Protein 8T57 (pdb70)

Foldseek 3Di:
DVVVLVVLLVVLVVVLVVVVVVLVCAQCNLPVDDLVVCCVPQRQQLSLVLVLLVLLLVLLVVLLVCLVPPQQVQCAVPLNSRWVNSHAFPDPCVVVLLVVLLVSLVVSLVSLVVVLVVLVVSLLVSLQPDDDALLLFKKKWAQQDDDPPDDSQVSVVVQCCVPVVVWWDHWDDVMIITGTLFSVSLCCLQPDQRDPDSVHRHIDGDFFLLFWLVCLRVDDVVRLCVLLVVLVVVLVVVLQVCVLVVLVVVLCQLVVQLVSLSSNRDTGSVVSLVSSLVSLLVSCCRVPVCCQQVPDGPVSSVVQVVDVVCVLQSNLVRVLVCPSVVLSVLSSNLSVVLSCVVSVVSVLDALDCCSPPVSVLLVLVLVSLQRSSTRSVSSVSNSVSSVVCSSSSSRCSNPPGDHSGDLSNLCSVVSLVSNLVSSLVSLSNVLNNSVVSNNNVSSVVSVCVNVVSVVSSVCCVVPRPVCSVDNDPVSRVVSRVVCVPPPPSVVVVVCSNCRNPPPD/DVVVLVVLLVVLVVVLVVVVVVLVCAQCNLPVDDLVVCCVPQRQQLSLVLVLLVLLLVLLVVLLVCLVPPQQVQCAVPLNSRWVNSHAFPDPCVVVLLVVLLVSLVVSLVSLVVVLVVLVVSLLVSLQPDDDALLLFKKKWAQQDDDPPDDSQVSVVVQCCVPVVVWWDHWDDVMIITGTLFSVSLCCLQPDQRDPDSVHRHIDGDFFLLFWLVCLRVDDVVRLCVLLVVLVVVLVVVLQVCVLVVLVVVLCQLVVQLVSLSSNRDTGSVVSLVSSLVSLLVSCCRVPVCCQQVPDGPVSSVVQVVDVVCVLQSNLVRVLVCPSVVLSVLSSNLSVVLSCVVSVVSVLDALDCCSPPVSVLLVLVLVSLQRSSTRSVSSVSNSVSSVVCSSSSSRCSNPPGDHSGDLSNLCSVVSLVSNLVSSLVSLSNVLNNSVVSNNNVSSVVSVCVNVVSVVSSVCCVVPRPVCSVDNDPVSRVVSRVVCVPPPPSVVVVVCSNCRNPPPD

B-factor: mean 31.79, std 19.88, range [6.5, 140.84]

Nearest PDB structures (foldseek):
  8t57-assembly1_B  TM=1.002E+00  e=2.175E-69  Arabidopsis thaliana
  8xaj-assembly1_A  TM=8.913E-01  e=1.041E-26  Arabidopsis thaliana
  8ymm-assembly1_A  TM=8.800E-01  e=9.644E-26  Arabidopsis thaliana
  6ijz-assembly1_A  TM=8.862E-01  e=2.548E-24  Arabidopsis thaliana
  8ymq-assembly1_A  TM=8.498E-01  e=8.751E-23  Arabidopsis thaliana

Solvent-accessible surface area: 43494 Å² total; per-residue (Å²): 96,44,84,53,23,126,82,16,31,40,77,2,101,35,47,12,137,114,63,68,77,119,96,94,169,179,78,156,137,0,67,132,28,76,23,82,80,0,25,98,105,63,6,1,18,7,1,1,0,2,14,1,0,23,11,7,36,91,2,4,42,62,0,13,85,21,0,36,142,88,2,24,77,29,2,139,178,30,5,87,49,24,8,0,63,71,8,118,96,42,19,110,109,0,79,66,1,25,69,10,0,58,95,0,4,60,36,0,14,69,26,0,80,97,0,0,107,50,0,13,91,30,11,22,48,34,5,78,96,30,150,13,72,24,40,50,2,2,0,5,0,25,30,6,29,156,67,110,84,66,57,31,39,77,12,0,56,86,12,0,138,77,29,11,90,103,11,21,34,33,26,52,88,88,7,0,5,0,5,0,104,42,8,29,7,8,14,20,0,38,69,8,49,3,1,59,24,20,57,61,19,75,30,75,63,6,18,13,29,117,1,6,18,53,83,23,52,126,21,64,138,99,130,46,134,88,18,33,72,75,0,105,92,38,18,62,67,54,27,127,84,111,39,33,103,83,9,85,133,36,36,94,12,14,49,65,0,20,134,11,0,36,86,53,30,47,8,2,74,11,54,5,15,62,17,0,0,71,18,10,13,85,13,27,17,39,36,2,0,16,26,39,11,4,88,49,68,24,126,100,25,59,63,15,64,76,42,67,117,48,28,30,122,42,1,1,70,20,0,22,76,40,6,34,64,0,3,25,21,4,23,3,3,4,32,6,5,15,9,4,19,79,19,77,49,49,64,152,134,20,24,12,10,6,0,42,3,0,8,45,1,9,3,1,11,0,0,0,6,0,0,1,2,0,1,0,37,0,0,51,57,0,36,86,10,0,47,83,0,50,45,34,1,6,24,11,11,51,90,63,39,65,60,132,18,80,17,11,0,83,5,0,23,17,0,0,62,19,7,13,67,2,0,29,10,0,0,54,0,0,17,2,7,1,15,67,18,111,18,89,85,0,19,72,87,0,92,65,8,20,76,106,3,61,93,40,6,60,98,0,83,160,51,2,14,38,1,2,155,53,37,1,0,43,0,12,16,52,2,16,76,15,4,133,179,119,47,87,26,83,112,16,52,72,112,2,48,92,24,5,174,72,106,128,94,46,84,53,23,122,81,16,30,39,77,2,102,35,46,12,136,112,64,66,78,120,95,92,172,177,78,156,138,0,67,132,29,76,23,83,79,0,25,99,105,60,6,1,18,7,0,1,0,2,13,1,0,22,11,8,36,92,2,4,41,63,0,13,83,23,0,37,141,89,1,25,75,30,2,136,180,32,4,88,49,24,8,0,64,70,8,118,96,42,18,112,109,0,79,65,1,24,68,9,1,60,94,1,4,60,37,0,13,69,26,0,80,100,0,0,107,49,1,14,91,29,12,22,47,32,5,78,95,29,150,14,73,24,38,50,2,2,0,5,0,25,30,6,30,156,68,111,84,66,58,31,38,77,13,0,56,83,11,0,139,75,28,12,90,103,11,20,35,34,26,51,87,88,6,0,4,0,5,0,106,42,9,30,7,7,14,20,0,38,68,8,49,4,1,59,25,20,57,63,18,76,30,73,62,6,18,14,29,118,1,6,19,54,83,23,52,127,22,62,136,98,131,48,132,91,18,35,71,74,0,108,94,38,18,62,66,54,27,124,84,109,39,33,103,83,9,86,133,34,35,96,13,15,47,65,0,22,135,13,0,36,85,53,28,48,10,2,75,12,55,4,14,63,16,0,0,71,17,9,14,85,14,25,17,39,36,2,0,16,26,42,11,4,89,48,67,24,125,103,24,59,64,15,64,78,42,66,117,46,28,31,122,44,0,1,69,21,0,24,75,39,7,35,64,0,4,26,21,3,24,4,3,4,34,6,5,15,8,3,20,79,19,76,50,48,65,152,133,20,24,12,8,8,0,42,3,0,6,46,1,10,3,1,11,0,0,0,7,0,0,1,3,0,1,0,38,0,0,50,59,0,36,85,9,0,49,82,0,50,44,33,1,7,23,11,11,53,91,62,38,64,61,131,20,82,18,11,0,82,4,0,23,17,0,1,61,20,7,13,67,2,0,27,10,0,0,54,0,0,18,2,7,1,16,65,19,113,18,90,85,0,18,71,88,0,93,63,8,19,76,109,3,62,94,41,6,62,98,0,83,161,51,1,15,38,1,2,156,54,36,2,0,43,0,10,15,53,1,15,76,15,3,136,180,122,47,87,27,81,113,17,50,73,112,2,49,92,24,4,177,71,107,131

Secondary structure (DSSP, 8-state):
-HHHHHHHHHHHHHHHHHHHHHHT---HHHHSS-HHHHHHHT-HHHHHHHHHHHHHHHHHHHHHHHIIIIIHHHH---GGGGSGGGSPTT-TTHHHHHHHHHHHHHHHHHHHHHHHHHHHHHHHHHHHHSPP-GGGSEEEEE-----TT--HHHHHHHHHHHH-TTTEEEEE--EEEEEESSHHHHHHHHHS--SSSTTSSEEEEPPPGGGB-GGGGGS-HHHHHHHHHHHHHHHHHHH--THHHHHHHHTTHHHHHHHHHTTSS-SBHHHHHHHHHHHHHHHHIIIIIIHHHS-S-HHHHHHHTT-GGGHHHHHHTTSGGGHHHHHHHHHHHHHHHHHHHHTTTTT---SSSHHHHHHHHHHHHHHHHHHHHH-GGGHHHHHHHHHHHHHHHHHHHHHT---S---TTTTHHHHHHHHHHHHHHHHHHHHHHHHHTT-HHHHHHTTHHHHHHHHHHHHHHHHTGGGGT---HHHHHHHHHHHHHHS-HHHHHHHHTTTT----/-HHHHHHHHHHHHHHHHHHHHHHT---HHHHSS-HHHHHHHT-HHHHHHHHHHHHHHHHHHHHHHHIIIIIHHHH---GGGGSGGGSPTT-TTHHHHHHHHHHHHHHHHHHHHHHHHHHHHHHHHHHHHSPP-GGGSEEEEE-----TT--HHHHHHHHHHHH-TTTEEEEE--EEEEEESSHHHHHHHHHS--SSSTTSSEEEEPPPGGGB-GGGGGS-HHHHHHHHHHHHHHHHHHH--THHHHHHHHTTHHHHHHHHHTTSS-SBHHHHHHHHHHHHHHHHIIIIIIHHHS-S-HHHHHHHTT-GGGHHHHHHTTSGGGHHHHHHHHHHHHHHHHHHHHTTTTT---SSSHHHHHHHHHHHHHHHHHHHHH-GGGHHHHHHHHHHHHHHHHHHHHHT---S---TTTTHHHHHHHHHHHHHHHHHHHHHHHHHTT-HHHHHHTTHHHHHHHHHHHHHHHHTGGGGT---HHHHHHHHHHHHHHS-HHHHHHHHTTTT----

InterPro domains:
  IPR003864 CSC1/OSCA1-like, 7TM region [PF02714] (357-621)
  IPR027815 CSC1/OSCA1-like, cytosolic domain [PF14703] (189-343)
  IPR032880 CSC1/OSCA1-like, N-terminal transmembrane domain [PF13967] (5-167)
  IPR045122 Calcium permeable stress-gated cation channel 1-like [PTHR13018] (1-694)

Radius of gyration: 32.03 Å; Cα contacts (8 Å, |Δi|>4): 1325; chains: 2; bounding box: 70×106×70 Å

Structure (mmCIF, N/CA/C/O backbone):
data_8T57
#
_entry.id   8T57
#
loop_
_entity.id
_entity.type
_entity.pdbx_description
1 polymer 'CSC1-like protein HYP1'
2 non-polymer CHOLESTEROL
3 non-polymer 'PALMITIC ACID'
#
loop_
_atom_site.group_PDB
_atom_site.id
_atom_site.type_symbol
_atom_site.label_atom_id
_atom_site.label_alt_id
_atom_site.label_comp_id
_atom_site.label_asym_id
_atom_site.label_entity_id
_atom_site.label_seq_id
_atom_site.pdbx_PDB_ins_code
_atom_site.Cartn_x
_atom_site.Cartn_y
_atom_site.Cartn_z
_atom_site.occupancy
_atom_site.B_iso_or_equiv
_atom_site.auth_seq_id
_atom_site.auth_comp_id
_atom_site.auth_asym_id
_atom_site.auth_atom_id
_atom_site.pdbx_PDB_model_num
ATOM 1 N N . LEU A 1 2 ? 127.161 74.686 136.314 1.00 54.31 2 LEU A N 1
ATOM 2 C CA . LEU A 1 2 ? 126.222 74.597 135.198 1.00 55.06 2 LEU A CA 1
ATOM 3 C C . LEU A 1 2 ? 126.860 74.205 133.851 1.00 57.44 2 LEU A C 1
ATOM 4 O O . LEU A 1 2 ? 126.185 73.500 133.089 1.00 62.88 2 LEU A O 1
ATOM 9 N N . LEU A 1 3 ? 128.141 74.586 133.513 1.00 57.46 3 LEU A N 1
ATOM 10 C CA . LEU A 1 3 ? 128.681 74.260 132.164 1.00 57.35 3 LEU A CA 1
ATOM 11 C C . LEU A 1 3 ? 128.736 72.769 131.894 1.00 64.10 3 LEU A C 1
ATOM 12 O O . LEU A 1 3 ? 128.481 72.338 130.769 1.00 64.54 3 LEU A O 1
ATOM 17 N N . SER A 1 4 ? 129.020 71.973 132.913 1.00 65.62 4 SER A N 1
ATOM 18 C CA . SER A 1 4 ? 129.065 70.549 132.689 1.00 67.42 4 SER A CA 1
ATOM 19 C C . SER A 1 4 ? 127.667 69.984 132.457 1.00 65.67 4 SER A C 1
ATOM 20 O O . SER A 1 4 ? 127.526 68.940 131.812 1.00 66.61 4 SER A O 1
ATOM 23 N N . ALA A 1 5 ? 126.618 70.662 132.953 1.00 65.48 5 ALA A N 1
ATOM 24 C CA . ALA A 1 5 ? 125.266 70.186 132.756 1.00 66.78 5 ALA A CA 1
ATOM 25 C C . ALA A 1 5 ? 124.846 70.492 131.341 1.00 67.09 5 ALA A C 1
ATOM 26 O O . ALA A 1 5 ? 124.142 69.703 130.708 1.00 67.13 5 ALA A O 1
ATOM 28 N N . LEU A 1 6 ? 125.306 71.629 130.833 1.00 66.30 6 LEU A N 1
ATOM 29 C CA . LEU A 1 6 ? 124.986 72.001 129.473 1.00 65.49 6 LEU A CA 1
ATOM 30 C C . LEU A 1 6 ? 125.693 71.087 128.511 1.00 68.15 6 LEU A C 1
ATOM 31 O O . LEU A 1 6 ? 125.110 70.696 127.500 1.00 67.13 6 LEU A O 1
ATOM 36 N N . LEU A 1 7 ? 126.924 70.702 128.826 1.00 68.02 7 LEU A N 1
ATOM 37 C CA . LEU A 1 7 ? 127.628 69.785 127.958 1.00 71.02 7 LEU A CA 1
ATOM 38 C C . LEU A 1 7 ? 126.947 68.418 128.008 1.00 69.06 7 LEU A C 1
ATOM 39 O O . LEU A 1 7 ? 126.859 67.733 126.983 1.00 66.67 7 LEU A O 1
ATOM 44 N N . THR A 1 8 ? 126.431 68.031 129.182 1.00 69.34 8 THR A N 1
ATOM 45 C CA . THR A 1 8 ? 125.714 66.776 129.303 1.00 67.35 8 THR A CA 1
ATOM 46 C C . THR A 1 8 ? 124.475 66.805 128.432 1.00 66.46 8 THR A C 1
ATOM 47 O O . THR A 1 8 ? 124.222 65.846 127.707 1.00 66.66 8 THR A O 1
ATOM 51 N N . SER A 1 9 ? 123.732 67.915 128.453 1.00 66.10 9 SER A N 1
ATOM 52 C CA . SER A 1 9 ? 122.525 68.045 127.652 1.00 65.61 9 SER A CA 1
ATOM 53 C C . SER A 1 9 ? 122.861 67.894 126.190 1.00 65.67 9 SER A C 1
ATOM 54 O O . SER A 1 9 ? 122.143 67.217 125.448 1.00 68.03 9 SER A O 1
ATOM 57 N N . VAL A 1 10 ? 123.967 68.487 125.753 1.00 65.91 10 VAL A N 1
ATOM 58 C CA . VAL A 1 10 ? 124.332 68.351 124.361 1.00 64.81 10 VAL A CA 1
ATOM 59 C C . VAL A 1 10 ? 124.602 66.886 124.051 1.00 69.47 10 VAL A C 1
ATOM 60 O O . VAL A 1 10 ? 124.143 66.385 123.022 1.00 69.69 10 VAL A O 1
ATOM 64 N N . GLY A 1 11 ? 125.333 66.192 124.926 1.00 69.68 11 GLY A N 1
ATOM 65 C CA . GLY A 1 11 ? 125.611 64.781 124.711 1.00 69.45 11 GLY A CA 1
ATOM 66 C C . GLY A 1 11 ? 124.331 63.948 124.648 1.00 71.50 11 GLY A C 1
ATOM 67 O O . GLY A 1 11 ? 124.224 63.030 123.827 1.00 72.53 11 GLY A O 1
ATOM 68 N N . ILE A 1 12 ? 123.341 64.297 125.463 1.00 69.63 12 ILE A N 1
ATOM 69 C CA . ILE A 1 12 ? 122.080 63.589 125.455 1.00 65.50 12 ILE A CA 1
ATOM 70 C C . ILE A 1 12 ? 121.397 63.808 124.141 1.00 69.38 12 ILE A C 1
ATOM 71 O O . ILE A 1 12 ? 120.876 62.855 123.568 1.00 73.62 12 ILE A O 1
ATOM 76 N N . ASN A 1 13 ? 121.385 65.045 123.654 1.00 67.57 13 ASN A N 1
ATOM 77 C CA . ASN A 1 13 ? 120.733 65.314 122.395 1.00 65.74 13 ASN A CA 1
ATOM 78 C C . ASN A 1 13 ? 121.413 64.596 121.252 1.00 70.00 13 ASN A C 1
ATOM 79 O O . ASN A 1 13 ? 120.731 64.100 120.352 1.00 73.06 13 ASN A O 1
ATOM 84 N N . LEU A 1 14 ? 122.732 64.455 121.302 1.00 73.98 14 LEU A N 1
ATOM 85 C CA . LEU A 1 14 ? 123.403 63.723 120.245 1.00 82.06 14 LEU A CA 1
ATOM 86 C C . LEU A 1 14 ? 122.996 62.250 120.316 1.00 82.65 14 LEU A C 1
ATOM 87 O O . LEU A 1 14 ? 122.758 61.607 119.287 1.00 84.58 14 LEU A O 1
ATOM 92 N N . GLY A 1 15 ? 122.879 61.717 121.532 1.00 80.91 15 GLY A N 1
ATOM 93 C CA . GLY A 1 15 ? 122.460 60.341 121.708 1.00 83.81 15 GLY A CA 1
ATOM 94 C C . GLY A 1 15 ? 121.045 60.135 121.182 1.00 82.10 15 GLY A C 1
ATOM 95 O O . GLY A 1 15 ? 120.777 59.135 120.506 1.00 80.66 15 GLY A O 1
ATOM 96 N N . LEU A 1 16 ? 120.161 61.107 121.431 1.00 76.61 16 LEU A N 1
ATOM 97 C CA . LEU A 1 16 ? 118.796 61.003 120.966 1.00 82.18 16 LEU A CA 1
ATOM 98 C C . LEU A 1 16 ? 118.764 60.997 119.470 1.00 84.90 16 LEU A C 1
ATOM 99 O O . LEU A 1 16 ? 118.088 60.160 118.878 1.00 94.23 16 LEU A O 1
ATOM 104 N N . CYS A 1 17 ? 119.591 61.816 118.832 1.00 73.55 17 CYS A N 1
ATOM 105 C CA . CYS A 1 17 ? 119.601 61.840 117.380 1.00 78.05 17 CYS A CA 1
ATOM 106 C C . CYS A 1 17 ? 119.746 60.433 116.837 1.00 90.78 17 CYS A C 1
ATOM 107 O O . CYS A 1 17 ? 118.946 59.989 116.003 1.00 84.69 17 CYS A O 1
ATOM 110 N N . PHE A 1 18 ? 120.737 59.707 117.346 1.00 83.46 18 PHE A N 1
ATOM 111 C CA . PHE A 1 18 ? 121.001 58.378 116.826 1.00 93.51 18 PHE A CA 1
ATOM 112 C C . PHE A 1 18 ? 119.928 57.373 117.192 1.00 140.84 18 PHE A C 1
ATOM 113 O O . PHE A 1 18 ? 119.625 56.485 116.383 1.00 87.21 18 PHE A O 1
ATOM 121 N N . LEU A 1 19 ? 119.326 57.511 118.368 1.00 89.55 19 LEU A N 1
ATOM 122 C CA . LEU A 1 19 ? 118.262 56.594 118.730 1.00 89.75 19 LEU A CA 1
ATOM 123 C C . LEU A 1 19 ? 117.089 56.782 117.784 1.00 102.75 19 LEU A C 1
ATOM 124 O O . LEU A 1 19 ? 116.486 55.802 117.339 1.00 93.76 19 LEU A O 1
ATOM 129 N N . PHE A 1 20 ? 116.804 58.027 117.412 1.00 101.12 20 PHE A N 1
ATOM 130 C CA . PHE A 1 20 ? 115.700 58.291 116.508 1.00 96.70 20 PHE A CA 1
ATOM 131 C C . PHE A 1 20 ? 115.991 57.805 115.102 1.00 128.06 20 PHE A C 1
ATOM 132 O O . PHE A 1 20 ? 115.087 57.283 114.445 1.00 109.60 20 PHE A O 1
ATOM 140 N N . PHE A 1 21 ? 117.242 57.920 114.642 1.00 99.11 21 PHE A N 1
ATOM 141 C CA . PHE A 1 21 ? 117.574 57.408 113.313 1.00 99.15 21 PHE A CA 1
ATOM 142 C C . PHE A 1 21 ? 117.383 55.886 113.292 1.00 93.92 21 PHE A C 1
ATOM 143 O O . PHE A 1 21 ? 116.854 55.326 112.318 1.00 108.26 21 PHE A O 1
ATOM 151 N N . THR A 1 22 ? 117.781 55.221 114.384 1.00 91.21 22 THR A N 1
ATOM 152 C CA . THR A 1 22 ? 117.627 53.781 114.481 1.00 106.41 22 THR A CA 1
ATOM 153 C C . THR A 1 22 ? 116.164 53.401 114.427 1.00 96.78 22 THR A C 1
ATOM 154 O O . THR A 1 22 ? 115.778 52.519 113.662 1.00 109.24 22 THR A O 1
ATOM 158 N N . LEU A 1 23 ? 115.320 54.101 115.179 1.00 106.58 23 LEU A N 1
ATOM 159 C CA . LEU A 1 23 ? 113.910 53.763 115.183 1.00 104.52 23 LEU A CA 1
ATOM 160 C C . LEU A 1 23 ? 113.280 53.983 113.822 1.00 139.59 23 LEU A C 1
ATOM 161 O O . LEU A 1 23 ? 112.455 53.185 113.374 1.00 104.02 23 LEU A O 1
ATOM 166 N N . TYR A 1 24 ? 113.687 55.040 113.132 1.00 95.61 24 TYR A N 1
ATOM 167 C CA . TYR A 1 24 ? 113.158 55.358 111.816 1.00 105.74 24 TYR A CA 1
ATOM 168 C C . TYR A 1 24 ? 113.309 54.177 110.869 1.00 103.89 24 TYR A C 1
ATOM 169 O O . TYR A 1 24 ? 112.362 53.793 110.177 1.00 109.34 24 TYR A O 1
ATOM 178 N N . SER A 1 25 ? 114.497 53.572 110.870 1.00 104.18 25 SER A N 1
ATOM 179 C CA . SER A 1 25 ? 114.812 52.442 109.980 1.00 114.53 25 SER A CA 1
ATOM 180 C C . SER A 1 25 ? 114.018 51.129 110.243 1.00 111.18 25 SER A C 1
ATOM 181 O O . SER A 1 25 ? 114.066 50.220 109.405 1.00 111.40 25 SER A O 1
ATOM 184 N N . ILE A 1 26 ? 113.339 50.999 111.419 1.00 115.23 26 ILE A N 1
ATOM 185 C CA . ILE A 1 26 ? 112.583 49.826 111.856 1.00 121.02 26 ILE A CA 1
ATOM 186 C C . ILE A 1 26 ? 111.148 50.010 111.348 1.00 111.80 26 ILE A C 1
ATOM 187 O O . ILE A 1 26 ? 110.465 49.046 110.975 1.00 121.21 26 ILE A O 1
ATOM 192 N N . TRP A 1 65 ? 129.162 63.041 100.839 1.00 72.04 65 TRP A N 1
ATOM 193 C CA . TRP A 1 65 ? 128.139 64.026 100.474 1.00 74.91 65 TRP A CA 1
ATOM 194 C C . TRP A 1 65 ? 128.557 65.493 100.627 1.00 66.51 65 TRP A C 1
ATOM 195 O O . TRP A 1 65 ? 127.922 66.355 100.011 1.00 65.54 65 TRP A O 1
ATOM 206 N N . VAL A 1 66 ? 129.608 65.803 101.425 1.00 65.14 66 VAL A N 1
ATOM 207 C CA . VAL A 1 66 ? 130.027 67.192 101.682 1.00 63.59 66 VAL A CA 1
ATOM 208 C C . VAL A 1 66 ? 130.647 67.856 100.456 1.00 63.23 66 VAL A C 1
ATOM 209 O O . VAL A 1 66 ? 130.204 68.920 100.036 1.00 62.83 66 VAL A O 1
ATOM 213 N N . LYS A 1 67 ? 131.589 67.198 99.797 1.00 65.10 67 LYS A N 1
ATOM 214 C CA . LYS A 1 67 ? 132.196 67.817 98.623 1.00 72.86 67 LYS A CA 1
ATOM 215 C C . LYS A 1 67 ? 131.157 68.044 97.536 1.00 69.80 67 LYS A C 1
ATOM 216 O O . LYS A 1 67 ? 131.138 69.073 96.860 1.00 68.97 67 LYS A O 1
ATOM 222 N N . ARG A 1 68 ? 130.213 67.122 97.434 1.00 72.77 68 ARG A N 1
ATOM 223 C CA . ARG A 1 68 ? 129.172 67.201 96.426 1.00 69.68 68 ARG A CA 1
ATOM 224 C C . ARG A 1 68 ? 128.180 68.331 96.682 1.00 63.50 68 ARG A C 1
ATOM 225 O O . ARG A 1 68 ? 127.378 68.666 95.808 1.00 65.42 68 ARG A O 1
ATOM 233 N N . ALA A 1 69 ? 128.182 68.869 97.895 1.00 65.27 69 ALA A N 1
ATOM 234 C CA . ALA A 1 69 ? 127.298 69.941 98.261 1.00 58.14 69 ALA A CA 1
ATOM 235 C C . ALA A 1 69 ? 128.006 71.272 98.139 1.00 57.27 69 ALA A C 1
ATOM 236 O O . ALA A 1 69 ? 127.428 72.241 97.652 1.00 55.20 69 ALA A O 1
ATOM 238 N N . LEU A 1 70 ? 129.278 71.308 98.543 1.00 58.13 70 LEU A N 1
ATOM 239 C CA . LEU A 1 70 ? 130.050 72.541 98.592 1.00 59.90 70 LEU A CA 1
ATOM 240 C C . LEU A 1 70 ? 130.790 72.969 97.338 1.00 59.42 70 LEU A C 1
ATOM 241 O O . LEU A 1 70 ? 131.011 74.161 97.145 1.00 57.23 70 LEU A O 1
ATOM 246 N N . GLU A 1 71 ? 131.179 72.047 96.477 1.00 62.64 71 GLU A N 1
ATOM 247 C CA . GLU A 1 71 ? 131.945 72.455 95.309 1.00 67.36 71 GLU A CA 1
ATOM 248 C C . GLU A 1 71 ? 131.261 73.440 94.330 1.00 62.69 71 GLU A C 1
ATOM 249 O O . GLU A 1 71 ? 131.950 74.326 93.825 1.00 60.38 71 GLU A O 1
ATOM 255 N N . PRO A 1 72 ? 129.955 73.335 93.994 1.00 62.90 72 PRO A N 1
ATOM 256 C CA . PRO A 1 72 ? 129.296 74.231 93.052 1.00 63.26 72 PRO A CA 1
ATOM 257 C C . PRO A 1 72 ? 129.374 75.689 93.495 1.00 58.98 72 PRO A C 1
ATOM 258 O O . PRO A 1 72 ? 129.095 76.013 94.646 1.00 57.76 72 PRO A O 1
ATOM 262 N N . THR A 1 73 ? 129.614 76.600 92.575 1.00 59.93 73 THR A N 1
ATOM 263 C CA . THR A 1 73 ? 129.647 77.998 92.993 1.00 59.01 73 THR A CA 1
ATOM 264 C C . THR A 1 73 ? 128.277 78.648 92.920 1.00 56.78 73 THR A C 1
ATOM 265 O O . THR A 1 73 ? 127.318 78.061 92.421 1.00 58.65 73 THR A O 1
ATOM 269 N N . ASN A 1 74 ? 128.180 79.902 93.337 1.00 55.07 74 ASN A N 1
ATOM 270 C CA . ASN A 1 74 ? 126.875 80.564 93.350 1.00 55.09 74 ASN A CA 1
ATOM 271 C C . ASN A 1 74 ? 126.290 80.784 91.977 1.00 54.56 74 ASN A C 1
ATOM 272 O O . ASN A 1 74 ? 125.070 80.846 91.831 1.00 52.36 74 ASN A O 1
ATOM 277 N N . ASP A 1 75 ? 127.132 80.860 90.965 1.00 57.90 75 ASP A N 1
ATOM 278 C CA . ASP A 1 75 ? 126.643 81.013 89.615 1.00 57.83 75 ASP A CA 1
ATOM 279 C C . ASP A 1 75 ? 126.000 79.707 89.166 1.00 55.69 75 ASP A C 1
ATOM 280 O O . ASP A 1 75 ? 125.107 79.722 88.317 1.00 56.26 75 ASP A O 1
ATOM 285 N N . GLU A 1 76 ? 126.452 78.571 89.715 1.00 55.82 76 GLU A N 1
ATOM 286 C CA . GLU A 1 76 ? 125.889 77.293 89.347 1.00 58.13 76 GLU A CA 1
ATOM 287 C C . GLU A 1 76 ? 124.558 77.173 90.045 1.00 55.59 76 GLU A C 1
ATOM 288 O O . GLU A 1 76 ? 123.622 76.593 89.505 1.00 56.47 76 GLU A O 1
ATOM 294 N N . ILE A 1 77 ? 124.462 77.747 91.238 1.00 52.42 77 ILE A N 1
ATOM 295 C CA . ILE A 1 77 ? 123.210 77.719 91.962 1.00 51.01 77 ILE A CA 1
ATOM 296 C C . ILE A 1 77 ? 122.196 78.567 91.218 1.00 48.76 77 ILE A C 1
ATOM 297 O O . ILE A 1 77 ? 121.071 78.131 90.980 1.00 46.53 77 ILE A O 1
ATOM 302 N N . LEU A 1 78 ? 122.593 79.747 90.760 1.00 48.19 78 LEU A N 1
ATOM 303 C CA . LEU A 1 78 ? 121.637 80.575 90.052 1.00 46.31 78 LEU A CA 1
ATOM 304 C C . LEU A 1 78 ? 121.175 79.921 88.755 1.00 46.98 78 LEU A C 1
ATOM 305 O O . LEU A 1 78 ? 119.989 79.993 88.422 1.00 44.49 78 LEU A O 1
ATOM 310 N N . SER A 1 79 ? 122.088 79.294 88.011 1.00 51.02 79 SER A N 1
ATOM 311 C CA . SER A 1 79 ? 121.697 78.639 86.778 1.00 52.95 79 SER A CA 1
ATOM 312 C C . SER A 1 79 ? 120.909 77.345 86.985 1.00 50.94 79 SER A C 1
ATOM 313 O O . SER A 1 79 ? 119.995 77.055 86.212 1.00 55.06 79 SER A O 1
ATOM 316 N N . ASN A 1 80 ? 121.242 76.565 88.013 1.00 52.60 80 ASN A N 1
ATOM 317 C CA . ASN A 1 80 ? 120.584 75.286 88.219 1.00 53.78 80 ASN A CA 1
ATOM 318 C C . ASN A 1 80 ? 119.345 75.325 89.100 1.00 51.60 80 ASN A C 1
ATOM 319 O O . ASN A 1 80 ? 118.378 74.609 88.838 1.00 54.33 80 ASN A O 1
ATOM 324 N N . LEU A 1 81 ? 119.376 76.103 90.171 1.00 48.44 81 LEU A N 1
ATOM 325 C CA . LEU A 1 81 ? 118.270 76.139 91.102 1.00 46.70 81 LEU A CA 1
ATOM 326 C C . LEU A 1 81 ? 117.460 77.430 91.032 1.00 44.01 81 LEU A C 1
ATOM 327 O O . LEU A 1 81 ? 116.236 77.410 91.175 1.00 44.48 81 LEU A O 1
ATOM 332 N N . GLY A 1 82 ? 118.135 78.551 90.806 1.00 41.41 82 GLY A N 1
ATOM 333 C CA . GLY A 1 82 ? 117.479 79.855 90.727 1.00 32.28 82 GLY A CA 1
ATOM 334 C C . GLY A 1 82 ? 117.711 80.766 91.928 1.00 26.37 82 GLY A C 1
ATOM 335 O O . GLY A 1 82 ? 118.416 80.422 92.879 1.00 29.40 82 GLY A O 1
ATOM 336 N N . LEU A 1 83 ? 117.074 81.932 91.886 1.00 23.35 83 LEU A N 1
ATOM 337 C CA . LEU A 1 83 ? 117.228 82.963 92.900 1.00 19.45 83 LEU A CA 1
ATOM 338 C C . LEU A 1 83 ? 116.697 82.612 94.261 1.00 17.44 83 LEU A C 1
ATOM 339 O O . LEU A 1 83 ? 117.203 83.128 95.245 1.00 20.33 83 LEU A O 1
ATOM 344 N N . ASP A 1 84 ? 115.715 81.741 94.387 1.00 21.71 84 ASP A N 1
ATOM 345 C CA . ASP A 1 84 ? 115.267 81.526 95.747 1.00 21.87 84 ASP A CA 1
ATOM 346 C C . ASP A 1 84 ? 116.260 80.651 96.432 1.00 21.45 84 ASP A C 1
ATOM 347 O O . ASP A 1 84 ? 116.597 80.884 97.590 1.00 22.65 84 ASP A O 1
ATOM 352 N N . ALA A 1 85 ? 116.792 79.679 95.706 1.00 21.87 85 ALA A N 1
ATOM 353 C CA . ALA A 1 85 ? 117.802 78.807 96.255 1.00 20.63 85 ALA A CA 1
ATOM 354 C C . ALA A 1 85 ? 119.033 79.605 96.584 1.00 21.89 85 ALA A C 1
ATOM 355 O O . ALA A 1 85 ? 119.658 79.385 97.621 1.00 23.47 85 ALA A O 1
ATOM 357 N N . LEU A 1 86 ? 119.354 80.581 95.736 1.00 20.83 86 LEU A N 1
ATOM 358 C CA . LEU A 1 86 ? 120.516 81.401 95.967 1.00 20.07 86 LEU A CA 1
ATOM 359 C C . LEU A 1 86 ? 120.345 82.263 97.183 1.00 17.57 86 LEU A C 1
ATOM 360 O O . LEU A 1 86 ? 121.271 82.369 97.975 1.00 20.03 86 LEU A O 1
ATOM 365 N N . VAL A 1 87 ? 119.178 82.864 97.370 1.00 19.28 87 VAL A N 1
ATOM 366 C CA . VAL A 1 87 ? 118.984 83.671 98.545 1.00 15.85 87 VAL A CA 1
ATOM 367 C C . VAL A 1 87 ? 119.070 82.810 99.762 1.00 16.53 87 VAL A C 1
ATOM 368 O O . VAL A 1 87 ? 119.720 83.198 100.713 1.00 21.04 87 VAL A O 1
ATOM 372 N N . PHE A 1 88 ? 118.466 81.638 99.747 1.00 18.71 88 PHE A N 1
ATOM 373 C CA . PHE A 1 88 ? 118.482 80.762 100.899 1.00 17.79 88 PHE A CA 1
ATOM 374 C C . PHE A 1 88 ? 119.920 80.481 101.299 1.00 18.84 88 PHE A C 1
ATOM 375 O O . PHE A 1 88 ? 120.287 80.554 102.478 1.00 19.55 88 PHE A O 1
ATOM 383 N N . ILE A 1 89 ? 120.753 80.172 100.317 1.00 19.10 89 ILE A N 1
ATOM 384 C CA . ILE A 1 89 ? 122.147 79.920 100.579 1.00 16.95 89 ILE A CA 1
ATOM 385 C C . ILE A 1 89 ? 122.837 81.170 101.093 1.00 18.15 89 ILE A C 1
ATOM 386 O O . ILE A 1 89 ? 123.618 81.065 102.034 1.00 20.63 89 ILE A O 1
ATOM 391 N N . ARG A 1 90 ? 122.562 82.345 100.511 1.00 19.85 90 ARG A N 1
ATOM 392 C CA . ARG A 1 90 ? 123.168 83.584 100.987 1.00 16.14 90 ARG A CA 1
ATOM 393 C C . ARG A 1 90 ? 122.703 83.935 102.383 1.00 13.67 90 ARG A C 1
ATOM 394 O O . ARG A 1 90 ? 123.438 84.585 103.106 1.00 16.19 90 ARG A O 1
ATOM 402 N N . VAL A 1 91 ? 121.510 83.527 102.791 1.00 16.84 91 VAL A N 1
ATOM 403 C CA . VAL A 1 91 ? 121.098 83.799 104.147 1.00 13.99 91 VAL A CA 1
ATOM 404 C C . VAL A 1 91 ? 122.027 83.008 105.035 1.00 14.02 91 VAL A C 1
ATOM 405 O O . VAL A 1 91 ? 122.499 83.525 106.042 1.00 17.11 91 VAL A O 1
ATOM 409 N N . PHE A 1 92 ? 122.313 81.756 104.676 1.00 16.13 92 PHE A N 1
ATOM 410 C CA . PHE A 1 92 ? 123.269 80.998 105.467 1.00 14.28 92 PHE A CA 1
ATOM 411 C C . PHE A 1 92 ? 124.650 81.619 105.441 1.00 14.74 92 PHE A C 1
ATOM 412 O O . PHE A 1 92 ? 125.299 81.662 106.475 1.00 15.16 92 PHE A O 1
ATOM 420 N N . VAL A 1 93 ? 125.102 82.126 104.301 1.00 15.14 93 VAL A N 1
ATOM 421 C CA . VAL A 1 93 ? 126.424 82.734 104.249 1.00 12.34 93 VAL A CA 1
ATOM 422 C C . VAL A 1 93 ? 126.483 83.963 105.121 1.00 14.63 93 VAL A C 1
ATOM 423 O O . VAL A 1 93 ? 127.480 84.178 105.804 1.00 17.92 93 VAL A O 1
ATOM 427 N N . PHE A 1 94 ? 125.445 84.789 105.075 1.00 15.76 94 PHE A N 1
ATOM 428 C CA . PHE A 1 94 ? 125.341 85.980 105.885 1.00 12.11 94 PHE A CA 1
ATOM 429 C C . PHE A 1 94 ? 125.433 85.586 107.332 1.00 12.11 94 PHE A C 1
ATOM 430 O O . PHE A 1 94 ? 126.252 86.123 108.063 1.00 15.24 94 PHE A O 1
ATOM 438 N N . SER A 1 95 ? 124.651 84.604 107.755 1.00 14.35 95 SER A N 1
ATOM 439 C CA . SER A 1 95 ? 124.692 84.183 109.130 1.00 13.26 95 SER A CA 1
ATOM 440 C C . SER A 1 95 ? 126.049 83.625 109.497 1.00 14.10 95 SER A C 1
ATOM 441 O O . SER A 1 95 ? 126.547 83.889 110.584 1.00 16.74 95 SER A O 1
ATOM 444 N N . ILE A 1 96 ? 126.707 82.907 108.606 1.00 15.49 96 ILE A N 1
ATOM 445 C CA . ILE A 1 96 ? 128.021 82.418 108.947 1.00 14.27 96 ILE A CA 1
ATOM 446 C C . ILE A 1 96 ? 128.960 83.587 109.141 1.00 15.27 96 ILE A C 1
ATOM 447 O O . ILE A 1 96 ? 129.692 83.585 110.115 1.00 18.35 96 ILE A O 1
ATOM 452 N N . ARG A 1 97 ? 128.949 84.593 108.267 1.00 14.91 97 ARG A N 1
ATOM 453 C CA . ARG A 1 97 ? 129.833 85.740 108.440 1.00 11.76 97 ARG A CA 1
ATOM 454 C C . ARG A 1 97 ? 129.524 86.565 109.678 1.00 13.31 97 ARG A C 1
ATOM 455 O O . ARG A 1 97 ? 130.441 87.003 110.379 1.00 16.79 97 ARG A O 1
ATOM 463 N N . VAL A 1 98 ? 128.245 86.745 109.988 1.00 15.02 98 VAL A N 1
ATOM 464 C CA . VAL A 1 98 ? 127.851 87.517 111.148 1.00 12.52 98 VAL A CA 1
ATOM 465 C C . VAL A 1 98 ? 128.297 86.829 112.382 1.00 12.86 98 VAL A C 1
ATOM 466 O O . VAL A 1 98 ? 128.786 87.485 113.301 1.00 19.02 98 VAL A O 1
ATOM 470 N N . PHE A 1 99 ? 128.124 85.521 112.440 1.00 15.04 99 PHE A N 1
ATOM 471 C CA . PHE A 1 99 ? 128.482 84.842 113.636 1.00 14.23 99 PHE A CA 1
ATOM 472 C C . PHE A 1 99 ? 129.903 84.363 113.652 1.00 17.21 99 PHE A C 1
ATOM 473 O O . PHE A 1 99 ? 130.418 84.074 114.715 1.00 17.40 99 PHE A O 1
ATOM 481 N N . SER A 1 100 ? 130.599 84.334 112.529 1.00 18.65 100 SER A N 1
ATOM 482 C CA . SER A 1 100 ? 132.006 84.020 112.631 1.00 15.11 100 SER A CA 1
ATOM 483 C C . SER A 1 100 ? 132.646 85.229 113.263 1.00 17.74 100 SER A C 1
ATOM 484 O O . SER A 1 100 ? 133.490 85.097 114.143 1.00 21.54 100 SER A O 1
ATOM 487 N N . PHE A 1 101 ? 132.214 86.430 112.858 1.00 17.60 101 PHE A N 1
ATOM 488 C CA . PHE A 1 101 ? 132.735 87.645 113.451 1.00 17.91 101 PHE A CA 1
ATOM 489 C C . PHE A 1 101 ? 132.353 87.722 114.913 1.00 17.90 101 PHE A C 1
ATOM 490 O O . PHE A 1 101 ? 133.204 87.878 115.785 1.00 21.09 101 PHE A O 1
ATOM 498 N N . ALA A 1 102 ? 131.057 87.567 115.202 1.00 19.47 102 ALA A N 1
ATOM 499 C CA . ALA A 1 102 ? 130.579 87.663 116.557 1.00 16.72 102 ALA A CA 1
ATOM 500 C C . ALA A 1 102 ? 131.185 86.629 117.435 1.00 17.65 102 ALA A C 1
ATOM 501 O O . ALA A 1 102 ? 131.453 86.905 118.593 1.00 21.28 102 ALA A O 1
ATOM 503 N N . SER A 1 103 ? 131.395 85.430 116.920 1.00 18.79 103 SER A N 1
ATOM 504 C CA . SER A 1 103 ? 131.969 84.368 117.700 1.00 20.19 103 SER A CA 1
ATOM 505 C C . SER A 1 103 ? 133.394 84.715 118.038 1.00 23.67 103 SER A C 1
ATOM 506 O O . SER A 1 103 ? 133.799 84.580 119.179 1.00 25.29 103 SER A O 1
ATOM 509 N N . VAL A 1 104 ? 134.171 85.230 117.092 1.00 22.87 104 VAL A N 1
ATOM 510 C CA . VAL A 1 104 ? 135.542 85.576 117.422 1.00 21.40 104 VAL A CA 1
ATOM 511 C C . VAL A 1 104 ? 135.635 86.714 118.419 1.00 22.26 104 VAL A C 1
ATOM 512 O O . VAL A 1 104 ? 136.412 86.632 119.364 1.00 26.07 104 VAL A O 1
ATOM 516 N N . VAL A 1 105 ? 134.864 87.773 118.242 1.00 22.12 105 VAL A N 1
ATOM 517 C CA . VAL A 1 105 ? 134.927 88.866 119.201 1.00 20.30 105 VAL A CA 1
ATOM 518 C C . VAL A 1 105 ? 134.326 88.437 120.524 1.00 20.31 105 VAL A C 1
ATOM 519 O O . VAL A 1 105 ? 134.902 88.618 121.592 1.00 23.94 105 VAL A O 1
ATOM 523 N N . GLY A 1 106 ? 133.188 87.802 120.460 1.00 22.16 106 GLY A N 1
ATOM 524 C CA . GLY A 1 106 ? 132.484 87.342 121.622 1.00 19.79 106 GLY A CA 1
ATOM 525 C C . GLY A 1 106 ? 133.352 86.437 122.451 1.00 21.11 106 GLY A C 1
ATOM 526 O O . GLY A 1 106 ? 133.501 86.668 123.640 1.00 25.12 106 GLY A O 1
ATOM 527 N N . ILE A 1 107 ? 133.929 85.420 121.838 1.00 22.93 107 ILE A N 1
ATOM 528 C CA . ILE A 1 107 ? 134.763 84.439 122.502 1.00 25.35 107 ILE A CA 1
ATOM 529 C C . ILE A 1 107 ? 136.166 84.913 122.896 1.00 26.61 107 ILE A C 1
ATOM 530 O O . ILE A 1 107 ? 136.693 84.458 123.910 1.00 27.80 107 ILE A O 1
ATOM 535 N N . PHE A 1 108 ? 136.856 85.706 122.083 1.00 25.53 108 PHE A N 1
ATOM 536 C CA . PHE A 1 108 ? 138.195 86.072 122.507 1.00 24.73 108 PHE A CA 1
ATOM 537 C C . PHE A 1 108 ? 138.349 87.466 123.095 1.00 25.96 108 PHE A C 1
ATOM 538 O O . PHE A 1 108 ? 139.363 87.734 123.734 1.00 28.48 108 PHE A O 1
ATOM 546 N N . ILE A 1 109 ? 137.400 88.368 122.884 1.00 24.40 109 ILE A N 1
ATOM 547 C CA . ILE A 1 109 ? 137.520 89.709 123.424 1.00 22.45 109 ILE A CA 1
ATOM 548 C C . ILE A 1 109 ? 136.569 89.962 124.577 1.00 23.02 109 ILE A C 1
ATOM 549 O O . ILE A 1 109 ? 136.988 90.440 125.618 1.00 25.30 109 ILE A O 1
ATOM 554 N N . LEU A 1 110 ? 135.292 89.665 124.391 1.00 24.53 110 LEU A N 1
ATOM 555 C CA . LEU A 1 110 ? 134.319 89.971 125.432 1.00 20.02 110 LEU A CA 1
ATOM 556 C C . LEU A 1 110 ? 134.222 88.874 126.457 1.00 21.22 110 LEU A C 1
ATOM 557 O O . LEU A 1 110 ? 134.163 89.129 127.647 1.00 26.57 110 LEU A O 1
ATOM 562 N N . LEU A 1 111 ? 134.286 87.642 126.039 1.00 23.21 111 LEU A N 1
ATOM 563 C CA . LEU A 1 111 ? 134.167 86.524 126.944 1.00 22.86 111 LEU A CA 1
ATOM 564 C C . LEU A 1 111 ? 135.139 86.630 128.127 1.00 25.25 111 LEU A C 1
ATOM 565 O O . LEU A 1 111 ? 134.700 86.422 129.255 1.00 30.88 111 LEU A O 1
ATOM 570 N N . PRO A 1 112 ? 136.453 86.908 127.963 1.00 22.25 112 PRO A N 1
ATOM 571 C CA . PRO A 1 112 ? 137.387 87.087 129.054 1.00 23.14 112 PRO A CA 1
ATOM 572 C C . PRO A 1 112 ? 137.130 88.327 129.915 1.00 28.40 112 PRO A C 1
ATOM 573 O O . PRO A 1 112 ? 137.670 88.426 131.014 1.00 30.90 112 PRO A O 1
ATOM 577 N N . VAL A 1 113 ? 136.349 89.282 129.418 1.00 26.88 113 VAL A N 1
ATOM 578 C CA . VAL A 1 113 ? 136.015 90.488 130.157 1.00 23.95 113 VAL A CA 1
ATOM 579 C C . VAL A 1 113 ? 134.896 90.105 131.066 1.00 24.38 113 VAL A C 1
ATOM 580 O O . VAL A 1 113 ? 134.883 90.432 132.248 1.00 27.99 113 VAL A O 1
ATOM 584 N N . ASN A 1 114 ? 133.945 89.390 130.492 1.00 26.12 114 ASN A N 1
ATOM 585 C CA . ASN A 1 114 ? 132.814 88.902 131.245 1.00 23.56 114 ASN A CA 1
ATOM 586 C C . ASN A 1 114 ? 133.305 87.959 132.354 1.00 25.69 114 ASN A C 1
ATOM 587 O O . ASN A 1 114 ? 132.795 88.017 133.467 1.00 29.77 114 ASN A O 1
ATOM 592 N N . TYR A 1 115 ? 134.345 87.140 132.057 1.00 26.44 115 TYR A N 1
ATOM 593 C CA . TYR A 1 115 ? 134.991 86.212 132.942 1.00 29.62 115 TYR A CA 1
ATOM 594 C C . TYR A 1 115 ? 136.263 86.914 133.405 1.00 30.89 115 TYR A C 1
ATOM 595 O O . TYR A 1 115 ? 136.663 86.825 134.571 1.00 37.13 115 TYR A O 1
ATOM 604 N N . LYS A 1 129 ? 132.209 76.684 137.674 1.00 51.15 129 LYS A N 1
ATOM 605 C CA . LYS A 1 129 ? 132.131 77.362 136.393 1.00 47.61 129 LYS A CA 1
ATOM 606 C C . LYS A 1 129 ? 130.733 77.167 135.768 1.00 48.59 129 LYS A C 1
ATOM 607 O O . LYS A 1 129 ? 130.499 76.204 135.010 1.00 51.26 129 LYS A O 1
ATOM 613 N N . SER A 1 130 ? 129.788 78.068 136.121 1.00 46.59 130 SER A N 1
ATOM 614 C CA . SER A 1 130 ? 128.436 78.116 135.571 1.00 45.95 130 SER A CA 1
ATOM 615 C C . SER A 1 130 ? 128.447 78.891 134.263 1.00 42.84 130 SER A C 1
ATOM 616 O O . SER A 1 130 ? 129.362 79.671 134.014 1.00 43.39 130 SER A O 1
ATOM 619 N N . MET A 1 131 ? 127.397 78.767 133.454 1.00 43.27 131 MET A N 1
ATOM 620 C CA . MET A 1 131 ? 127.343 79.503 132.199 1.00 42.00 131 MET A CA 1
ATOM 621 C C . MET A 1 131 ? 127.323 80.993 132.455 1.00 39.86 131 MET A C 1
ATOM 622 O O . MET A 1 131 ? 127.863 81.780 131.682 1.00 37.39 131 MET A O 1
ATOM 627 N N . ASP A 1 132 ? 126.727 81.378 133.565 1.00 42.31 132 ASP A N 1
ATOM 628 C CA . ASP A 1 132 ? 126.538 82.752 133.960 1.00 38.30 132 ASP A CA 1
ATOM 629 C C . ASP A 1 132 ? 127.836 83.488 134.149 1.00 34.84 132 ASP A C 1
ATOM 630 O O . ASP A 1 132 ? 127.886 84.704 133.994 1.00 34.73 132 ASP A O 1
ATOM 635 N N . ASN A 1 133 ? 128.921 82.787 134.426 1.00 34.65 133 ASN A N 1
ATOM 636 C CA . ASN A 1 133 ? 130.159 83.471 134.720 1.00 32.07 133 ASN A CA 1
ATOM 637 C C . ASN A 1 133 ? 130.827 83.961 133.473 1.00 33.60 133 ASN A C 1
ATOM 638 O O . ASN A 1 133 ? 131.873 84.602 133.530 1.00 38.42 133 ASN A O 1
ATOM 643 N N . PHE A 1 134 ? 130.253 83.619 132.337 1.00 28.91 134 PHE A N 1
ATOM 644 C CA . PHE A 1 134 ? 130.774 84.008 131.068 1.00 27.50 134 PHE A CA 1
ATOM 645 C C . PHE A 1 134 ? 129.907 85.051 130.407 1.00 27.93 134 PHE A C 1
ATOM 646 O O . PHE A 1 134 ? 130.153 85.420 129.252 1.00 27.25 134 PHE A O 1
ATOM 654 N N . SER A 1 135 ? 128.880 85.512 131.126 1.00 26.92 135 SER A N 1
ATOM 655 C CA . SER A 1 135 ? 127.942 86.488 130.598 1.00 22.63 135 SER A CA 1
ATOM 656 C C . SER A 1 135 ? 128.253 87.876 131.099 1.00 23.48 135 SER A C 1
ATOM 657 O O . SER A 1 135 ? 128.978 88.053 132.076 1.00 25.71 135 SER A O 1
ATOM 660 N N . ILE A 1 136 ? 127.615 88.861 130.490 1.00 23.57 136 ILE A N 1
ATOM 661 C CA . ILE A 1 136 ? 127.750 90.268 130.828 1.00 21.53 136 ILE A CA 1
ATOM 662 C C . ILE A 1 136 ? 127.276 90.547 132.230 1.00 24.70 136 ILE A C 1
ATOM 663 O O . ILE A 1 136 ? 127.637 91.550 132.837 1.00 30.33 136 ILE A O 1
ATOM 668 N N . SER A 1 137 ? 126.466 89.659 132.765 1.00 23.47 137 SER A N 1
ATOM 669 C CA . SER A 1 137 ? 125.924 89.791 134.089 1.00 24.42 137 SER A CA 1
ATOM 670 C C . SER A 1 137 ? 126.998 89.594 135.147 1.00 28.44 137 SER A C 1
ATOM 671 O O . SER A 1 137 ? 126.781 89.906 136.317 1.00 30.71 137 SER A O 1
ATOM 674 N N . ASN A 1 138 ? 128.170 89.109 134.751 1.00 27.96 138 ASN A N 1
ATOM 675 C CA . ASN A 1 138 ? 129.267 88.899 135.672 1.00 27.45 138 ASN A CA 1
ATOM 676 C C . ASN A 1 138 ? 130.240 90.079 135.657 1.00 28.17 138 ASN A C 1
ATOM 677 O O . ASN A 1 138 ? 131.299 90.014 136.279 1.00 30.77 138 ASN A O 1
ATOM 682 N N . VAL A 1 139 ? 129.875 91.167 134.980 1.00 26.96 139 VAL A N 1
ATOM 683 C CA . VAL A 1 139 ? 130.700 92.357 134.933 1.00 25.13 139 VAL A CA 1
ATOM 684 C C . VAL A 1 139 ? 130.299 93.276 136.077 1.00 30.05 139 VAL A C 1
ATOM 685 O O . VAL A 1 139 ? 129.120 93.517 136.310 1.00 31.56 139 VAL A O 1
ATOM 689 N N . ASN A 1 140 ? 131.261 93.802 136.816 1.00 32.42 140 ASN A N 1
ATOM 690 C CA . ASN A 1 140 ? 130.916 94.667 137.940 1.00 32.22 140 ASN A CA 1
ATOM 691 C C . ASN A 1 140 ? 130.122 95.879 137.520 1.00 32.85 140 ASN A C 1
ATOM 692 O O . ASN A 1 140 ? 130.387 96.484 136.481 1.00 33.39 140 ASN A O 1
ATOM 697 N N . ASP A 1 141 ? 129.135 96.225 138.328 1.00 33.50 141 ASP A N 1
ATOM 698 C CA . ASP A 1 141 ? 128.298 97.376 138.060 1.00 33.74 141 ASP A CA 1
ATOM 699 C C . ASP A 1 141 ? 129.168 98.611 138.030 1.00 31.33 141 ASP A C 1
ATOM 700 O O . ASP A 1 141 ? 130.058 98.772 138.862 1.00 31.93 141 ASP A O 1
ATOM 705 N N . GLY A 1 142 ? 128.962 99.452 137.038 1.00 31.03 142 GLY A N 1
ATOM 706 C CA . GLY A 1 142 ? 129.707 100.686 136.909 1.00 32.10 142 GLY A CA 1
ATOM 707 C C . GLY A 1 142 ? 131.099 100.493 136.310 1.00 32.87 142 GLY A C 1
ATOM 708 O O . GLY A 1 142 ? 131.863 101.451 136.194 1.00 35.82 142 GLY A O 1
ATOM 709 N N . SER A 1 143 ? 131.440 99.274 135.929 1.00 30.88 143 SER A N 1
ATOM 710 C CA . SER A 1 143 ? 132.760 98.985 135.399 1.00 30.74 143 SER A CA 1
ATOM 711 C C . SER A 1 143 ? 133.069 99.665 134.095 1.00 31.82 143 SER A C 1
ATOM 712 O O . SER A 1 143 ? 132.240 99.770 133.198 1.00 32.48 143 SER A O 1
ATOM 715 N N . ASN A 1 144 ? 134.318 100.065 133.921 1.00 36.89 144 ASN A N 1
ATOM 716 C CA . ASN A 1 144 ? 134.731 100.710 132.685 1.00 36.46 144 ASN A CA 1
ATOM 717 C C . ASN A 1 144 ? 134.963 99.703 131.577 1.00 32.43 144 ASN A C 1
ATOM 718 O O . ASN A 1 144 ? 135.152 100.054 130.419 1.00 30.52 144 ASN A O 1
ATOM 723 N N . LYS A 1 145 ? 134.845 98.433 131.909 1.00 33.49 145 LYS A N 1
ATOM 724 C CA . LYS A 1 145 ? 135.023 97.375 130.944 1.00 30.82 145 LYS A CA 1
ATOM 725 C C . LYS A 1 145 ? 133.765 97.267 130.112 1.00 26.42 145 LYS A C 1
ATOM 726 O O . LYS A 1 145 ? 133.754 96.694 129.023 1.00 23.89 145 LYS A O 1
ATOM 732 N N . LEU A 1 146 ? 132.710 97.912 130.575 1.00 27.53 146 LEU A N 1
ATOM 733 C CA . LEU A 1 146 ? 131.477 97.919 129.856 1.00 21.97 146 LEU A CA 1
ATOM 734 C C . LEU A 1 146 ? 131.622 98.798 128.641 1.00 24.17 146 LEU A C 1
ATOM 735 O O . LEU A 1 146 ? 130.790 98.743 127.741 1.00 27.02 146 LEU A O 1
ATOM 740 N N . TRP A 1 147 ? 132.692 99.598 128.564 1.00 26.25 147 TRP A N 1
ATOM 741 C CA . TRP A 1 147 ? 132.902 100.409 127.392 1.00 23.60 147 TRP A CA 1
ATOM 742 C C . TRP A 1 147 ? 133.427 99.545 126.258 1.00 22.67 147 TRP A C 1
ATOM 743 O O . TRP A 1 147 ? 133.464 99.985 125.110 1.00 24.65 147 TRP A O 1
ATOM 754 N N . ILE A 1 148 ? 133.880 98.329 126.579 1.00 24.55 148 ILE A N 1
ATOM 755 C CA . ILE A 1 148 ? 134.384 97.393 125.597 1.00 23.96 148 ILE A CA 1
ATOM 756 C C . ILE A 1 148 ? 133.155 96.835 124.953 1.00 23.67 148 ILE A C 1
ATOM 757 O O . ILE A 1 148 ? 133.091 96.719 123.733 1.00 23.67 148 ILE A O 1
ATOM 762 N N . HIS A 1 149 ? 132.160 96.509 125.788 1.00 24.90 149 HIS A N 1
ATOM 763 C CA . HIS A 1 149 ? 130.899 95.992 125.281 1.00 21.46 149 HIS A CA 1
ATOM 764 C C . HIS A 1 149 ? 130.233 97.071 124.469 1.00 19.68 149 HIS A C 1
ATOM 765 O O . HIS A 1 149 ? 129.627 96.788 123.441 1.00 21.31 149 HIS A O 1
ATOM 772 N N . PHE A 1 150 ? 130.359 98.310 124.919 1.00 20.97 150 PHE A N 1
ATOM 773 C CA . PHE A 1 150 ? 129.829 99.450 124.212 1.00 20.35 150 PHE A CA 1
ATOM 774 C C . PHE A 1 150 ? 130.505 99.564 122.864 1.00 21.75 150 PHE A C 1
ATOM 775 O O . PHE A 1 150 ? 129.850 99.698 121.850 1.00 22.90 150 PHE A O 1
ATOM 783 N N . CYS A 1 151 ? 131.819 99.502 122.796 1.00 25.82 151 CYS A N 1
ATOM 784 C CA . CYS A 1 151 ? 132.414 99.629 121.480 1.00 23.45 151 CYS A CA 1
ATOM 785 C C . CYS A 1 151 ? 131.972 98.482 120.598 1.00 20.21 151 CYS A C 1
ATOM 786 O O . CYS A 1 151 ? 131.646 98.685 119.430 1.00 19.83 151 CYS A O 1
ATOM 789 N N . ALA A 1 152 ? 131.919 97.283 121.171 1.00 22.40 152 ALA A N 1
ATOM 790 C CA . ALA A 1 152 ? 131.524 96.097 120.461 1.00 18.95 152 ALA A CA 1
ATOM 791 C C . ALA A 1 152 ? 130.111 96.198 119.952 1.00 19.78 152 ALA A C 1
ATOM 792 O O . ALA A 1 152 ? 129.821 95.660 118.893 1.00 19.59 152 ALA A O 1
ATOM 794 N N . ILE A 1 153 ? 129.207 96.880 120.660 1.00 20.36 153 ILE A N 1
ATOM 795 C CA . ILE A 1 153 ? 127.852 96.933 120.167 1.00 15.88 153 ILE A CA 1
ATOM 796 C C . ILE A 1 153 ? 127.813 97.792 118.916 1.00 17.21 153 ILE A C 1
ATOM 797 O O . ILE A 1 153 ? 127.100 97.436 117.980 1.00 20.51 153 ILE A O 1
ATOM 802 N N . TYR A 1 154 ? 128.606 98.873 118.840 1.00 18.10 154 TYR A N 1
ATOM 803 C CA . TYR A 1 154 ? 128.591 99.692 117.618 1.00 17.57 154 TYR A CA 1
ATOM 804 C C . TYR A 1 154 ? 129.356 99.039 116.505 1.00 17.35 154 TYR A C 1
ATOM 805 O O . TYR A 1 154 ? 128.958 99.141 115.350 1.00 18.37 154 TYR A O 1
ATOM 814 N N . ILE A 1 155 ? 130.451 98.367 116.824 1.00 18.28 155 ILE A N 1
ATOM 815 C CA . ILE A 1 155 ? 131.226 97.736 115.786 1.00 16.42 155 ILE A CA 1
ATOM 816 C C . ILE A 1 155 ? 130.454 96.591 115.233 1.00 18.19 155 ILE A C 1
ATOM 817 O O . ILE A 1 155 ? 130.386 96.441 114.027 1.00 18.14 155 ILE A O 1
ATOM 822 N N . PHE A 1 156 ? 129.881 95.762 116.098 1.00 19.74 156 PHE A N 1
ATOM 823 C CA . PHE A 1 156 ? 129.111 94.634 115.659 1.00 16.26 156 PHE A CA 1
ATOM 824 C C . PHE A 1 156 ? 127.957 95.103 114.843 1.00 16.58 156 PHE A C 1
ATOM 825 O O . PHE A 1 156 ? 127.712 94.548 113.781 1.00 18.00 156 PHE A O 1
ATOM 833 N N . THR A 1 157 ? 127.234 96.116 115.304 1.00 16.69 157 THR A N 1
ATOM 834 C CA . THR A 1 157 ? 126.136 96.601 114.522 1.00 13.76 157 THR A CA 1
ATOM 835 C C . THR A 1 157 ? 126.616 97.119 113.195 1.00 15.32 157 THR A C 1
ATOM 836 O O . THR A 1 157 ? 125.965 96.872 112.182 1.00 20.93 157 THR A O 1
ATOM 840 N N . ALA A 1 158 ? 127.722 97.860 113.160 1.00 15.97 158 ALA A N 1
ATOM 841 C CA . ALA A 1 158 ? 128.233 98.368 111.903 1.00 15.61 158 ALA A CA 1
ATOM 842 C C . ALA A 1 158 ? 128.611 97.244 110.967 1.00 15.20 158 ALA A C 1
ATOM 843 O O . ALA A 1 158 ? 128.400 97.356 109.765 1.00 16.31 158 ALA A O 1
ATOM 845 N N . VAL A 1 159 ? 129.164 96.164 111.503 1.00 16.44 159 VAL A N 1
ATOM 846 C CA . VAL A 1 159 ? 129.526 95.015 110.711 1.00 14.07 159 VAL A CA 1
ATOM 847 C C . VAL A 1 159 ? 128.296 94.345 110.179 1.00 15.68 159 VAL A C 1
ATOM 848 O O . VAL A 1 159 ? 128.276 93.977 109.014 1.00 16.87 159 VAL A O 1
ATOM 852 N N . VAL A 1 160 ? 127.267 94.170 110.999 1.00 15.83 160 VAL A N 1
ATOM 853 C CA . VAL A 1 160 ? 126.082 93.520 110.504 1.00 12.98 160 VAL A CA 1
ATOM 854 C C . VAL A 1 160 ? 125.459 94.373 109.442 1.00 13.55 160 VAL A C 1
ATOM 855 O O . VAL A 1 160 ? 125.016 93.846 108.429 1.00 16.28 160 VAL A O 1
ATOM 859 N N . CYS A 1 161 ? 125.388 95.675 109.665 1.00 14.06 161 CYS A N 1
ATOM 860 C CA . CYS A 1 161 ? 124.807 96.559 108.692 1.00 12.79 161 CYS A CA 1
ATOM 861 C C . CYS A 1 161 ? 125.632 96.574 107.423 1.00 14.68 161 CYS A C 1
ATOM 862 O O . CYS A 1 161 ? 125.063 96.614 106.336 1.00 18.25 161 CYS A O 1
ATOM 865 N N . SER A 1 162 ? 126.956 96.513 107.534 1.00 14.51 162 SER A N 1
ATOM 866 C CA . SER A 1 162 ? 127.830 96.464 106.376 1.00 14.33 162 SER A CA 1
ATOM 867 C C . SER A 1 162 ? 127.590 95.190 105.595 1.00 14.93 162 SER A C 1
ATOM 868 O O . SER A 1 162 ? 127.536 95.211 104.367 1.00 16.48 162 SER A O 1
ATOM 871 N N . LEU A 1 163 ? 127.441 94.072 106.303 1.00 17.37 163 LEU A N 1
ATOM 872 C CA . LEU A 1 163 ? 127.154 92.808 105.673 1.00 14.55 163 LEU A CA 1
ATOM 873 C C . LEU A 1 163 ? 125.787 92.861 105.019 1.00 15.39 163 LEU A C 1
ATOM 874 O O . LEU A 1 163 ? 125.636 92.335 103.926 1.00 17.26 163 LEU A O 1
ATOM 879 N N . LEU A 1 164 ? 124.790 93.514 105.635 1.00 15.36 164 LEU A N 1
ATOM 880 C CA . LEU A 1 164 ? 123.515 93.624 104.957 1.00 13.09 164 LEU A CA 1
ATOM 881 C C . LEU A 1 164 ? 123.663 94.454 103.725 1.00 14.25 164 LEU A C 1
ATOM 882 O O . LEU A 1 164 ? 123.106 94.105 102.695 1.00 18.92 164 LEU A O 1
ATOM 887 N N . TYR A 1 165 ? 124.430 95.527 103.791 1.00 13.76 165 TYR A N 1
ATOM 888 C CA . TYR A 1 165 ? 124.618 96.398 102.653 1.00 14.60 165 TYR A CA 1
ATOM 889 C C . TYR A 1 165 ? 125.206 95.583 101.509 1.00 15.34 165 TYR A C 1
ATOM 890 O O . TYR A 1 165 ? 124.729 95.642 100.371 1.00 18.48 165 TYR A O 1
ATOM 899 N N . TYR A 1 166 ? 126.236 94.802 101.822 1.00 16.51 166 TYR A N 1
ATOM 900 C CA . TYR A 1 166 ? 126.896 93.940 100.867 1.00 17.07 166 TYR A CA 1
ATOM 901 C C . TYR A 1 166 ? 125.925 92.968 100.239 1.00 16.75 166 TYR A C 1
ATOM 902 O O . TYR A 1 166 ? 125.902 92.835 99.017 1.00 18.55 166 TYR A O 1
ATOM 911 N N . GLU A 1 167 ? 125.119 92.288 101.063 1.00 21.07 167 GLU A N 1
ATOM 912 C CA . GLU A 1 167 ? 124.183 91.311 100.553 1.00 16.02 167 GLU A CA 1
ATOM 913 C C . GLU A 1 167 ? 123.140 91.968 99.716 1.00 15.75 167 GLU A C 1
ATOM 914 O O . GLU A 1 167 ? 122.768 91.442 98.680 1.00 18.63 167 GLU A O 1
ATOM 920 N N . HIS A 1 168 ? 122.710 93.164 100.064 1.00 14.51 168 HIS A N 1
ATOM 921 C CA . HIS A 1 168 ? 121.724 93.769 99.225 1.00 11.91 168 HIS A CA 1
ATOM 922 C C . HIS A 1 168 ? 122.298 94.029 97.866 1.00 14.47 168 HIS A C 1
ATOM 923 O O . HIS A 1 168 ? 121.652 93.721 96.863 1.00 19.98 168 HIS A O 1
ATOM 930 N N . LYS A 1 169 ? 123.531 94.515 97.791 1.00 14.73 169 LYS A N 1
ATOM 931 C CA . LYS A 1 169 ? 124.110 94.748 96.481 1.00 15.11 169 LYS A CA 1
ATOM 932 C C . LYS A 1 169 ? 124.367 93.458 95.717 1.00 15.98 169 LYS A C 1
ATOM 933 O O . LYS A 1 169 ? 124.148 93.396 94.503 1.00 17.80 169 LYS A O 1
ATOM 939 N N . TYR A 1 170 ? 124.835 92.430 96.413 1.00 17.26 170 TYR A N 1
ATOM 940 C CA . TYR A 1 170 ? 125.158 91.157 95.805 1.00 16.30 170 TYR A CA 1
ATOM 941 C C . TYR A 1 170 ? 123.930 90.515 95.227 1.00 16.03 170 TYR A C 1
ATOM 942 O O . TYR A 1 170 ? 123.916 90.091 94.070 1.00 19.97 170 TYR A O 1
ATOM 951 N N . ILE A 1 171 ? 122.880 90.460 96.029 1.00 17.83 171 ILE A N 1
ATOM 952 C CA . ILE A 1 171 ? 121.660 89.830 95.633 1.00 14.16 171 ILE A CA 1
ATOM 953 C C . ILE A 1 171 ? 121.039 90.594 94.518 1.00 14.98 171 ILE A C 1
ATOM 954 O O . ILE A 1 171 ? 120.550 89.972 93.581 1.00 18.21 171 ILE A O 1
ATOM 959 N N . LEU A 1 172 ? 121.001 91.917 94.586 1.00 13.97 172 LEU A N 1
ATOM 960 C CA . LEU A 1 172 ? 120.435 92.600 93.461 1.00 13.93 172 LEU A CA 1
ATOM 961 C C . LEU A 1 172 ? 121.235 92.405 92.210 1.00 15.96 172 LEU A C 1
ATOM 962 O O . LEU A 1 172 ? 120.648 92.193 91.158 1.00 20.87 172 LEU A O 1
ATOM 967 N N . THR A 1 173 ? 122.552 92.354 92.276 1.00 15.42 173 THR A N 1
ATOM 968 C CA . THR A 1 173 ? 123.289 92.129 91.045 1.00 14.86 173 THR A CA 1
ATOM 969 C C . THR A 1 173 ? 122.862 90.814 90.423 1.00 16.63 173 THR A C 1
ATOM 970 O O . THR A 1 173 ? 122.669 90.736 89.207 1.00 18.39 173 THR A O 1
ATOM 974 N N . LYS A 1 174 ? 122.703 89.782 91.249 1.00 18.71 174 LYS A N 1
ATOM 975 C CA . LYS A 1 174 ? 122.286 88.475 90.779 1.00 17.85 174 LYS A CA 1
ATOM 976 C C . LYS A 1 174 ? 120.871 88.506 90.230 1.00 17.59 174 LYS A C 1
ATOM 977 O O . LYS A 1 174 ? 120.568 87.812 89.262 1.00 19.95 174 LYS A O 1
ATOM 983 N N . ARG A 1 175 ? 120.007 89.307 90.837 1.00 17.93 175 ARG A N 1
ATOM 984 C CA . ARG A 1 175 ? 118.637 89.438 90.409 1.00 15.54 175 ARG A CA 1
ATOM 985 C C . ARG A 1 175 ? 118.496 90.153 89.088 1.00 17.47 175 ARG A C 1
ATOM 986 O O . ARG A 1 175 ? 117.721 89.710 88.228 1.00 23.17 175 ARG A O 1
ATOM 994 N N . ILE A 1 176 ? 119.273 91.204 88.873 1.00 15.36 176 ILE A N 1
ATOM 995 C CA . ILE A 1 176 ? 119.206 91.903 87.607 1.00 15.56 176 ILE A CA 1
ATOM 996 C C . ILE A 1 176 ? 119.812 91.002 86.546 1.00 17.49 176 ILE A C 1
ATOM 997 O O . ILE A 1 176 ? 119.269 90.891 85.447 1.00 21.80 176 ILE A O 1
ATOM 1002 N N . ALA A 1 177 ? 120.939 90.359 86.851 1.00 18.16 177 ALA A N 1
ATOM 1003 C CA . ALA A 1 177 ? 121.579 89.461 85.904 1.00 17.39 177 ALA A CA 1
ATOM 1004 C C . ALA A 1 177 ? 120.687 88.295 85.525 1.00 18.06 177 ALA A C 1
ATOM 1005 O O . ALA A 1 177 ? 120.665 87.897 84.360 1.00 19.95 177 ALA A O 1
ATOM 1007 N N . HIS A 1 178 ? 119.927 87.771 86.484 1.00 20.70 178 HIS A N 1
ATOM 1008 C CA . HIS A 1 178 ? 119.011 86.687 86.233 1.00 19.21 178 HIS A CA 1
ATOM 1009 C C . HIS A 1 178 ? 117.997 87.146 85.239 1.00 20.72 178 HIS A C 1
ATOM 1010 O O . HIS A 1 178 ? 117.717 86.452 84.262 1.00 24.42 178 HIS A O 1
ATOM 1017 N N . LEU A 1 179 ? 117.435 88.331 85.451 1.00 19.56 179 LEU A N 1
ATOM 1018 C CA . LEU A 1 179 ? 116.493 88.802 84.475 1.00 18.94 179 LEU A CA 1
ATOM 1019 C C . LEU A 1 179 ? 117.112 88.912 83.120 1.00 20.40 179 LEU A C 1
ATOM 1020 O O . LEU A 1 179 ? 116.504 88.495 82.141 1.00 24.30 179 LEU A O 1
ATOM 1025 N N . TYR A 1 180 ? 118.313 89.454 83.003 1.00 18.28 180 TYR A N 1
ATOM 1026 C CA . TYR A 1 180 ? 118.793 89.602 81.651 1.00 17.94 180 TYR A CA 1
ATOM 1027 C C . TYR A 1 180 ? 119.090 88.296 80.943 1.00 20.05 180 TYR A C 1
ATOM 1028 O O . TYR A 1 180 ? 118.910 88.230 79.725 1.00 23.22 180 TYR A O 1
ATOM 1037 N N . SER A 1 181 ? 119.558 87.266 81.642 1.00 22.10 181 SER A N 1
ATOM 1038 C CA . SER A 1 181 ? 119.870 86.005 80.968 1.00 21.33 181 SER A CA 1
ATOM 1039 C C . SER A 1 181 ? 118.713 85.010 80.778 1.00 21.39 181 SER A C 1
ATOM 1040 O O . SER A 1 181 ? 118.800 84.139 79.909 1.00 23.11 181 SER A O 1
ATOM 1043 N N . SER A 1 182 ? 117.629 85.131 81.545 1.00 23.55 182 SER A N 1
ATOM 1044 C CA . SER A 1 182 ? 116.535 84.163 81.499 1.00 22.49 182 SER A CA 1
ATOM 1045 C C . SER A 1 182 ? 115.627 84.216 80.280 1.00 22.83 182 SER A C 1
ATOM 1046 O O . SER A 1 182 ? 115.584 85.185 79.516 1.00 26.69 182 SER A O 1
ATOM 1049 N N . LYS A 1 183 ? 114.880 83.131 80.084 1.00 21.64 183 LYS A N 1
ATOM 1050 C CA . LYS A 1 183 ? 113.885 83.069 79.030 1.00 22.05 183 LYS A CA 1
ATOM 1051 C C . LYS A 1 183 ? 112.622 83.711 79.555 1.00 23.64 183 LYS A C 1
ATOM 1052 O O . LYS A 1 183 ? 112.395 83.647 80.762 1.00 24.15 183 LYS A O 1
ATOM 1058 N N . PRO A 1 184 ? 111.772 84.305 78.711 1.00 21.10 184 PRO A N 1
ATOM 1059 C CA . PRO A 1 184 ? 110.527 84.901 79.096 1.00 18.21 184 PRO A CA 1
ATOM 1060 C C . PRO A 1 184 ? 109.606 83.850 79.629 1.00 20.08 184 PRO A C 1
ATOM 1061 O O . PRO A 1 184 ? 109.520 82.770 79.050 1.00 23.31 184 PRO A O 1
ATOM 1065 N N . GLN A 1 185 ? 108.898 84.173 80.699 1.00 20.79 185 GLN A N 1
ATOM 1066 C CA . GLN A 1 185 ? 107.957 83.239 81.288 1.00 20.77 185 GLN A CA 1
ATOM 1067 C C . GLN A 1 185 ? 106.545 83.802 81.195 1.00 21.08 185 GLN A C 1
ATOM 1068 O O . GLN A 1 185 ? 106.384 85.005 81.328 1.00 22.32 185 GLN A O 1
ATOM 1074 N N . PRO A 1 186 ? 105.474 82.999 81.088 1.00 19.30 186 PRO A N 1
ATOM 1075 C CA . PRO A 1 186 ? 104.103 83.466 81.049 1.00 17.07 186 PRO A CA 1
ATOM 1076 C C . PRO A 1 186 ? 103.708 84.420 82.164 1.00 15.46 186 PRO A C 1
ATOM 1077 O O . PRO A 1 186 ? 102.993 85.389 81.923 1.00 17.86 186 PRO A O 1
ATOM 1081 N N . GLN A 1 187 ? 104.263 84.241 83.349 1.00 15.08 187 GLN A N 1
ATOM 1082 C CA . GLN A 1 187 ? 103.916 85.088 84.477 1.00 13.34 187 GLN A CA 1
ATOM 1083 C C . GLN A 1 187 ? 104.494 86.480 84.399 1.00 17.92 187 GLN A C 1
ATOM 1084 O O . GLN A 1 187 ? 104.139 87.344 85.190 1.00 16.93 187 GLN A O 1
ATOM 1090 N N . GLU A 1 188 ? 105.412 86.720 83.482 1.00 19.84 188 GLU A N 1
ATOM 1091 C CA . GLU A 1 188 ? 106.016 88.029 83.391 1.00 15.89 188 GLU A CA 1
ATOM 1092 C C . GLU A 1 188 ? 105.197 88.963 82.544 1.00 14.73 188 GLU A C 1
ATOM 1093 O O . GLU A 1 188 ? 105.385 90.172 82.596 1.00 18.23 188 GLU A O 1
ATOM 1099 N N . PHE A 1 189 ? 104.337 88.402 81.713 1.00 15.06 189 PHE A N 1
ATOM 1100 C CA . PHE A 1 189 ? 103.552 89.146 80.760 1.00 11.58 189 PHE A CA 1
ATOM 1101 C C . PHE A 1 189 ? 102.083 89.084 81.098 1.00 12.70 189 PHE A C 1
ATOM 1102 O O . PHE A 1 189 ? 101.237 89.512 80.322 1.00 17.32 189 PHE A O 1
ATOM 1110 N N . THR A 1 190 ? 101.744 88.510 82.241 1.00 16.87 190 THR A N 1
ATOM 1111 C CA . THR A 1 190 ? 100.333 88.311 82.560 1.00 14.61 190 THR A CA 1
ATOM 1112 C C . THR A 1 190 ? 99.945 88.973 83.852 1.00 13.52 190 THR A C 1
ATOM 1113 O O . THR A 1 190 ? 100.667 88.928 84.850 1.00 14.58 190 THR A O 1
ATOM 1117 N N . VAL A 1 191 ? 98.790 89.593 83.810 1.00 11.96 191 VAL A N 1
ATOM 1118 C CA . VAL A 1 191 ? 98.186 90.279 84.918 1.00 10.96 191 VAL A CA 1
ATOM 1119 C C . VAL A 1 191 ? 96.877 89.663 85.330 1.00 10.63 191 VAL A C 1
ATOM 1120 O O . VAL A 1 191 ? 96.054 89.344 84.489 1.00 14.96 191 VAL A O 1
ATOM 1124 N N . LEU A 1 192 ? 96.690 89.447 86.613 1.00 10.57 192 LEU A N 1
ATOM 1125 C CA . LEU A 1 192 ? 95.424 88.953 87.083 1.00 12.28 192 LEU A CA 1
ATOM 1126 C C . LEU A 1 192 ? 94.594 90.138 87.486 1.00 16.84 192 LEU A C 1
ATOM 1127 O O . LEU A 1 192 ? 94.981 90.952 88.328 1.00 16.96 192 LEU A O 1
ATOM 1132 N N . VAL A 1 193 ? 93.472 90.271 86.823 1.00 15.91 193 VAL A N 1
ATOM 1133 C CA . VAL A 1 193 ? 92.578 91.369 87.004 1.00 13.36 193 VAL A CA 1
ATOM 1134 C C . VAL A 1 193 ? 91.413 90.887 87.805 1.00 16.99 193 VAL A C 1
ATOM 1135 O O . VAL A 1 193 ? 90.812 89.876 87.450 1.00 22.16 193 VAL A O 1
ATOM 1139 N N . SER A 1 194 ? 91.038 91.586 88.853 1.00 16.32 194 SER A N 1
ATOM 1140 C CA . SER A 1 194 ? 89.902 91.110 89.622 1.00 17.47 194 SER A CA 1
ATOM 1141 C C . SER A 1 194 ? 88.975 92.232 89.997 1.00 19.65 194 SER A C 1
ATOM 1142 O O . SER A 1 194 ? 89.353 93.405 90.042 1.00 21.19 194 SER A O 1
ATOM 1145 N N . GLY A 1 195 ? 87.735 91.895 90.294 1.00 22.31 195 GLY A N 1
ATOM 1146 C CA . GLY A 1 195 ? 86.821 92.957 90.621 1.00 18.49 195 GLY A CA 1
ATOM 1147 C C . GLY A 1 195 ? 86.310 93.499 89.316 1.00 15.25 195 GLY A C 1
ATOM 1148 O O . GLY A 1 195 ? 86.240 94.700 89.108 1.00 19.11 195 GLY A O 1
ATOM 1149 N N . VAL A 1 196 ? 86.088 92.612 88.382 1.00 14.97 196 VAL A N 1
ATOM 1150 C CA . VAL A 1 196 ? 85.597 93.005 87.095 1.00 14.73 196 VAL A CA 1
ATOM 1151 C C . VAL A 1 196 ? 84.154 93.430 87.297 1.00 20.21 196 VAL A C 1
ATOM 1152 O O . VAL A 1 196 ? 83.405 92.681 87.912 1.00 26.99 196 VAL A O 1
ATOM 1156 N N . PRO A 1 197 ? 83.719 94.601 86.823 1.00 22.87 197 PRO A N 1
ATOM 1157 C CA . PRO A 1 197 ? 82.392 95.143 86.960 1.00 26.06 197 PRO A CA 1
ATOM 1158 C C . PRO A 1 197 ? 81.338 94.255 86.372 1.00 29.80 197 PRO A C 1
ATOM 1159 O O . PRO A 1 197 ? 81.570 93.566 85.382 1.00 28.85 197 PRO A O 1
ATOM 1163 N N . LEU A 1 198 ? 80.162 94.318 86.949 1.00 35.01 198 LEU A N 1
ATOM 1164 C CA . LEU A 1 198 ? 79.059 93.567 86.416 1.00 34.64 198 LEU A CA 1
ATOM 1165 C C . LEU A 1 198 ? 78.313 94.511 85.530 1.00 35.16 198 LEU A C 1
ATOM 1166 O O . LEU A 1 198 ? 77.768 95.515 85.980 1.00 36.04 198 LEU A O 1
ATOM 1171 N N . VAL A 1 199 ? 78.322 94.208 84.262 1.00 36.91 199 VAL A N 1
ATOM 1172 C CA . VAL A 1 199 ? 77.728 95.067 83.274 1.00 38.88 199 VAL A CA 1
ATOM 1173 C C . VAL A 1 199 ? 76.553 94.356 82.658 1.00 43.31 199 VAL A C 1
ATOM 1174 O O . VAL A 1 199 ? 76.676 93.215 82.215 1.00 43.23 199 VAL A O 1
ATOM 1178 N N . SER A 1 200 ? 75.403 94.987 82.685 1.00 42.59 200 SER A N 1
ATOM 1179 C CA . SER A 1 200 ? 74.248 94.323 82.151 1.00 43.31 200 SER A CA 1
ATOM 1180 C C . SER A 1 200 ? 74.466 94.051 80.687 1.00 44.14 200 SER A C 1
ATOM 1181 O O . SER A 1 200 ? 75.025 94.881 79.967 1.00 43.56 200 SER A O 1
ATOM 1184 N N . GLY A 1 201 ? 74.041 92.875 80.247 1.00 43.88 201 GLY A N 1
ATOM 1185 C CA . GLY A 1 201 ? 74.109 92.499 78.842 1.00 47.07 201 GLY A CA 1
ATOM 1186 C C . GLY A 1 201 ? 75.479 92.002 78.413 1.00 45.75 201 GLY A C 1
ATOM 1187 O O . GLY A 1 201 ? 75.685 91.698 77.240 1.00 44.30 201 GLY A O 1
ATOM 1188 N N . ASN A 1 202 ? 76.407 91.908 79.355 1.00 44.43 202 ASN A N 1
ATOM 1189 C CA . ASN A 1 202 ? 77.767 91.512 79.057 1.00 41.62 202 ASN A CA 1
ATOM 1190 C C . ASN A 1 202 ? 78.328 90.503 80.051 1.00 37.77 202 ASN A C 1
ATOM 1191 O O . ASN A 1 202 ? 78.023 90.524 81.243 1.00 37.29 202 ASN A O 1
ATOM 1196 N N . SER A 1 203 ? 79.159 89.611 79.554 1.00 34.30 203 SER A N 1
ATOM 1197 C CA . SER A 1 203 ? 79.845 88.650 80.396 1.00 29.59 203 SER A CA 1
ATOM 1198 C C . SER A 1 203 ? 81.051 89.298 81.045 1.00 29.05 203 SER A C 1
ATOM 1199 O O . SER A 1 203 ? 81.442 90.417 80.680 1.00 31.44 203 SER A O 1
ATOM 1202 N N . ILE A 1 204 ? 81.660 88.603 81.997 1.00 25.25 204 ILE A N 1
ATOM 1203 C CA . ILE A 1 204 ? 82.891 89.083 82.610 1.00 22.93 204 ILE A CA 1
ATOM 1204 C C . ILE A 1 204 ? 83.961 89.167 81.553 1.00 22.88 204 ILE A C 1
ATOM 1205 O O . ILE A 1 204 ? 84.775 90.084 81.561 1.00 23.86 204 ILE A O 1
ATOM 1210 N N . SER A 1 205 ? 83.978 88.206 80.657 1.00 24.19 205 SER A N 1
ATOM 1211 C CA . SER A 1 205 ? 84.949 88.205 79.599 1.00 22.36 205 SER A CA 1
ATOM 1212 C C . SER A 1 205 ? 84.855 89.449 78.757 1.00 21.40 205 SER A C 1
ATOM 1213 O O . SER A 1 205 ? 85.863 90.109 78.504 1.00 23.25 205 SER A O 1
ATOM 1216 N N . GLU A 1 206 ? 83.640 89.812 78.371 1.00 24.49 206 GLU A N 1
ATOM 1217 C CA . GLU A 1 206 ? 83.437 90.992 77.563 1.00 22.36 206 GLU A CA 1
ATOM 1218 C C . GLU A 1 206 ? 83.819 92.248 78.298 1.00 20.29 206 GLU A C 1
ATOM 1219 O O . GLU A 1 206 ? 84.461 93.128 77.727 1.00 23.41 206 GLU A O 1
ATOM 1225 N N . THR A 1 207 ? 83.519 92.313 79.574 1.00 18.14 207 THR A N 1
ATOM 1226 C CA . THR A 1 207 ? 83.856 93.485 80.334 1.00 15.40 207 THR A CA 1
ATOM 1227 C C . THR A 1 207 ? 85.376 93.678 80.390 1.00 20.50 207 THR A C 1
ATOM 1228 O O . THR A 1 207 ? 85.860 94.805 80.214 1.00 21.49 207 THR A O 1
ATOM 1232 N N . VAL A 1 208 ? 86.139 92.589 80.617 1.00 23.34 208 VAL A N 1
ATOM 1233 C CA . VAL A 1 208 ? 87.605 92.664 80.688 1.00 16.62 208 VAL A CA 1
ATOM 1234 C C . VAL A 1 208 ? 88.254 93.002 79.385 1.00 13.82 208 VAL A C 1
ATOM 1235 O O . VAL A 1 208 ? 89.146 93.845 79.346 1.00 16.57 208 VAL A O 1
ATOM 1239 N N . GLU A 1 209 ? 87.864 92.369 78.311 1.00 16.80 209 GLU A N 1
ATOM 1240 C CA . GLU A 1 209 ? 88.545 92.733 77.109 1.00 16.40 209 GLU A CA 1
ATOM 1241 C C . GLU A 1 209 ? 88.175 94.112 76.681 1.00 15.67 209 GLU A C 1
ATOM 1242 O O . GLU A 1 209 ? 89.014 94.824 76.154 1.00 18.72 209 GLU A O 1
ATOM 1248 N N . ASN A 1 210 ? 86.968 94.579 76.956 1.00 17.22 210 ASN A N 1
ATOM 1249 C CA . ASN A 1 210 ? 86.695 95.913 76.507 1.00 14.59 210 ASN A CA 1
ATOM 1250 C C . ASN A 1 210 ? 87.511 96.914 77.285 1.00 15.33 210 ASN A C 1
ATOM 1251 O O . ASN A 1 210 ? 88.044 97.858 76.706 1.00 19.06 210 ASN A O 1
ATOM 1256 N N . PHE A 1 211 ? 87.702 96.694 78.576 1.00 13.41 211 PHE A N 1
ATOM 1257 C CA . PHE A 1 211 ? 88.494 97.624 79.350 1.00 10.72 211 PHE A CA 1
ATOM 1258 C C . PHE A 1 211 ? 89.936 97.663 78.881 1.00 13.52 211 PHE A C 1
ATOM 1259 O O . PHE A 1 211 ? 90.518 98.729 78.694 1.00 18.71 211 PHE A O 1
ATOM 1267 N N . PHE A 1 212 ? 90.558 96.506 78.704 1.00 16.05 212 PHE A N 1
ATOM 1268 C CA . PHE A 1 212 ? 91.959 96.531 78.333 1.00 10.71 212 PHE A CA 1
ATOM 1269 C C . PHE A 1 212 ? 92.160 96.921 76.892 1.00 11.10 212 PHE A C 1
ATOM 1270 O O . PHE A 1 212 ? 93.097 97.637 76.566 1.00 14.70 212 PHE A O 1
ATOM 1278 N N . ARG A 1 213 ? 91.275 96.544 76.006 1.00 13.61 213 ARG A N 1
ATOM 1279 C CA . ARG A 1 213 ? 91.473 96.951 74.642 1.00 16.03 213 ARG A CA 1
ATOM 1280 C C . ARG A 1 213 ? 91.389 98.461 74.520 1.00 18.49 213 ARG A C 1
ATOM 1281 O O . ARG A 1 213 ? 92.129 99.059 73.744 1.00 21.27 213 ARG A O 1
ATOM 1289 N N . GLU A 1 214 ? 90.489 99.077 75.279 1.00 18.99 214 GLU A N 1
ATOM 1290 C CA . GLU A 1 214 ? 90.316 100.507 75.246 1.00 19.38 214 GLU A CA 1
ATOM 1291 C C . GLU A 1 214 ? 91.442 101.278 75.920 1.00 20.08 214 GLU A C 1
ATOM 1292 O O . GLU A 1 214 ? 91.843 102.334 75.425 1.00 27.18 214 GLU A O 1
ATOM 1298 N N . TYR A 1 215 ? 91.973 100.785 77.036 1.00 15.86 215 TYR A N 1
ATOM 1299 C CA . TYR A 1 215 ? 92.988 101.555 77.738 1.00 14.17 215 TYR A CA 1
ATOM 1300 C C . TYR A 1 215 ? 94.439 101.119 77.534 1.00 15.64 215 TYR A C 1
ATOM 1301 O O . TYR A 1 215 ? 95.356 101.903 77.768 1.00 16.90 215 TYR A O 1
ATOM 1310 N N . HIS A 1 216 ? 94.664 99.906 77.054 1.00 18.36 216 HIS A N 1
ATOM 1311 C CA . HIS A 1 216 ? 95.987 99.347 76.832 1.00 12.86 216 HIS A CA 1
ATOM 1312 C C . HIS A 1 216 ? 96.049 98.771 75.436 1.00 16.70 216 HIS A C 1
ATOM 1313 O O . HIS A 1 216 ? 96.491 97.638 75.227 1.00 21.67 216 HIS A O 1
ATOM 1320 N N . SER A 1 217 ? 95.616 99.542 74.456 1.00 19.23 217 SER A N 1
ATOM 1321 C CA . SER A 1 217 ? 95.512 99.032 73.099 1.00 23.59 217 SER A CA 1
ATOM 1322 C C . SER A 1 217 ? 96.841 98.673 72.462 1.00 26.73 217 SER A C 1
ATOM 1323 O O . SER A 1 217 ? 96.904 97.803 71.592 1.00 26.79 217 SER A O 1
ATOM 1326 N N . SER A 1 218 ? 97.919 99.294 72.911 1.00 23.85 218 SER A N 1
ATOM 1327 C CA . SER A 1 218 ? 99.224 99.022 72.350 1.00 23.51 218 SER A CA 1
ATOM 1328 C C . SER A 1 218 ? 99.877 97.770 72.910 1.00 23.14 218 SER A C 1
ATOM 1329 O O . SER A 1 218 ? 100.885 97.312 72.369 1.00 22.51 218 SER A O 1
ATOM 1332 N N . SER A 1 219 ? 99.355 97.233 74.015 1.00 21.53 219 SER A N 1
ATOM 1333 C CA . SER A 1 219 ? 99.979 96.080 74.629 1.00 16.68 219 SER A CA 1
ATOM 1334 C C . SER A 1 219 ? 99.068 94.868 74.831 1.00 18.19 219 SER A C 1
ATOM 1335 O O . SER A 1 219 ? 99.561 93.763 75.035 1.00 20.46 219 SER A O 1
ATOM 1338 N N . TYR A 1 220 ? 97.755 95.019 74.768 1.00 17.91 220 TYR A N 1
ATOM 1339 C CA . TYR A 1 220 ? 96.848 93.896 75.022 1.00 14.59 220 TYR A CA 1
ATOM 1340 C C . TYR A 1 220 ? 96.909 92.763 74.007 1.00 16.91 220 TYR A C 1
ATOM 1341 O O . TYR A 1 220 ? 96.886 92.994 72.801 1.00 20.05 220 TYR A O 1
ATOM 1350 N N . LEU A 1 221 ? 96.948 91.526 74.501 1.00 17.43 221 LEU A N 1
ATOM 1351 C CA . LEU A 1 221 ? 96.901 90.331 73.666 1.00 16.54 221 LEU A CA 1
ATOM 1352 C C . LEU A 1 221 ? 95.556 89.636 73.705 1.00 16.98 221 LEU A C 1
ATOM 1353 O O . LEU A 1 221 ? 94.768 89.714 72.765 1.00 20.14 221 LEU A O 1
ATOM 1358 N N . SER A 1 222 ? 95.323 88.914 74.793 1.00 17.14 222 SER A N 1
ATOM 1359 C CA . SER A 1 222 ? 94.123 88.118 75.016 1.00 19.73 222 SER A CA 1
ATOM 1360 C C . SER A 1 222 ? 93.927 87.879 76.490 1.00 17.44 222 SER A C 1
ATOM 1361 O O . SER A 1 222 ? 94.736 88.314 77.310 1.00 18.21 222 SER A O 1
ATOM 1364 N N . HIS A 1 223 ? 92.814 87.250 76.852 1.00 20.22 223 HIS A N 1
ATOM 1365 C CA . HIS A 1 223 ? 92.564 86.960 78.252 1.00 20.60 223 HIS A CA 1
ATOM 1366 C C . HIS A 1 223 ? 91.666 85.740 78.417 1.00 20.77 223 HIS A C 1
ATOM 1367 O O . HIS A 1 223 ? 90.983 85.330 77.473 1.00 23.25 223 HIS A O 1
ATOM 1374 N N . ILE A 1 224 ? 91.691 85.150 79.609 1.00 20.18 224 ILE A N 1
ATOM 1375 C CA . ILE A 1 224 ? 90.745 84.084 79.950 1.00 23.01 224 ILE A CA 1
ATOM 1376 C C . ILE A 1 224 ? 90.063 84.387 81.300 1.00 23.24 224 ILE A C 1
ATOM 1377 O O . ILE A 1 224 ? 90.689 84.995 82.170 1.00 22.28 224 ILE A O 1
ATOM 1382 N N . VAL A 1 225 ? 88.826 83.874 81.523 1.00 23.74 225 VAL A N 1
ATOM 1383 C CA . VAL A 1 225 ? 88.073 84.045 82.788 1.00 22.80 225 VAL A CA 1
ATOM 1384 C C . VAL A 1 225 ? 88.146 82.734 83.576 1.00 32.50 225 VAL A C 1
ATOM 1385 O O . VAL A 1 225 ? 88.689 82.664 84.685 1.00 33.59 225 VAL A O 1
ATOM 1389 N N . PRO A 1 302 ? 84.139 87.011 87.684 1.00 29.18 302 PRO A N 1
ATOM 1390 C CA . PRO A 1 302 ? 84.478 88.342 88.189 1.00 23.87 302 PRO A CA 1
ATOM 1391 C C . PRO A 1 302 ? 86.006 88.643 88.227 1.00 24.88 302 PRO A C 1
ATOM 1392 O O . PRO A 1 302 ? 86.429 89.610 88.902 1.00 24.49 302 PRO A O 1
ATOM 1396 N N . ALA A 1 303 ? 86.828 87.845 87.486 1.00 24.43 303 ALA A N 1
ATOM 1397 C CA . ALA A 1 303 ? 88.282 87.981 87.368 1.00 20.51 303 ALA A CA 1
ATOM 1398 C C . ALA A 1 303 ? 88.741 87.376 86.066 1.00 20.85 303 ALA A C 1
ATOM 1399 O O . ALA A 1 303 ? 88.059 86.530 85.499 1.00 22.45 303 ALA A O 1
ATOM 1401 N N . ALA A 1 304 ? 89.899 87.811 85.597 1.00 16.33 304 ALA A N 1
ATOM 1402 C CA . ALA A 1 304 ? 90.474 87.252 84.393 1.00 13.75 304 ALA A CA 1
ATOM 1403 C C . ALA A 1 304 ? 91.976 87.393 84.338 1.00 16.26 304 ALA A C 1
ATOM 1404 O O . ALA A 1 304 ? 92.549 88.321 84.895 1.00 19.66 304 ALA A O 1
ATOM 1406 N N . PHE A 1 305 ? 92.622 86.508 83.603 1.00 17.83 305 PHE A N 1
ATOM 1407 C CA . PHE A 1 305 ? 94.053 86.633 83.369 1.00 13.39 305 PHE A CA 1
ATOM 1408 C C . PHE A 1 305 ? 94.247 87.309 82.037 1.00 13.54 305 PHE A C 1
ATOM 1409 O O . PHE A 1 305 ? 93.804 86.801 81.016 1.00 18.88 305 PHE A O 1
ATOM 1417 N N . VAL A 1 306 ? 94.870 88.470 82.045 1.00 13.46 306 VAL A N 1
ATOM 1418 C CA . VAL A 1 306 ? 95.072 89.283 80.859 1.00 12.21 306 VAL A CA 1
ATOM 1419 C C . VAL A 1 306 ? 96.525 89.304 80.453 1.00 13.09 306 VAL A C 1
ATOM 1420 O O . VAL A 1 306 ? 97.400 89.620 81.255 1.00 16.99 306 VAL A O 1
ATOM 1424 N N . SER A 1 307 ? 96.791 88.962 79.214 1.00 14.03 307 SER A N 1
ATOM 1425 C CA . SER A 1 307 ? 98.151 88.915 78.726 1.00 13.08 307 SER A CA 1
ATOM 1426 C C . SER A 1 307 ? 98.538 90.177 77.966 1.00 11.46 307 SER A C 1
ATOM 1427 O O . SER A 1 307 ? 97.711 90.760 77.258 1.00 14.01 307 SER A O 1
ATOM 1430 N N . PHE A 1 308 ? 99.807 90.555 78.093 1.00 14.33 308 PHE A N 1
ATOM 1431 C CA . PHE A 1 308 ? 100.406 91.697 77.428 1.00 12.47 308 PHE A CA 1
ATOM 1432 C C . PHE A 1 308 ? 101.593 91.330 76.576 1.00 12.46 308 PHE A C 1
ATOM 1433 O O . PHE A 1 308 ? 102.331 90.409 76.889 1.00 17.02 308 PHE A O 1
ATOM 1441 N N . ARG A 1 309 ? 101.833 92.122 75.563 1.00 10.54 309 ARG A N 1
ATOM 1442 C CA . ARG A 1 309 ? 102.949 91.937 74.683 1.00 8.09 309 ARG A CA 1
ATOM 1443 C C . ARG A 1 309 ? 104.298 92.085 75.326 1.00 11.29 309 ARG A C 1
ATOM 1444 O O . ARG A 1 309 ? 105.256 91.454 74.888 1.00 15.86 309 ARG A O 1
ATOM 1452 N N . THR A 1 310 ? 104.425 92.963 76.306 1.00 13.95 310 THR A N 1
ATOM 1453 C CA . THR A 1 310 ? 105.719 93.210 76.930 1.00 13.42 310 THR A CA 1
ATOM 1454 C C . THR A 1 310 ? 105.653 93.177 78.437 1.00 11.23 310 THR A C 1
ATOM 1455 O O . THR A 1 310 ? 104.574 93.298 79.025 1.00 13.26 310 THR A O 1
ATOM 1459 N N . ARG A 1 311 ? 106.819 93.087 79.077 1.00 13.72 311 ARG A N 1
ATOM 1460 C CA . ARG A 1 311 ? 106.865 93.115 80.513 1.00 12.11 311 ARG A CA 1
ATOM 1461 C C . ARG A 1 311 ? 106.573 94.506 80.970 1.00 14.12 311 ARG A C 1
ATOM 1462 O O . ARG A 1 311 ? 105.923 94.703 81.994 1.00 16.28 311 ARG A O 1
ATOM 1470 N N . HIS A 1 312 ? 107.033 95.498 80.197 1.00 14.67 312 HIS A N 1
ATOM 1471 C CA . HIS A 1 312 ? 106.775 96.874 80.560 1.00 12.83 312 HIS A CA 1
ATOM 1472 C C . HIS A 1 312 ? 105.272 97.124 80.484 1.00 14.69 312 HIS A C 1
ATOM 1473 O O . HIS A 1 312 ? 104.688 97.731 81.380 1.00 16.88 312 HIS A O 1
ATOM 1480 N N . GLY A 1 313 ? 104.616 96.614 79.451 1.00 11.70 313 GLY A N 1
ATOM 1481 C CA . GLY A 1 313 ? 103.193 96.805 79.325 1.00 9.62 313 GLY A CA 1
ATOM 1482 C C . GLY A 1 313 ? 102.470 96.273 80.554 1.00 11.63 313 GLY A C 1
ATOM 1483 O O . GLY A 1 313 ? 101.594 96.948 81.104 1.00 13.44 313 GLY A O 1
ATOM 1484 N N . ALA A 1 314 ? 102.806 95.057 80.977 1.00 13.26 314 ALA A N 1
ATOM 1485 C CA . ALA A 1 314 ? 102.151 94.501 82.136 1.00 10.17 314 ALA A CA 1
ATOM 1486 C C . ALA A 1 314 ? 102.426 95.343 83.352 1.00 10.51 314 ALA A C 1
ATOM 1487 O O . ALA A 1 314 ? 101.522 95.606 84.135 1.00 14.37 314 ALA A O 1
ATOM 1489 N N . ALA A 1 315 ? 103.637 95.865 83.474 1.00 12.91 315 ALA A N 1
ATOM 1490 C CA . ALA A 1 315 ? 103.980 96.687 84.615 1.00 12.65 315 ALA A CA 1
ATOM 1491 C C . ALA A 1 315 ? 103.090 97.893 84.697 1.00 12.78 315 ALA A C 1
ATOM 1492 O O . ALA A 1 315 ? 102.749 98.340 85.787 1.00 13.70 315 ALA A O 1
ATOM 1494 N N . ILE A 1 316 ? 102.723 98.449 83.567 1.00 13.46 316 ILE A N 1
ATOM 1495 C CA . ILE A 1 316 ? 101.859 99.599 83.585 1.00 10.79 316 ILE A CA 1
ATOM 1496 C C . ILE A 1 316 ? 100.490 99.175 84.083 1.00 11.97 316 ILE A C 1
ATOM 1497 O O . ILE A 1 316 ? 99.919 99.808 84.973 1.00 15.36 316 ILE A O 1
ATOM 1502 N N . ALA A 1 317 ? 99.969 98.064 83.573 1.00 12.45 317 ALA A N 1
ATOM 1503 C CA . ALA A 1 317 ? 98.664 97.600 84.024 1.00 9.16 317 ALA A CA 1
ATOM 1504 C C . ALA A 1 317 ? 98.635 97.331 85.520 1.00 9.20 317 ALA A C 1
ATOM 1505 O O . ALA A 1 317 ? 97.628 97.613 86.154 1.00 13.56 317 ALA A O 1
ATOM 1507 N N . THR A 1 318 ? 99.723 96.839 86.101 1.00 12.15 318 THR A N 1
ATOM 1508 C CA . THR A 1 318 ? 99.735 96.577 87.531 1.00 11.54 318 THR A CA 1
ATOM 1509 C C . THR A 1 318 ? 100.197 97.727 88.401 1.00 13.56 318 THR A C 1
ATOM 1510 O O . THR A 1 318 ? 99.895 97.742 89.592 1.00 16.15 318 THR A O 1
ATOM 1514 N N . ASN A 1 319 ? 100.914 98.703 87.856 1.00 13.58 319 ASN A N 1
ATOM 1515 C CA . ASN A 1 319 ? 101.419 99.766 88.706 1.00 13.79 319 ASN A CA 1
ATOM 1516 C C . ASN A 1 319 ? 100.560 101.018 88.748 1.00 13.97 319 ASN A C 1
ATOM 1517 O O . ASN A 1 319 ? 100.608 101.766 89.723 1.00 15.72 319 ASN A O 1
ATOM 1522 N N . ILE A 1 320 ? 99.763 101.259 87.723 1.00 13.59 320 ILE A N 1
ATOM 1523 C CA . ILE A 1 320 ? 98.953 102.460 87.694 1.00 12.09 320 ILE A CA 1
ATOM 1524 C C . ILE A 1 320 ? 97.485 102.121 87.892 1.00 13.26 320 ILE A C 1
ATOM 1525 O O . ILE A 1 320 ? 96.943 101.248 87.223 1.00 14.02 320 ILE A O 1
ATOM 1530 N N . GLN A 1 321 ? 96.820 102.826 88.820 1.00 14.87 321 GLN A N 1
ATOM 1531 C CA . GLN A 1 321 ? 95.400 102.581 89.088 1.00 11.47 321 GLN A CA 1
ATOM 1532 C C . GLN A 1 321 ? 94.669 102.590 87.782 1.00 11.81 321 GLN A C 1
ATOM 1533 O O . GLN A 1 321 ? 94.931 103.455 86.945 1.00 14.87 321 GLN A O 1
ATOM 1539 N N . GLN A 1 322 ? 93.793 101.613 87.592 1.00 10.89 322 GLN A N 1
ATOM 1540 C CA . GLN A 1 322 ? 93.109 101.472 86.332 1.00 9.99 322 GLN A CA 1
ATOM 1541 C C . GLN A 1 322 ? 91.763 102.142 86.226 1.00 11.24 322 GLN A C 1
ATOM 1542 O O . GLN A 1 322 ? 91.568 103.003 85.374 1.00 16.35 322 GLN A O 1
ATOM 1548 N N . GLY A 1 323 ? 90.814 101.779 87.048 1.00 12.80 323 GLY A N 1
ATOM 1549 C CA . GLY A 1 323 ? 89.505 102.376 86.859 1.00 14.96 323 GLY A CA 1
ATOM 1550 C C . GLY A 1 323 ? 89.332 103.616 87.695 1.00 14.91 323 GLY A C 1
ATOM 1551 O O . GLY A 1 323 ? 90.166 103.897 88.555 1.00 16.17 323 GLY A O 1
ATOM 1552 N N . ILE A 1 324 ? 88.185 104.275 87.528 1.00 16.29 324 ILE A N 1
ATOM 1553 C CA . ILE A 1 324 ? 87.880 105.470 88.308 1.00 15.27 324 ILE A CA 1
ATOM 1554 C C . ILE A 1 324 ? 87.757 105.057 89.749 1.00 15.89 324 ILE A C 1
ATOM 1555 O O . ILE A 1 324 ? 88.193 105.747 90.668 1.00 17.65 324 ILE A O 1
ATOM 1560 N N . ASP A 1 325 ? 87.097 103.939 89.939 1.00 18.30 325 ASP A N 1
ATOM 1561 C CA . ASP A 1 325 ? 86.881 103.346 91.233 1.00 16.97 325 ASP A CA 1
ATOM 1562 C C . ASP A 1 325 ? 87.997 102.365 91.532 1.00 16.73 325 ASP A C 1
ATOM 1563 O O . ASP A 1 325 ? 87.995 101.285 90.956 1.00 21.04 325 ASP A O 1
ATOM 1568 N N . PRO A 1 326 ? 88.921 102.652 92.444 1.00 16.67 326 PRO A N 1
ATOM 1569 C CA . PRO A 1 326 ? 90.111 101.893 92.732 1.00 16.61 326 PRO A CA 1
ATOM 1570 C C . PRO A 1 326 ? 89.852 100.549 93.350 1.00 19.31 326 PRO A C 1
ATOM 1571 O O . PRO A 1 326 ? 90.777 99.761 93.501 1.00 22.06 326 PRO A O 1
ATOM 1575 N N . THR A 1 327 ? 88.615 100.285 93.760 1.00 21.36 327 THR A N 1
ATOM 1576 C CA . THR A 1 327 ? 88.335 99.018 94.408 1.00 17.92 327 THR A CA 1
ATOM 1577 C C . THR A 1 327 ? 87.883 97.985 93.397 1.00 17.28 327 THR A C 1
ATOM 1578 O O . THR A 1 327 ? 87.618 96.836 93.747 1.00 23.09 327 THR A O 1
ATOM 1582 N N . GLN A 1 328 ? 87.818 98.381 92.137 1.00 16.37 328 GLN A N 1
ATOM 1583 C CA . GLN A 1 328 ? 87.444 97.484 91.065 1.00 17.40 328 GLN A CA 1
ATOM 1584 C C . GLN A 1 328 ? 88.462 97.638 89.953 1.00 17.60 328 GLN A C 1
ATOM 1585 O O . GLN A 1 328 ? 89.170 98.633 89.894 1.00 18.28 328 GLN A O 1
ATOM 1591 N N . TRP A 1 329 ? 88.574 96.618 89.121 1.00 18.18 329 TRP A N 1
ATOM 1592 C CA . TRP A 1 329 ? 89.624 96.529 88.120 1.00 13.04 329 TRP A CA 1
ATOM 1593 C C . TRP A 1 329 ? 90.957 96.545 88.816 1.00 15.38 329 TRP A C 1
ATOM 1594 O O . TRP A 1 329 ? 91.848 97.309 88.459 1.00 17.82 329 TRP A O 1
ATOM 1605 N N . LEU A 1 330 ? 91.094 95.703 89.815 1.00 16.64 330 LEU A N 1
ATOM 1606 C CA . LEU A 1 330 ? 92.301 95.596 90.587 1.00 13.87 330 LEU A CA 1
ATOM 1607 C C . LEU A 1 330 ? 93.278 94.786 89.794 1.00 16.39 330 LEU A C 1
ATOM 1608 O O . LEU A 1 330 ? 92.919 93.747 89.253 1.00 19.65 330 LEU A O 1
ATOM 1613 N N . THR A 1 331 ? 94.531 95.184 89.749 1.00 16.98 331 THR A N 1
ATOM 1614 C CA . THR A 1 331 ? 95.489 94.405 88.998 1.00 12.02 331 THR A CA 1
ATOM 1615 C C . THR A 1 331 ? 96.684 93.965 89.825 1.00 13.46 331 THR A C 1
ATOM 1616 O O . THR A 1 331 ? 97.252 94.736 90.596 1.00 17.54 331 THR A O 1
ATOM 1620 N N . GLU A 1 332 ? 97.102 92.725 89.599 1.00 15.55 332 GLU A N 1
ATOM 1621 C CA . GLU A 1 332 ? 98.250 92.120 90.264 1.00 14.39 332 GLU A CA 1
ATOM 1622 C C . GLU A 1 332 ? 99.017 91.218 89.324 1.00 13.18 332 GLU A C 1
ATOM 1623 O O . GLU A 1 332 ? 98.424 90.536 88.510 1.00 16.60 332 GLU A O 1
ATOM 1629 N N . ALA A 1 333 ? 100.330 91.189 89.387 1.00 13.04 333 ALA A N 1
ATOM 1630 C CA . ALA A 1 333 ? 101.023 90.295 88.465 1.00 12.37 333 ALA A CA 1
ATOM 1631 C C . ALA A 1 333 ? 100.613 88.857 88.706 1.00 13.80 333 ALA A C 1
ATOM 1632 O O . ALA A 1 333 ? 100.532 88.419 89.851 1.00 18.07 333 ALA A O 1
ATOM 1634 N N . ALA A 1 334 ? 100.387 88.111 87.634 1.00 12.51 334 ALA A N 1
ATOM 1635 C CA . ALA A 1 334 ? 99.992 86.726 87.764 1.00 10.89 334 ALA A CA 1
ATOM 1636 C C . ALA A 1 334 ? 101.142 85.881 88.281 1.00 15.13 334 ALA A C 1
ATOM 1637 O O . ALA A 1 334 ? 102.284 86.158 87.954 1.00 19.35 334 ALA A O 1
ATOM 1639 N N . PRO A 1 335 ? 100.886 84.848 89.088 1.00 17.59 335 PRO A N 1
ATOM 1640 C CA . PRO A 1 335 ? 101.812 83.848 89.568 1.00 17.08 335 PRO A CA 1
ATOM 1641 C C . PRO A 1 335 ? 101.992 82.864 88.460 1.00 17.51 335 PRO A C 1
ATOM 1642 O O . PRO A 1 335 ? 101.216 82.915 87.524 1.00 18.27 335 PRO A O 1
ATOM 1646 N N . GLU A 1 336 ? 102.922 81.933 88.563 1.00 19.86 336 GLU A N 1
ATOM 1647 C CA . GLU A 1 336 ? 103.048 80.927 87.519 1.00 18.86 336 GLU A CA 1
ATOM 1648 C C . GLU A 1 336 ? 101.778 80.153 87.327 1.00 18.36 336 GLU A C 1
ATOM 1649 O O . GLU A 1 336 ? 101.085 79.897 88.294 1.00 23.27 336 GLU A O 1
ATOM 1655 N N . PRO A 1 337 ? 101.458 79.691 86.119 1.00 16.90 337 PRO A N 1
ATOM 1656 C CA . PRO A 1 337 ? 100.313 78.867 85.823 1.00 17.90 337 PRO A CA 1
ATOM 1657 C C . PRO A 1 337 ? 100.155 77.663 86.727 1.00 24.63 337 PRO A C 1
ATOM 1658 O O . PRO A 1 337 ? 99.040 77.271 87.072 1.00 26.61 337 PRO A O 1
ATOM 1662 N N . GLU A 1 338 ? 101.277 77.065 87.119 1.00 27.25 338 GLU A N 1
ATOM 1663 C CA . GLU A 1 338 ? 101.293 75.898 87.990 1.00 28.08 338 GLU A CA 1
ATOM 1664 C C . GLU A 1 338 ? 101.247 76.243 89.467 1.00 24.68 338 GLU A C 1
ATOM 1665 O O . GLU A 1 338 ? 101.191 75.357 90.312 1.00 27.78 338 GLU A O 1
ATOM 1671 N N . ASP A 1 339 ? 101.330 77.521 89.774 1.00 23.59 339 ASP A N 1
ATOM 1672 C CA . ASP A 1 339 ? 101.319 78.009 91.125 1.00 20.76 339 ASP A CA 1
ATOM 1673 C C . ASP A 1 339 ? 100.061 78.788 91.422 1.00 24.08 339 ASP A C 1
ATOM 1674 O O . ASP A 1 339 ? 99.997 79.501 92.421 1.00 26.27 339 ASP A O 1
ATOM 1679 N N . VAL A 1 340 ? 99.053 78.677 90.584 1.00 22.15 340 VAL A N 1
ATOM 1680 C CA . VAL A 1 340 ? 97.859 79.440 90.844 1.00 17.91 340 VAL A CA 1
ATOM 1681 C C . VAL A 1 340 ? 97.041 78.757 91.894 1.00 23.93 340 VAL A C 1
ATOM 1682 O O . VAL A 1 340 ? 96.759 77.560 91.805 1.00 28.66 340 VAL A O 1
ATOM 1686 N N . HIS A 1 341 ? 96.629 79.493 92.899 1.00 24.67 341 HIS A N 1
ATOM 1687 C CA . HIS A 1 341 ? 95.789 78.899 93.911 1.00 25.60 341 HIS A CA 1
ATOM 1688 C C . HIS A 1 341 ? 94.383 78.936 93.379 1.00 35.22 341 HIS A C 1
ATOM 1689 O O . HIS A 1 341 ? 93.592 79.819 93.691 1.00 36.69 341 HIS A O 1
ATOM 1696 N N . TRP A 1 342 ? 94.060 77.954 92.561 1.00 32.22 342 TRP A N 1
ATOM 1697 C CA . TRP A 1 342 ? 92.809 77.945 91.843 1.00 28.72 342 TRP A CA 1
ATOM 1698 C C . TRP A 1 342 ? 91.556 78.127 92.696 1.00 32.77 342 TRP A C 1
ATOM 1699 O O . TRP A 1 342 ? 90.664 78.844 92.250 1.00 39.63 342 TRP A O 1
ATOM 1710 N N . PRO A 1 343 ? 91.438 77.578 93.930 1.00 37.67 343 PRO A N 1
ATOM 1711 C CA . PRO A 1 343 ? 90.293 77.731 94.823 1.00 41.32 343 PRO A CA 1
ATOM 1712 C C . PRO A 1 343 ? 89.963 79.191 95.115 1.00 41.02 343 PRO A C 1
ATOM 1713 O O . PRO A 1 343 ? 88.862 79.506 95.552 1.00 46.61 343 PRO A O 1
ATOM 1717 N N . PHE A 1 344 ? 90.901 80.089 94.877 1.00 40.80 344 PHE A N 1
ATOM 1718 C CA . PHE A 1 344 ? 90.723 81.509 95.081 1.00 43.12 344 PHE A CA 1
ATOM 1719 C C . PHE A 1 344 ? 89.487 82.029 94.403 1.00 45.11 344 PHE A C 1
ATOM 1720 O O . PHE A 1 344 ? 88.764 82.858 94.954 1.00 49.64 344 PHE A O 1
ATOM 1728 N N . PHE A 1 345 ? 89.275 81.557 93.179 1.00 46.09 345 PHE A N 1
ATOM 1729 C CA . PHE A 1 345 ? 88.228 82.015 92.290 1.00 45.81 345 PHE A CA 1
ATOM 1730 C C . PHE A 1 345 ? 86.835 81.534 92.672 1.00 47.36 345 PHE A C 1
ATOM 1731 O O . PHE A 1 345 ? 85.852 81.996 92.094 1.00 52.18 345 PHE A O 1
ATOM 1739 N N . THR A 1 346 ? 86.745 80.576 93.590 1.00 50.66 346 THR A N 1
ATOM 1740 C CA . THR A 1 346 ? 85.473 80.037 94.037 1.00 55.38 346 THR A CA 1
ATOM 1741 C C . THR A 1 346 ? 84.680 81.071 94.820 1.00 56.47 346 THR A C 1
ATOM 1742 O O . THR A 1 346 ? 83.452 81.124 94.740 1.00 58.26 346 THR A O 1
ATOM 1746 N N . ALA A 1 347 ? 85.374 81.824 95.659 1.00 57.21 347 ALA A N 1
ATOM 1747 C CA . ALA A 1 347 ? 84.752 82.812 96.517 1.00 60.84 347 ALA A CA 1
ATOM 1748 C C . ALA A 1 347 ? 84.469 84.126 95.801 1.00 62.66 347 ALA A C 1
ATOM 1749 O O . ALA A 1 347 ? 85.211 84.563 94.922 1.00 61.40 347 ALA A O 1
ATOM 1751 N N . SER A 1 348 ? 83.409 84.776 96.236 1.00 68.49 348 SER A N 1
ATOM 1752 C CA . SER A 1 348 ? 83.057 86.124 95.838 1.00 70.90 348 SER A CA 1
ATOM 1753 C C . SER A 1 348 ? 83.877 87.053 96.703 1.00 65.38 348 SER A C 1
ATOM 1754 O O . SER A 1 348 ? 84.523 86.588 97.644 1.00 73.39 348 SER A O 1
ATOM 1757 N N . PHE A 1 349 ? 83.872 88.354 96.424 1.00 71.33 349 PHE A N 1
ATOM 1758 C CA . PHE A 1 349 ? 84.660 89.255 97.262 1.00 65.45 349 PHE A CA 1
ATOM 1759 C C . PHE A 1 349 ? 84.202 89.268 98.698 1.00 73.15 349 PHE A C 1
ATOM 1760 O O . PHE A 1 349 ? 85.021 89.223 99.614 1.00 75.12 349 PHE A O 1
ATOM 1768 N N . VAL A 1 350 ? 82.907 89.269 98.917 1.00 70.29 350 VAL A N 1
ATOM 1769 C CA . VAL A 1 350 ? 82.455 89.269 100.280 1.00 73.42 350 VAL A CA 1
ATOM 1770 C C . VAL A 1 350 ? 82.813 87.957 100.932 1.00 69.30 350 VAL A C 1
ATOM 1771 O O . VAL A 1 350 ? 83.239 87.943 102.087 1.00 70.08 350 VAL A O 1
ATOM 1775 N N . ARG A 1 351 ? 82.610 86.850 100.230 1.00 65.96 351 ARG A N 1
ATOM 1776 C CA . ARG A 1 351 ? 82.897 85.568 100.826 1.00 70.70 351 ARG A CA 1
ATOM 1777 C C . ARG A 1 351 ? 84.365 85.427 101.240 1.00 87.72 351 ARG A C 1
ATOM 1778 O O . ARG A 1 351 ? 84.643 84.891 102.323 1.00 69.86 351 ARG A O 1
ATOM 1786 N N . ARG A 1 352 ? 85.314 85.909 100.411 1.00 74.81 352 ARG A N 1
ATOM 1787 C CA . ARG A 1 352 ? 86.712 85.778 100.805 1.00 62.92 352 ARG A CA 1
ATOM 1788 C C . ARG A 1 352 ? 87.079 86.777 101.900 1.00 65.45 352 ARG A C 1
ATOM 1789 O O . ARG A 1 352 ? 87.962 86.492 102.707 1.00 64.21 352 ARG A O 1
ATOM 1797 N N . TRP A 1 353 ? 86.412 87.932 101.963 1.00 65.33 353 TRP A N 1
ATOM 1798 C CA . TRP A 1 353 ? 86.691 88.865 103.042 1.00 61.33 353 TRP A CA 1
ATOM 1799 C C . TRP A 1 353 ? 86.254 88.224 104.354 1.00 65.29 353 TRP A C 1
ATOM 1800 O O . TRP A 1 353 ? 86.944 88.337 105.363 1.00 60.92 353 TRP A O 1
ATOM 1811 N N . ILE A 1 354 ? 85.144 87.486 104.334 1.00 64.27 354 ILE A N 1
ATOM 1812 C CA . ILE A 1 354 ? 84.694 86.809 105.538 1.00 64.93 354 ILE A CA 1
ATOM 1813 C C . ILE A 1 354 ? 85.735 85.797 105.960 1.00 63.13 354 ILE A C 1
ATOM 1814 O O . ILE A 1 354 ? 86.052 85.688 107.151 1.00 62.35 354 ILE A O 1
ATOM 1819 N N . SER A 1 355 ? 86.259 85.036 105.005 1.00 59.40 355 SER A N 1
ATOM 1820 C CA . SER A 1 355 ? 87.260 84.053 105.348 1.00 63.32 355 SER A CA 1
ATOM 1821 C C . SER A 1 355 ? 88.544 84.684 105.870 1.00 58.75 355 SER A C 1
ATOM 1822 O O . SER A 1 355 ? 89.137 84.141 106.798 1.00 55.77 355 SER A O 1
ATOM 1825 N N . ASN A 1 356 ? 88.987 85.846 105.348 1.00 58.76 356 ASN A N 1
ATOM 1826 C CA . ASN A 1 356 ? 90.256 86.351 105.873 1.00 60.45 356 ASN A CA 1
ATOM 1827 C C . ASN A 1 356 ? 90.092 86.812 107.322 1.00 56.02 356 ASN A C 1
ATOM 1828 O O . ASN A 1 356 ? 91.045 86.743 108.108 1.00 53.17 356 ASN A O 1
ATOM 1833 N N . VAL A 1 357 ? 88.867 87.164 107.712 1.00 5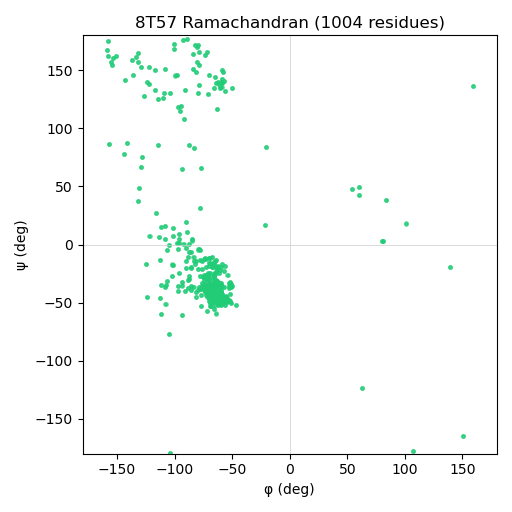7.94 357 VAL A N 1
ATOM 1834 C CA . VAL A 1 357 ? 88.602 87.500 109.092 1.00 56.23 357 VAL A CA 1
ATOM 1835 C C . VAL A 1 357 ? 88.737 86.243 109.908 1.00 56.12 357 VAL A C 1
ATOM 1836 O O . VAL A 1 357 ? 89.351 86.262 110.973 1.00 62.04 357 VAL A O 1
ATOM 1840 N N . VAL A 1 358 ? 88.188 85.143 109.404 1.00 54.22 358 VAL A N 1
ATOM 1841 C CA . VAL A 1 358 ? 88.290 83.872 110.099 1.00 61.56 358 VAL A CA 1
ATOM 1842 C C . VAL A 1 358 ? 89.749 83.455 110.238 1.00 57.89 358 VAL A C 1
ATOM 1843 O O . VAL A 1 358 ? 90.129 82.941 111.291 1.00 48.78 358 VAL A O 1
ATOM 1847 N N . VAL A 1 359 ? 90.560 83.662 109.194 1.00 56.43 359 VAL A N 1
ATOM 1848 C CA . VAL A 1 359 ? 91.974 83.308 109.250 1.00 53.62 359 VAL A CA 1
ATOM 1849 C C . VAL A 1 359 ? 92.676 84.091 110.331 1.00 52.98 359 VAL A C 1
ATOM 1850 O O . VAL A 1 359 ? 93.442 83.515 111.099 1.00 47.72 359 VAL A O 1
ATOM 1854 N N . LEU A 1 360 ? 92.418 85.389 110.419 1.00 52.83 360 LEU A N 1
ATOM 1855 C CA . LEU A 1 360 ? 93.050 86.172 111.452 1.00 51.57 360 LEU A CA 1
ATOM 1856 C C . LEU A 1 360 ? 92.652 85.688 112.820 1.00 49.29 360 LEU A C 1
ATOM 1857 O O . LEU A 1 360 ? 93.499 85.581 113.705 1.00 52.10 360 LEU A O 1
ATOM 1862 N N . VAL A 1 361 ? 91.383 85.383 113.011 1.00 50.21 361 VAL A N 1
ATOM 1863 C CA . VAL A 1 361 ? 90.959 84.930 114.307 1.00 51.25 361 VAL A CA 1
ATOM 1864 C C . VAL A 1 361 ? 91.601 83.613 114.658 1.00 52.17 361 VAL A C 1
ATOM 1865 O O . VAL A 1 361 ? 92.055 83.436 115.789 1.00 50.83 361 VAL A O 1
ATOM 1869 N N . ALA A 1 362 ? 91.625 82.672 113.723 1.00 50.33 362 ALA A N 1
ATOM 1870 C CA . ALA A 1 362 ? 92.226 81.387 113.992 1.00 50.26 362 ALA A CA 1
ATOM 1871 C C . ALA A 1 362 ? 93.718 81.533 114.292 1.00 53.11 362 ALA A C 1
ATOM 1872 O O . ALA A 1 362 ? 94.226 80.856 115.184 1.00 49.34 362 ALA A O 1
ATOM 1874 N N . PHE A 1 363 ? 94.409 82.439 113.589 1.00 53.50 363 PHE A N 1
ATOM 1875 C CA . PHE A 1 363 ? 95.824 82.711 113.817 1.00 48.11 363 PHE A CA 1
ATOM 1876 C C . PHE A 1 363 ? 96.056 83.204 115.224 1.00 46.65 363 PHE A C 1
ATOM 1877 O O . PHE A 1 363 ? 96.954 82.719 115.916 1.00 46.30 363 PHE A O 1
ATOM 1885 N N . VAL A 1 364 ? 95.262 84.172 115.655 1.00 47.93 364 VAL A N 1
ATOM 1886 C CA . VAL A 1 364 ? 95.424 84.696 116.986 1.00 44.91 364 VAL A CA 1
ATOM 1887 C C . VAL A 1 364 ? 95.123 83.624 118.011 1.00 43.22 364 VAL A C 1
ATOM 1888 O O . VAL A 1 364 ? 95.808 83.542 119.033 1.00 47.36 364 VAL A O 1
ATOM 1892 N N . ALA A 1 365 ? 94.082 82.832 117.790 1.00 45.95 365 ALA A N 1
ATOM 1893 C CA . ALA A 1 365 ? 93.759 81.768 118.716 1.00 47.08 365 ALA A CA 1
ATOM 1894 C C . ALA A 1 365 ? 94.914 80.772 118.824 1.00 49.40 365 ALA A C 1
ATOM 1895 O O . ALA A 1 365 ? 95.205 80.279 119.915 1.00 50.19 365 ALA A O 1
ATOM 1897 N N . LEU A 1 366 ? 95.605 80.520 117.704 1.00 48.72 366 LEU A N 1
ATOM 1898 C CA . LEU A 1 366 ? 96.752 79.621 117.645 1.00 46.82 366 LEU A CA 1
ATOM 1899 C C . LEU A 1 366 ? 97.908 80.206 118.465 1.00 46.41 366 LEU A C 1
ATOM 1900 O O . LEU A 1 366 ? 98.548 79.486 119.234 1.00 42.39 366 LEU A O 1
ATOM 1905 N N . LEU A 1 367 ? 98.145 81.524 118.343 1.00 44.36 367 LEU A N 1
ATOM 1906 C CA . LEU A 1 367 ? 99.186 82.196 119.143 1.00 41.80 367 LEU A CA 1
ATOM 1907 C C . LEU A 1 367 ? 98.891 82.142 120.655 1.00 43.39 367 LEU A C 1
ATOM 1908 O O . LEU A 1 367 ? 99.802 81.910 121.463 1.00 42.12 367 LEU A O 1
ATOM 1913 N N . ILE A 1 368 ? 97.603 82.314 121.033 1.00 47.60 368 ILE A N 1
ATOM 1914 C CA . ILE A 1 368 ? 97.095 82.335 122.397 1.00 49.20 368 ILE A CA 1
ATOM 1915 C C . ILE A 1 368 ? 96.199 81.109 122.550 1.00 47.84 368 ILE A C 1
ATOM 1916 O O . ILE A 1 368 ? 96.106 80.519 123.634 1.00 50.16 368 ILE A O 1
ATOM 1921 N N . LEU A 1 410 ? 114.754 64.962 128.564 1.00 80.68 410 LEU A N 1
ATOM 1922 C CA . LEU A 1 410 ? 114.707 66.278 127.961 1.00 78.11 410 LEU A CA 1
ATOM 1923 C C . LEU A 1 410 ? 113.276 66.528 127.376 1.00 74.80 410 LEU A C 1
ATOM 1924 O O . LEU A 1 410 ? 113.087 66.383 126.156 1.00 70.95 410 LEU A O 1
ATOM 1929 N N . PRO A 1 411 ? 112.245 66.998 128.192 1.00 74.22 411 PRO A N 1
ATOM 1930 C CA . PRO A 1 411 ? 110.840 67.247 127.805 1.00 74.61 411 PRO A CA 1
ATOM 1931 C C . PRO A 1 411 ? 110.698 68.371 126.777 1.00 68.06 411 PRO A C 1
ATOM 1932 O O . PRO A 1 411 ? 109.661 68.506 126.122 1.00 67.74 411 PRO A O 1
ATOM 1936 N N . SER A 1 412 ? 111.769 69.138 126.598 1.00 69.15 412 SER A N 1
ATOM 1937 C CA . SER A 1 412 ? 111.793 70.207 125.628 1.00 67.21 412 SER A CA 1
ATOM 1938 C C . SER A 1 412 ? 111.679 69.633 124.229 1.00 60.60 412 SER A C 1
ATOM 1939 O O . SER A 1 412 ? 111.293 70.341 123.294 1.00 60.58 412 SER A O 1
ATOM 1942 N N . LEU A 1 413 ? 111.964 68.335 124.080 1.00 61.22 413 LEU A N 1
ATOM 1943 C CA . LEU A 1 413 ? 111.811 67.694 122.803 1.00 60.66 413 LEU A CA 1
ATOM 1944 C C . LEU A 1 413 ? 110.342 67.608 122.460 1.00 60.65 413 LEU A C 1
ATOM 1945 O O . LEU A 1 413 ? 109.988 67.700 121.295 1.00 56.71 413 LEU A O 1
ATOM 1950 N N . ILE A 1 414 ? 109.475 67.409 123.450 1.00 61.93 414 ILE A N 1
ATOM 1951 C CA . ILE A 1 414 ? 108.061 67.261 123.186 1.00 61.05 414 ILE A CA 1
ATOM 1952 C C . ILE A 1 414 ? 107.580 68.569 122.623 1.00 58.39 414 ILE A C 1
ATOM 1953 O O . ILE A 1 414 ? 106.817 68.603 121.656 1.00 59.35 414 ILE A O 1
ATOM 1958 N N . PHE A 1 415 ? 108.020 69.651 123.248 1.00 59.68 415 PHE A N 1
ATOM 1959 C CA . PHE A 1 415 ? 107.660 70.977 122.788 1.00 56.02 415 PHE A CA 1
ATOM 1960 C C . PHE A 1 415 ? 108.072 71.162 121.345 1.00 51.33 415 PHE A C 1
ATOM 1961 O O . PHE A 1 415 ? 107.261 71.590 120.518 1.00 54.71 415 PHE A O 1
ATOM 1969 N N . GLN A 1 416 ? 109.311 70.809 121.022 1.00 51.61 416 GLN A N 1
ATOM 1970 C CA . GLN A 1 416 ? 109.742 70.969 119.654 1.00 49.02 416 GLN A CA 1
ATOM 1971 C C . GLN A 1 416 ? 108.951 70.104 118.694 1.00 51.64 416 GLN A C 1
ATOM 1972 O O . GLN A 1 416 ? 108.678 70.521 117.562 1.00 52.94 416 GLN A O 1
ATOM 1978 N N . LEU A 1 417 ? 108.576 68.905 119.110 1.00 53.89 417 LEU A N 1
ATOM 1979 C CA . LEU A 1 417 ? 107.829 68.045 118.219 1.00 52.81 417 LEU A CA 1
ATOM 1980 C C . LEU A 1 417 ? 106.461 68.641 117.909 1.00 51.77 417 LEU A C 1
ATOM 1981 O O . LEU A 1 417 ? 105.996 68.549 116.777 1.00 48.91 417 LEU A O 1
ATOM 1986 N N . PHE A 1 418 ? 105.827 69.305 118.870 1.00 52.18 418 PHE A N 1
ATOM 1987 C CA . PHE A 1 418 ? 104.560 69.957 118.564 1.00 51.00 418 PHE A CA 1
ATOM 1988 C C . PHE A 1 418 ? 104.765 71.169 117.675 1.00 45.67 418 PHE A C 1
ATOM 1989 O O . PHE A 1 418 ? 103.925 71.498 116.844 1.00 46.85 418 PHE A O 1
ATOM 1997 N N . LEU A 1 419 ? 105.896 71.835 117.796 1.00 46.76 419 LEU A N 1
ATOM 1998 C CA . LEU A 1 419 ? 106.122 72.967 116.919 1.00 42.68 419 LEU A CA 1
ATOM 1999 C C . LEU A 1 419 ? 106.230 72.499 115.485 1.00 41.39 419 LEU A C 1
ATOM 2000 O O . LEU A 1 419 ? 105.859 73.229 114.570 1.00 43.36 419 LEU A O 1
ATOM 2005 N N . LEU A 1 420 ? 106.650 71.259 115.256 1.00 41.69 420 LEU A N 1
ATOM 2006 C CA . LEU A 1 420 ? 106.780 70.755 113.893 1.00 43.66 420 LEU A CA 1
ATOM 2007 C C . LEU A 1 420 ? 105.456 70.708 113.135 1.00 45.31 420 LEU A C 1
ATOM 2008 O O . LEU A 1 420 ? 105.465 70.605 111.907 1.00 42.20 420 LEU A O 1
ATOM 2013 N N . ILE A 1 421 ? 104.313 70.752 113.822 1.00 42.95 421 ILE A N 1
ATOM 2014 C CA . ILE A 1 421 ? 103.062 70.710 113.081 1.00 38.74 421 ILE A CA 1
ATOM 2015 C C . ILE A 1 421 ? 102.504 72.102 112.873 1.00 38.35 421 ILE A C 1
ATOM 2016 O O . ILE A 1 421 ? 101.485 72.270 112.200 1.00 40.02 421 ILE A O 1
ATOM 2021 N N . VAL A 1 422 ? 103.147 73.113 113.437 1.00 38.63 422 VAL A N 1
ATOM 2022 C CA . VAL A 1 422 ? 102.613 74.430 113.263 1.00 35.53 422 VAL A CA 1
ATOM 2023 C C . VAL A 1 422 ? 102.710 74.885 111.819 1.00 34.91 422 VAL A C 1
ATOM 2024 O O . VAL A 1 422 ? 101.752 75.462 111.332 1.00 36.91 422 VAL A O 1
ATOM 2028 N N . PRO A 1 423 ? 103.827 74.775 111.098 1.00 30.14 423 PRO A N 1
ATOM 2029 C CA . PRO A 1 423 ? 103.886 75.186 109.723 1.00 32.37 423 PRO A CA 1
ATOM 2030 C C . PRO A 1 423 ? 102.675 74.660 108.914 1.00 38.77 423 PRO A C 1
ATOM 2031 O O . PRO A 1 423 ? 102.071 75.470 108.218 1.00 38.45 423 PRO A O 1
ATOM 2035 N N . PRO A 1 424 ? 102.307 73.343 108.895 1.00 37.38 424 PRO A N 1
ATOM 2036 C CA . PRO A 1 424 ? 101.101 72.857 108.253 1.00 31.88 424 PRO A CA 1
ATOM 2037 C C . PRO A 1 424 ? 99.865 73.606 108.668 1.00 32.42 424 PRO A C 1
ATOM 2038 O O . PRO A 1 424 ? 99.000 73.875 107.835 1.00 37.48 424 PRO A O 1
ATOM 2042 N N . ILE A 1 425 ? 99.789 74.009 109.927 1.00 31.64 425 ILE A N 1
ATOM 2043 C CA . ILE A 1 425 ? 98.621 74.736 110.344 1.00 31.11 425 ILE A CA 1
ATOM 2044 C C . ILE A 1 425 ? 98.609 76.084 109.696 1.00 30.81 425 ILE A C 1
ATOM 2045 O O . ILE A 1 425 ? 97.575 76.507 109.184 1.00 34.95 425 ILE A O 1
ATOM 2050 N N . MET A 1 426 ? 99.753 76.763 109.704 1.00 35.53 426 MET A N 1
ATOM 2051 C CA . MET A 1 426 ? 99.827 78.101 109.142 1.00 30.84 426 MET A CA 1
ATOM 2052 C C . MET A 1 426 ? 99.568 78.078 107.653 1.00 29.67 426 MET A C 1
ATOM 2053 O O . MET A 1 426 ? 98.984 79.011 107.119 1.00 33.44 426 MET A O 1
ATOM 2058 N N . LEU A 1 427 ? 99.984 77.028 106.973 1.00 30.35 427 LEU A N 1
ATOM 2059 C CA . LEU A 1 427 ? 99.739 76.932 105.549 1.00 33.17 427 LEU A CA 1
ATOM 2060 C C . LEU A 1 427 ? 98.280 76.711 105.203 1.00 35.20 427 LEU A C 1
ATOM 2061 O O . LEU A 1 427 ? 97.752 77.372 104.307 1.00 34.07 427 LEU A O 1
ATOM 2066 N N . LEU A 1 428 ? 97.599 75.842 105.938 1.00 38.01 428 LEU A N 1
ATOM 2067 C CA . LEU A 1 428 ? 96.199 75.595 105.652 1.00 35.16 428 LEU A CA 1
ATOM 2068 C C . LEU A 1 428 ? 95.388 76.813 106.003 1.00 37.68 428 LEU A C 1
ATOM 2069 O O . LEU A 1 428 ? 94.413 77.140 105.331 1.00 42.23 428 LEU A O 1
ATOM 2074 N N . LEU A 1 429 ? 95.818 77.500 107.044 1.00 35.40 429 LEU A N 1
ATOM 2075 C CA . LEU A 1 429 ? 95.211 78.704 107.530 1.00 34.83 429 LEU A CA 1
ATOM 2076 C C . LEU A 1 429 ? 95.360 79.833 106.515 1.00 37.86 429 LEU A C 1
ATOM 2077 O O . LEU A 1 429 ? 94.382 80.484 106.164 1.00 41.94 429 LEU A O 1
ATOM 2082 N N . SER A 1 430 ? 96.552 80.008 105.955 1.00 35.33 430 SER A N 1
ATOM 2083 C CA . SER A 1 430 ? 96.782 81.058 104.983 1.00 30.96 430 SER A CA 1
ATOM 2084 C C . SER A 1 430 ? 96.092 80.745 103.681 1.00 31.73 430 SER A C 1
ATOM 2085 O O . SER A 1 430 ? 95.667 81.650 102.964 1.00 35.97 430 SER A O 1
ATOM 2088 N N . SER A 1 431 ? 95.881 79.468 103.390 1.00 35.72 431 SER A N 1
ATOM 2089 C CA . SER A 1 431 ? 95.242 79.067 102.143 1.00 36.89 431 SER A CA 1
ATOM 2090 C C . SER A 1 431 ? 93.824 79.551 101.990 1.00 36.84 431 SER A C 1
ATOM 2091 O O . SER A 1 431 ? 93.303 79.575 100.876 1.00 39.22 431 SER A O 1
ATOM 2094 N N . MET A 1 432 ? 93.166 79.914 103.078 1.00 40.68 432 MET A N 1
ATOM 2095 C CA . MET A 1 432 ? 91.797 80.369 102.959 1.00 42.68 432 MET A CA 1
ATOM 2096 C C . MET A 1 432 ? 91.695 81.872 103.189 1.00 41.48 432 MET A C 1
ATOM 2097 O O . MET A 1 432 ? 90.606 82.396 103.380 1.00 46.79 432 MET A O 1
ATOM 2102 N N . GLN A 1 433 ? 92.822 82.576 103.133 1.00 36.59 433 GLN A N 1
ATOM 2103 C CA . GLN A 1 433 ? 92.872 84.013 103.387 1.00 39.29 433 GLN A CA 1
ATOM 2104 C C . GLN A 1 433 ? 92.675 84.910 102.157 1.00 35.39 433 GLN A C 1
ATOM 2105 O O . GLN A 1 433 ? 92.692 86.128 102.298 1.00 37.28 433 GLN A O 1
ATOM 2111 N N . GLY A 1 434 ? 92.537 84.346 100.957 1.00 32.78 434 GLY A N 1
ATOM 2112 C CA . GLY A 1 434 ? 92.369 85.198 99.776 1.00 35.64 434 GLY A CA 1
ATOM 2113 C C . GLY A 1 434 ? 93.604 85.415 98.898 1.00 31.34 434 GLY A C 1
ATOM 2114 O O . GLY A 1 434 ? 93.653 86.383 98.141 1.00 34.43 434 GLY A O 1
ATOM 2115 N N . PHE A 1 435 ? 94.610 84.568 99.026 1.00 29.57 435 PHE A N 1
ATOM 2116 C CA . PHE A 1 435 ? 95.821 84.673 98.226 1.00 23.42 435 PHE A CA 1
ATOM 2117 C C . PHE A 1 435 ? 95.572 84.064 96.887 1.00 24.58 435 PHE A C 1
ATOM 2118 O O . PHE A 1 435 ? 94.661 83.254 96.749 1.00 31.35 435 PHE A O 1
ATOM 2126 N N . ILE A 1 436 ? 96.342 84.454 95.886 1.00 22.73 436 ILE A N 1
ATOM 2127 C CA . ILE A 1 436 ? 96.106 83.918 94.561 1.00 23.44 436 ILE A CA 1
ATOM 2128 C C . ILE A 1 436 ? 97.108 82.882 94.134 1.00 23.04 436 ILE A C 1
ATOM 2129 O O . ILE A 1 436 ? 97.017 82.367 93.024 1.00 25.89 436 ILE A O 1
ATOM 2134 N N . SER A 1 437 ? 98.075 82.573 94.979 1.00 24.50 437 SER A N 1
ATOM 2135 C CA . SER A 1 437 ? 99.107 81.621 94.599 1.00 21.15 437 SER A CA 1
ATOM 2136 C C . SER A 1 437 ? 99.678 80.878 95.758 1.00 19.93 437 SER A C 1
ATOM 2137 O O . SER A 1 437 ? 99.605 81.334 96.903 1.00 21.05 437 SER A O 1
ATOM 2140 N N . HIS A 1 438 ? 100.337 79.769 95.463 1.00 20.27 438 HIS A N 1
ATOM 2141 C CA . HIS A 1 438 ? 100.918 79.009 96.548 1.00 19.76 438 HIS A CA 1
ATOM 2142 C C . HIS A 1 438 ? 102.146 79.731 97.044 1.00 21.15 438 HIS A C 1
ATOM 2143 O O . HIS A 1 438 ? 102.472 79.640 98.223 1.00 22.23 438 HIS A O 1
ATOM 2150 N N . SER A 1 439 ? 102.800 80.521 96.189 1.00 21.42 439 SER A N 1
ATOM 2151 C CA . SER A 1 439 ? 103.937 81.290 96.644 1.00 19.02 439 SER A CA 1
ATOM 2152 C C . SER A 1 439 ? 103.525 82.268 97.705 1.00 17.35 439 SER A C 1
ATOM 2153 O O . SER A 1 439 ? 104.226 82.431 98.700 1.00 20.10 439 SER A O 1
ATOM 2156 N N . GLN A 1 440 ? 102.380 82.915 97.513 1.00 18.96 440 GLN A N 1
ATOM 2157 C CA . GLN A 1 440 ? 101.880 83.864 98.479 1.00 16.72 440 GLN A CA 1
ATOM 2158 C C . GLN A 1 440 ? 101.409 83.185 99.725 1.00 19.10 440 GLN A C 1
ATOM 2159 O O . GLN A 1 440 ? 101.576 83.724 100.811 1.00 21.46 440 GLN A O 1
ATOM 2165 N N . ILE A 1 441 ? 100.821 82.006 99.593 1.00 20.61 441 ILE A N 1
ATOM 2166 C CA . ILE A 1 441 ? 100.365 81.288 100.761 1.00 19.59 441 ILE A CA 1
ATOM 2167 C C . ILE A 1 441 ? 101.534 80.878 101.606 1.00 20.63 441 ILE A C 1
ATOM 2168 O O . ILE A 1 441 ? 101.479 81.027 102.822 1.00 23.10 441 ILE A O 1
ATOM 2173 N N . GLU A 1 442 ? 102.584 80.338 100.992 1.00 21.56 442 GLU A N 1
ATOM 2174 C CA . GLU A 1 442 ? 103.746 79.926 101.745 1.00 20.70 442 GLU A CA 1
ATOM 2175 C C . GLU A 1 442 ? 104.493 81.104 102.315 1.00 19.38 442 GLU A C 1
ATOM 2176 O O . GLU A 1 442 ? 104.975 81.019 103.439 1.00 21.25 442 GLU A O 1
ATOM 2182 N N . LYS A 1 443 ? 104.583 82.212 101.577 1.00 19.90 443 LYS A N 1
ATOM 2183 C CA . LYS A 1 443 ? 105.247 83.389 102.088 1.00 16.82 443 LYS A CA 1
ATOM 2184 C C . LYS A 1 443 ? 104.453 83.922 103.249 1.00 17.12 443 LYS A C 1
ATOM 2185 O O . LYS A 1 443 ? 105.021 84.357 104.244 1.00 21.02 443 LYS A O 1
ATOM 2191 N N . SER A 1 444 ? 103.137 83.912 103.129 1.00 19.71 444 SER A N 1
ATOM 2192 C CA . SER A 1 444 ? 102.272 84.374 104.179 1.00 18.37 444 SER A CA 1
ATOM 2193 C C . SER A 1 444 ? 102.434 83.497 105.393 1.00 20.47 444 SER A C 1
ATOM 2194 O O . SER A 1 444 ? 102.514 83.996 106.516 1.00 21.55 444 SER A O 1
ATOM 2197 N N . ALA A 1 445 ? 102.487 82.176 105.192 1.00 21.03 445 ALA A N 1
ATOM 2198 C CA . ALA A 1 445 ? 102.685 81.266 106.295 1.00 20.52 445 ALA A CA 1
ATOM 2199 C C . ALA A 1 445 ? 104.033 81.517 106.928 1.00 20.88 445 ALA A C 1
ATOM 2200 O O . ALA A 1 445 ? 104.138 81.470 108.145 1.00 23.94 445 ALA A O 1
ATOM 2202 N N . CYS A 1 446 ? 105.052 81.832 106.120 1.00 22.15 446 CYS A N 1
ATOM 2203 C CA . CYS A 1 446 ? 106.390 82.117 106.614 1.00 19.76 446 CYS A CA 1
ATOM 2204 C C . CYS A 1 446 ? 106.329 83.292 107.556 1.00 17.76 446 CYS A C 1
ATOM 2205 O O . CYS A 1 446 ? 106.882 83.246 108.652 1.00 19.39 446 CYS A O 1
ATOM 2208 N N . ILE A 1 447 ? 105.644 84.343 107.146 1.00 18.93 447 ILE A N 1
ATOM 2209 C CA . ILE A 1 447 ? 105.538 85.507 107.978 1.00 15.40 447 ILE A CA 1
ATOM 2210 C C . ILE A 1 447 ? 104.784 85.160 109.236 1.00 17.80 447 ILE A C 1
ATOM 2211 O O . ILE A 1 447 ? 105.176 85.605 110.314 1.00 22.65 447 ILE A O 1
ATOM 2216 N N . LYS A 1 448 ? 103.694 84.401 109.137 1.00 19.40 448 LYS A N 1
ATOM 2217 C CA . LYS A 1 448 ? 102.971 84.031 110.341 1.00 19.45 448 LYS A CA 1
ATOM 2218 C C . LYS A 1 448 ? 103.849 83.241 111.281 1.00 19.72 448 LYS A C 1
ATOM 2219 O O . LYS A 1 448 ? 103.764 83.443 112.485 1.00 22.79 448 LYS A O 1
ATOM 2225 N N . LEU A 1 449 ? 104.708 82.367 110.757 1.00 19.36 449 LEU A N 1
ATOM 2226 C CA . LEU A 1 449 ? 105.635 81.610 111.575 1.00 17.11 449 LEU A CA 1
ATOM 2227 C C . LEU A 1 449 ? 106.665 82.497 112.220 1.00 17.45 449 LEU A C 1
ATOM 2228 O O . LEU A 1 449 ? 107.111 82.201 113.323 1.00 18.64 449 LEU A O 1
ATOM 2233 N N . LEU A 1 450 ? 107.106 83.558 111.546 1.00 18.60 450 LEU A N 1
ATOM 2234 C CA . LEU A 1 450 ? 108.069 84.444 112.173 1.00 14.95 450 LEU A CA 1
ATOM 2235 C C . LEU A 1 450 ? 107.417 85.139 113.331 1.00 14.70 450 LEU A C 1
ATOM 2236 O O . LEU A 1 450 ? 108.014 85.242 114.398 1.00 18.80 450 LEU A O 1
ATOM 2241 N N . ILE A 1 451 ? 106.169 85.540 113.160 1.00 17.52 451 ILE A N 1
ATOM 2242 C CA . ILE A 1 451 ? 105.442 86.208 114.216 1.00 16.34 451 ILE A CA 1
ATOM 2243 C C . ILE A 1 451 ? 105.180 85.253 115.347 1.00 18.04 451 ILE A C 1
ATOM 2244 O O . ILE A 1 451 ? 105.319 85.607 116.518 1.00 21.01 451 ILE A O 1
ATOM 2249 N N . PHE A 1 452 ? 104.754 84.059 114.999 1.00 18.29 452 PHE A N 1
ATOM 2250 C CA . PHE A 1 452 ? 104.446 83.017 115.932 1.00 18.79 452 PHE A CA 1
ATOM 2251 C C . PHE A 1 452 ? 105.661 82.630 116.731 1.00 21.05 452 PHE A C 1
ATOM 2252 O O . PHE A 1 452 ? 105.586 82.564 117.940 1.00 23.38 452 PHE A O 1
ATOM 2260 N N . THR A 1 453 ? 106.802 82.395 116.098 1.00 20.03 453 THR A N 1
ATOM 2261 C CA . THR A 1 453 ? 107.984 81.981 116.831 1.00 16.07 453 THR A CA 1
ATOM 2262 C C . THR A 1 453 ? 108.487 83.086 117.742 1.00 16.54 453 THR A C 1
ATOM 2263 O O . THR A 1 453 ? 108.840 82.842 118.900 1.00 18.53 453 THR A O 1
ATOM 2267 N N . VAL A 1 454 ? 108.486 84.318 117.273 1.00 18.11 454 VAL A N 1
ATOM 2268 C CA . VAL A 1 454 ? 108.951 85.362 118.137 1.00 14.11 454 VAL A CA 1
ATOM 2269 C C . VAL A 1 454 ? 108.050 85.456 119.344 1.00 17.55 454 VAL A C 1
ATOM 2270 O O . VAL A 1 454 ? 108.552 85.648 120.449 1.00 22.61 454 VAL A O 1
ATOM 2274 N N . TRP A 1 455 ? 106.731 85.382 119.165 1.00 19.65 455 TRP A N 1
ATOM 2275 C CA . TRP A 1 455 ? 105.828 85.446 120.301 1.00 20.93 455 TRP A CA 1
ATOM 2276 C C . TRP A 1 455 ? 105.888 84.223 121.221 1.00 20.23 455 TRP A C 1
ATOM 2277 O O . TRP A 1 455 ? 106.099 84.358 122.425 1.00 24.13 455 TRP A O 1
ATOM 2288 N N . ASN A 1 456 ? 105.737 83.032 120.652 1.00 20.87 456 ASN A N 1
ATOM 2289 C CA . ASN A 1 456 ? 105.619 81.786 121.391 1.00 21.38 456 ASN A CA 1
ATOM 2290 C C . ASN A 1 456 ? 106.911 81.145 121.853 1.00 22.13 456 ASN A C 1
ATOM 2291 O O . ASN A 1 456 ? 106.873 80.283 122.730 1.00 26.11 456 ASN A O 1
ATOM 2296 N N . SER A 1 457 ? 108.048 81.531 121.300 1.00 22.30 457 SER A N 1
ATOM 2297 C CA . SER A 1 457 ? 109.309 80.991 121.757 1.00 19.54 457 SER A CA 1
ATOM 2298 C C . SER A 1 457 ? 110.104 82.089 122.460 1.00 20.49 457 SER A C 1
ATOM 2299 O O . SER A 1 457 ? 110.448 81.963 123.638 1.00 21.77 457 SER A O 1
ATOM 2302 N N . PHE A 1 458 ? 110.426 83.177 121.767 1.00 20.05 458 PHE A N 1
ATOM 2303 C CA . PHE A 1 458 ? 111.259 84.157 122.462 1.00 17.17 458 PHE A CA 1
ATOM 2304 C C . PHE A 1 458 ? 110.510 84.896 123.538 1.00 17.07 458 PHE A C 1
ATOM 2305 O O . PHE A 1 458 ? 110.866 84.827 124.709 1.00 21.45 458 PHE A O 1
ATOM 2313 N N . PHE A 1 459 ? 109.420 85.563 123.207 1.00 19.23 459 PHE A N 1
ATOM 2314 C CA . PHE A 1 459 ? 108.801 86.345 124.254 1.00 18.89 459 PHE A CA 1
ATOM 2315 C C . PHE A 1 459 ? 108.111 85.474 125.265 1.00 21.04 459 PHE A C 1
ATOM 2316 O O . PHE A 1 459 ? 108.142 85.760 126.453 1.00 25.41 459 PHE A O 1
ATOM 2324 N N . ALA A 1 460 ? 107.544 84.364 124.857 1.00 19.88 460 ALA A N 1
ATOM 2325 C CA . ALA A 1 460 ? 106.917 83.494 125.826 1.00 19.19 460 ALA A CA 1
ATOM 2326 C C . ALA A 1 460 ? 107.887 82.983 126.878 1.00 21.62 460 ALA A C 1
ATOM 2327 O O . ALA A 1 460 ? 107.489 82.768 128.022 1.00 27.75 460 ALA A O 1
ATOM 2329 N N . ASN A 1 461 ? 109.157 82.737 126.526 1.00 22.49 461 ASN A N 1
ATOM 2330 C CA . ASN A 1 461 ? 110.084 82.226 127.532 1.00 21.21 461 ASN A CA 1
ATOM 2331 C C . ASN A 1 461 ? 110.768 83.335 128.315 1.00 22.02 461 ASN A C 1
ATOM 2332 O O . ASN A 1 461 ? 111.088 83.169 129.490 1.00 25.10 461 ASN A O 1
ATOM 2337 N N . VAL A 1 462 ? 110.953 84.481 127.688 1.00 22.53 462 VAL A N 1
ATOM 2338 C CA . VAL A 1 462 ? 111.574 85.603 128.344 1.00 18.93 462 VAL A CA 1
ATOM 2339 C C . VAL A 1 462 ? 110.590 86.283 129.271 1.00 22.77 462 VAL A C 1
ATOM 2340 O O . VAL A 1 462 ? 110.842 86.437 130.464 1.00 26.46 462 VAL A O 1
ATOM 2344 N N . LEU A 1 463 ? 109.428 86.636 128.752 1.00 23.77 463 LEU A N 1
ATOM 2345 C CA . LEU A 1 463 ? 108.383 87.290 129.514 1.00 25.96 463 LEU A CA 1
ATOM 2346 C C . LEU A 1 463 ? 107.448 86.244 130.049 1.00 28.79 463 LEU A C 1
ATOM 2347 O O . LEU A 1 463 ? 106.268 86.186 129.683 1.00 32.28 463 LEU A O 1
ATOM 2352 N N . SER A 1 464 ? 107.976 85.423 130.916 1.00 29.49 464 SER A N 1
ATOM 2353 C CA . SER A 1 464 ? 107.194 84.328 131.428 1.00 33.52 464 SER A CA 1
ATOM 2354 C C . SER A 1 464 ? 105.957 84.851 132.116 1.00 39.72 464 SER A C 1
ATOM 2355 O O . SER A 1 464 ? 106.023 85.799 132.902 1.00 41.34 464 SER A O 1
ATOM 2358 N N . GLY A 1 465 ? 104.822 84.222 131.839 1.00 41.37 465 GLY A N 1
ATOM 2359 C CA . GLY A 1 465 ? 103.551 84.643 132.405 1.00 44.78 465 GLY A CA 1
ATOM 2360 C C . GLY A 1 465 ? 102.408 84.314 131.450 1.00 41.87 465 GLY A C 1
ATOM 2361 O O . GLY A 1 465 ? 102.546 83.467 130.559 1.00 43.79 465 GLY A O 1
ATOM 2362 N N . SER A 1 466 ? 101.253 84.922 131.692 1.00 44.35 466 SER A N 1
ATOM 2363 C CA . SER A 1 466 ? 100.055 84.709 130.891 1.00 42.35 466 SER A CA 1
ATOM 2364 C C . SER A 1 466 ? 100.120 85.491 129.593 1.00 40.33 466 SER A C 1
ATOM 2365 O O . SER A 1 466 ? 100.951 86.393 129.441 1.00 39.97 466 SER A O 1
ATOM 2368 N N . ALA A 1 467 ? 99.242 85.167 128.640 1.00 39.67 467 ALA A N 1
ATOM 2369 C CA . ALA A 1 467 ? 99.220 85.935 127.405 1.00 38.16 467 ALA A CA 1
ATOM 2370 C C . ALA A 1 467 ? 98.842 87.374 127.673 1.00 39.71 467 ALA A C 1
ATOM 2371 O O . ALA A 1 467 ? 99.355 88.278 127.021 1.00 40.59 467 ALA A O 1
ATOM 2373 N N . LEU A 1 468 ? 97.961 87.603 128.644 1.00 43.18 468 LEU A N 1
ATOM 2374 C CA . LEU A 1 468 ? 97.552 88.962 128.942 1.00 44.49 468 LEU A CA 1
ATOM 2375 C C . LEU A 1 468 ? 98.713 89.748 129.497 1.00 43.83 468 LEU A C 1
ATOM 2376 O O . LEU A 1 468 ? 98.902 90.907 129.130 1.00 44.09 468 LEU A O 1
ATOM 2381 N N . TYR A 1 469 ? 99.492 89.127 130.372 1.00 41.30 469 TYR A N 1
ATOM 2382 C CA . TYR A 1 469 ? 100.660 89.776 130.920 1.00 40.36 469 TYR A CA 1
ATOM 2383 C C . TYR A 1 469 ? 101.588 90.227 129.817 1.00 39.76 469 TYR A C 1
ATOM 2384 O O . TYR A 1 469 ? 102.029 91.377 129.812 1.00 39.87 469 TYR A O 1
ATOM 2393 N N . ARG A 1 470 ? 101.897 89.335 128.880 1.00 38.26 470 ARG A N 1
ATOM 2394 C CA . ARG A 1 470 ? 102.801 89.705 127.814 1.00 34.92 470 ARG A CA 1
ATOM 2395 C C . ARG A 1 470 ? 102.256 90.823 126.970 1.00 38.11 470 ARG A C 1
ATOM 2396 O O . ARG A 1 470 ? 103.002 91.718 126.571 1.00 40.75 470 ARG A O 1
ATOM 2404 N N . VAL A 1 471 ? 100.966 90.820 126.705 1.00 37.98 471 VAL A N 1
ATOM 2405 C CA . VAL A 1 471 ? 100.429 91.905 125.923 1.00 35.81 471 VAL A CA 1
ATOM 2406 C C . VAL A 1 471 ? 100.580 93.206 126.678 1.00 37.29 471 VAL A C 1
ATOM 2407 O O . VAL A 1 471 ? 100.982 94.203 126.094 1.00 38.69 471 VAL A O 1
ATOM 2411 N N . ASN A 1 472 ? 100.304 93.211 127.974 1.00 36.99 472 ASN A N 1
ATOM 2412 C CA . ASN A 1 472 ? 100.429 94.436 128.732 1.00 35.61 472 ASN A CA 1
ATOM 2413 C C . ASN A 1 472 ? 101.855 94.953 128.754 1.00 36.14 472 ASN A C 1
ATOM 2414 O O . ASN A 1 472 ? 102.072 96.159 128.711 1.00 37.81 472 ASN A O 1
ATOM 2419 N N . VAL A 1 473 ? 102.839 94.070 128.721 1.00 37.25 473 VAL A N 1
ATOM 2420 C CA . VAL A 1 473 ? 104.234 94.501 128.707 1.00 34.25 473 VAL A CA 1
ATOM 2421 C C . VAL A 1 473 ? 104.508 95.361 127.496 1.00 34.38 473 VAL A C 1
ATOM 2422 O O . VAL A 1 473 ? 105.193 96.379 127.582 1.00 35.68 473 VAL A O 1
ATOM 2426 N N . PHE A 1 474 ? 103.951 94.999 126.368 1.00 33.93 474 PHE A N 1
ATOM 2427 C CA . PHE A 1 474 ? 104.251 95.751 125.177 1.00 34.26 474 PHE A CA 1
ATOM 2428 C C . PHE A 1 474 ? 103.395 96.983 124.987 1.00 35.55 474 PHE A C 1
ATOM 2429 O O . PHE A 1 474 ? 103.507 97.665 123.970 1.00 38.61 474 PHE A O 1
ATOM 2437 N N . LEU A 1 475 ? 102.548 97.297 125.958 1.00 38.26 475 LEU A N 1
ATOM 2438 C CA . LEU A 1 475 ? 101.741 98.498 125.890 1.00 34.93 475 LEU A CA 1
ATOM 2439 C C . LEU A 1 475 ? 102.408 99.622 126.655 1.00 33.90 475 LEU A C 1
ATOM 2440 O O . LEU A 1 475 ? 101.875 100.726 126.719 1.00 36.99 475 LEU A O 1
ATOM 2445 N N . GLU A 1 476 ? 103.584 99.374 127.223 1.00 33.93 476 GLU A N 1
ATOM 2446 C CA . GLU A 1 476 ? 104.272 100.412 127.967 1.00 30.31 476 GLU A CA 1
ATOM 2447 C C . GLU A 1 476 ? 105.710 100.579 127.498 1.00 31.90 476 GLU A C 1
ATOM 2448 O O . GLU A 1 476 ? 106.614 100.148 128.203 1.00 34.08 476 GLU A O 1
ATOM 2454 N N . PRO A 1 477 ? 105.969 101.204 126.339 1.00 30.50 477 PRO A N 1
ATOM 2455 C CA . PRO A 1 477 ? 107.267 101.310 125.708 1.00 31.15 477 PRO A CA 1
ATOM 2456 C C . PRO A 1 477 ? 108.399 101.827 126.579 1.00 29.64 477 PRO A C 1
ATOM 2457 O O . PRO A 1 477 ? 109.531 101.376 126.450 1.00 31.79 477 PRO A O 1
ATOM 2461 N N . LYS A 1 478 ? 108.116 102.708 127.523 1.00 29.83 478 LYS A N 1
ATOM 2462 C CA . LYS A 1 478 ? 109.187 103.261 128.339 1.00 29.71 478 LYS A CA 1
ATOM 2463 C C . LYS A 1 478 ? 109.809 102.246 129.282 1.00 30.08 478 LYS A C 1
ATOM 2464 O O . LYS A 1 478 ? 110.862 102.505 129.860 1.00 31.71 478 LYS A O 1
ATOM 2470 N N . THR A 1 479 ? 109.143 101.117 129.511 1.00 30.22 479 THR A N 1
ATOM 2471 C CA . THR A 1 479 ? 109.688 100.131 130.417 1.00 28.01 479 THR A CA 1
ATOM 2472 C C . THR A 1 479 ? 110.211 98.936 129.656 1.00 26.70 479 THR A C 1
ATOM 2473 O O . THR A 1 479 ? 110.857 98.066 130.249 1.00 27.58 479 THR A O 1
ATOM 2477 N N . ILE A 1 480 ? 110.024 98.885 128.333 1.00 25.69 480 ILE A N 1
ATOM 2478 C CA . ILE A 1 480 ? 110.429 97.681 127.651 1.00 23.02 480 ILE A CA 1
ATOM 2479 C C . ILE A 1 480 ? 111.900 97.415 127.821 1.00 23.72 480 ILE A C 1
ATOM 2480 O O . ILE A 1 480 ? 112.266 96.283 128.123 1.00 25.48 480 ILE A O 1
ATOM 2485 N N . PRO A 1 481 ? 112.809 98.379 127.644 1.00 22.14 481 PRO A N 1
ATOM 2486 C CA . PRO A 1 481 ? 114.207 98.144 127.784 1.00 18.88 481 PRO A CA 1
ATOM 2487 C C . PRO A 1 481 ? 114.582 97.472 129.083 1.00 19.05 481 PRO A C 1
ATOM 2488 O O . PRO A 1 481 ? 115.482 96.643 129.080 1.00 23.95 481 PRO A O 1
ATOM 2492 N N . ARG A 1 482 ? 113.886 97.738 130.187 1.00 21.03 482 ARG A N 1
ATOM 2493 C CA . ARG A 1 482 ? 114.303 97.117 131.430 1.00 20.76 482 ARG A CA 1
ATOM 2494 C C . ARG A 1 482 ? 113.661 95.781 131.620 1.00 20.09 482 ARG A C 1
ATOM 2495 O O . ARG A 1 482 ? 114.256 94.874 132.199 1.00 21.36 482 ARG A O 1
ATOM 2503 N N . VAL A 1 483 ? 112.464 95.622 131.098 1.00 22.41 483 VAL A N 1
ATOM 2504 C CA . VAL A 1 483 ? 111.806 94.354 131.248 1.00 21.96 483 VAL A CA 1
ATOM 2505 C C . VAL A 1 483 ? 112.602 93.310 130.493 1.00 21.64 483 VAL A C 1
ATOM 2506 O O . VAL A 1 483 ? 112.780 92.201 130.986 1.00 21.92 483 VAL A O 1
ATOM 2510 N N . LEU A 1 484 ? 113.066 93.644 129.288 1.00 20.66 484 LEU A N 1
ATOM 2511 C CA . LEU A 1 484 ? 113.842 92.680 128.541 1.00 16.96 484 LEU A CA 1
ATOM 2512 C C . LEU A 1 484 ? 115.279 92.604 129.019 1.00 17.73 484 LEU A C 1
ATOM 2513 O O . LEU A 1 484 ? 115.824 91.520 129.183 1.00 21.08 484 LEU A O 1
ATOM 2518 N N . ALA A 1 485 ? 115.905 93.705 129.375 1.00 18.24 485 ALA A N 1
ATOM 2519 C CA . ALA A 1 485 ? 117.282 93.601 129.810 1.00 16.58 485 ALA A CA 1
ATOM 2520 C C . ALA A 1 485 ? 117.422 92.723 131.030 1.00 18.28 485 ALA A C 1
ATOM 2521 O O . ALA A 1 485 ? 118.435 92.054 131.197 1.00 23.31 485 ALA A O 1
ATOM 2523 N N . ALA A 1 486 ? 116.438 92.735 131.909 1.00 19.57 486 ALA A N 1
ATOM 2524 C CA . ALA A 1 486 ? 116.476 91.922 133.103 1.00 17.49 486 ALA A CA 1
ATOM 2525 C C . ALA A 1 486 ? 115.923 90.514 132.915 1.00 18.50 486 ALA A C 1
ATOM 2526 O O . ALA A 1 486 ? 115.949 89.721 133.853 1.00 22.16 486 ALA A O 1
ATOM 2528 N N . ALA A 1 487 ? 115.354 90.214 131.752 1.00 20.21 487 ALA A N 1
ATOM 2529 C CA . ALA A 1 487 ? 114.692 88.934 131.516 1.00 18.96 487 ALA A CA 1
ATOM 2530 C C . ALA A 1 487 ? 115.406 88.054 130.521 1.00 18.43 487 ALA A C 1
ATOM 2531 O O . ALA A 1 487 ? 115.350 86.832 130.627 1.00 20.82 487 ALA A O 1
ATOM 2533 N N . VAL A 1 488 ? 116.014 88.663 129.521 1.00 18.81 488 VAL A N 1
ATOM 2534 C CA . VAL A 1 488 ? 116.649 87.931 128.461 1.00 16.97 488 VAL A CA 1
ATOM 2535 C C . VAL A 1 488 ? 117.903 87.179 128.893 1.00 19.85 488 VAL A C 1
ATOM 2536 O O . VAL A 1 488 ? 117.961 85.990 128.637 1.00 22.12 488 VAL A O 1
ATOM 2540 N N . PRO A 1 489 ? 118.903 87.773 129.581 1.00 19.09 489 PRO A N 1
ATOM 2541 C CA . PRO A 1 489 ? 120.146 87.124 129.965 1.00 18.58 489 PRO A CA 1
ATOM 2542 C C . PRO A 1 489 ? 119.950 85.815 130.713 1.00 22.71 489 PRO A C 1
ATOM 2543 O O . PRO A 1 489 ? 120.706 84.860 130.537 1.00 24.95 489 PRO A O 1
ATOM 2547 N N . ALA A 1 490 ? 118.880 85.744 131.489 1.00 22.16 490 ALA A N 1
ATOM 2548 C CA . ALA A 1 490 ? 118.545 84.591 132.297 1.00 19.07 490 ALA A CA 1
ATOM 2549 C C . ALA A 1 490 ? 118.184 83.380 131.480 1.00 21.93 490 ALA A C 1
ATOM 2550 O O . ALA A 1 490 ? 118.176 82.267 131.994 1.00 26.38 490 ALA A O 1
ATOM 2552 N N . GLN A 1 491 ? 117.833 83.582 130.223 1.00 22.21 491 GLN A N 1
ATOM 2553 C CA . GLN A 1 491 ? 117.432 82.508 129.353 1.00 19.69 491 GLN A CA 1
ATOM 2554 C C . GLN A 1 491 ? 118.558 82.004 128.503 1.00 20.45 491 GLN A C 1
ATOM 2555 O O . GLN A 1 491 ? 118.350 81.108 127.692 1.00 26.76 491 GLN A O 1
ATOM 2561 N N . ALA A 1 492 ? 119.771 82.493 128.687 1.00 21.30 492 ALA A N 1
ATOM 2562 C CA . ALA A 1 492 ? 120.830 82.028 127.810 1.00 20.16 492 ALA A CA 1
ATOM 2563 C C . ALA A 1 492 ? 121.012 80.515 127.843 1.00 22.75 492 ALA A C 1
ATOM 2564 O O . ALA A 1 492 ? 121.297 79.919 126.805 1.00 24.85 492 ALA A O 1
ATOM 2566 N N . SER A 1 493 ? 120.853 79.877 129.003 1.00 23.02 493 SER A N 1
ATOM 2567 C CA . SER A 1 493 ? 121.039 78.435 129.074 1.00 22.62 493 SER A CA 1
ATOM 2568 C C . SER A 1 493 ? 119.889 77.693 128.418 1.00 22.46 493 SER A C 1
ATOM 2569 O O . SER A 1 493 ? 120.070 76.604 127.856 1.00 24.61 493 SER A O 1
ATOM 2572 N N . PHE A 1 494 ? 118.707 78.304 128.449 1.00 22.85 494 PHE A N 1
ATOM 2573 C CA . PHE A 1 494 ? 117.515 77.771 127.820 1.00 19.69 494 PHE A CA 1
ATOM 2574 C C . PHE A 1 494 ? 117.708 77.739 126.357 1.00 17.79 494 PHE A C 1
ATOM 2575 O O . PHE A 1 494 ? 117.408 76.743 125.714 1.00 22.62 494 PHE A O 1
ATOM 2583 N N . PHE A 1 495 ? 118.179 78.845 125.821 1.00 20.09 495 PHE A N 1
ATOM 2584 C CA . PHE A 1 495 ? 118.344 78.947 124.412 1.00 16.79 495 PHE A CA 1
ATOM 2585 C C . PHE A 1 495 ? 119.469 78.087 123.909 1.00 19.49 495 PHE A C 1
ATOM 2586 O O . PHE A 1 495 ? 119.392 77.597 122.795 1.00 24.58 495 PHE A O 1
ATOM 2594 N N . VAL A 1 496 ? 120.500 77.813 124.698 1.00 21.95 496 VAL A N 1
ATOM 2595 C CA . VAL A 1 496 ? 121.471 76.863 124.169 1.00 20.08 496 VAL A CA 1
ATOM 2596 C C . VAL A 1 496 ? 120.781 75.524 123.976 1.00 22.90 496 VAL A C 1
ATOM 2597 O O . VAL A 1 496 ? 120.941 74.894 122.932 1.00 24.29 496 VAL A O 1
ATOM 2601 N N . SER A 1 497 ? 119.994 75.089 124.960 1.00 23.06 497 SER A N 1
ATOM 2602 C CA . SER A 1 497 ? 119.281 73.831 124.830 1.00 20.59 497 SER A CA 1
ATOM 2603 C C . SER A 1 497 ? 118.298 73.881 123.668 1.00 22.19 497 SER A C 1
ATOM 2604 O O . SER A 1 497 ? 118.215 72.941 122.880 1.00 27.72 497 SER A O 1
ATOM 2607 N N . TYR A 1 498 ? 117.568 74.985 123.532 1.00 23.35 498 TYR A N 1
ATOM 2608 C CA . TYR A 1 498 ? 116.598 75.179 122.470 1.00 21.33 498 TYR A CA 1
ATOM 2609 C C . TYR A 1 498 ? 117.235 75.034 121.122 1.00 21.58 498 TYR A C 1
ATOM 2610 O O . TYR A 1 498 ? 116.691 74.355 120.263 1.00 27.11 498 TYR A O 1
ATOM 2619 N N . VAL A 1 499 ? 118.367 75.693 120.908 1.00 22.63 499 VAL A N 1
ATOM 2620 C CA . VAL A 1 499 ? 119.049 75.647 119.634 1.00 21.11 499 VAL A CA 1
ATOM 2621 C C . VAL A 1 499 ? 119.527 74.261 119.347 1.00 25.14 499 VAL A C 1
ATOM 2622 O O . VAL A 1 499 ? 119.398 73.796 118.221 1.00 29.88 499 VAL A O 1
ATOM 2626 N N . VAL A 1 500 ? 120.084 73.571 120.328 1.00 26.44 500 VAL A N 1
ATOM 2627 C CA . VAL A 1 500 ? 120.540 72.222 120.063 1.00 26.18 500 VAL A CA 1
ATOM 2628 C C . VAL A 1 500 ? 119.384 71.281 119.736 1.00 30.49 500 VAL A C 1
ATOM 2629 O O . VAL A 1 500 ? 119.467 70.538 118.757 1.00 32.79 500 VAL A O 1
ATOM 2633 N N . THR A 1 501 ? 118.303 71.333 120.517 1.00 33.99 501 THR A N 1
ATOM 2634 C CA . THR A 1 501 ? 117.162 70.463 120.305 1.00 29.71 501 THR A CA 1
ATOM 2635 C C . THR A 1 501 ? 116.472 70.762 119.010 1.00 31.11 501 THR A C 1
ATOM 2636 O O . THR A 1 501 ? 116.233 69.858 118.217 1.00 39.68 501 THR A O 1
ATOM 2640 N N . SER A 1 502 ? 116.182 72.029 118.748 1.00 31.36 502 SER A N 1
ATOM 2641 C CA . SER A 1 502 ? 115.487 72.382 117.531 1.00 30.57 502 SER A CA 1
ATOM 2642 C C . SER A 1 502 ? 116.401 72.244 116.357 1.00 29.89 502 SER A C 1
ATOM 2643 O O . SER A 1 502 ? 115.955 71.930 115.256 1.00 35.46 502 SER A O 1
ATOM 2646 N N . GLY A 1 503 ? 117.691 72.373 116.585 1.00 26.87 503 GLY A N 1
ATOM 2647 C CA . GLY A 1 503 ? 118.656 72.207 115.550 1.00 26.72 503 GLY A CA 1
ATOM 2648 C C . GLY A 1 503 ? 118.640 70.786 115.042 1.00 34.96 503 GLY A C 1
ATOM 2649 O O . GLY A 1 503 ? 118.366 70.553 113.861 1.00 38.95 503 GLY A O 1
ATOM 2650 N N . TRP A 1 504 ? 118.896 69.795 115.916 1.00 38.05 504 TRP A N 1
ATOM 2651 C CA . TRP A 1 504 ? 118.883 68.438 115.386 1.00 39.38 504 TRP A CA 1
ATOM 2652 C C . TRP A 1 504 ? 117.502 67.955 115.029 1.00 38.01 504 TRP A C 1
ATOM 2653 O O . TRP A 1 504 ? 117.367 67.137 114.126 1.00 43.74 504 TRP A O 1
ATOM 2664 N N . THR A 1 505 ? 116.458 68.458 115.673 1.00 40.61 505 THR A N 1
ATOM 2665 C CA . THR A 1 505 ? 115.149 67.985 115.311 1.00 37.71 505 THR A CA 1
ATOM 2666 C C . THR A 1 505 ? 114.865 68.438 113.916 1.00 39.65 505 THR A C 1
ATOM 2667 O O . THR A 1 505 ? 114.401 67.657 113.094 1.00 46.58 505 THR A O 1
ATOM 2671 N N . GLY A 1 506 ? 115.166 69.694 113.626 1.00 37.74 506 GLY A N 1
ATOM 2672 C CA . GLY A 1 506 ? 114.930 70.279 112.334 1.00 36.68 506 GLY A CA 1
ATOM 2673 C C . GLY A 1 506 ? 115.714 69.585 111.247 1.00 36.88 506 GLY A C 1
ATOM 2674 O O . GLY A 1 506 ? 115.141 69.178 110.236 1.00 45.56 506 GLY A O 1
ATOM 2675 N N . LEU A 1 507 ? 117.017 69.435 111.436 1.00 36.28 507 LEU A N 1
ATOM 2676 C CA . LEU A 1 507 ? 117.820 68.826 110.399 1.00 37.92 507 LEU A CA 1
ATOM 2677 C C . LEU A 1 507 ? 117.504 67.346 110.193 1.00 48.74 507 LEU A C 1
ATOM 2678 O O . LEU A 1 507 ? 117.475 66.885 109.048 1.00 51.33 507 LEU A O 1
ATOM 2683 N N . SER A 1 508 ? 117.245 66.582 111.260 1.00 49.14 508 SER A N 1
ATOM 2684 C CA . SER A 1 508 ? 116.935 65.180 111.057 1.00 50.39 508 SER A CA 1
ATOM 2685 C C . SER A 1 508 ? 115.563 65.038 110.461 1.00 49.51 508 SER A C 1
ATOM 2686 O O . SER A 1 508 ? 115.359 64.185 109.599 1.00 58.46 508 SER A O 1
ATOM 2689 N N . SER A 1 509 ? 114.632 65.908 110.845 1.00 45.95 509 SER A N 1
ATOM 2690 C CA . SER A 1 509 ? 113.296 65.845 110.319 1.00 50.16 509 SER A CA 1
ATOM 2691 C C . SER A 1 509 ? 113.333 66.039 108.838 1.00 54.89 509 SER A C 1
ATOM 2692 O O . SER A 1 509 ? 112.680 65.317 108.079 1.00 64.34 509 SER A O 1
ATOM 2695 N N . GLU A 1 510 ? 114.115 66.998 108.379 1.00 50.19 510 GLU A N 1
ATOM 2696 C CA . GLU A 1 510 ? 114.185 67.208 106.960 1.00 54.74 510 GLU A CA 1
ATOM 2697 C C . GLU A 1 510 ? 114.873 66.078 106.213 1.00 57.34 510 GLU A C 1
ATOM 2698 O O . GLU A 1 510 ? 114.368 65.624 105.191 1.00 62.03 510 GLU A O 1
ATOM 2704 N N . ILE A 1 511 ? 115.971 65.549 106.733 1.00 56.47 511 ILE A N 1
ATOM 2705 C CA . ILE A 1 511 ? 116.697 64.481 106.040 1.00 58.47 511 ILE A CA 1
ATOM 2706 C C . ILE A 1 511 ? 115.848 63.232 105.866 1.00 60.25 511 ILE A C 1
ATOM 2707 O O . ILE A 1 511 ? 115.874 62.587 104.819 1.00 61.71 511 ILE A O 1
ATOM 2712 N N . LEU A 1 512 ? 115.103 62.893 106.895 1.00 62.75 512 LEU A N 1
ATOM 2713 C CA . LEU A 1 512 ? 114.264 61.719 106.929 1.00 65.44 512 LEU A CA 1
ATOM 2714 C C . LEU A 1 512 ? 112.871 61.966 106.365 1.00 64.76 512 LEU A C 1
ATOM 2715 O O . LEU A 1 512 ? 112.026 61.062 106.351 1.00 73.38 512 LEU A O 1
ATOM 2720 N N . ARG A 1 513 ? 112.614 63.191 105.909 1.00 61.32 513 ARG A N 1
ATOM 2721 C CA . ARG A 1 513 ? 111.326 63.589 105.378 1.00 64.90 513 ARG A CA 1
ATOM 2722 C C . ARG A 1 513 ? 110.187 63.313 106.348 1.00 68.05 513 ARG A C 1
ATOM 2723 O O . ARG A 1 513 ? 109.130 62.814 105.950 1.00 73.10 513 ARG A O 1
ATOM 2731 N N . LEU A 1 514 ? 110.354 63.712 107.603 1.00 64.94 514 LEU A N 1
ATOM 2732 C CA . LEU A 1 514 ? 109.328 63.416 108.578 1.00 69.39 514 LEU A CA 1
ATOM 2733 C C . LEU A 1 514 ? 108.117 64.310 108.439 1.00 72.53 514 LEU A C 1
ATOM 2734 O O . LEU A 1 514 ? 107.040 63.950 108.908 1.00 73.51 514 LEU A O 1
ATOM 2739 N N . VAL A 1 515 ? 108.263 65.467 107.802 1.00 70.92 515 VAL A N 1
ATOM 2740 C CA . VAL A 1 515 ? 107.121 66.342 107.634 1.00 73.98 515 VAL A CA 1
ATOM 2741 C C . VAL A 1 515 ? 106.043 65.737 106.729 1.00 73.53 515 VAL A C 1
ATOM 2742 O O . VAL A 1 515 ? 104.889 65.715 107.150 1.00 75.80 515 VAL A O 1
ATOM 2746 N N . PRO A 1 516 ? 106.310 65.320 105.469 1.00 74.60 516 PRO A N 1
ATOM 2747 C CA . PRO A 1 516 ? 105.307 64.649 104.660 1.00 75.94 516 PRO A CA 1
ATOM 2748 C C . PRO A 1 516 ? 104.838 63.275 105.196 1.00 74.69 516 PRO A C 1
ATOM 2749 O O . PRO A 1 516 ? 103.703 62.889 104.910 1.00 79.83 516 PRO A O 1
ATOM 2753 N N . LEU A 1 517 ? 105.658 62.562 106.026 1.00 79.54 517 LEU A N 1
ATOM 2754 C CA . LEU A 1 517 ? 105.303 61.277 106.631 1.00 78.14 517 LEU A CA 1
ATOM 2755 C C . LEU A 1 517 ? 104.364 61.521 107.811 1.00 78.52 517 LEU A C 1
ATOM 2756 O O . LEU A 1 517 ? 103.648 60.615 108.256 1.00 84.21 517 LEU A O 1
ATOM 2761 N N . VAL A 1 536 ? 101.793 69.740 101.151 1.00 50.04 536 VAL A N 1
ATOM 2762 C CA . VAL A 1 536 ? 103.124 69.851 101.722 1.00 52.15 536 VAL A CA 1
ATOM 2763 C C . VAL A 1 536 ? 103.921 70.804 100.785 1.00 50.72 536 VAL A C 1
ATOM 2764 O O . VAL A 1 536 ? 103.751 70.679 99.561 1.00 50.64 536 VAL A O 1
ATOM 2768 N N . PRO A 1 537 ? 104.746 71.807 101.295 1.00 49.58 537 PRO A N 1
ATOM 2769 C CA . PRO A 1 537 ? 105.615 72.702 100.515 1.00 46.80 537 PRO A CA 1
ATOM 2770 C C . PRO A 1 537 ? 106.648 71.934 99.687 1.00 45.15 537 PRO A C 1
ATOM 2771 O O . PRO A 1 537 ? 107.201 70.936 100.143 1.00 43.85 537 PRO A O 1
ATOM 2775 N N . SER A 1 538 ? 106.924 72.425 98.492 1.00 39.23 538 SER A N 1
ATOM 2776 C CA . SER A 1 538 ? 107.877 71.815 97.581 1.00 39.18 538 SER A CA 1
ATOM 2777 C C . SER A 1 538 ? 109.321 72.207 97.846 1.00 39.44 538 SER A C 1
ATOM 2778 O O . SER A 1 538 ? 110.261 71.648 97.257 1.00 41.17 538 SER A O 1
ATOM 2781 N N . THR A 1 539 ? 109.480 73.201 98.715 1.00 39.02 539 THR A N 1
ATOM 2782 C CA . THR A 1 539 ? 110.758 73.780 99.096 1.00 34.91 539 THR A CA 1
ATOM 2783 C C . THR A 1 539 ? 110.790 73.899 100.627 1.00 30.71 539 THR A C 1
ATOM 2784 O O . THR A 1 539 ? 109.741 73.905 101.258 1.00 34.22 539 THR A O 1
ATOM 2788 N N . PRO A 1 540 ? 111.951 74.050 101.268 1.00 29.16 540 PRO A N 1
ATOM 2789 C CA . PRO A 1 540 ? 112.104 74.228 102.696 1.00 26.03 540 PRO A CA 1
ATOM 2790 C C . PRO A 1 540 ? 111.972 75.655 103.191 1.00 25.11 540 PRO A C 1
ATOM 2791 O O . PRO A 1 540 ? 112.183 75.919 104.357 1.00 25.16 540 PRO A O 1
ATOM 2795 N N . PHE A 1 541 ? 111.667 76.593 102.327 1.00 26.67 541 PHE A N 1
ATOM 2796 C CA . PHE A 1 541 ? 111.748 78.001 102.682 1.00 21.91 541 PHE A CA 1
ATOM 2797 C C . PHE A 1 541 ? 110.757 78.422 103.703 1.00 21.32 541 PHE A C 1
ATOM 2798 O O . PHE A 1 541 ? 111.077 79.141 104.643 1.00 24.22 541 PHE A O 1
ATOM 2806 N N . CYS A 1 542 ? 109.554 77.924 103.570 1.00 26.06 542 CYS A N 1
ATOM 2807 C CA . CYS A 1 542 ? 108.480 78.286 104.463 1.00 26.02 542 CYS A CA 1
ATOM 2808 C C . CYS A 1 542 ? 108.812 77.925 105.894 1.00 25.41 542 CYS A C 1
ATOM 2809 O O . CYS A 1 542 ? 108.463 78.650 106.819 1.00 24.56 542 CYS A O 1
ATOM 2812 N N . GLN A 1 543 ? 109.420 76.759 106.087 1.00 27.65 543 GLN A N 1
ATOM 2813 C CA . GLN A 1 543 ? 109.730 76.293 107.422 1.00 26.42 543 GLN A CA 1
ATOM 2814 C C . GLN A 1 543 ? 111.123 76.644 107.921 1.00 25.68 543 GLN A C 1
ATOM 2815 O O . GLN A 1 543 ? 111.302 76.886 109.116 1.00 24.26 543 GLN A O 1
ATOM 2821 N N . GLU A 1 544 ? 112.112 76.650 107.030 1.00 23.22 544 GLU A N 1
ATOM 2822 C CA . GLU A 1 544 ? 113.475 76.905 107.432 1.00 20.26 544 GLU A CA 1
ATOM 2823 C C . GLU A 1 544 ? 113.815 78.380 107.545 1.00 20.64 544 GLU A C 1
ATOM 2824 O O . GLU A 1 544 ? 114.542 78.751 108.456 1.00 21.68 544 GLU A O 1
ATOM 2830 N N . ILE A 1 545 ? 113.305 79.273 106.688 1.00 21.48 545 ILE A N 1
ATOM 2831 C CA . ILE A 1 545 ? 113.731 80.651 106.858 1.00 16.25 545 ILE A CA 1
ATOM 2832 C C . ILE A 1 545 ? 113.456 81.131 108.273 1.00 15.77 545 ILE A C 1
ATOM 2833 O O . ILE A 1 545 ? 114.317 81.809 108.817 1.00 18.08 545 ILE A O 1
ATOM 2838 N N . PRO A 1 546 ? 112.291 80.890 108.891 1.00 16.15 546 PRO A N 1
ATOM 2839 C CA . PRO A 1 546 ? 112.027 81.214 110.263 1.00 14.49 546 PRO A CA 1
ATOM 2840 C C . PRO A 1 546 ? 112.915 80.541 111.290 1.00 16.03 546 PRO A C 1
ATOM 2841 O O . PRO A 1 546 ? 113.021 81.044 112.403 1.00 17.77 546 PRO A O 1
ATOM 2845 N N . ARG A 1 547 ? 113.546 79.414 110.978 1.00 17.66 547 ARG A N 1
ATOM 2846 C CA . ARG A 1 547 ? 114.422 78.791 111.947 1.00 16.48 547 ARG A CA 1
ATOM 2847 C C . ARG A 1 547 ? 115.740 79.509 111.885 1.00 16.61 547 ARG A C 1
ATOM 2848 O O . ARG A 1 547 ? 116.354 79.804 112.906 1.00 19.12 547 ARG A O 1
ATOM 2856 N N . ILE A 1 548 ? 116.166 79.829 110.673 1.00 16.36 548 ILE A N 1
ATOM 2857 C CA . ILE A 1 548 ? 117.428 80.500 110.481 1.00 13.94 548 ILE A CA 1
ATOM 2858 C C . ILE A 1 548 ? 117.356 81.865 111.103 1.00 15.04 548 ILE A C 1
ATOM 2859 O O . ILE A 1 548 ? 118.251 82.250 111.857 1.00 18.72 548 ILE A O 1
ATOM 2864 N N . LEU A 1 549 ? 116.286 82.594 110.808 1.00 16.43 549 LEU A N 1
ATOM 2865 C CA . LEU A 1 549 ? 116.116 83.917 111.343 1.00 12.31 549 LEU A CA 1
ATOM 2866 C C . LEU A 1 549 ? 115.887 83.930 112.828 1.00 12.22 549 LEU A C 1
ATOM 2867 O O . LEU A 1 549 ? 116.388 84.828 113.499 1.00 15.42 549 LEU A O 1
ATOM 2872 N N . PHE A 1 550 ? 115.166 82.972 113.378 1.00 13.09 550 PHE A N 1
ATOM 2873 C CA . PHE A 1 550 ? 114.993 82.992 114.800 1.00 11.07 550 PHE A CA 1
ATOM 2874 C C . PHE A 1 550 ? 116.323 82.793 115.451 1.00 14.09 550 PHE A C 1
ATOM 2875 O O . PHE A 1 550 ? 116.676 83.506 116.384 1.00 18.19 550 PHE A O 1
ATOM 2883 N N . PHE A 1 551 ? 117.105 81.850 114.965 1.00 15.64 551 PHE A N 1
ATOM 2884 C CA . PHE A 1 551 ? 118.395 81.624 115.562 1.00 14.87 551 PHE A CA 1
ATOM 2885 C C . PHE A 1 551 ? 119.238 82.872 115.463 1.00 14.22 551 PHE A C 1
ATOM 2886 O O . PHE A 1 551 ? 119.890 83.250 116.433 1.00 16.91 551 PHE A O 1
ATOM 2894 N N . GLY A 1 552 ? 119.166 83.573 114.343 1.00 14.68 552 GLY A N 1
ATOM 2895 C CA . GLY A 1 552 ? 119.901 84.806 114.180 1.00 13.81 552 GLY A CA 1
ATOM 2896 C C . GLY A 1 552 ? 119.498 85.842 115.227 1.00 13.90 552 GLY A C 1
ATOM 2897 O O . GLY A 1 552 ? 120.339 86.622 115.678 1.00 15.97 552 GLY A O 1
ATOM 2898 N N . LEU A 1 553 ? 118.225 85.839 115.646 1.00 15.02 553 LEU A N 1
ATOM 2899 C CA . LEU A 1 553 ? 117.731 86.767 116.649 1.00 12.51 553 LEU A CA 1
ATOM 2900 C C . LEU A 1 553 ? 118.451 86.506 117.937 1.00 13.21 553 LEU A C 1
ATOM 2901 O O . LEU A 1 553 ? 118.854 87.446 118.631 1.00 16.51 553 LEU A O 1
ATOM 2906 N N . LEU A 1 554 ? 118.626 85.222 118.251 1.00 14.43 554 LEU A N 1
ATOM 2907 C CA . LEU A 1 554 ? 119.269 84.816 119.485 1.00 13.52 554 LEU A CA 1
ATOM 2908 C C . LEU A 1 554 ? 120.751 85.110 119.407 1.00 13.39 554 LEU A C 1
ATOM 2909 O O . LEU A 1 554 ? 121.376 85.493 120.384 1.00 15.22 554 LEU A O 1
ATOM 2914 N N . GLY A 1 555 ? 121.326 84.944 118.246 1.00 14.45 555 GLY A N 1
ATOM 2915 C CA . GLY A 1 555 ? 122.732 85.198 118.066 1.00 13.28 555 GLY A CA 1
ATOM 2916 C C . GLY A 1 555 ? 123.068 86.644 118.309 1.00 13.15 555 GLY A C 1
ATOM 2917 O O . GLY A 1 555 ? 124.001 86.953 119.045 1.00 15.63 555 GLY A O 1
ATOM 2918 N N . ILE A 1 556 ? 122.322 87.540 117.693 1.00 14.97 556 ILE A N 1
ATOM 2919 C CA . ILE A 1 556 ? 122.563 88.953 117.858 1.00 12.18 556 ILE A CA 1
ATOM 2920 C C . ILE A 1 556 ? 122.307 89.370 119.292 1.00 13.64 556 ILE A C 1
ATOM 2921 O O . ILE A 1 556 ? 123.135 90.047 119.893 1.00 16.92 556 ILE A O 1
ATOM 2926 N N . THR A 1 557 ? 121.207 88.923 119.878 1.00 13.16 557 THR A N 1
ATOM 2927 C CA . THR A 1 557 ? 120.880 89.275 121.245 1.00 11.26 557 THR A CA 1
ATOM 2928 C C . THR A 1 557 ? 121.920 88.806 122.238 1.00 12.87 557 THR A C 1
ATOM 2929 O O . THR A 1 557 ? 122.317 89.554 123.142 1.00 17.66 557 THR A O 1
ATOM 2933 N N . TYR A 1 558 ? 122.387 87.579 122.087 1.00 14.93 558 TYR A N 1
ATOM 2934 C CA . TYR A 1 558 ? 123.319 87.061 123.044 1.00 13.45 558 TYR A CA 1
ATOM 2935 C C . TYR A 1 558 ? 124.769 87.362 122.726 1.00 15.12 558 TYR A C 1
ATOM 2936 O O . TYR A 1 558 ? 125.602 87.247 123.601 1.00 18.76 558 TYR A O 1
ATOM 2945 N N . PHE A 1 559 ? 125.111 87.859 121.547 1.00 16.25 559 PHE A N 1
ATOM 2946 C CA . PHE A 1 559 ? 126.492 88.284 121.362 1.00 15.71 559 PHE A CA 1
ATOM 2947 C C . PHE A 1 559 ? 126.830 89.258 122.437 1.00 16.68 559 PHE A C 1
ATOM 2948 O O . PHE A 1 559 ? 127.859 89.174 123.099 1.00 20.42 559 PHE A O 1
ATOM 2956 N N . PHE A 1 560 ? 125.965 90.222 122.583 1.00 17.86 560 PHE A N 1
ATOM 2957 C CA . PHE A 1 560 ? 126.117 91.234 123.579 1.00 17.46 560 PHE A CA 1
ATOM 2958 C C . PHE A 1 560 ? 126.036 90.655 124.999 1.00 18.87 560 PHE A C 1
ATOM 2959 O O . PHE A 1 560 ? 126.900 90.933 125.824 1.00 21.44 560 PHE A O 1
ATOM 2967 N N . LEU A 1 561 ? 125.019 89.828 125.289 1.00 18.92 561 LEU A N 1
ATOM 2968 C CA . LEU A 1 561 ? 124.818 89.362 126.661 1.00 15.84 561 LEU A CA 1
ATOM 2969 C C . LEU A 1 561 ? 125.526 88.084 127.143 1.00 18.56 561 LEU A C 1
ATOM 2970 O O . LEU A 1 561 ? 125.906 88.000 128.306 1.00 21.63 561 LEU A O 1
ATOM 2975 N N . SER A 1 562 ? 125.666 87.065 126.308 1.00 19.71 562 SER A N 1
ATOM 2976 C CA . SER A 1 562 ? 126.234 85.770 126.698 1.00 18.35 562 SER A CA 1
ATOM 2977 C C . SER A 1 562 ? 126.794 85.002 125.484 1.00 19.18 562 SER A C 1
ATOM 2978 O O . SER A 1 562 ? 126.121 84.108 124.950 1.00 21.06 562 SER A O 1
ATOM 2981 N N . PRO A 1 563 ? 128.054 85.254 125.097 1.00 19.29 563 PRO A N 1
ATOM 2982 C CA . PRO A 1 563 ? 128.753 84.767 123.924 1.00 17.79 563 PRO A CA 1
ATOM 2983 C C . PRO A 1 563 ? 128.885 83.263 123.782 1.00 20.22 563 PRO A C 1
ATOM 2984 O O . PRO A 1 563 ? 129.187 82.788 122.697 1.00 22.23 563 PRO A O 1
ATOM 2988 N N . LEU A 1 564 ? 128.673 82.492 124.835 1.00 21.00 564 LEU A N 1
ATOM 2989 C CA . LEU A 1 564 ? 128.829 81.050 124.708 1.00 19.02 564 LEU A CA 1
ATOM 2990 C C . LEU A 1 564 ? 127.763 80.398 123.852 1.00 19.70 564 LEU A C 1
ATOM 2991 O O . LEU A 1 564 ? 127.893 79.234 123.500 1.00 21.43 564 LEU A O 1
ATOM 2996 N N . ILE A 1 565 ? 126.700 81.114 123.515 1.00 20.61 565 ILE A N 1
ATOM 2997 C CA . ILE A 1 565 ? 125.711 80.554 122.604 1.00 16.83 565 ILE A CA 1
ATOM 2998 C C . ILE A 1 565 ? 126.241 80.541 121.191 1.00 16.31 565 ILE A C 1
ATOM 2999 O O . ILE A 1 565 ? 125.784 79.757 120.357 1.00 20.22 565 ILE A O 1
ATOM 3004 N N . LEU A 1 566 ? 127.136 81.472 120.882 1.00 18.15 566 LEU A N 1
ATOM 3005 C CA . LEU A 1 566 ? 127.513 81.716 119.517 1.00 17.32 566 LEU A CA 1
ATOM 3006 C C . LEU A 1 566 ? 128.111 80.544 118.775 1.00 18.14 566 LEU A C 1
ATOM 3007 O O . LEU A 1 566 ? 127.779 80.390 117.605 1.00 22.17 566 LEU A O 1
ATOM 3012 N N . PRO A 1 567 ? 128.994 79.709 119.336 1.00 18.48 567 PRO A N 1
ATOM 3013 C CA . PRO A 1 567 ? 129.521 78.559 118.664 1.00 16.35 567 PRO A CA 1
ATOM 3014 C C . PRO A 1 567 ? 128.462 77.527 118.329 1.00 17.86 567 PRO A C 1
ATOM 3015 O O . PRO A 1 567 ? 128.665 76.737 117.420 1.00 20.40 567 PRO A O 1
ATOM 3019 N N . PHE A 1 568 ? 127.317 77.526 119.017 1.00 19.68 568 PHE A N 1
ATOM 3020 C CA . PHE A 1 568 ? 126.306 76.536 118.716 1.00 16.44 568 PHE A CA 1
ATOM 3021 C C . PHE A 1 568 ? 125.589 76.992 117.505 1.00 16.72 568 PHE A C 1
ATOM 3022 O O . PHE A 1 568 ? 125.270 76.204 116.617 1.00 19.63 568 PHE A O 1
ATOM 3030 N N . LEU A 1 569 ? 125.358 78.285 117.451 1.00 17.14 569 LEU A N 1
ATOM 3031 C CA . LEU A 1 569 ? 124.697 78.841 116.313 1.00 15.65 569 LEU A CA 1
ATOM 3032 C C . LEU A 1 569 ? 125.586 78.719 115.116 1.00 16.58 569 LEU A C 1
ATOM 3033 O O . LEU A 1 569 ? 125.111 78.383 114.039 1.00 20.57 569 LEU A O 1
ATOM 3038 N N . LEU A 1 570 ? 126.886 78.914 115.296 1.00 17.04 570 LEU A N 1
ATOM 3039 C CA . LEU A 1 570 ? 127.786 78.845 114.172 1.00 16.80 570 LEU A CA 1
ATOM 3040 C C . LEU A 1 570 ? 127.847 77.432 113.635 1.00 18.27 570 LEU A C 1
ATOM 3041 O O . LEU A 1 570 ? 127.852 77.250 112.416 1.00 21.65 570 LEU A O 1
ATOM 3046 N N . VAL A 1 571 ? 127.856 76.423 114.510 1.00 19.28 571 VAL A N 1
ATOM 3047 C CA . VAL A 1 571 ? 127.835 75.059 114.026 1.00 17.95 571 VAL A CA 1
ATOM 3048 C C . VAL A 1 571 ? 126.551 74.776 113.305 1.00 18.32 571 VAL A C 1
ATOM 3049 O O . VAL A 1 571 ? 126.579 74.138 112.259 1.00 21.75 571 VAL A O 1
ATOM 3053 N N . TYR A 1 572 ? 125.421 75.215 113.849 1.00 19.23 572 TYR A N 1
ATOM 3054 C CA . TYR A 1 572 ? 124.171 74.985 113.177 1.00 16.85 572 TYR A CA 1
ATOM 3055 C C . TYR A 1 572 ? 124.206 75.560 111.801 1.00 17.41 572 TYR A C 1
ATOM 3056 O O . TYR A 1 572 ? 123.814 74.893 110.851 1.00 21.05 572 TYR A O 1
ATOM 3065 N N . TYR A 1 573 ? 124.657 76.801 111.662 1.00 17.44 573 TYR A N 1
ATOM 3066 C CA . TYR A 1 573 ? 124.640 77.418 110.366 1.00 15.64 573 TYR A CA 1
ATOM 3067 C C . TYR A 1 573 ? 125.586 76.752 109.418 1.00 17.03 573 TYR A C 1
ATOM 3068 O O . TYR A 1 573 ? 125.263 76.627 108.247 1.00 21.29 573 TYR A O 1
ATOM 3077 N N . CYS A 1 574 ? 126.743 76.310 109.879 1.00 19.27 574 CYS A N 1
ATOM 3078 C CA . CYS A 1 574 ? 127.669 75.639 108.983 1.00 19.13 574 CYS A CA 1
ATOM 3079 C C . CYS A 1 574 ? 127.099 74.297 108.515 1.00 20.70 574 CYS A C 1
ATOM 3080 O O . CYS A 1 574 ? 127.166 73.962 107.330 1.00 23.65 574 CYS A O 1
ATOM 3083 N N . LEU A 1 575 ? 126.492 73.536 109.428 1.00 21.25 575 LEU A N 1
ATOM 3084 C CA . LEU A 1 575 ? 125.911 72.267 109.046 1.00 19.49 575 LEU A CA 1
ATOM 3085 C C . LEU A 1 575 ? 124.750 72.490 108.154 1.00 20.99 575 LEU A C 1
ATOM 3086 O O . LEU A 1 575 ? 124.562 71.754 107.198 1.00 27.05 575 LEU A O 1
ATOM 3091 N N . GLY A 1 576 ? 123.974 73.516 108.438 1.00 19.88 576 GLY A N 1
ATOM 3092 C CA . GLY A 1 576 ? 122.836 73.845 107.643 1.00 18.27 576 GLY A CA 1
ATOM 3093 C C . GLY A 1 576 ? 123.336 74.159 106.261 1.00 20.10 576 GLY A C 1
ATOM 3094 O O . GLY A 1 576 ? 122.927 73.558 105.295 1.00 24.79 576 GLY A O 1
ATOM 3095 N N . TYR A 1 577 ? 124.313 75.013 106.137 1.00 18.25 577 TYR A N 1
ATOM 3096 C CA . TYR A 1 577 ? 124.822 75.367 104.839 1.00 17.83 577 TYR A CA 1
ATOM 3097 C C . TYR A 1 577 ? 125.189 74.127 104.027 1.00 23.46 577 TYR A C 1
ATOM 3098 O O . TYR A 1 577 ? 124.749 73.993 102.884 1.00 29.83 577 TYR A O 1
ATOM 3107 N N . ILE A 1 578 ? 125.928 73.178 104.604 1.00 26.34 578 ILE A N 1
ATOM 3108 C CA . ILE A 1 578 ? 126.297 71.971 103.855 1.00 25.46 578 ILE A CA 1
ATOM 3109 C C . ILE A 1 578 ? 125.085 71.110 103.506 1.00 23.36 578 ILE A C 1
ATOM 3110 O O . ILE A 1 578 ? 124.961 70.626 102.373 1.00 28.56 578 ILE A O 1
ATOM 3115 N N . ILE A 1 579 ? 124.216 70.898 104.480 1.00 22.75 579 ILE A N 1
ATOM 3116 C CA . ILE A 1 579 ? 123.048 70.076 104.319 1.00 21.36 579 ILE A CA 1
ATOM 3117 C C . ILE A 1 579 ? 122.095 70.632 103.327 1.00 25.29 579 ILE A C 1
ATOM 3118 O O . ILE A 1 579 ? 121.583 69.866 102.526 1.00 34.43 579 ILE A O 1
ATOM 3123 N N . TYR A 1 580 ? 121.829 71.920 103.380 1.00 25.77 580 TYR A N 1
ATOM 3124 C CA . TYR A 1 580 ? 120.907 72.541 102.482 1.00 24.55 580 TYR A CA 1
ATOM 3125 C C . TYR A 1 580 ? 121.462 72.710 101.121 1.00 27.36 580 TYR A C 1
ATOM 3126 O O . TYR A 1 580 ? 120.717 72.658 100.154 1.00 35.76 580 TYR A O 1
ATOM 3135 N N . ARG A 1 581 ? 122.753 72.889 100.962 1.00 24.88 581 ARG A N 1
ATOM 3136 C CA . ARG A 1 581 ? 123.193 72.925 99.596 1.00 28.29 581 ARG A CA 1
ATOM 3137 C C . ARG A 1 581 ? 122.886 71.557 98.973 1.00 36.89 581 ARG A C 1
ATOM 3138 O O . ARG A 1 581 ? 122.372 71.490 97.852 1.00 38.69 581 ARG A O 1
ATOM 3146 N N . ASN A 1 582 ? 123.087 70.464 99.732 1.00 35.32 582 ASN A N 1
ATOM 3147 C CA . ASN A 1 582 ? 122.762 69.146 99.211 1.00 36.29 582 ASN A CA 1
ATOM 3148 C C . ASN A 1 582 ? 121.271 68.947 99.026 1.00 35.04 582 ASN A C 1
ATOM 3149 O O . ASN A 1 582 ? 120.844 68.429 97.999 1.00 41.02 582 ASN A O 1
ATOM 3154 N N . GLN A 1 583 ? 120.465 69.358 99.988 1.00 33.47 583 GLN A N 1
ATOM 3155 C CA . GLN A 1 583 ? 119.049 69.132 99.854 1.00 33.87 583 GLN A CA 1
ATOM 3156 C C . GLN A 1 583 ? 118.466 69.938 98.713 1.00 38.75 583 GLN A C 1
ATOM 3157 O O . GLN A 1 583 ? 117.627 69.443 97.951 1.00 43.00 583 GLN A O 1
ATOM 3163 N N . LEU A 1 584 ? 118.931 71.159 98.503 1.00 34.77 584 LEU A N 1
ATOM 3164 C CA . LEU A 1 584 ? 118.348 71.911 97.419 1.00 36.45 584 LEU A CA 1
ATOM 3165 C C . LEU A 1 584 ? 118.724 71.294 96.080 1.00 42.09 584 LEU A C 1
ATOM 3166 O O . LEU A 1 584 ? 117.889 71.236 95.175 1.00 44.41 584 LEU A O 1
ATOM 3171 N N . LEU A 1 585 ? 119.963 70.811 95.942 1.00 40.43 585 LEU A N 1
ATOM 3172 C CA . LEU A 1 585 ? 120.390 70.206 94.685 1.00 45.73 585 LEU A CA 1
ATOM 3173 C C . LEU A 1 585 ? 119.814 68.811 94.396 1.00 45.02 585 LEU A C 1
ATOM 3174 O O . LEU A 1 585 ? 119.505 68.497 93.246 1.00 45.26 585 LEU A O 1
ATOM 3179 N N . ASN A 1 586 ? 119.682 67.968 95.420 1.00 45.02 586 ASN A N 1
ATOM 3180 C CA . ASN A 1 586 ? 119.241 66.599 95.215 1.00 43.83 586 ASN A CA 1
ATOM 3181 C C . ASN A 1 586 ? 117.874 66.153 95.761 1.00 45.77 586 ASN A C 1
ATOM 3182 O O . ASN A 1 586 ? 117.421 65.066 95.407 1.00 51.16 586 ASN A O 1
ATOM 3187 N N . VAL A 1 587 ? 117.228 66.916 96.639 1.00 42.76 587 VAL A N 1
ATOM 3188 C CA . VAL A 1 587 ? 115.974 66.471 97.246 1.00 41.70 587 VAL A CA 1
ATOM 3189 C C . VAL A 1 587 ? 114.740 67.254 96.843 1.00 43.25 587 VAL A C 1
ATOM 3190 O O . VAL A 1 587 ? 113.688 66.664 96.593 1.00 45.80 587 VAL A O 1
ATOM 3194 N N . TYR A 1 588 ? 114.847 68.569 96.863 1.00 44.81 588 TYR A N 1
ATOM 3195 C CA . TYR A 1 588 ? 113.712 69.448 96.620 1.00 43.29 588 TYR A CA 1
ATOM 3196 C C . TYR A 1 588 ? 113.328 69.636 95.173 1.00 45.59 588 TYR A C 1
ATOM 3197 O O . TYR A 1 588 ? 114.130 69.438 94.262 1.00 46.91 588 TYR A O 1
ATOM 3206 N N . ALA A 1 589 ? 112.056 69.969 94.948 1.00 42.49 589 ALA A N 1
ATOM 3207 C CA . ALA A 1 589 ? 111.557 70.151 93.599 1.00 43.25 589 ALA A CA 1
ATOM 3208 C C . ALA A 1 589 ? 110.554 71.270 93.574 1.00 43.54 589 ALA A C 1
ATOM 3209 O O . ALA A 1 589 ? 109.351 71.029 93.555 1.00 43.94 589 ALA A O 1
ATOM 3211 N N . ALA A 1 590 ? 111.049 72.492 93.598 1.00 42.89 590 ALA A N 1
ATOM 3212 C CA . ALA A 1 590 ? 110.195 73.647 93.744 1.00 38.30 590 ALA A CA 1
ATOM 3213 C C . ALA A 1 590 ? 109.149 73.707 92.670 1.00 38.41 590 ALA A C 1
ATOM 3214 O O . ALA A 1 590 ? 109.433 73.464 91.501 1.00 40.39 590 ALA A O 1
ATOM 3216 N N . LYS A 1 591 ? 107.942 74.101 93.054 1.00 37.81 591 LYS A N 1
ATOM 3217 C CA . LYS A 1 591 ? 106.865 74.240 92.082 1.00 37.72 591 LYS A CA 1
ATOM 3218 C C . LYS A 1 591 ? 106.632 75.682 91.682 1.00 33.74 591 LYS A C 1
ATOM 3219 O O . LYS A 1 591 ? 105.655 75.990 91.013 1.00 31.55 591 LYS A O 1
ATOM 3225 N N . TYR A 1 592 ? 107.502 76.561 92.130 1.00 33.54 592 TYR A N 1
ATOM 3226 C CA . TYR A 1 592 ? 107.393 77.969 91.818 1.00 29.57 592 TYR A CA 1
ATOM 3227 C C . TYR A 1 592 ? 108.720 78.681 91.955 1.00 30.25 592 TYR A C 1
ATOM 3228 O O . TYR A 1 592 ? 109.621 78.200 92.639 1.00 33.48 592 TYR A O 1
ATOM 3237 N N . GLU A 1 593 ? 108.812 79.858 91.356 1.00 28.37 593 GLU A N 1
ATOM 3238 C CA . GLU A 1 593 ? 109.946 80.743 91.517 1.00 29.55 593 GLU A CA 1
ATOM 3239 C C . GLU A 1 593 ? 109.458 82.116 91.956 1.00 29.30 593 GLU A C 1
ATOM 3240 O O . GLU A 1 593 ? 108.632 82.736 91.296 1.00 31.13 593 GLU A O 1
ATOM 3246 N N . THR A 1 594 ? 110.025 82.629 93.030 1.00 28.05 594 THR A N 1
ATOM 3247 C CA . THR A 1 594 ? 109.665 83.930 93.571 1.00 24.80 594 THR A CA 1
ATOM 3248 C C . THR A 1 594 ? 110.782 84.925 93.527 1.00 24.03 594 THR A C 1
ATOM 3249 O O . THR A 1 594 ? 110.842 85.837 94.349 1.00 24.21 594 THR A O 1
ATOM 3253 N N . GLY A 1 595 ? 111.687 84.763 92.587 1.00 24.87 595 GLY A N 1
ATOM 3254 C CA . GLY A 1 595 ? 112.771 85.698 92.502 1.00 20.34 595 GLY A CA 1
ATOM 3255 C C . GLY A 1 595 ? 113.528 85.572 93.787 1.00 20.36 595 GLY A C 1
ATOM 3256 O O . GLY A 1 595 ? 114.022 84.507 94.101 1.00 24.76 595 GLY A O 1
ATOM 3257 N N . GLY A 1 596 ? 113.677 86.661 94.494 1.00 17.43 596 GLY A N 1
ATOM 3258 C CA . GLY A 1 596 ? 114.385 86.643 95.745 1.00 14.58 596 GLY A CA 1
ATOM 3259 C C . GLY A 1 596 ? 113.534 87.363 96.751 1.00 14.52 596 GLY A C 1
ATOM 3260 O O . GLY A 1 596 ? 114.051 88.022 97.638 1.00 17.81 596 GLY A O 1
ATOM 3261 N N . LYS A 1 597 ? 112.222 87.182 96.657 1.00 18.13 597 LYS A N 1
ATOM 3262 C CA . LYS A 1 597 ? 111.225 87.842 97.501 1.00 17.04 597 LYS A CA 1
ATOM 3263 C C . LYS A 1 597 ? 111.285 87.513 98.966 1.00 15.13 597 LYS A C 1
ATOM 3264 O O . LYS A 1 597 ? 110.645 88.183 99.768 1.00 17.09 597 LYS A O 1
ATOM 3270 N N . PHE A 1 598 ? 112.013 86.488 99.328 1.00 14.62 598 PHE A N 1
ATOM 3271 C CA . PHE A 1 598 ? 112.220 86.207 100.726 1.00 14.72 598 PHE A CA 1
ATOM 3272 C C . PHE A 1 598 ? 113.309 87.120 101.283 1.00 15.24 598 PHE A C 1
ATOM 3273 O O . PHE A 1 598 ? 113.385 87.333 102.491 1.00 16.30 598 PHE A O 1
ATOM 3281 N N . TRP A 1 599 ? 114.173 87.670 100.428 1.00 14.90 599 TRP A N 1
ATOM 3282 C CA . TRP A 1 599 ? 115.251 88.511 100.912 1.00 13.70 599 TRP A CA 1
ATOM 3283 C C . TRP A 1 599 ? 114.763 89.688 101.770 1.00 13.59 599 TRP A C 1
ATOM 3284 O O . TRP A 1 599 ? 115.334 89.916 102.829 1.00 15.94 599 TRP A O 1
ATOM 3295 N N . PRO A 1 600 ? 113.752 90.479 101.385 1.00 12.21 600 PRO A N 1
ATOM 3296 C CA . PRO A 1 600 ? 113.195 91.532 102.185 1.00 10.37 600 PRO A CA 1
ATOM 3297 C C . PRO A 1 600 ? 112.754 91.071 103.560 1.00 11.98 600 PRO A C 1
ATOM 3298 O O . PRO A 1 600 ? 112.705 91.881 104.479 1.00 13.89 600 PRO A O 1
ATOM 3302 N N . ILE A 1 601 ? 112.416 89.792 103.730 1.00 14.21 601 ILE A N 1
ATOM 3303 C CA . ILE A 1 601 ? 112.016 89.302 105.025 1.00 12.56 601 ILE A CA 1
ATOM 3304 C C . ILE A 1 601 ? 113.245 89.231 105.858 1.00 12.54 601 ILE A C 1
ATOM 3305 O O . ILE A 1 601 ? 113.230 89.569 107.036 1.00 14.94 601 ILE A O 1
ATOM 3310 N N . VAL A 1 602 ? 114.310 88.733 105.258 1.00 13.86 602 VAL A N 1
ATOM 3311 C CA . VAL A 1 602 ? 115.555 88.569 105.961 1.00 12.42 602 VAL A CA 1
ATOM 3312 C C . VAL A 1 602 ? 116.087 89.906 106.379 1.00 11.82 602 VAL A C 1
ATOM 3313 O O . VAL A 1 602 ? 116.545 90.053 107.508 1.00 12.93 602 VAL A O 1
ATOM 3317 N N . HIS A 1 603 ? 116.032 90.888 105.489 1.00 13.07 603 HIS A N 1
ATOM 3318 C CA . HIS A 1 603 ? 116.483 92.224 105.829 1.00 10.82 603 HIS A CA 1
ATOM 3319 C C . HIS A 1 603 ? 115.714 92.800 106.978 1.00 10.75 603 HIS A C 1
ATOM 3320 O O . HIS A 1 603 ? 116.293 93.258 107.961 1.00 13.88 603 HIS A O 1
ATOM 3327 N N . SER A 1 604 ? 114.402 92.778 106.883 1.00 12.47 604 SER A N 1
ATOM 3328 C CA . SER A 1 604 ? 113.603 93.388 107.899 1.00 10.34 604 SER A CA 1
ATOM 3329 C C . SER A 1 604 ? 113.700 92.667 109.205 1.00 9.83 604 SER A C 1
ATOM 3330 O O . SER A 1 604 ? 113.709 93.296 110.264 1.00 12.73 604 SER A O 1
ATOM 3333 N N . TYR A 1 605 ? 113.790 91.352 109.161 1.00 11.13 605 TYR A N 1
ATOM 3334 C CA . TYR A 1 605 ? 113.887 90.593 110.367 1.00 10.11 605 TYR A CA 1
ATOM 3335 C C . TYR A 1 605 ? 115.229 90.901 111.011 1.00 11.64 605 TYR A C 1
ATOM 3336 O O . TYR A 1 605 ? 115.298 91.018 112.226 1.00 13.53 605 TYR A O 1
ATOM 3345 N N . THR A 1 606 ? 116.309 91.005 110.220 1.00 13.10 606 THR A N 1
ATOM 3346 C CA . THR A 1 606 ? 117.626 91.317 110.762 1.00 10.77 606 THR A CA 1
ATOM 3347 C C . THR A 1 606 ? 117.644 92.681 111.418 1.00 11.55 606 THR A C 1
ATOM 3348 O O . THR A 1 606 ? 118.241 92.825 112.481 1.00 14.28 606 THR A O 1
ATOM 3352 N N . ILE A 1 607 ? 117.017 93.687 110.810 1.00 11.78 607 ILE A N 1
ATOM 3353 C CA . ILE A 1 607 ? 116.980 94.992 111.441 1.00 9.43 607 ILE A CA 1
ATOM 3354 C C . ILE A 1 607 ? 116.235 94.861 112.739 1.00 10.24 607 ILE A C 1
ATOM 3355 O O . ILE A 1 607 ? 116.653 95.447 113.724 1.00 13.41 607 ILE A O 1
ATOM 3360 N N . PHE A 1 608 ? 115.142 94.113 112.770 1.00 11.51 608 PHE A N 1
ATOM 3361 C CA . PHE A 1 608 ? 114.469 93.848 114.022 1.00 9.87 608 PHE A CA 1
ATOM 3362 C C . PHE A 1 608 ? 115.411 93.234 115.009 1.00 11.24 608 PHE A C 1
ATOM 3363 O O . PHE A 1 608 ? 115.472 93.691 116.141 1.00 13.82 608 PHE A O 1
ATOM 3371 N N . SER A 1 609 ? 116.173 92.221 114.629 1.00 12.31 609 SER A N 1
ATOM 3372 C CA . SER A 1 609 ? 117.066 91.610 115.582 1.00 10.54 609 SER A CA 1
ATOM 3373 C C . SER A 1 609 ? 118.081 92.596 116.126 1.00 11.77 609 SER A C 1
ATOM 3374 O O . SER A 1 609 ? 118.343 92.606 117.332 1.00 13.90 609 SER A O 1
ATOM 3377 N N . LEU A 1 610 ? 118.635 93.457 115.275 1.00 12.43 610 LEU A N 1
ATOM 3378 C CA . LEU A 1 610 ? 119.587 94.428 115.768 1.00 9.27 610 LEU A CA 1
ATOM 3379 C C . LEU A 1 610 ? 118.942 95.426 116.669 1.00 10.61 610 LEU A C 1
ATOM 3380 O O . LEU A 1 610 ? 119.486 95.713 117.727 1.00 15.20 610 LEU A O 1
ATOM 3385 N N . VAL A 1 611 ? 117.761 95.903 116.316 1.00 12.24 611 VAL A N 1
ATOM 3386 C CA . VAL A 1 611 ? 117.094 96.896 117.119 1.00 10.36 611 VAL A CA 1
ATOM 3387 C C . VAL A 1 611 ? 116.682 96.316 118.441 1.00 11.59 611 VAL A C 1
ATOM 3388 O O . VAL A 1 611 ? 116.787 96.999 119.449 1.00 15.94 611 VAL A O 1
ATOM 3392 N N . LEU A 1 612 ? 116.185 95.092 118.469 1.00 12.41 612 LEU A N 1
ATOM 3393 C CA . LEU A 1 612 ? 115.780 94.513 119.723 1.00 11.84 612 LEU A CA 1
ATOM 3394 C C . LEU A 1 612 ? 116.990 94.423 120.613 1.00 12.81 612 LEU A C 1
ATOM 3395 O O . LEU A 1 612 ? 116.910 94.733 121.798 1.00 16.27 612 LEU A O 1
ATOM 3400 N N . MET A 1 613 ? 118.123 94.008 120.058 1.00 13.56 613 MET A N 1
ATOM 3401 C CA . MET A 1 613 ? 119.349 93.914 120.820 1.00 12.93 613 MET A CA 1
ATOM 3402 C C . MET A 1 613 ? 119.797 95.261 121.333 1.00 13.60 613 MET A C 1
ATOM 3403 O O . MET A 1 613 ? 120.267 95.356 122.461 1.00 16.83 613 MET A O 1
ATOM 3408 N N . HIS A 1 614 ? 119.622 96.306 120.542 1.00 14.01 614 HIS A N 1
ATOM 3409 C CA . HIS A 1 614 ? 119.999 97.627 120.962 1.00 11.05 614 HIS A CA 1
ATOM 3410 C C . HIS A 1 614 ? 119.102 98.085 122.080 1.00 13.06 614 HIS A C 1
ATOM 3411 O O . HIS A 1 614 ? 119.583 98.722 123.003 1.00 17.65 614 HIS A O 1
ATOM 3418 N N . ILE A 1 615 ? 117.814 97.746 122.032 1.00 13.59 615 ILE A N 1
ATOM 3419 C CA . ILE A 1 615 ? 116.868 98.089 123.088 1.00 11.70 615 ILE A CA 1
ATOM 3420 C C . ILE A 1 615 ? 117.289 97.416 124.364 1.00 13.36 615 ILE A C 1
ATOM 3421 O O . ILE A 1 615 ? 117.295 98.039 125.427 1.00 19.99 615 ILE A O 1
ATOM 3426 N N . I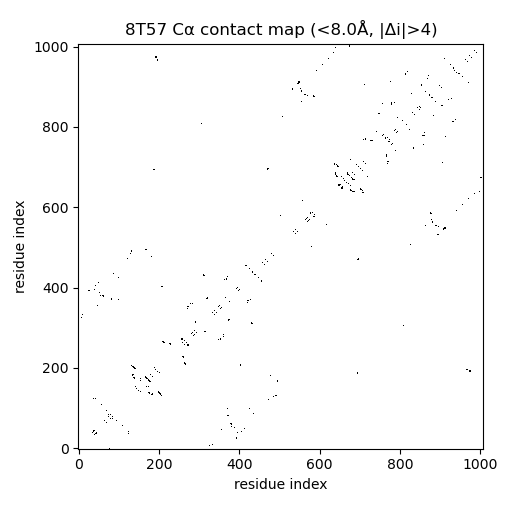LE A 1 616 ? 117.668 96.158 124.263 1.00 14.20 616 ILE A N 1
ATOM 3427 C CA . ILE A 1 616 ? 118.133 95.412 125.404 1.00 14.24 616 ILE A CA 1
ATOM 3428 C C . ILE A 1 616 ? 119.385 96.054 125.951 1.00 15.39 616 ILE A C 1
ATOM 3429 O O . ILE A 1 616 ? 119.521 96.184 127.157 1.00 17.04 616 ILE A O 1
ATOM 3434 N N . ALA A 1 617 ? 120.322 96.430 125.091 1.00 17.39 617 ALA A N 1
ATOM 3435 C CA . ALA A 1 617 ? 121.539 97.073 125.532 1.00 15.71 617 ALA A CA 1
ATOM 3436 C C . ALA A 1 617 ? 121.296 98.387 126.211 1.00 18.23 617 ALA A C 1
ATOM 3437 O O . ALA A 1 617 ? 121.918 98.659 127.229 1.00 21.64 617 ALA A O 1
ATOM 3439 N N . VAL A 1 618 ? 120.342 99.173 125.737 1.00 18.80 618 VAL A N 1
ATOM 3440 C CA . VAL A 1 618 ? 120.046 100.422 126.398 1.00 17.24 618 VAL A CA 1
ATOM 3441 C C . VAL A 1 618 ? 119.550 100.132 127.783 1.00 18.79 618 VAL A C 1
ATOM 3442 O O . VAL A 1 618 ? 119.984 100.766 128.754 1.00 24.28 618 VAL A O 1
ATOM 3446 N N . GLY A 1 619 ? 118.646 99.176 127.895 1.00 17.52 619 GLY A N 1
ATOM 3447 C CA . GLY A 1 619 ? 118.118 98.823 129.178 1.00 17.49 619 GLY A CA 1
ATOM 3448 C C . GLY A 1 619 ? 119.181 98.270 130.091 1.00 19.63 619 GLY A C 1
ATOM 3449 O O . GLY A 1 619 ? 119.208 98.605 131.277 1.00 24.92 619 GLY A O 1
ATOM 3450 N N . LEU A 1 620 ? 120.092 97.477 129.541 1.00 20.75 620 LEU A N 1
ATOM 3451 C CA . LEU A 1 620 ? 121.120 96.851 130.335 1.00 22.68 620 LEU A CA 1
ATOM 3452 C C . LEU A 1 620 ? 122.178 97.816 130.801 1.00 22.76 620 LEU A C 1
ATOM 3453 O O . LEU A 1 620 ? 122.568 97.774 131.955 1.00 24.54 620 LEU A O 1
ATOM 3458 N N . PHE A 1 621 ? 122.596 98.752 129.968 1.00 20.98 621 PHE A N 1
ATOM 3459 C CA . PHE A 1 621 ? 123.594 99.677 130.427 1.00 18.45 621 PHE A CA 1
ATOM 3460 C C . PHE A 1 621 ? 122.957 100.472 131.544 1.00 22.59 621 PHE A C 1
ATOM 3461 O O . PHE A 1 621 ? 123.636 100.884 132.485 1.00 29.00 621 PHE A O 1
ATOM 3469 N N . GLY A 1 622 ? 121.644 100.683 131.465 1.00 21.56 622 GLY A N 1
ATOM 3470 C CA . GLY A 1 622 ? 120.918 101.329 132.535 1.00 22.55 622 GLY A CA 1
ATOM 3471 C C . GLY A 1 622 ? 121.020 100.487 133.824 1.00 24.77 622 GLY A C 1
ATOM 3472 O O . GLY A 1 622 ? 121.424 100.988 134.871 1.00 30.86 622 GLY A O 1
ATOM 3473 N N . LEU A 1 623 ? 120.719 99.193 133.735 1.00 23.68 623 LEU A N 1
ATOM 3474 C CA . LEU A 1 623 ? 120.753 98.275 134.882 1.00 24.92 623 LEU A CA 1
ATOM 3475 C C . LEU A 1 623 ? 122.138 98.092 135.478 1.00 27.35 623 LEU A C 1
ATOM 3476 O O . LEU A 1 623 ? 122.277 97.883 136.680 1.00 29.73 623 LEU A O 1
ATOM 3481 N N . LYS A 1 624 ? 123.164 98.198 134.643 1.00 28.95 624 LYS A N 1
ATOM 3482 C CA . LYS A 1 624 ? 124.560 98.025 135.020 1.00 28.59 624 LYS A CA 1
ATOM 3483 C C . LYS A 1 624 ? 125.199 99.322 135.472 1.00 30.27 624 LYS A C 1
ATOM 3484 O O . LYS A 1 624 ? 126.422 99.398 135.627 1.00 30.45 624 LYS A O 1
ATOM 3490 N N . GLU A 1 625 ? 124.387 100.349 135.677 1.00 29.09 625 GLU A N 1
ATOM 3491 C CA . GLU A 1 625 ? 124.844 101.619 136.168 1.00 27.96 625 GLU A CA 1
ATOM 3492 C C . GLU A 1 625 ? 125.868 102.307 135.304 1.00 29.05 625 GLU A C 1
ATOM 3493 O O . GLU A 1 625 ? 126.822 102.895 135.816 1.00 32.46 625 GLU A O 1
ATOM 3499 N N . LEU A 1 626 ? 125.667 102.283 133.994 1.00 26.81 626 LEU A N 1
ATOM 3500 C CA . LEU A 1 626 ? 126.532 103.017 133.101 1.00 27.51 626 LEU A CA 1
ATOM 3501 C C . LEU A 1 626 ? 125.627 103.854 132.195 1.00 28.20 626 LEU A C 1
ATOM 3502 O O . LEU A 1 626 ? 125.669 103.681 130.973 1.00 27.00 626 LEU A O 1
ATOM 3507 N N . PRO A 1 627 ? 124.911 104.865 132.746 1.00 28.52 627 PRO A N 1
ATOM 3508 C CA . PRO A 1 627 ? 123.865 105.638 132.112 1.00 25.63 627 PRO A CA 1
ATOM 3509 C C . PRO A 1 627 ? 124.353 106.440 130.942 1.00 28.04 627 PRO A C 1
ATOM 3510 O O . PRO A 1 627 ? 123.564 106.873 130.107 1.00 30.34 627 PRO A O 1
ATOM 3514 N N . VAL A 1 628 ? 125.648 106.674 130.883 1.00 30.73 628 VAL A N 1
ATOM 3515 C CA . VAL A 1 628 ? 126.183 107.423 129.779 1.00 30.27 628 VAL A CA 1
ATOM 3516 C C . VAL A 1 628 ? 126.097 106.558 128.549 1.00 29.33 628 VAL A C 1
ATOM 3517 O O . VAL A 1 628 ? 125.779 107.046 127.475 1.00 28.20 628 VAL A O 1
ATOM 3521 N N . ALA A 1 629 ? 126.448 105.281 128.698 1.00 29.13 629 ALA A N 1
ATOM 3522 C CA . ALA A 1 629 ? 126.410 104.343 127.601 1.00 25.84 629 ALA A CA 1
ATOM 3523 C C . ALA A 1 629 ? 124.972 104.111 127.235 1.00 26.58 629 ALA A C 1
ATOM 3524 O O . ALA A 1 629 ? 124.620 103.967 126.066 1.00 26.56 629 ALA A O 1
ATOM 3526 N N . SER A 1 630 ? 124.108 104.117 128.244 1.00 25.92 630 SER A N 1
ATOM 3527 C CA . SER A 1 630 ? 122.701 103.884 127.983 1.00 24.07 630 SER A CA 1
ATOM 3528 C C . SER A 1 630 ? 122.186 104.972 127.067 1.00 26.46 630 SER A C 1
ATOM 3529 O O . SER A 1 630 ? 121.516 104.690 126.072 1.00 27.56 630 SER A O 1
ATOM 3532 N N . SER A 1 631 ? 122.553 106.218 127.371 1.00 28.90 631 SER A N 1
ATOM 3533 C CA . SER A 1 631 ? 122.187 107.382 126.579 1.00 27.40 631 SER A CA 1
ATOM 3534 C C . SER A 1 631 ? 122.831 107.412 125.195 1.00 26.82 631 SER A C 1
ATOM 3535 O O . SER A 1 631 ? 122.157 107.648 124.191 1.00 27.42 631 SER A O 1
ATOM 3538 N N . LEU A 1 632 ? 124.128 107.100 125.117 1.00 27.99 632 LEU A N 1
ATOM 3539 C CA . LEU A 1 632 ? 124.873 107.127 123.861 1.00 27.55 632 LEU A CA 1
ATOM 3540 C C . LEU A 1 632 ? 124.474 106.017 122.918 1.00 26.00 632 LEU A C 1
ATOM 3541 O O . LEU A 1 632 ? 124.714 106.111 121.710 1.00 24.96 632 LEU A O 1
ATOM 3546 N N . THR A 1 633 ? 123.829 104.986 123.443 1.00 26.41 633 THR A N 1
ATOM 3547 C CA . THR A 1 633 ? 123.356 103.894 122.637 1.00 22.95 633 THR A CA 1
ATOM 3548 C C . THR A 1 633 ? 122.010 104.251 122.014 1.00 25.09 633 THR A C 1
ATOM 3549 O O . THR A 1 633 ? 121.613 103.591 121.077 1.00 23.73 633 THR A O 1
ATOM 3553 N N . ILE A 1 634 ? 121.299 105.304 122.452 1.00 24.90 634 ILE A N 1
ATOM 3554 C CA . ILE A 1 634 ? 120.004 105.611 121.834 1.00 21.52 634 ILE A CA 1
ATOM 3555 C C . ILE A 1 634 ? 120.132 105.872 120.325 1.00 21.68 634 ILE A C 1
ATOM 3556 O O . ILE A 1 634 ? 119.256 105.449 119.567 1.00 23.93 634 ILE A O 1
ATOM 3561 N N . PRO A 1 635 ? 121.121 106.631 119.842 1.00 23.19 635 PRO A N 1
ATOM 3562 C CA . PRO A 1 635 ? 121.393 106.836 118.451 1.00 21.98 635 PRO A CA 1
ATOM 3563 C C . PRO A 1 635 ? 121.695 105.569 117.694 1.00 20.66 635 PRO A C 1
ATOM 3564 O O . PRO A 1 635 ? 121.669 105.589 116.476 1.00 21.38 635 PRO A O 1
ATOM 3568 N N . LEU A 1 636 ? 122.071 104.484 118.360 1.00 21.86 636 LEU A N 1
ATOM 3569 C CA . LEU A 1 636 ? 122.399 103.312 117.605 1.00 18.00 636 LEU A CA 1
ATOM 3570 C C . LEU A 1 636 ? 121.148 102.726 116.946 1.00 18.20 636 LEU A C 1
ATOM 3571 O O . LEU A 1 636 ? 121.206 102.482 115.742 1.00 19.74 636 LEU A O 1
ATOM 3576 N N . PRO A 1 637 ? 120.020 102.438 117.650 1.00 16.33 637 PRO A N 1
ATOM 3577 C CA . PRO A 1 637 ? 118.772 102.051 117.065 1.00 14.64 637 PRO A CA 1
ATOM 3578 C C . PRO A 1 637 ? 118.333 103.024 116.033 1.00 18.23 637 PRO A C 1
ATOM 3579 O O . PRO A 1 637 ? 117.777 102.632 115.018 1.00 20.32 637 PRO A O 1
ATOM 3583 N N . VAL A 1 638 ? 118.610 104.309 116.251 1.00 19.98 638 VAL A N 1
ATOM 3584 C CA . VAL A 1 638 ? 118.154 105.268 115.275 1.00 19.32 638 VAL A CA 1
ATOM 3585 C C . VAL A 1 638 ? 118.932 105.183 113.997 1.00 19.57 638 VAL A C 1
ATOM 3586 O O . VAL A 1 638 ? 118.336 105.196 112.928 1.00 21.43 638 VAL A O 1
ATOM 3590 N N . LEU A 1 639 ? 120.244 105.096 114.079 1.00 20.31 639 LEU A N 1
ATOM 3591 C CA . LEU A 1 639 ? 121.036 104.993 112.879 1.00 19.75 639 LEU A CA 1
ATOM 3592 C C . LEU A 1 639 ? 120.760 103.696 112.174 1.00 19.63 639 LEU A C 1
ATOM 3593 O O . LEU A 1 639 ? 120.778 103.657 110.950 1.00 19.82 639 LEU A O 1
ATOM 3598 N N . THR A 1 640 ? 120.510 102.629 112.932 1.00 20.42 640 THR A N 1
ATOM 3599 C CA . THR A 1 640 ? 120.224 101.331 112.360 1.00 16.05 640 THR A CA 1
ATOM 3600 C C . THR A 1 640 ? 118.922 101.400 111.594 1.00 16.87 640 THR A C 1
ATOM 3601 O O . THR A 1 640 ? 118.837 100.888 110.478 1.00 17.69 640 THR A O 1
ATOM 3605 N N . VAL A 1 641 ? 117.914 102.057 112.162 1.00 17.74 641 VAL A N 1
ATOM 3606 C CA . VAL A 1 641 ? 116.665 102.238 111.471 1.00 15.83 641 VAL A CA 1
ATOM 3607 C C . VAL A 1 641 ? 116.850 103.143 110.274 1.00 18.33 641 VAL A C 1
ATOM 3608 O O . VAL A 1 641 ? 116.235 102.890 109.249 1.00 23.67 641 VAL A O 1
ATOM 3612 N N . LEU A 1 642 ? 117.630 104.215 110.376 1.00 17.97 642 LEU A N 1
ATOM 3613 C CA . LEU A 1 642 ? 117.833 105.067 109.214 1.00 19.14 642 LEU A CA 1
ATOM 3614 C C . LEU A 1 642 ? 118.547 104.302 108.117 1.00 18.61 642 LEU A C 1
ATOM 3615 O O . LEU A 1 642 ? 118.253 104.509 106.948 1.00 20.01 642 LEU A O 1
ATOM 3620 N N . PHE A 1 643 ? 119.478 103.426 108.482 1.00 18.97 643 PHE A N 1
ATOM 3621 C CA . PHE A 1 643 ? 120.161 102.553 107.549 1.00 16.28 643 PHE A CA 1
ATOM 3622 C C . PHE A 1 643 ? 119.141 101.688 106.870 1.00 17.19 643 PHE A C 1
ATOM 3623 O O . PHE A 1 643 ? 119.182 101.508 105.652 1.00 18.66 643 PHE A O 1
ATOM 3631 N N . SER A 1 644 ? 118.233 101.117 107.656 1.00 18.61 644 SER A N 1
ATOM 3632 C CA . SER A 1 644 ? 117.198 100.286 107.108 1.00 16.49 644 SER A CA 1
ATOM 3633 C C . SER A 1 644 ? 116.366 101.072 106.141 1.00 16.82 644 SER A C 1
ATOM 3634 O O . SER A 1 644 ? 116.104 100.577 105.054 1.00 19.22 644 SER A O 1
ATOM 3637 N N . ILE A 1 645 ? 116.000 102.307 106.483 1.00 18.59 645 ILE A N 1
ATOM 3638 C CA . ILE A 1 645 ? 115.205 103.128 105.592 1.00 17.07 645 ILE A CA 1
ATOM 3639 C C . ILE A 1 645 ? 115.975 103.411 104.338 1.00 16.74 645 ILE A C 1
ATOM 3640 O O . ILE A 1 645 ? 115.419 103.348 103.244 1.00 22.81 645 ILE A O 1
ATOM 3645 N N . TYR A 1 646 ? 117.244 103.719 104.461 1.00 16.03 646 TYR A N 1
ATOM 3646 C CA . TYR A 1 646 ? 118.040 103.936 103.293 1.00 16.01 646 TYR A CA 1
ATOM 3647 C C . TYR A 1 646 ? 117.920 102.732 102.379 1.00 16.53 646 TYR A C 1
ATOM 3648 O O . TYR A 1 646 ? 117.643 102.907 101.201 1.00 18.06 646 TYR A O 1
ATOM 3657 N N . CYS A 1 647 ? 118.089 101.515 102.918 1.00 19.00 647 CYS A N 1
ATOM 3658 C CA . CYS A 1 647 ? 117.984 100.275 102.149 1.00 15.50 647 CYS A CA 1
ATOM 3659 C C . CYS A 1 647 ? 116.571 100.051 101.607 1.00 15.80 647 CYS A C 1
ATOM 3660 O O . CYS A 1 647 ? 116.399 99.549 100.492 1.00 16.78 647 CYS A O 1
ATOM 3663 N N . GLN A 1 648 ? 115.561 100.492 102.346 1.00 16.50 648 GLN A N 1
ATOM 3664 C CA . GLN A 1 648 ? 114.179 100.395 101.915 1.00 15.29 648 GLN A CA 1
ATOM 3665 C C . GLN A 1 648 ? 113.931 101.265 100.719 1.00 16.86 648 GLN A C 1
ATOM 3666 O O . GLN A 1 648 ? 113.041 100.992 99.923 1.00 19.84 648 GLN A O 1
ATOM 3672 N N . ARG A 1 649 ? 114.651 102.361 100.603 1.00 16.66 649 ARG A N 1
ATOM 3673 C CA . ARG A 1 649 ? 114.486 103.195 99.444 1.00 16.64 649 ARG A CA 1
ATOM 3674 C C . ARG A 1 649 ? 115.482 102.848 98.341 1.00 16.87 649 ARG A C 1
ATOM 3675 O O . ARG A 1 649 ? 115.165 102.973 97.167 1.00 19.02 649 ARG A O 1
ATOM 3683 N N . ARG A 1 650 ? 116.677 102.402 98.720 1.00 16.68 650 ARG A N 1
ATOM 3684 C CA . ARG A 1 650 ? 117.787 102.134 97.819 1.00 16.29 650 ARG A CA 1
ATOM 3685 C C . ARG A 1 650 ? 117.828 100.766 97.164 1.00 16.11 650 ARG A C 1
ATOM 3686 O O . ARG A 1 650 ? 118.331 100.637 96.050 1.00 17.62 650 ARG A O 1
ATOM 3694 N N . PHE A 1 651 ? 117.403 99.725 97.867 1.00 18.73 651 PHE A N 1
ATOM 3695 C CA . PHE A 1 651 ? 117.516 98.382 97.341 1.00 14.45 651 PHE A CA 1
ATOM 3696 C C . PHE A 1 651 ? 116.204 97.647 97.282 1.00 14.03 651 PHE A C 1
ATOM 3697 O O . PHE A 1 651 ? 115.866 97.044 96.265 1.00 16.10 651 PHE A O 1
ATOM 3705 N N . LEU A 1 652 ? 115.423 97.720 98.348 1.00 14.74 652 LEU A N 1
ATOM 3706 C CA . LEU A 1 652 ? 114.264 96.856 98.437 1.00 15.12 652 LEU A CA 1
ATOM 3707 C C . LEU A 1 652 ? 113.206 96.962 97.349 1.00 15.44 652 LEU A C 1
ATOM 3708 O O . LEU A 1 652 ? 112.639 95.936 97.000 1.00 18.21 652 LEU A O 1
ATOM 3713 N N . PRO A 1 653 ? 112.879 98.108 96.760 1.00 15.33 653 PRO A N 1
ATOM 3714 C CA . PRO A 1 653 ? 111.888 98.198 95.723 1.00 14.77 653 PRO A CA 1
ATOM 3715 C C . PRO A 1 653 ? 112.213 97.304 94.537 1.00 15.18 653 PRO A C 1
ATOM 3716 O O . PRO A 1 653 ? 111.306 96.864 93.826 1.00 18.08 653 PRO A O 1
ATOM 3720 N N . ASN A 1 654 ? 113.485 96.938 94.353 1.00 16.40 654 ASN A N 1
ATOM 3721 C CA . ASN A 1 654 ? 113.829 96.134 93.203 1.00 14.55 654 ASN A CA 1
ATOM 3722 C C . ASN A 1 654 ? 113.500 94.677 93.399 1.00 15.30 654 ASN A C 1
ATOM 3723 O O . ASN A 1 654 ? 113.637 93.884 92.467 1.00 17.76 654 ASN A O 1
ATOM 3728 N N . PHE A 1 655 ? 113.040 94.324 94.591 1.00 16.23 655 PHE A N 1
ATOM 3729 C CA . PHE A 1 655 ? 112.619 92.979 94.901 1.00 14.87 655 PHE A CA 1
ATOM 3730 C C . PHE A 1 655 ? 111.125 92.862 94.792 1.00 15.89 655 PHE A C 1
ATOM 3731 O O . PHE A 1 655 ? 110.569 91.796 95.027 1.00 20.21 655 PHE A O 1
ATOM 3739 N N . LYS A 1 656 ? 110.459 93.944 94.420 1.00 16.67 656 LYS A N 1
ATOM 3740 C CA . LYS A 1 656 ? 109.030 93.889 94.262 1.00 14.30 656 LYS A CA 1
ATOM 3741 C C . LYS A 1 656 ? 108.743 93.932 92.787 1.00 16.20 656 LYS A C 1
ATOM 3742 O O . LYS A 1 656 ? 107.819 93.280 92.303 1.00 21.21 656 LYS A O 1
ATOM 3748 N N . SER A 1 657 ? 109.564 94.672 92.061 1.00 15.41 657 SER A N 1
ATOM 3749 C CA . SER A 1 657 ? 109.402 94.813 90.635 1.00 14.99 657 SER A CA 1
ATOM 3750 C C . SER A 1 657 ? 110.688 95.246 89.992 1.00 13.77 657 SER A C 1
ATOM 3751 O O . SER A 1 657 ? 111.620 95.668 90.660 1.00 17.66 657 SER A O 1
ATOM 3754 N N . TYR A 1 658 ? 110.749 95.170 88.684 1.00 15.57 658 TYR A N 1
ATOM 3755 C CA . TYR A 1 658 ? 111.910 95.677 88.000 1.00 14.92 658 TYR A CA 1
ATOM 3756 C C . TYR A 1 658 ? 111.564 97.060 87.468 1.00 16.34 658 TYR A C 1
ATOM 3757 O O . TYR A 1 658 ? 110.413 97.289 87.109 1.00 19.03 658 TYR A O 1
ATOM 3766 N N . PRO A 1 659 ? 112.513 97.997 87.433 1.00 14.67 659 PRO A N 1
ATOM 3767 C CA . PRO A 1 659 ? 112.397 99.353 86.951 1.00 11.15 659 PRO A CA 1
ATOM 3768 C C . PRO A 1 659 ? 112.292 99.430 85.474 1.00 11.64 659 PRO A C 1
ATOM 3769 O O . PRO A 1 659 ? 112.631 98.468 84.791 1.00 16.10 659 PRO A O 1
ATOM 3773 N N . THR A 1 660 ? 111.888 100.589 84.979 1.00 11.74 660 THR A N 1
ATOM 3774 C CA . THR A 1 660 ? 111.758 100.811 83.556 1.00 11.13 660 THR A CA 1
ATOM 3775 C C . THR A 1 660 ? 113.047 100.566 82.831 1.00 12.29 660 THR A C 1
ATOM 3776 O O . THR A 1 660 ? 113.064 99.853 81.842 1.00 16.10 660 THR A O 1
ATOM 3780 N N . GLN A 1 661 ? 114.156 101.075 83.319 1.00 11.82 661 GLN A N 1
ATOM 3781 C CA . GLN A 1 661 ? 115.396 100.877 82.597 1.00 12.47 661 GLN A CA 1
ATOM 3782 C C . GLN A 1 661 ? 115.690 99.402 82.374 1.00 14.32 661 GLN A C 1
ATOM 3783 O O . GLN A 1 661 ? 116.007 98.976 81.264 1.00 17.80 661 GLN A O 1
ATOM 3789 N N . CYS A 1 662 ? 115.513 98.604 83.412 1.00 17.45 662 CYS A N 1
ATOM 3790 C CA . CYS A 1 662 ? 115.753 97.172 83.359 1.00 16.31 662 CYS A CA 1
ATOM 3791 C C . CYS A 1 662 ? 114.787 96.437 82.447 1.00 14.83 662 CYS A C 1
ATOM 3792 O O . CYS A 1 662 ? 115.196 95.638 81.598 1.00 18.25 662 CYS A O 1
ATOM 3795 N N . LEU A 1 663 ? 113.498 96.697 82.614 1.00 17.09 663 LEU A N 1
ATOM 3796 C CA . LEU A 1 663 ? 112.515 96.007 81.829 1.00 9.54 663 LEU A CA 1
ATOM 3797 C C . LEU A 1 663 ? 112.610 96.373 80.397 1.00 13.08 663 LEU A C 1
ATOM 3798 O O . LEU A 1 663 ? 112.423 95.516 79.549 1.00 19.33 663 LEU A O 1
ATOM 3803 N N . VAL A 1 664 ? 112.897 97.620 80.091 1.00 11.69 664 VAL A N 1
ATOM 3804 C CA . VAL A 1 664 ? 112.994 98.002 78.711 1.00 12.28 664 VAL A CA 1
ATOM 3805 C C . VAL A 1 664 ? 114.192 97.388 78.060 1.00 15.96 664 VAL A C 1
ATOM 3806 O O . VAL A 1 664 ? 114.085 96.932 76.925 1.00 21.70 664 VAL A O 1
ATOM 3810 N N . ASN A 1 665 ? 115.340 97.370 78.731 1.00 17.95 665 ASN A N 1
ATOM 3811 C CA . ASN A 1 665 ? 116.505 96.783 78.105 1.00 16.13 665 ASN A CA 1
ATOM 3812 C C . ASN A 1 665 ? 116.254 95.323 77.777 1.00 16.87 665 ASN A C 1
ATOM 3813 O O . ASN A 1 665 ? 116.685 94.836 76.729 1.00 20.21 665 ASN A O 1
ATOM 3818 N N . LYS A 1 666 ? 115.547 94.620 78.656 1.00 18.73 666 LYS A N 1
ATOM 3819 C CA . LYS A 1 666 ? 115.228 93.239 78.397 1.00 17.74 666 LYS A CA 1
ATOM 3820 C C . LYS A 1 666 ? 114.164 93.077 77.350 1.00 19.52 666 LYS A C 1
ATOM 3821 O O . LYS A 1 666 ? 114.291 92.217 76.495 1.00 26.50 666 LYS A O 1
ATOM 3827 N N . ASP A 1 667 ? 113.122 93.896 77.350 1.00 19.05 667 ASP A N 1
ATOM 3828 C CA . ASP A 1 667 ? 112.125 93.716 76.325 1.00 17.41 667 ASP A CA 1
ATOM 3829 C C . ASP A 1 667 ? 112.788 93.911 74.977 1.00 21.93 667 ASP A C 1
ATOM 3830 O O . ASP A 1 667 ? 112.515 93.143 74.053 1.00 28.42 667 ASP A O 1
ATOM 3835 N N . LYS A 1 668 ? 113.706 94.883 74.860 1.00 19.55 668 LYS A N 1
ATOM 3836 C CA . LYS A 1 668 ? 114.386 95.081 73.592 1.00 21.85 668 LYS A CA 1
ATOM 3837 C C . LYS A 1 668 ? 115.272 93.898 73.260 1.00 25.79 668 LYS A C 1
ATOM 3838 O O . LYS A 1 668 ? 115.361 93.491 72.105 1.00 35.61 668 LYS A O 1
ATOM 3844 N N . ALA A 1 669 ? 115.957 93.321 74.248 1.00 26.21 669 ALA A N 1
ATOM 3845 C CA . ALA A 1 669 ? 116.768 92.144 73.959 1.00 28.14 669 ALA A CA 1
ATOM 3846 C C . ALA A 1 669 ? 115.906 90.983 73.494 1.00 27.11 669 ALA A C 1
ATOM 3847 O O . ALA A 1 669 ? 116.225 90.289 72.536 1.00 31.30 669 ALA A O 1
ATOM 3849 N N . ASP A 1 670 ? 114.747 90.807 74.093 1.00 26.10 670 ASP A N 1
ATOM 3850 C CA . ASP A 1 670 ? 113.918 89.698 73.706 1.00 24.25 670 ASP A CA 1
ATOM 3851 C C . ASP A 1 670 ? 113.465 89.824 72.284 1.00 25.81 670 ASP A C 1
ATOM 3852 O O . ASP A 1 670 ? 113.404 88.831 71.562 1.00 34.56 670 ASP A O 1
ATOM 3857 N N . GLU A 1 671 ? 113.287 91.041 71.812 1.00 28.24 671 GLU A N 1
ATOM 3858 C CA . GLU A 1 671 ? 112.872 91.253 70.436 1.00 33.78 671 GLU A CA 1
ATOM 3859 C C . GLU A 1 671 ? 113.909 90.753 69.429 1.00 36.46 671 GLU A C 1
ATOM 3860 O O . GLU A 1 671 ? 113.588 90.582 68.252 1.00 40.66 671 GLU A O 1
ATOM 3866 N N . ARG A 1 672 ? 115.164 90.599 69.852 1.00 35.94 672 ARG A N 1
ATOM 3867 C CA . ARG A 1 672 ? 116.223 90.145 68.967 1.00 36.74 672 ARG A CA 1
ATOM 3868 C C . ARG A 1 672 ? 116.659 88.695 69.253 1.00 36.77 672 ARG A C 1
ATOM 3869 O O . ARG A 1 672 ? 117.078 87.973 68.347 1.00 37.60 672 ARG A O 1
ATOM 3877 N N . GLU A 1 673 ? 116.569 88.286 70.521 1.00 36.74 673 GLU A N 1
ATOM 3878 C CA . GLU A 1 673 ? 117.078 87.000 70.989 1.00 33.20 673 GLU A CA 1
ATOM 3879 C C . GLU A 1 673 ? 116.077 85.866 71.221 1.00 33.05 673 GLU A C 1
ATOM 3880 O O . GLU A 1 673 ? 116.467 84.701 71.176 1.00 35.68 673 GLU A O 1
ATOM 3886 N N . GLN A 1 674 ? 114.821 86.167 71.536 1.00 34.23 674 GLN A N 1
ATOM 3887 C CA . GLN A 1 674 ? 113.872 85.116 71.886 1.00 32.27 674 GLN A CA 1
ATOM 3888 C C . GLN A 1 674 ? 112.842 84.914 70.801 1.00 35.03 674 GLN A C 1
ATOM 3889 O O . GLN A 1 674 ? 112.416 85.870 70.148 1.00 35.50 674 GLN A O 1
ATOM 3895 N N . ASN A 1 675 ? 112.312 83.707 70.658 1.00 34.57 675 ASN A N 1
ATOM 3896 C CA . ASN A 1 675 ? 111.270 83.589 69.662 1.00 34.69 675 ASN A CA 1
ATOM 3897 C C . ASN A 1 675 ? 109.931 83.914 70.270 1.00 32.94 675 ASN A C 1
ATOM 3898 O O . ASN A 1 675 ? 109.169 83.023 70.671 1.00 34.26 675 ASN A O 1
ATOM 3903 N N . MET A 1 676 ? 109.636 85.194 70.282 1.00 32.56 676 MET A N 1
ATOM 3904 C CA . MET A 1 676 ? 108.447 85.706 70.914 1.00 26.58 676 MET A CA 1
ATOM 3905 C C . MET A 1 676 ? 107.199 85.275 70.187 1.00 25.80 676 MET A C 1
ATOM 3906 O O . MET A 1 676 ? 106.110 85.317 70.751 1.00 28.95 676 MET A O 1
ATOM 3911 N N . SER A 1 677 ? 107.319 84.870 68.925 1.00 30.52 677 SER A N 1
ATOM 3912 C CA . SER A 1 677 ? 106.119 84.489 68.210 1.00 29.83 677 SER A CA 1
ATOM 3913 C C . SER A 1 677 ? 105.603 83.156 68.720 1.00 31.79 677 SER A C 1
ATOM 3914 O O . SER A 1 677 ? 104.436 82.827 68.513 1.00 31.47 677 SER A O 1
ATOM 3917 N N . GLU A 1 678 ? 106.459 82.372 69.401 1.00 35.11 678 GLU A N 1
ATOM 3918 C CA . GLU A 1 678 ? 106.011 81.107 69.956 1.00 34.54 678 GLU A CA 1
ATOM 3919 C C . GLU A 1 678 ? 105.675 81.312 71.411 1.00 27.06 678 GLU A C 1
ATOM 3920 O O . GLU A 1 678 ? 104.668 80.797 71.894 1.00 29.73 678 GLU A O 1
ATOM 3926 N N . PHE A 1 679 ? 106.434 82.170 72.083 1.00 26.64 679 PHE A N 1
ATOM 3927 C CA . PHE A 1 679 ? 106.171 82.467 73.479 1.00 24.17 679 PHE A CA 1
ATOM 3928 C C . PHE A 1 679 ? 104.753 82.941 73.619 1.00 23.94 679 PHE A C 1
ATOM 3929 O O . PHE A 1 679 ? 104.049 82.522 74.532 1.00 26.99 679 PHE A O 1
ATOM 3937 N N . TYR A 1 680 ? 104.325 83.826 72.722 1.00 24.89 680 TYR A N 1
ATOM 3938 C CA . TYR A 1 680 ? 102.992 84.369 72.786 1.00 23.15 680 TYR A CA 1
ATOM 3939 C C . TYR A 1 680 ? 101.919 83.318 72.571 1.00 26.85 680 TYR A C 1
ATOM 3940 O O . TYR A 1 680 ? 100.794 83.512 73.020 1.00 29.49 680 TYR A O 1
ATOM 3949 N N . SER A 1 681 ? 102.199 82.220 71.874 1.00 25.98 681 SER A N 1
ATOM 3950 C CA . SER A 1 681 ? 101.158 81.238 71.687 1.00 25.68 681 SER A CA 1
ATOM 3951 C C . SER A 1 681 ? 101.010 80.425 72.955 1.00 28.50 681 SER A C 1
ATOM 3952 O O . SER A 1 681 ? 99.933 79.916 73.257 1.00 28.95 681 SER A O 1
ATOM 3955 N N . GLU A 1 682 ? 102.090 80.308 73.720 1.00 27.47 682 GLU A N 1
ATOM 3956 C CA . GLU A 1 682 ? 101.997 79.604 74.981 1.00 25.80 682 GLU A CA 1
ATOM 3957 C C . GLU A 1 682 ? 101.373 80.512 76.011 1.00 23.70 682 GLU A C 1
ATOM 3958 O O . GLU A 1 682 ? 100.565 80.092 76.830 1.00 26.00 682 GLU A O 1
ATOM 3964 N N . LEU A 1 683 ? 101.694 81.789 75.929 1.00 23.03 683 LEU A N 1
ATOM 3965 C CA . LEU A 1 683 ? 101.233 82.768 76.880 1.00 21.56 683 LEU A CA 1
ATOM 3966 C C . LEU A 1 683 ? 99.733 82.837 76.900 1.00 23.15 683 LEU A C 1
ATOM 3967 O O . LEU A 1 683 ? 99.116 82.780 77.962 1.00 23.34 683 LEU A O 1
ATOM 3972 N N . VAL A 1 684 ? 99.122 82.861 75.738 1.00 22.77 684 VAL A N 1
ATOM 3973 C CA . VAL A 1 684 ? 97.684 83.007 75.671 1.00 20.51 684 VAL A CA 1
ATOM 3974 C C . VAL A 1 684 ? 96.856 81.862 76.239 1.00 24.58 684 VAL A C 1
ATOM 3975 O O . VAL A 1 684 ? 95.652 82.025 76.416 1.00 27.84 684 VAL A O 1
ATOM 3979 N N . VAL A 1 685 ? 97.442 80.693 76.468 1.00 25.48 685 VAL A N 1
ATOM 3980 C CA . VAL A 1 685 ? 96.693 79.584 77.068 1.00 22.67 685 VAL A CA 1
ATOM 3981 C C . VAL A 1 685 ? 97.339 79.114 78.352 1.00 19.17 685 VAL A C 1
ATOM 3982 O O . VAL A 1 685 ? 96.934 78.110 78.931 1.00 20.06 685 VAL A O 1
ATOM 3986 N N . ALA A 1 686 ? 98.344 79.839 78.801 1.00 19.07 686 ALA A N 1
ATOM 3987 C CA . ALA A 1 686 ? 99.137 79.410 79.916 1.00 14.75 686 ALA A CA 1
ATOM 3988 C C . ALA A 1 686 ? 98.338 79.247 81.156 1.00 16.69 686 ALA A C 1
ATOM 3989 O O . ALA A 1 686 ? 98.570 78.325 81.919 1.00 20.43 686 ALA A O 1
ATOM 3991 N N . TYR A 1 687 ? 97.345 80.080 81.348 1.00 19.37 687 TYR A N 1
ATOM 3992 C CA . TYR A 1 687 ? 96.585 80.040 82.573 1.00 17.59 687 TYR A CA 1
ATOM 3993 C C . TYR A 1 687 ? 95.279 79.341 82.431 1.00 20.96 687 TYR A C 1
ATOM 3994 O O . TYR A 1 687 ? 94.416 79.481 83.287 1.00 23.88 687 TYR A O 1
ATOM 4003 N N . ARG A 1 688 ? 95.083 78.605 81.351 1.00 22.77 688 ARG A N 1
ATOM 4004 C CA . ARG A 1 688 ? 93.834 77.907 81.245 1.00 21.95 688 ARG A CA 1
ATOM 4005 C C . ARG A 1 688 ? 93.718 77.057 82.469 1.00 29.25 688 ARG A C 1
ATOM 4006 O O . ARG A 1 688 ? 94.648 76.336 82.808 1.00 33.45 688 ARG A O 1
ATOM 4014 N N . ASP A 1 689 ? 92.571 77.107 83.123 1.00 36.18 689 ASP A N 1
ATOM 4015 C CA . ASP A 1 689 ? 92.365 76.339 84.337 1.00 38.12 689 ASP A CA 1
ATOM 4016 C C . ASP A 1 689 ? 92.480 74.873 83.933 1.00 46.35 689 ASP A C 1
ATOM 4017 O O . ASP A 1 689 ? 91.701 74.416 83.091 1.00 48.95 689 ASP A O 1
ATOM 4022 N N . PRO A 1 690 ? 93.463 74.107 84.436 1.00 45.36 690 PRO A N 1
ATOM 4023 C CA . PRO A 1 690 ? 93.738 72.733 84.038 1.00 52.16 690 PRO A CA 1
ATOM 4024 C C . PRO A 1 690 ? 92.757 71.736 84.659 1.00 55.69 690 PRO A C 1
ATOM 4025 O O . PRO A 1 690 ? 93.153 70.925 85.502 1.00 55.96 690 PRO A O 1
ATOM 4029 N N . ALA A 1 691 ? 91.477 71.841 84.256 1.00 54.79 691 ALA A N 1
ATOM 4030 C CA . ALA A 1 691 ? 90.337 71.065 84.757 1.00 58.38 691 ALA A CA 1
ATOM 4031 C C . ALA A 1 691 ? 89.223 71.032 83.697 1.00 64.26 691 ALA A C 1
ATOM 4032 O O . ALA A 1 691 ? 89.452 71.384 82.535 1.00 60.86 691 ALA A O 1
ATOM 4034 N N . LEU B 1 2 ? 78.839 131.330 136.313 1.00 54.31 2 LEU B N 1
ATOM 4035 C CA . LEU B 1 2 ? 79.779 131.420 135.198 1.00 55.06 2 LEU B CA 1
ATOM 4036 C C . LEU B 1 2 ? 79.142 131.813 133.851 1.00 57.44 2 LEU B C 1
ATOM 4037 O O . LEU B 1 2 ? 79.818 132.519 133.090 1.00 62.88 2 LEU B O 1
ATOM 4042 N N . LEU B 1 3 ? 77.862 131.432 133.511 1.00 57.46 3 LEU B N 1
ATOM 4043 C CA . LEU B 1 3 ? 77.323 131.759 132.162 1.00 57.35 3 LEU B CA 1
ATOM 4044 C C . LEU B 1 3 ? 77.268 133.251 131.893 1.00 64.10 3 LEU B C 1
ATOM 4045 O O . LEU B 1 3 ? 77.524 133.683 130.769 1.00 64.54 3 LEU B O 1
ATOM 4050 N N . SER B 1 4 ? 76.983 134.046 132.912 1.00 65.62 4 SER B N 1
ATOM 4051 C CA . SER B 1 4 ? 76.938 135.470 132.690 1.00 67.42 4 SER B CA 1
ATOM 4052 C C . SER B 1 4 ? 78.337 136.035 132.460 1.00 65.67 4 SER B C 1
ATOM 4053 O O . SER B 1 4 ? 78.478 137.080 131.816 1.00 66.61 4 SER B O 1
ATOM 4056 N N . ALA B 1 5 ? 79.385 135.357 132.956 1.00 65.48 5 ALA B N 1
ATOM 4057 C CA . ALA B 1 5 ? 80.737 135.833 132.761 1.00 66.78 5 ALA B CA 1
ATOM 4058 C C . ALA B 1 5 ? 81.159 135.528 131.346 1.00 67.09 5 ALA B C 1
ATOM 4059 O O . ALA B 1 5 ? 81.863 136.318 130.714 1.00 67.13 5 ALA B O 1
ATOM 4061 N N . LEU B 1 6 ? 80.699 134.391 130.837 1.00 66.30 6 LEU B N 1
ATOM 4062 C CA . LEU B 1 6 ? 81.021 134.021 129.477 1.00 65.49 6 LEU B CA 1
ATOM 4063 C C . LEU B 1 6 ? 80.315 134.935 128.515 1.00 68.15 6 LEU B C 1
ATOM 4064 O O . LEU B 1 6 ? 80.899 135.327 127.505 1.00 67.13 6 LEU B O 1
ATOM 4069 N N . LEU B 1 7 ? 79.083 135.320 128.829 1.00 68.02 7 LEU B N 1
ATOM 4070 C CA . LEU B 1 7 ? 78.380 136.238 127.961 1.00 71.02 7 LEU B CA 1
ATOM 4071 C C . LEU B 1 7 ? 79.061 137.605 128.013 1.00 69.06 7 LEU B C 1
ATOM 4072 O O . LEU B 1 7 ? 79.150 138.291 126.988 1.00 66.67 7 LEU B O 1
ATOM 4077 N N . THR B 1 8 ? 79.576 137.991 129.187 1.00 69.34 8 THR B N 1
ATOM 4078 C CA . THR B 1 8 ? 80.293 139.246 129.310 1.00 67.35 8 THR B CA 1
ATOM 4079 C C . THR B 1 8 ? 81.533 139.217 128.440 1.00 66.46 8 THR B C 1
ATOM 4080 O O . THR B 1 8 ? 81.787 140.177 127.716 1.00 66.66 8 THR B O 1
ATOM 4084 N N . SER B 1 9 ? 82.276 138.107 128.461 1.00 66.10 9 SER B N 1
ATOM 4085 C CA . SER B 1 9 ? 83.484 137.978 127.661 1.00 65.61 9 SER B CA 1
ATOM 4086 C C . SER B 1 9 ? 83.149 138.130 126.199 1.00 65.67 9 SER B C 1
ATOM 4087 O O . SER B 1 9 ? 83.868 138.808 125.458 1.00 68.03 9 SER B O 1
ATOM 4090 N N . VAL B 1 10 ? 82.044 137.538 125.761 1.00 65.91 10 VAL B N 1
ATOM 4091 C CA . VAL B 1 10 ? 81.680 137.675 124.368 1.00 64.81 10 VAL B CA 1
ATOM 4092 C C . VAL B 1 10 ? 81.410 139.140 124.059 1.00 69.47 10 VAL B C 1
ATOM 4093 O O . VAL B 1 10 ? 81.870 139.642 123.031 1.00 69.69 10 VAL B O 1
ATOM 4097 N N . GLY B 1 11 ? 80.678 139.833 124.934 1.00 69.68 11 GLY B N 1
ATOM 4098 C CA . GLY B 1 11 ? 80.401 141.245 124.720 1.00 69.45 11 GLY B CA 1
ATOM 4099 C C . GLY B 1 11 ? 81.681 142.078 124.659 1.00 71.50 11 GLY B C 1
ATOM 4100 O O . GLY B 1 11 ? 81.788 142.996 123.839 1.00 72.53 11 GLY B O 1
ATOM 4101 N N . ILE B 1 12 ? 82.670 141.728 125.475 1.00 69.63 12 ILE B N 1
ATOM 4102 C CA . ILE B 1 12 ? 83.931 142.436 125.469 1.00 65.50 12 ILE B CA 1
ATOM 4103 C C . ILE B 1 12 ? 84.615 142.218 124.155 1.00 69.38 12 ILE B C 1
ATOM 4104 O O . ILE B 1 12 ? 85.137 143.172 123.583 1.00 73.62 12 ILE B O 1
ATOM 4109 N N . ASN B 1 13 ? 84.628 140.981 123.667 1.00 67.57 13 ASN B N 1
ATOM 4110 C CA . ASN B 1 13 ? 85.281 140.714 122.408 1.00 65.74 13 ASN B CA 1
ATOM 4111 C C . ASN B 1 13 ? 84.602 141.432 121.265 1.00 70.00 13 ASN B C 1
ATOM 4112 O O . ASN B 1 13 ? 85.285 141.929 120.366 1.00 73.06 13 ASN B O 1
ATOM 4117 N N . LEU B 1 14 ? 83.283 141.573 121.314 1.00 73.98 14 LEU B N 1
ATOM 4118 C CA . LEU B 1 14 ? 82.613 142.306 120.257 1.00 82.06 14 LEU B CA 1
ATOM 4119 C C . LEU B 1 14 ? 83.020 143.779 120.330 1.00 82.65 14 LEU B C 1
ATOM 4120 O O . LEU B 1 14 ? 83.259 144.423 119.302 1.00 84.58 14 LEU B O 1
ATOM 4125 N N . GLY B 1 15 ? 83.136 144.311 121.546 1.00 80.91 15 GLY B N 1
ATOM 4126 C CA . GLY B 1 15 ? 83.555 145.687 121.724 1.00 83.81 15 GLY B CA 1
ATOM 4127 C C . GLY B 1 15 ? 84.970 145.894 121.199 1.00 82.10 15 GLY B C 1
ATOM 4128 O O . GLY B 1 15 ? 85.239 146.894 120.525 1.00 80.66 15 GLY B O 1
ATOM 4129 N N . LEU B 1 16 ? 85.854 144.921 121.449 1.00 76.61 16 LEU B N 1
ATOM 4130 C CA . LEU B 1 16 ? 87.219 145.026 120.985 1.00 82.18 16 LEU B CA 1
ATOM 4131 C C . LEU B 1 16 ? 87.253 145.033 119.489 1.00 84.90 16 LEU B C 1
ATOM 4132 O O . LEU B 1 16 ? 87.929 145.870 118.898 1.00 94.23 16 LEU B O 1
ATOM 4137 N N . CYS B 1 17 ? 86.427 144.214 118.850 1.00 73.55 17 CYS B N 1
ATOM 4138 C CA . CYS B 1 17 ? 86.418 144.192 117.398 1.00 78.05 17 CYS B CA 1
ATOM 4139 C C . CYS B 1 17 ? 86.274 145.599 116.856 1.00 90.78 17 CYS B C 1
ATOM 4140 O O . CYS B 1 17 ? 87.074 146.044 116.023 1.00 84.69 17 CYS B O 1
ATOM 4143 N N . PHE B 1 18 ? 85.282 146.325 117.364 1.00 83.46 18 PHE B N 1
ATOM 4144 C CA . PHE B 1 18 ? 85.019 147.654 116.845 1.00 93.51 18 PHE B CA 1
ATOM 4145 C C . PHE B 1 18 ? 86.091 148.659 117.213 1.00 140.84 18 PHE B C 1
ATOM 4146 O O . PHE B 1 18 ? 86.395 149.548 116.405 1.00 87.21 18 PHE B O 1
ATOM 4154 N N . LEU B 1 19 ? 86.692 148.520 118.389 1.00 89.55 19 LEU B N 1
ATOM 4155 C CA . LEU B 1 19 ? 87.756 149.437 118.753 1.00 89.75 19 LEU B CA 1
ATOM 4156 C C . LEU B 1 19 ? 88.930 149.249 117.808 1.00 102.75 19 LEU B C 1
ATOM 4157 O O . LEU B 1 19 ? 89.533 150.230 117.365 1.00 93.76 19 LEU B O 1
ATOM 4162 N N . PHE B 1 20 ? 89.215 148.005 117.436 1.00 101.12 20 PHE B N 1
ATOM 4163 C CA . PHE B 1 20 ? 90.320 147.741 116.532 1.00 96.70 20 PHE B CA 1
ATOM 4164 C C . PHE B 1 20 ? 90.030 148.229 115.127 1.00 128.06 20 PHE B C 1
ATOM 4165 O O . PHE B 1 20 ? 90.935 148.751 114.471 1.00 109.60 20 PHE B O 1
ATOM 4173 N N . PHE B 1 21 ? 88.780 148.114 114.665 1.00 99.11 21 PHE B N 1
ATOM 4174 C CA . PHE B 1 21 ? 88.449 148.627 113.336 1.00 99.15 21 PHE B CA 1
ATOM 4175 C C . PHE B 1 21 ? 88.640 150.149 113.317 1.00 93.92 21 PHE B C 1
ATOM 4176 O O . PHE B 1 21 ? 89.170 150.710 112.344 1.00 108.26 21 PHE B O 1
ATOM 4184 N N . THR B 1 22 ? 88.241 150.813 114.409 1.00 91.21 22 THR B N 1
ATOM 4185 C CA . THR B 1 22 ? 88.395 152.253 114.507 1.00 106.41 22 THR B CA 1
ATOM 4186 C C . THR B 1 22 ? 89.858 152.633 114.455 1.00 96.78 22 THR B C 1
ATOM 4187 O O . THR B 1 22 ? 90.245 153.516 113.691 1.00 109.24 22 THR B O 1
ATOM 4191 N N . LEU B 1 23 ? 90.701 151.933 115.207 1.00 106.58 23 LEU B N 1
ATOM 4192 C CA . LEU B 1 23 ? 92.111 152.271 115.213 1.00 104.52 23 LEU B CA 1
ATOM 4193 C C . LEU B 1 23 ? 92.743 152.052 113.853 1.00 139.59 23 LEU B C 1
ATOM 4194 O O . LEU B 1 23 ? 93.568 152.850 113.406 1.00 104.02 23 LEU B O 1
ATOM 4199 N N . TYR B 1 24 ? 92.336 150.995 113.161 1.00 95.61 24 TYR B N 1
ATOM 4200 C CA . TYR B 1 24 ? 92.867 150.678 111.845 1.00 105.74 24 TYR B CA 1
ATOM 4201 C C . TYR B 1 24 ? 92.717 151.860 110.899 1.00 103.89 24 TYR B C 1
ATOM 4202 O O . TYR B 1 24 ? 93.664 152.245 110.209 1.00 109.34 24 TYR B O 1
ATOM 4211 N N . SER B 1 25 ? 91.529 152.465 110.900 1.00 104.18 25 SER B N 1
ATOM 4212 C CA . SER B 1 25 ? 91.214 153.596 110.010 1.00 114.53 25 SER B CA 1
ATOM 4213 C C . SER B 1 25 ? 92.008 154.909 110.275 1.00 111.18 25 SER B C 1
ATOM 4214 O O . SER B 1 25 ? 91.961 155.818 109.438 1.00 111.40 25 SER B O 1
ATOM 4217 N N . ILE B 1 26 ? 92.686 155.038 111.452 1.00 115.23 26 ILE B N 1
ATOM 4218 C CA . ILE B 1 26 ? 93.442 156.210 111.891 1.00 121.02 26 ILE B CA 1
ATOM 4219 C C . ILE B 1 26 ? 94.877 156.027 111.384 1.00 111.80 26 ILE B C 1
ATOM 4220 O O . ILE B 1 26 ? 95.560 156.991 111.012 1.00 121.21 26 ILE B O 1
ATOM 4225 N N . TRP B 1 65 ? 76.874 143.005 100.846 1.00 72.04 65 TRP B N 1
ATOM 4226 C CA . TRP B 1 65 ? 77.897 142.020 100.481 1.00 74.91 65 TRP B CA 1
ATOM 4227 C C . TRP B 1 65 ? 77.479 140.553 100.632 1.00 66.51 65 TRP B C 1
ATOM 4228 O O . TRP B 1 65 ? 78.115 139.691 100.016 1.00 65.54 65 TRP B O 1
ATOM 4239 N N . VAL B 1 66 ? 76.427 140.242 101.429 1.00 65.14 66 VAL B N 1
ATOM 4240 C CA . VAL B 1 66 ? 76.008 138.853 101.684 1.00 63.59 66 VAL B CA 1
ATOM 4241 C C . VAL B 1 66 ? 75.389 138.190 100.457 1.00 63.23 66 VAL B C 1
ATOM 4242 O O . VAL B 1 66 ? 75.833 137.126 100.037 1.00 62.83 66 VAL B O 1
ATOM 4246 N N . LYS B 1 67 ? 74.448 138.848 99.798 1.00 65.10 67 LYS B N 1
ATOM 4247 C CA . LYS B 1 67 ? 73.842 138.230 98.623 1.00 72.86 67 LYS B CA 1
ATOM 4248 C C . LYS B 1 67 ? 74.882 138.004 97.537 1.00 69.80 67 LYS B C 1
ATOM 4249 O O . LYS B 1 67 ? 74.902 136.976 96.860 1.00 68.97 67 LYS B O 1
ATOM 4255 N N . ARG B 1 68 ? 75.826 138.926 97.436 1.00 72.77 68 ARG B N 1
ATOM 4256 C CA . ARG B 1 68 ? 76.868 138.848 96.429 1.00 69.68 68 ARG B CA 1
ATOM 4257 C C . ARG B 1 68 ? 77.860 137.718 96.685 1.00 63.50 68 ARG B C 1
ATOM 4258 O O . ARG B 1 68 ? 78.663 137.384 95.812 1.00 65.42 68 ARG B O 1
ATOM 4266 N N . ALA B 1 69 ? 77.857 137.179 97.898 1.00 65.27 69 ALA B N 1
ATOM 4267 C CA . ALA B 1 69 ? 78.740 136.107 98.264 1.00 58.14 69 ALA B CA 1
ATOM 4268 C C . ALA B 1 69 ? 78.033 134.776 98.140 1.00 57.27 69 ALA B C 1
ATOM 4269 O O . ALA B 1 69 ? 78.611 133.807 97.653 1.00 55.20 69 ALA B O 1
ATOM 4271 N N . LEU B 1 70 ? 76.760 134.739 98.543 1.00 58.13 70 LEU B N 1
ATOM 4272 C CA . LEU B 1 70 ? 75.988 133.506 98.590 1.00 59.90 70 LEU B CA 1
ATOM 4273 C C . LEU B 1 70 ? 75.249 133.079 97.335 1.00 59.42 70 LEU B C 1
ATOM 4274 O O . LEU B 1 70 ? 75.029 131.888 97.141 1.00 57.23 70 LEU B O 1
ATOM 4279 N N . GLU B 1 71 ? 74.861 134.002 96.474 1.00 62.64 71 GLU B N 1
ATOM 4280 C CA . GLU B 1 71 ? 74.096 133.595 95.305 1.00 67.36 71 GLU B CA 1
ATOM 4281 C C . GLU B 1 71 ? 74.781 132.611 94.326 1.00 62.69 71 GLU B C 1
ATOM 4282 O O . GLU B 1 71 ? 74.093 131.725 93.820 1.00 60.38 71 GLU B O 1
ATOM 4288 N N . PRO B 1 72 ? 76.088 132.716 93.991 1.00 62.90 72 PRO B N 1
ATOM 4289 C CA . PRO B 1 72 ? 76.748 131.821 93.049 1.00 63.26 72 PRO B CA 1
ATOM 4290 C C . PRO B 1 72 ? 76.669 130.363 93.491 1.00 58.98 72 PRO B C 1
ATOM 4291 O O . PRO B 1 72 ? 76.947 130.038 94.642 1.00 57.76 72 PRO B O 1
ATOM 4295 N N . THR B 1 73 ? 76.430 129.452 92.570 1.00 59.93 73 THR B N 1
ATOM 4296 C CA . THR B 1 73 ? 76.397 128.054 92.987 1.00 59.01 73 THR B CA 1
ATOM 4297 C C . THR B 1 73 ? 77.767 127.404 92.915 1.00 56.78 73 THR B C 1
ATOM 4298 O O . THR B 1 73 ? 78.726 127.992 92.417 1.00 58.65 73 THR B O 1
ATOM 4302 N N . ASN B 1 74 ? 77.863 126.150 93.331 1.00 55.07 74 ASN B N 1
ATOM 4303 C CA . ASN B 1 74 ? 79.168 125.488 93.345 1.00 55.09 74 ASN B CA 1
ATOM 4304 C C . ASN B 1 74 ? 79.755 125.269 91.972 1.00 54.56 74 ASN B C 1
ATOM 4305 O O . ASN B 1 74 ? 80.975 125.207 91.827 1.00 52.36 74 ASN B O 1
ATOM 4310 N N . ASP B 1 75 ? 78.914 125.194 90.959 1.00 57.90 75 ASP B N 1
ATOM 4311 C CA . ASP B 1 75 ? 79.404 125.042 89.609 1.00 57.83 75 ASP B CA 1
ATOM 4312 C C . ASP B 1 75 ? 80.048 126.348 89.162 1.00 55.69 75 ASP B C 1
ATOM 4313 O O . ASP B 1 75 ? 80.942 126.334 88.314 1.00 56.26 75 ASP B O 1
ATOM 4318 N N . GLU B 1 76 ? 79.595 127.484 89.712 1.00 55.82 76 GLU B N 1
ATOM 4319 C CA . GLU B 1 76 ? 80.158 128.762 89.345 1.00 58.13 76 GLU B CA 1
ATOM 4320 C C . GLU B 1 76 ? 81.489 128.882 90.045 1.00 55.59 76 GLU B C 1
ATOM 4321 O O . GLU B 1 76 ? 82.425 129.462 89.506 1.00 56.47 76 GLU B O 1
ATOM 4327 N N . ILE B 1 77 ? 81.584 128.307 91.237 1.00 52.42 77 ILE B N 1
ATOM 4328 C CA . ILE B 1 77 ? 82.835 128.334 91.963 1.00 51.01 77 ILE B CA 1
ATOM 4329 C C . ILE B 1 77 ? 83.850 127.487 91.219 1.00 48.76 77 ILE B C 1
ATOM 4330 O O . ILE B 1 77 ? 84.975 127.923 90.982 1.00 46.53 77 ILE B O 1
ATOM 4335 N N . LEU B 1 78 ? 83.453 126.307 90.760 1.00 48.19 78 LEU B N 1
ATOM 4336 C CA . LEU B 1 78 ? 84.410 125.480 90.052 1.00 46.31 78 LEU B CA 1
ATOM 4337 C C . LEU B 1 78 ? 84.873 126.135 88.756 1.00 46.98 78 LEU B C 1
ATOM 4338 O O . LEU B 1 78 ? 86.059 126.063 88.424 1.00 44.49 78 LEU B O 1
ATOM 4343 N N . SER B 1 79 ? 83.961 126.762 88.011 1.00 51.02 79 SER B N 1
ATOM 4344 C CA . SER B 1 79 ? 84.353 127.418 86.779 1.00 52.95 79 SER B CA 1
ATOM 4345 C C . SER B 1 79 ? 85.141 128.712 86.988 1.00 50.94 79 SER B C 1
ATOM 4346 O O . SER B 1 79 ? 86.056 129.003 86.216 1.00 55.06 79 SER B O 1
ATOM 4349 N N . ASN B 1 80 ? 84.807 129.491 88.017 1.00 52.60 80 ASN B N 1
ATOM 4350 C CA . ASN B 1 80 ? 85.465 130.770 88.224 1.00 53.78 80 ASN B CA 1
ATOM 4351 C C . ASN B 1 80 ? 86.703 130.730 89.107 1.00 51.60 80 ASN B C 1
ATOM 4352 O O . ASN B 1 80 ? 87.670 131.447 88.846 1.00 54.33 80 ASN B O 1
ATOM 4357 N N . LEU B 1 81 ? 86.671 129.951 90.177 1.00 48.44 81 LEU B N 1
ATOM 4358 C CA . LEU B 1 81 ? 87.776 129.915 91.109 1.00 46.70 81 LEU B CA 1
ATOM 4359 C C . LEU B 1 81 ? 88.586 128.624 91.039 1.00 44.01 81 LEU B C 1
ATOM 4360 O O . LEU B 1 81 ? 89.810 128.644 91.183 1.00 44.48 81 LEU B O 1
ATOM 4365 N N . GLY B 1 82 ? 87.911 127.503 90.811 1.00 41.41 82 GLY B N 1
ATOM 4366 C CA . GLY B 1 82 ? 88.567 126.199 90.732 1.00 32.28 82 GLY B CA 1
ATOM 4367 C C . GLY B 1 82 ? 88.334 125.287 91.932 1.00 26.37 82 GLY B C 1
ATOM 4368 O O . GLY B 1 82 ? 87.628 125.630 92.882 1.00 29.40 82 GLY B O 1
ATOM 4369 N N . LEU B 1 83 ? 88.971 124.121 91.889 1.00 23.35 83 LEU B N 1
ATOM 4370 C CA . LEU B 1 83 ? 88.816 123.089 92.902 1.00 19.45 83 LEU B CA 1
ATOM 4371 C C . LEU B 1 83 ? 89.346 123.439 94.264 1.00 17.44 83 LEU B C 1
ATOM 4372 O O . LEU B 1 83 ? 88.839 122.922 95.247 1.00 20.33 83 LEU B O 1
ATOM 4377 N N . ASP B 1 84 ? 90.327 124.310 94.392 1.00 21.71 84 ASP B N 1
ATOM 4378 C CA . ASP B 1 84 ? 90.774 124.524 95.753 1.00 21.87 84 ASP B CA 1
ATOM 4379 C C . ASP B 1 84 ? 89.780 125.398 96.437 1.00 21.45 84 ASP B C 1
ATOM 4380 O O . ASP B 1 84 ? 89.442 125.164 97.595 1.00 22.65 84 ASP B O 1
ATOM 4385 N N . ALA B 1 85 ? 89.249 126.371 95.712 1.00 21.87 85 ALA B N 1
ATOM 4386 C CA . ALA B 1 85 ? 88.238 127.242 96.260 1.00 20.63 85 ALA B CA 1
ATOM 4387 C C . ALA B 1 85 ? 87.007 126.444 96.587 1.00 21.89 85 ALA B C 1
ATOM 4388 O O . ALA B 1 85 ? 86.381 126.663 97.624 1.00 23.47 85 ALA B O 1
ATOM 4390 N N . LEU B 1 86 ? 86.687 125.469 95.738 1.00 20.83 86 LEU B N 1
ATOM 4391 C CA . LEU B 1 86 ? 85.525 124.649 95.967 1.00 20.07 86 LEU B CA 1
ATOM 4392 C C . LEU B 1 86 ? 85.695 123.786 97.183 1.00 17.57 86 LEU B C 1
ATOM 4393 O O . LEU B 1 86 ? 84.768 123.679 97.974 1.00 20.03 86 LEU B O 1
ATOM 4398 N N . VAL B 1 87 ? 86.861 123.184 97.370 1.00 19.28 87 VAL B N 1
ATOM 4399 C CA . VAL B 1 87 ? 87.054 122.376 98.545 1.00 15.85 87 VAL B CA 1
ATOM 4400 C C . VAL B 1 87 ? 86.967 123.236 99.763 1.00 16.53 87 VAL B C 1
ATOM 4401 O O . VAL B 1 87 ? 86.316 122.848 100.713 1.00 21.04 87 VAL B O 1
ATOM 4405 N N . PHE B 1 88 ? 87.571 124.408 99.749 1.00 18.71 88 PHE B N 1
ATOM 4406 C CA . PHE B 1 88 ? 87.554 125.283 100.902 1.00 17.79 88 PHE B CA 1
ATOM 4407 C C . PHE B 1 88 ? 86.115 125.564 101.301 1.00 18.84 88 PHE B C 1
ATOM 4408 O O . PHE B 1 88 ? 85.747 125.490 102.479 1.00 19.55 88 PHE B O 1
ATOM 4416 N N . ILE B 1 89 ? 85.283 125.874 100.318 1.00 19.10 89 ILE B N 1
ATOM 4417 C CA . ILE B 1 89 ? 83.889 126.126 100.579 1.00 16.95 89 ILE B CA 1
ATOM 4418 C C . ILE B 1 89 ? 83.199 124.875 101.091 1.00 18.15 89 ILE B C 1
ATOM 4419 O O . ILE B 1 89 ? 82.417 124.980 102.031 1.00 20.63 89 ILE B O 1
ATOM 4424 N N . ARG B 1 90 ? 83.474 123.701 100.508 1.00 19.85 90 ARG B N 1
ATOM 4425 C CA . ARG B 1 90 ? 82.868 122.461 100.983 1.00 16.14 90 ARG B CA 1
ATOM 4426 C C . ARG B 1 90 ? 83.331 122.109 102.379 1.00 13.67 90 ARG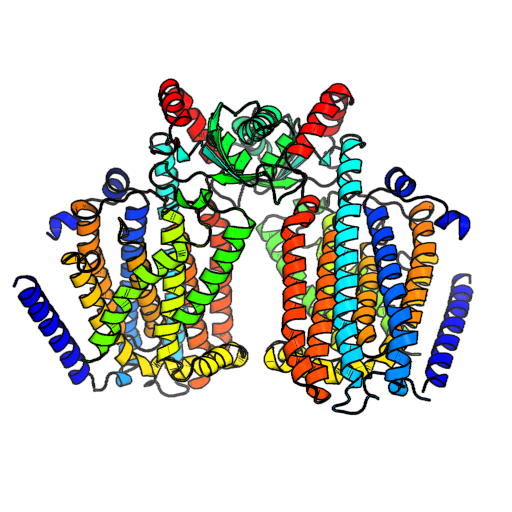 B C 1
ATOM 4427 O O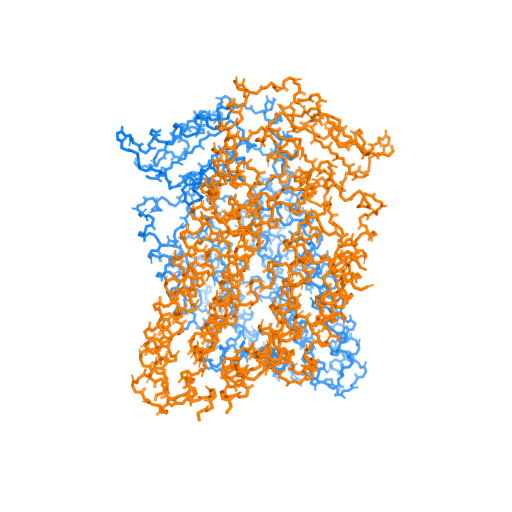 . ARG B 1 90 ? 82.596 121.459 103.101 1.00 16.19 90 ARG B O 1
ATOM 4435 N N . VAL B 1 91 ? 84.524 122.517 102.789 1.00 16.84 91 VAL B N 1
ATOM 4436 C CA . VAL B 1 91 ? 84.934 122.244 104.145 1.00 13.99 91 VAL B CA 1
ATOM 4437 C C . VAL B 1 91 ? 84.005 123.034 105.032 1.00 14.02 91 VAL B C 1
ATOM 4438 O O . VAL B 1 91 ? 83.532 122.516 106.039 1.00 17.11 91 VAL B O 1
ATOM 4442 N N . PHE B 1 92 ? 83.719 124.286 104.674 1.00 16.13 92 PHE B N 1
ATOM 4443 C CA . PHE B 1 92 ? 82.762 125.044 105.465 1.00 14.28 92 PHE B CA 1
ATOM 4444 C C . PHE B 1 92 ? 81.381 124.423 105.437 1.00 14.74 92 PHE B C 1
ATOM 4445 O O . PHE B 1 92 ? 80.731 124.379 106.470 1.00 15.16 92 PHE B O 1
ATOM 4453 N N . VAL B 1 93 ? 80.930 123.917 104.296 1.00 15.14 93 VAL B N 1
ATOM 4454 C CA . VAL B 1 93 ? 79.608 123.309 104.242 1.00 12.34 93 VAL B CA 1
ATOM 4455 C C . VAL B 1 93 ? 79.548 122.079 105.113 1.00 14.63 93 VAL B C 1
ATOM 4456 O O . VAL B 1 93 ? 78.551 121.863 105.795 1.00 17.92 93 VAL B O 1
ATOM 4460 N N . PHE B 1 94 ? 80.587 121.253 105.067 1.00 15.76 94 PHE B N 1
ATOM 4461 C CA . PHE B 1 94 ? 80.690 120.061 105.877 1.00 12.11 94 PHE B CA 1
ATOM 4462 C C . PHE B 1 94 ? 80.596 120.454 107.324 1.00 12.11 94 PHE B C 1
ATOM 4463 O O . PHE B 1 94 ? 79.777 119.916 108.054 1.00 15.24 94 PHE B O 1
ATOM 4471 N N . SER B 1 95 ? 81.378 121.436 107.748 1.00 14.35 95 SER B N 1
ATOM 4472 C CA . SER B 1 95 ? 81.335 121.856 109.124 1.00 13.26 95 SER B CA 1
ATOM 4473 C C . SER B 1 95 ? 79.978 122.413 109.490 1.00 14.10 95 SER B C 1
ATOM 4474 O O . SER B 1 95 ? 79.479 122.148 110.576 1.00 16.74 95 SER B O 1
ATOM 4477 N N . ILE B 1 96 ? 79.321 123.132 108.599 1.00 15.49 96 ILE B N 1
ATOM 4478 C CA . ILE B 1 96 ? 78.007 123.621 108.939 1.00 14.27 96 ILE B CA 1
ATOM 4479 C C . ILE B 1 96 ? 77.067 122.452 109.131 1.00 15.27 96 ILE B C 1
ATOM 4480 O O . ILE B 1 96 ? 76.334 122.453 110.104 1.00 18.35 96 ILE B O 1
ATOM 4485 N N . ARG B 1 97 ? 77.079 121.446 108.256 1.00 14.91 97 ARG B N 1
ATOM 4486 C CA . ARG B 1 97 ? 76.195 120.299 108.427 1.00 11.76 97 ARG B CA 1
ATOM 4487 C C . ARG B 1 97 ? 76.503 119.473 109.665 1.00 13.31 97 ARG B C 1
ATOM 4488 O O . ARG B 1 97 ? 75.585 119.035 110.365 1.00 16.79 97 ARG B O 1
ATOM 4496 N N . VAL B 1 98 ? 77.782 119.293 109.976 1.00 15.02 98 VAL B N 1
ATOM 4497 C CA . VAL B 1 98 ? 78.174 118.520 111.136 1.00 12.52 98 VAL B CA 1
ATOM 4498 C C . VAL B 1 98 ? 77.727 119.207 112.370 1.00 12.86 98 VAL B C 1
ATOM 4499 O O . VAL B 1 98 ? 77.237 118.550 113.288 1.00 19.02 98 VAL B O 1
ATOM 4503 N N . PHE B 1 99 ? 77.900 120.515 112.429 1.00 15.04 99 PHE B N 1
ATOM 4504 C CA . PHE B 1 99 ? 77.541 121.193 113.625 1.00 14.23 99 PHE B CA 1
ATOM 4505 C C . PHE B 1 99 ? 76.120 121.672 113.640 1.00 17.21 99 PHE B C 1
ATOM 4506 O O . PHE B 1 99 ? 75.604 121.960 114.703 1.00 17.40 99 PHE B O 1
ATOM 4514 N N . SER B 1 100 ? 75.425 121.702 112.517 1.00 18.65 100 SER B N 1
ATOM 4515 C CA . SER B 1 100 ? 74.018 122.016 112.617 1.00 15.11 100 SER B CA 1
ATOM 4516 C C . SER B 1 100 ? 73.377 120.806 113.248 1.00 17.74 100 SER B C 1
ATOM 4517 O O . SER B 1 100 ? 72.532 120.937 114.127 1.00 21.54 100 SER B O 1
ATOM 4520 N N . PHE B 1 101 ? 73.810 119.605 112.842 1.00 17.60 101 PHE B N 1
ATOM 4521 C CA . PHE B 1 101 ? 73.288 118.390 113.434 1.00 17.91 101 PHE B CA 1
ATOM 4522 C C . PHE B 1 101 ? 73.669 118.312 114.896 1.00 17.90 101 PHE B C 1
ATOM 4523 O O . PHE B 1 101 ? 72.817 118.155 115.767 1.00 21.09 101 PHE B O 1
ATOM 4531 N N . ALA B 1 102 ? 74.964 118.467 115.186 1.00 19.47 102 ALA B N 1
ATOM 4532 C CA . ALA B 1 102 ? 75.441 118.369 116.542 1.00 16.72 102 ALA B CA 1
ATOM 4533 C C . ALA B 1 102 ? 74.834 119.403 117.420 1.00 17.65 102 ALA B C 1
ATOM 4534 O O . ALA B 1 102 ? 74.565 119.126 118.578 1.00 21.28 102 ALA B O 1
ATOM 4536 N N . SER B 1 103 ? 74.625 120.602 116.906 1.00 18.79 103 SER B N 1
ATOM 4537 C CA . SER B 1 103 ? 74.050 121.663 117.686 1.00 20.19 103 SER B CA 1
ATOM 4538 C C . SER B 1 103 ? 72.624 121.316 118.022 1.00 23.67 103 SER B C 1
ATOM 4539 O O . SER B 1 103 ? 72.218 121.450 119.163 1.00 25.29 103 SER B O 1
ATOM 4542 N N . VAL B 1 104 ? 71.848 120.802 117.075 1.00 22.87 104 VAL B N 1
ATOM 4543 C CA . VAL B 1 104 ? 70.477 120.456 117.404 1.00 21.40 104 VAL B CA 1
ATOM 4544 C C . VAL B 1 104 ? 70.383 119.317 118.399 1.00 22.26 104 VAL B C 1
ATOM 4545 O O . VAL B 1 104 ? 69.605 119.398 119.344 1.00 26.07 104 VAL B O 1
ATOM 4549 N N . VAL B 1 105 ? 71.154 118.258 118.222 1.00 22.12 105 VAL B N 1
ATOM 4550 C CA . VAL B 1 105 ? 71.090 117.164 119.180 1.00 20.30 105 VAL B CA 1
ATOM 4551 C C . VAL B 1 105 ? 71.690 117.592 120.504 1.00 20.31 105 VAL B C 1
ATOM 4552 O O . VAL B 1 105 ? 71.113 117.410 121.572 1.00 23.94 105 VAL B O 1
ATOM 4556 N N . GLY B 1 106 ? 72.828 118.227 120.442 1.00 22.16 106 GLY B N 1
ATOM 4557 C CA . GLY B 1 106 ? 73.531 118.686 121.605 1.00 19.79 106 GLY B CA 1
ATOM 4558 C C . GLY B 1 106 ? 72.662 119.590 122.434 1.00 21.11 106 GLY B C 1
ATOM 4559 O O . GLY B 1 106 ? 72.512 119.358 123.623 1.00 25.12 106 GLY B O 1
ATOM 4560 N N . ILE B 1 107 ? 72.086 120.608 121.821 1.00 22.93 107 ILE B N 1
ATOM 4561 C CA . ILE B 1 107 ? 71.251 121.588 122.485 1.00 25.35 107 ILE B CA 1
ATOM 4562 C C . ILE B 1 107 ? 69.847 121.114 122.877 1.00 26.61 107 ILE B C 1
ATOM 4563 O O . ILE B 1 107 ? 69.319 121.568 123.891 1.00 27.80 107 ILE B O 1
ATOM 4568 N N . PHE B 1 108 ? 69.158 120.322 122.063 1.00 25.53 108 PHE B N 1
ATOM 4569 C CA . PHE B 1 108 ? 67.819 119.955 122.485 1.00 24.73 108 PHE B CA 1
ATOM 4570 C C . PHE B 1 108 ? 67.664 118.561 123.072 1.00 25.96 108 PHE B C 1
ATOM 4571 O O . PHE B 1 108 ? 66.650 118.292 123.710 1.00 28.48 108 PHE B O 1
ATOM 4579 N N . ILE B 1 109 ? 68.613 117.659 122.861 1.00 24.40 109 ILE B N 1
ATOM 4580 C CA . ILE B 1 109 ? 68.493 116.318 123.400 1.00 22.45 109 ILE B CA 1
ATOM 4581 C C . ILE B 1 109 ? 69.443 116.064 124.554 1.00 23.02 109 ILE B C 1
ATOM 4582 O O . ILE B 1 109 ? 69.023 115.585 125.594 1.00 25.30 109 ILE B O 1
ATOM 4587 N N . LEU B 1 110 ? 70.720 116.361 124.369 1.00 24.53 110 LEU B N 1
ATOM 4588 C CA . LEU B 1 110 ? 71.692 116.054 125.411 1.00 20.02 110 LEU B CA 1
ATOM 4589 C C . LEU B 1 110 ? 71.788 117.150 126.437 1.00 21.22 110 LEU B C 1
ATOM 4590 O O . LEU B 1 110 ? 71.846 116.894 127.627 1.00 26.57 110 LEU B O 1
ATOM 4595 N N . LEU B 1 111 ? 71.724 118.382 126.020 1.00 23.21 111 LEU B N 1
ATOM 4596 C CA . LEU B 1 111 ? 71.842 119.500 126.926 1.00 22.86 111 LEU B CA 1
ATOM 4597 C C . LEU B 1 111 ? 70.869 119.393 128.108 1.00 25.25 111 LEU B C 1
ATOM 4598 O O . LEU B 1 111 ? 71.307 119.600 129.237 1.00 30.88 111 LEU B O 1
ATOM 4603 N N . PRO B 1 112 ? 69.555 119.115 127.942 1.00 22.25 112 PRO B N 1
ATOM 4604 C CA . PRO B 1 112 ? 68.620 118.935 129.032 1.00 23.14 112 PRO B CA 1
ATOM 4605 C C . PRO B 1 112 ? 68.876 117.694 129.893 1.00 28.40 112 PRO B C 1
ATOM 4606 O O . PRO B 1 112 ? 68.335 117.594 130.991 1.00 30.90 112 PRO B O 1
ATOM 4610 N N . VAL B 1 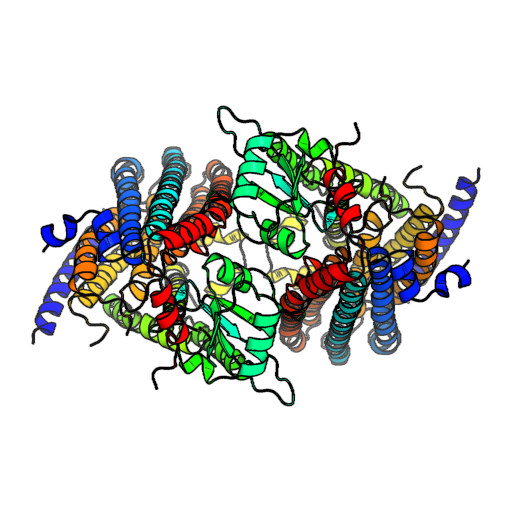113 ? 69.658 116.740 129.396 1.00 26.88 113 VAL B N 1
ATOM 4611 C CA . VAL B 1 113 ? 69.991 115.533 130.134 1.00 23.95 113 VAL B CA 1
ATOM 4612 C C . VAL B 1 113 ? 71.109 115.915 131.044 1.00 24.38 113 VAL B C 1
ATOM 4613 O O . VAL B 1 113 ? 71.121 115.587 132.226 1.00 27.99 113 VAL B O 1
ATOM 4617 N N . ASN B 1 114 ? 72.061 116.631 130.472 1.00 26.12 114 ASN B N 1
ATOM 4618 C CA . ASN B 1 114 ? 73.191 117.118 131.227 1.00 23.56 114 ASN B CA 1
ATOM 4619 C C . ASN B 1 114 ? 72.699 118.060 132.336 1.00 25.69 114 ASN B C 1
ATOM 4620 O O . ASN B 1 114 ? 73.208 118.001 133.449 1.00 29.77 114 ASN B O 1
ATOM 4625 N N . TYR B 1 115 ? 71.659 118.879 132.038 1.00 26.44 115 TYR B N 1
ATOM 4626 C CA . TYR B 1 115 ? 71.012 119.807 132.924 1.00 29.62 115 TYR B CA 1
ATOM 4627 C C . TYR B 1 115 ? 69.740 119.104 133.385 1.00 30.89 115 TYR B C 1
ATOM 4628 O O . TYR B 1 115 ? 69.339 119.192 134.550 1.00 37.13 115 TYR B O 1
ATOM 4637 N N . LYS B 1 129 ? 73.789 129.331 137.666 1.00 51.15 129 LYS B N 1
ATOM 4638 C CA . LYS B 1 129 ? 73.869 128.654 136.385 1.00 47.61 129 LYS B CA 1
ATOM 4639 C C . LYS B 1 129 ? 75.267 128.849 135.761 1.00 48.59 129 LYS B C 1
ATOM 4640 O O . LYS B 1 129 ? 75.502 129.813 135.004 1.00 51.26 129 LYS B O 1
ATOM 4646 N N . SER B 1 130 ? 76.212 127.948 136.115 1.00 46.59 130 SER B N 1
ATOM 4647 C CA . SER B 1 130 ? 77.565 127.901 135.566 1.00 45.95 130 SER B CA 1
ATOM 4648 C C . SER B 1 130 ? 77.555 127.127 134.257 1.00 42.84 130 SER B C 1
ATOM 4649 O O . SER B 1 130 ? 76.640 126.347 134.007 1.00 43.39 130 SER B O 1
ATOM 4652 N N . MET B 1 131 ? 78.606 127.251 133.449 1.00 43.27 131 MET B N 1
ATOM 4653 C CA . MET B 1 131 ? 78.661 126.516 132.194 1.00 42.00 131 MET B CA 1
ATOM 4654 C C . MET B 1 131 ? 78.681 125.026 132.449 1.00 39.86 131 MET B C 1
ATOM 4655 O O . MET B 1 131 ? 78.142 124.240 131.674 1.00 37.39 131 MET B O 1
ATOM 4660 N N . ASP B 1 132 ? 79.276 124.640 133.559 1.00 42.31 132 ASP B N 1
ATOM 4661 C CA . ASP B 1 132 ? 79.464 123.266 133.953 1.00 38.30 132 ASP B CA 1
ATOM 4662 C C . ASP B 1 132 ? 78.166 122.530 134.140 1.00 34.84 132 ASP B C 1
ATOM 4663 O O . ASP B 1 132 ? 78.116 121.314 133.984 1.00 34.73 132 ASP B O 1
ATOM 4668 N N . ASN B 1 133 ? 77.081 123.230 134.417 1.00 34.65 133 ASN B N 1
ATOM 4669 C CA . ASN B 1 133 ? 75.842 122.546 134.709 1.00 32.07 133 ASN B CA 1
ATOM 4670 C C . ASN B 1 133 ? 75.176 122.057 133.461 1.00 33.60 133 ASN B C 1
ATOM 4671 O O . ASN B 1 133 ? 74.130 121.416 133.516 1.00 38.42 133 ASN B O 1
ATOM 4676 N N . PHE B 1 134 ? 75.751 122.400 132.326 1.00 28.91 134 PHE B N 1
ATOM 4677 C CA . PHE B 1 134 ? 75.231 122.012 131.056 1.00 27.50 134 PHE B CA 1
ATOM 4678 C C . PHE B 1 134 ? 76.099 120.970 130.395 1.00 27.93 134 PHE B C 1
ATOM 4679 O O . PHE B 1 134 ? 75.854 120.602 129.239 1.00 27.25 134 PHE B O 1
ATOM 4687 N N . SER B 1 135 ? 77.125 120.508 131.114 1.00 26.92 135 SER B N 1
ATOM 4688 C CA . SER B 1 135 ? 78.064 119.533 130.586 1.00 22.63 135 SER B CA 1
ATOM 4689 C C . SER B 1 135 ? 77.752 118.144 131.086 1.00 23.48 135 SER B C 1
ATOM 4690 O O . SER B 1 135 ? 77.026 117.966 132.062 1.00 25.71 135 SER B O 1
ATOM 4693 N N . ILE B 1 136 ? 78.391 117.160 130.477 1.00 23.57 136 ILE B N 1
ATOM 4694 C CA . ILE B 1 136 ? 78.255 115.752 130.814 1.00 21.53 136 ILE B CA 1
ATOM 4695 C C . ILE B 1 136 ? 78.728 115.472 132.216 1.00 24.70 136 ILE B C 1
ATOM 4696 O O . ILE B 1 136 ? 78.366 114.469 132.822 1.00 30.33 136 ILE B O 1
ATOM 4701 N N . SER B 1 137 ? 79.537 116.360 132.752 1.00 23.47 137 SER B N 1
ATOM 4702 C CA . SER B 1 137 ? 80.078 116.227 134.077 1.00 24.42 137 SER B CA 1
ATOM 4703 C C . SER B 1 137 ? 79.003 116.423 135.134 1.00 28.44 137 SER B C 1
ATOM 4704 O O . SER B 1 137 ? 79.219 116.110 136.304 1.00 30.71 137 SER B O 1
ATOM 4707 N N . ASN B 1 138 ? 77.831 116.908 134.737 1.00 27.96 138 ASN B N 1
ATOM 4708 C CA . ASN B 1 138 ? 76.734 117.117 135.657 1.00 27.45 138 ASN B CA 1
ATOM 4709 C C . ASN B 1 138 ? 75.761 115.937 135.640 1.00 28.17 138 ASN B C 1
ATOM 4710 O O . ASN B 1 138 ? 74.701 116.002 136.261 1.00 30.77 138 ASN B O 1
ATOM 4715 N N . VAL B 1 139 ? 76.126 114.850 134.963 1.00 26.96 139 VAL B N 1
ATOM 4716 C CA . VAL B 1 139 ? 75.301 113.660 134.914 1.00 25.13 139 VAL B CA 1
ATOM 4717 C C . VAL B 1 139 ? 75.701 112.740 136.057 1.00 30.05 139 VAL B C 1
ATOM 4718 O O . VAL B 1 139 ? 76.880 112.499 136.291 1.00 31.56 139 VAL B O 1
ATOM 4722 N N . ASN B 1 140 ? 74.738 112.213 136.795 1.00 32.42 140 ASN B N 1
ATOM 4723 C CA . ASN B 1 140 ? 75.082 111.348 137.919 1.00 32.22 140 ASN B CA 1
ATOM 4724 C C . ASN B 1 140 ? 75.877 110.136 137.498 1.00 32.85 140 ASN B C 1
ATOM 4725 O O . ASN B 1 140 ? 75.613 109.532 136.459 1.00 33.39 140 ASN B O 1
ATOM 4730 N N . ASP B 1 141 ? 76.863 109.789 138.307 1.00 33.50 141 ASP B N 1
ATOM 4731 C CA . ASP B 1 141 ? 77.700 108.638 138.039 1.00 33.74 141 ASP B CA 1
ATOM 4732 C C . ASP B 1 141 ? 76.830 107.403 138.007 1.00 31.33 141 ASP B C 1
ATOM 4733 O O . ASP B 1 141 ? 75.939 107.242 138.838 1.00 31.93 141 ASP B O 1
ATOM 4738 N N . GLY B 1 142 ? 77.037 106.563 137.015 1.00 31.03 142 GLY B N 1
ATOM 4739 C CA . GLY B 1 142 ? 76.292 105.329 136.884 1.00 32.10 142 GLY B CA 1
ATOM 4740 C C . GLY B 1 142 ? 74.901 105.523 136.284 1.00 32.87 142 GLY B C 1
ATOM 4741 O O . GLY B 1 142 ? 74.137 104.565 136.166 1.00 35.82 142 GLY B O 1
ATOM 4742 N N . SER B 1 143 ? 74.560 106.742 135.903 1.00 30.88 143 SER B N 1
ATOM 4743 C CA . SER B 1 143 ? 73.241 107.032 135.372 1.00 30.74 143 SER B CA 1
ATOM 4744 C C . SER B 1 143 ? 72.933 106.353 134.067 1.00 31.82 143 SER B C 1
ATOM 4745 O O . SER B 1 143 ? 73.763 106.249 133.171 1.00 32.48 143 SER B O 1
ATOM 4748 N N . ASN B 1 144 ? 71.684 105.953 133.892 1.00 36.89 144 ASN B N 1
ATOM 4749 C CA . ASN B 1 144 ? 71.273 105.309 132.655 1.00 36.46 144 ASN B CA 1
ATOM 4750 C C . ASN B 1 144 ? 71.042 106.317 131.547 1.00 32.43 144 ASN B C 1
ATOM 4751 O O . ASN B 1 144 ? 70.854 105.967 130.389 1.00 30.52 144 ASN B O 1
ATOM 4756 N N . LYS B 1 145 ? 71.159 107.587 131.881 1.00 33.49 145 LYS B N 1
ATOM 4757 C CA . LYS B 1 145 ? 70.982 108.645 130.916 1.00 30.82 145 LYS B CA 1
ATOM 4758 C C . LYS B 1 145 ? 72.241 108.754 130.086 1.00 26.42 145 LYS B C 1
ATOM 4759 O O . LYS B 1 145 ? 72.253 109.328 128.997 1.00 23.89 145 LYS B O 1
ATOM 4765 N N . LEU B 1 146 ? 73.296 108.109 130.549 1.00 27.53 146 LEU B N 1
ATOM 4766 C CA . LEU B 1 146 ? 74.529 108.102 129.831 1.00 21.97 146 LEU B CA 1
ATOM 4767 C C . LEU B 1 146 ? 74.386 107.224 128.615 1.00 24.17 146 LEU B C 1
ATOM 4768 O O . LEU B 1 146 ? 75.219 107.280 127.716 1.00 27.02 146 LEU B O 1
ATOM 4773 N N . TRP B 1 147 ? 73.316 106.424 128.537 1.00 26.25 147 TRP B N 1
ATOM 4774 C CA . TRP B 1 147 ? 73.107 105.614 127.364 1.00 23.60 147 TRP B CA 1
ATOM 4775 C C . TRP B 1 147 ? 72.583 106.479 126.230 1.00 22.67 147 TRP B C 1
ATOM 4776 O O . TRP B 1 147 ? 72.547 106.040 125.082 1.00 24.65 147 TRP B O 1
ATOM 4787 N N . ILE B 1 148 ? 72.130 107.695 126.552 1.00 24.55 148 ILE B N 1
ATOM 4788 C CA . ILE B 1 148 ? 71.627 108.632 125.570 1.00 23.96 148 ILE B CA 1
ATOM 4789 C C . ILE B 1 148 ? 72.856 109.190 124.928 1.00 23.67 148 ILE B C 1
ATOM 4790 O O . ILE B 1 148 ? 72.922 109.307 123.708 1.00 23.67 148 ILE B O 1
ATOM 4795 N N . HIS B 1 149 ? 73.851 109.516 125.764 1.00 24.90 149 HIS B N 1
ATOM 4796 C CA . HIS B 1 149 ? 75.112 110.033 125.259 1.00 21.46 149 HIS B CA 1
ATOM 4797 C C . HIS B 1 149 ? 75.779 108.955 124.446 1.00 19.68 149 HIS B C 1
ATOM 4798 O O . HIS B 1 149 ? 76.386 109.239 123.419 1.00 21.31 149 HIS B O 1
ATOM 4805 N N . PHE B 1 150 ? 75.652 107.715 124.895 1.00 20.97 150 PHE B N 1
ATOM 4806 C CA . PHE B 1 150 ? 76.183 106.576 124.188 1.00 20.35 150 PHE B CA 1
ATOM 4807 C C . PHE B 1 150 ? 75.509 106.463 122.839 1.00 21.75 150 PHE B C 1
ATOM 4808 O O . PHE B 1 150 ? 76.165 106.330 121.826 1.00 22.90 150 PHE B O 1
ATOM 4816 N N . CYS B 1 151 ? 74.195 106.525 122.770 1.00 25.82 151 CYS B N 1
ATOM 4817 C CA . CYS B 1 151 ? 73.601 106.399 121.453 1.00 23.45 151 CYS B CA 1
ATOM 4818 C C . CYS B 1 151 ? 74.044 107.547 120.572 1.00 20.21 151 CYS B C 1
ATOM 4819 O O . CYS B 1 151 ? 74.371 107.345 119.405 1.00 19.83 151 CYS B O 1
ATOM 4822 N N . ALA B 1 152 ? 74.096 108.746 121.146 1.00 22.40 152 ALA B N 1
ATOM 4823 C CA . ALA B 1 152 ? 74.492 109.932 120.438 1.00 18.95 152 ALA B CA 1
ATOM 4824 C C . ALA B 1 152 ? 75.905 109.832 119.930 1.00 19.78 152 ALA B C 1
ATOM 4825 O O . ALA B 1 152 ? 76.197 110.370 118.872 1.00 19.59 152 ALA B O 1
ATOM 4827 N N . ILE B 1 153 ? 76.809 109.149 120.639 1.00 20.36 153 ILE B N 1
ATOM 4828 C CA . ILE B 1 153 ? 78.164 109.096 120.147 1.00 15.88 153 ILE B CA 1
ATOM 4829 C C . ILE B 1 153 ? 78.205 108.238 118.895 1.00 17.21 153 ILE B C 1
ATOM 4830 O O . ILE B 1 153 ? 78.918 108.595 117.960 1.00 20.51 153 ILE B O 1
ATOM 4835 N N . TYR B 1 154 ? 77.412 107.157 118.817 1.00 18.10 154 TYR B N 1
ATOM 4836 C CA . TYR B 1 154 ? 77.428 106.340 117.595 1.00 17.57 154 TYR B CA 1
ATOM 4837 C C . TYR B 1 154 ? 76.664 106.993 116.482 1.00 17.35 154 TYR B C 1
ATOM 4838 O O . TYR B 1 154 ? 77.063 106.892 115.327 1.00 18.37 154 TYR B O 1
ATOM 4847 N N . ILE B 1 155 ? 75.569 107.665 116.800 1.00 18.28 155 ILE B N 1
ATOM 4848 C CA . ILE B 1 155 ? 74.795 108.297 115.762 1.00 16.42 155 ILE B CA 1
ATOM 4849 C C . ILE B 1 155 ? 75.567 109.442 115.211 1.00 18.19 155 ILE B C 1
ATOM 4850 O O . ILE B 1 155 ? 75.636 109.594 114.005 1.00 18.14 155 ILE B O 1
ATOM 4855 N N . PHE B 1 156 ? 76.139 110.271 116.077 1.00 19.74 156 PHE B N 1
ATOM 4856 C CA . PHE B 1 156 ? 76.910 111.399 115.640 1.00 16.26 156 PHE B CA 1
ATOM 4857 C C . PHE B 1 156 ? 78.065 110.931 114.824 1.00 16.58 156 PHE B C 1
ATOM 4858 O O . PHE B 1 156 ? 78.311 111.487 113.763 1.00 18.00 156 PHE B O 1
ATOM 4866 N N . THR B 1 157 ? 78.787 109.917 115.285 1.00 16.69 157 THR B N 1
ATOM 4867 C CA . THR B 1 157 ? 79.886 109.433 114.504 1.00 13.76 157 THR B CA 1
ATOM 4868 C C . THR B 1 157 ? 79.407 108.916 113.176 1.00 15.32 157 THR B C 1
ATOM 4869 O O . THR B 1 157 ? 80.059 109.164 112.164 1.00 20.93 157 THR B O 1
ATOM 4873 N N . ALA B 1 158 ? 78.301 108.175 113.139 1.00 15.97 158 ALA B N 1
ATOM 4874 C CA . ALA B 1 158 ? 77.792 107.668 111.881 1.00 15.61 158 ALA B CA 1
ATOM 4875 C C . ALA B 1 158 ? 77.415 108.793 110.946 1.00 15.20 158 ALA B C 1
ATOM 4876 O O . ALA B 1 158 ? 77.627 108.682 109.744 1.00 16.31 158 ALA B O 1
ATOM 4878 N N . VAL B 1 159 ? 76.861 109.873 111.482 1.00 16.44 159 VAL B N 1
ATOM 4879 C CA . VAL B 1 159 ? 76.500 111.022 110.691 1.00 14.07 159 VAL B CA 1
ATOM 4880 C C . VAL B 1 159 ? 77.730 111.693 110.161 1.00 15.68 159 VAL B C 1
ATOM 4881 O O . VAL B 1 159 ? 77.752 112.062 108.996 1.00 16.87 159 VAL B O 1
ATOM 4885 N N . VAL B 1 160 ? 78.759 111.867 110.982 1.00 15.83 160 VAL B N 1
ATOM 4886 C CA . VAL B 1 160 ? 79.944 112.517 110.489 1.00 12.98 160 VAL B CA 1
ATOM 4887 C C . VAL B 1 160 ? 80.568 111.665 109.426 1.00 13.55 160 VAL B C 1
ATOM 4888 O O . VAL B 1 160 ? 81.012 112.193 108.414 1.00 16.28 160 VAL B O 1
ATOM 4892 N N . CYS B 1 161 ? 80.639 110.363 109.648 1.00 14.06 161 CYS B N 1
ATOM 4893 C CA . CYS B 1 161 ? 81.221 109.480 108.675 1.00 12.79 161 CYS B CA 1
ATOM 4894 C C . CYS B 1 161 ? 80.397 109.466 107.405 1.00 14.68 161 CYS B C 1
ATOM 4895 O O . CYS B 1 161 ? 80.967 109.427 106.319 1.00 18.25 161 CYS B O 1
ATOM 4898 N N . SER B 1 162 ? 79.073 109.527 107.515 1.00 14.51 162 SER B N 1
ATOM 4899 C CA . SER B 1 162 ? 78.200 109.577 106.356 1.00 14.33 162 SER B CA 1
ATOM 4900 C C . SER B 1 162 ? 78.441 110.852 105.577 1.00 14.93 162 SER B C 1
ATOM 4901 O O . SER B 1 162 ? 78.496 110.832 104.349 1.00 16.48 162 SER B O 1
ATOM 4904 N N . LEU B 1 163 ? 78.589 111.969 106.286 1.00 17.37 163 LEU B N 1
ATOM 4905 C CA . LEU B 1 163 ? 78.877 113.233 105.657 1.00 14.55 163 LEU B CA 1
ATOM 4906 C C . LEU B 1 163 ? 80.245 113.181 105.004 1.00 15.39 163 LEU B C 1
ATOM 4907 O O . LEU B 1 163 ? 80.397 113.708 103.912 1.00 17.26 163 LEU B O 1
ATOM 4912 N N . LEU B 1 164 ? 81.241 112.528 105.621 1.00 15.36 164 LEU B N 1
ATOM 4913 C CA . LEU B 1 164 ? 82.517 112.418 104.944 1.00 13.09 164 LEU B CA 1
ATOM 4914 C C . LEU B 1 164 ? 82.370 111.589 103.711 1.00 14.25 164 LEU B C 1
ATOM 4915 O O . LEU B 1 164 ? 82.928 111.939 102.682 1.00 18.92 164 LEU B O 1
ATOM 4920 N N . TYR B 1 165 ? 81.603 110.516 103.776 1.00 13.76 165 TYR B N 1
ATOM 4921 C CA . TYR B 1 165 ? 81.416 109.646 102.637 1.00 14.60 165 TYR B CA 1
ATOM 4922 C C . TYR B 1 165 ? 80.829 110.462 101.493 1.00 15.34 165 TYR B C 1
ATOM 4923 O O . TYR B 1 165 ? 81.307 110.404 100.355 1.00 18.48 165 TYR B O 1
ATOM 4932 N N . TYR B 1 166 ? 79.799 111.243 101.805 1.00 16.51 166 TYR B N 1
ATOM 4933 C CA . TYR B 1 166 ? 79.140 112.105 100.850 1.00 17.07 166 TYR B CA 1
ATOM 4934 C C . TYR B 1 166 ? 80.111 113.078 100.224 1.00 16.75 166 TYR B C 1
ATOM 4935 O O . TYR B 1 166 ? 80.136 113.212 99.002 1.00 18.55 166 TYR B O 1
ATOM 4944 N N . GLU B 1 167 ? 80.917 113.757 101.050 1.00 21.07 167 GLU B N 1
ATOM 4945 C CA . GLU B 1 167 ? 81.853 114.735 100.541 1.00 16.02 167 GLU B CA 1
ATOM 4946 C C . GLU B 1 167 ? 82.897 114.078 99.705 1.00 15.75 167 GLU B C 1
ATOM 4947 O O . GLU B 1 167 ? 83.270 114.605 98.670 1.00 18.63 167 GLU B O 1
ATOM 4953 N N . HIS B 1 168 ? 83.327 112.882 100.052 1.00 14.51 168 HIS B N 1
ATOM 4954 C CA . HIS B 1 168 ? 84.314 112.278 99.214 1.00 11.91 168 HIS B CA 1
ATOM 4955 C C . HIS B 1 168 ? 83.741 112.019 97.854 1.00 14.47 168 HIS B C 1
ATOM 4956 O O . HIS B 1 168 ? 84.388 112.328 96.852 1.00 19.98 168 HIS B O 1
ATOM 4963 N N . LYS B 1 169 ? 82.508 111.533 97.777 1.00 14.73 169 LYS B N 1
ATOM 4964 C CA . LYS B 1 169 ? 81.930 111.301 96.467 1.00 15.11 169 LYS B CA 1
ATOM 4965 C C . LYS B 1 169 ? 81.674 112.592 95.703 1.00 15.98 169 LYS B C 1
ATOM 4966 O O . LYS B 1 169 ? 81.894 112.655 94.490 1.00 17.80 169 LYS B O 1
ATOM 4972 N N . TYR B 1 170 ? 81.205 113.619 96.400 1.00 17.26 170 TYR B N 1
ATOM 4973 C CA . TYR B 1 170 ? 80.883 114.893 95.792 1.00 16.30 170 TYR B CA 1
ATOM 4974 C C . TYR B 1 170 ? 82.112 115.535 95.216 1.00 16.03 170 TYR B C 1
ATOM 4975 O O . TYR B 1 170 ? 82.127 115.960 94.060 1.00 19.97 170 TYR B O 1
ATOM 4984 N N . ILE B 1 171 ? 83.161 115.590 96.019 1.00 17.83 171 ILE B N 1
ATOM 4985 C CA . ILE B 1 171 ? 84.381 116.220 95.625 1.00 14.16 171 ILE B CA 1
ATOM 4986 C C . ILE B 1 171 ? 85.003 115.457 94.510 1.00 14.98 171 ILE B C 1
ATOM 4987 O O . ILE B 1 171 ? 85.493 116.080 93.574 1.00 18.21 171 ILE B O 1
ATOM 4992 N N . LEU B 1 172 ? 85.041 114.134 94.577 1.00 13.97 172 LEU B N 1
ATOM 4993 C CA . LEU B 1 172 ? 85.608 113.452 93.452 1.00 13.93 172 LEU B CA 1
ATOM 4994 C C . LEU B 1 172 ? 84.810 113.648 92.200 1.00 15.96 172 LEU B C 1
ATOM 4995 O O . LEU B 1 172 ? 85.398 113.861 91.149 1.00 20.87 172 LEU B O 1
ATOM 5000 N N . THR B 1 173 ? 83.493 113.699 92.265 1.00 15.42 173 THR B N 1
ATOM 5001 C CA . THR B 1 173 ? 82.757 113.925 91.034 1.00 14.86 173 THR B CA 1
ATOM 5002 C C . THR B 1 173 ? 83.184 115.240 90.413 1.00 16.63 173 THR B C 1
ATOM 5003 O O . THR B 1 173 ? 83.379 115.319 89.197 1.00 18.39 173 THR B O 1
ATOM 5007 N N . LYS B 1 174 ? 83.343 116.272 91.240 1.00 18.71 174 LYS B N 1
ATOM 5008 C CA . LYS B 1 174 ? 83.760 117.579 90.772 1.00 17.85 174 LYS B CA 1
ATOM 5009 C C . LYS B 1 174 ? 85.176 117.548 90.224 1.00 17.59 174 LYS B C 1
ATOM 5010 O O . LYS B 1 174 ? 85.480 118.243 89.257 1.00 19.95 174 LYS B O 1
ATOM 5016 N N . ARG B 1 175 ? 86.039 116.747 90.831 1.00 17.93 175 ARG B N 1
ATOM 5017 C CA . ARG B 1 175 ? 87.409 116.616 90.404 1.00 15.54 175 ARG B CA 1
ATOM 5018 C C . ARG B 1 175 ? 87.552 115.902 89.083 1.00 17.47 175 ARG B C 1
ATOM 5019 O O . ARG B 1 175 ? 88.328 116.346 88.224 1.00 23.17 175 ARG B O 1
ATOM 5027 N N . ILE B 1 176 ? 86.775 114.852 88.866 1.00 15.36 176 ILE B N 1
ATOM 5028 C CA . ILE B 1 176 ? 86.843 114.154 87.600 1.00 15.56 176 ILE B CA 1
ATOM 5029 C C . ILE B 1 176 ? 86.238 115.055 86.539 1.00 17.49 176 ILE B C 1
ATOM 5030 O O . ILE B 1 176 ? 86.782 115.167 85.441 1.00 21.80 176 ILE B O 1
ATOM 5035 N N . ALA B 1 177 ? 85.111 115.698 86.843 1.00 18.16 177 ALA B N 1
ATOM 5036 C CA . ALA B 1 177 ? 84.472 116.597 85.896 1.00 17.39 177 ALA B CA 1
ATOM 5037 C C . ALA B 1 177 ? 85.364 117.763 85.519 1.00 18.06 177 ALA B C 1
ATOM 5038 O O . ALA B 1 177 ? 85.388 118.162 84.355 1.00 19.95 177 ALA B O 1
ATOM 5040 N N . HIS B 1 178 ? 86.123 118.287 86.480 1.00 20.70 178 HIS B N 1
ATOM 5041 C CA . HIS B 1 178 ? 87.040 119.371 86.230 1.00 19.21 178 HIS B CA 1
ATOM 5042 C C . HIS B 1 178 ? 88.055 118.913 85.237 1.00 20.72 178 HIS B C 1
ATOM 5043 O O . HIS B 1 178 ? 88.336 119.607 84.261 1.00 24.42 178 HIS B O 1
ATOM 5050 N N . LEU B 1 179 ? 88.616 117.727 85.449 1.00 19.56 179 LEU B N 1
ATOM 5051 C CA . LEU B 1 179 ? 89.559 117.257 84.473 1.00 18.94 179 LEU B CA 1
ATOM 5052 C C . LEU B 1 179 ? 88.942 117.148 83.117 1.00 20.40 179 LEU B C 1
ATOM 5053 O O . LEU B 1 179 ? 89.551 117.566 82.139 1.00 24.30 179 LEU B O 1
ATOM 5058 N N . TYR B 1 180 ? 87.741 116.606 82.999 1.00 18.28 180 TYR B N 1
ATOM 5059 C CA . TYR B 1 180 ? 87.262 116.460 81.646 1.00 17.94 180 TYR B CA 1
ATOM 5060 C C . TYR B 1 180 ? 86.966 117.766 80.939 1.00 20.05 180 TYR B C 1
ATOM 5061 O O . TYR B 1 180 ? 87.147 117.833 79.721 1.00 23.22 180 TYR B O 1
ATOM 5070 N N . SER B 1 181 ? 86.497 118.796 81.638 1.00 22.10 181 SER B N 1
ATOM 5071 C CA . SER B 1 181 ? 86.186 120.057 80.965 1.00 21.33 181 SER B CA 1
ATOM 5072 C C . SER B 1 181 ? 87.343 121.052 80.777 1.00 21.39 181 SER B C 1
ATOM 5073 O O . SER B 1 181 ? 87.257 121.924 79.909 1.00 23.11 181 SER B O 1
ATOM 5076 N N . SER B 1 182 ? 88.426 120.931 81.545 1.00 23.55 182 SER B N 1
ATOM 5077 C CA . SER B 1 182 ? 89.520 121.899 81.501 1.00 22.49 182 SER B CA 1
ATOM 5078 C C . SER B 1 182 ? 90.430 121.847 80.283 1.00 22.83 182 SER B C 1
ATOM 5079 O O . SER B 1 182 ? 90.473 120.878 79.518 1.00 26.69 182 SER B O 1
ATOM 5082 N N . LYS B 1 183 ? 91.177 122.932 80.089 1.00 21.64 183 LYS B N 1
ATOM 5083 C CA . LYS B 1 183 ? 92.173 122.995 79.036 1.00 22.05 183 LYS B CA 1
ATOM 5084 C C . LYS B 1 183 ? 93.435 122.352 79.561 1.00 23.64 183 LYS B C 1
ATOM 5085 O O . LYS B 1 183 ? 93.661 122.415 80.769 1.00 24.15 183 LYS B O 1
ATOM 5091 N N . PRO B 1 184 ? 94.286 121.759 78.718 1.00 21.10 184 PRO B N 1
ATOM 5092 C CA . PRO B 1 184 ? 95.531 121.163 79.104 1.00 18.21 184 PRO B CA 1
ATOM 5093 C C . PRO B 1 184 ? 96.451 122.213 79.638 1.00 20.08 184 PRO B C 1
ATOM 5094 O O . PRO B 1 184 ? 96.538 123.294 79.060 1.00 23.31 184 PRO B O 1
ATOM 5098 N N . GLN B 1 185 ? 97.158 121.889 80.709 1.00 20.79 185 GLN B N 1
ATOM 5099 C CA . GLN B 1 185 ? 98.099 122.823 81.300 1.00 20.77 185 GLN B CA 1
ATOM 5100 C C . GLN B 1 185 ? 99.511 122.260 81.207 1.00 21.08 185 GLN B C 1
ATOM 5101 O O . GLN B 1 185 ? 99.672 121.057 81.340 1.00 22.32 185 GLN B O 1
ATOM 5107 N N . PRO B 1 186 ? 100.582 123.063 81.102 1.00 19.30 186 PRO B N 1
ATOM 5108 C CA . PRO B 1 186 ? 101.953 122.596 81.064 1.00 17.07 186 PRO B CA 1
ATOM 5109 C C . PRO B 1 186 ? 102.347 121.641 82.179 1.00 15.46 186 PRO B C 1
ATOM 5110 O O . PRO B 1 186 ? 103.062 120.672 81.938 1.00 17.86 186 PRO B O 1
ATOM 5114 N N . GLN B 1 187 ? 101.791 121.819 83.363 1.00 15.08 187 GLN B N 1
ATOM 5115 C CA . GLN B 1 187 ? 102.136 120.971 84.491 1.00 13.34 187 GLN B CA 1
ATOM 5116 C C . GLN B 1 187 ? 101.559 119.579 84.411 1.00 17.92 187 GLN B C 1
ATOM 5117 O O . GLN B 1 187 ? 101.913 118.715 85.202 1.00 16.93 187 GLN B O 1
ATOM 5123 N N . GLU B 1 188 ? 100.641 119.340 83.493 1.00 19.84 188 GLU B N 1
ATOM 5124 C CA . GLU B 1 188 ? 100.038 118.031 83.400 1.00 15.89 188 GLU B CA 1
ATOM 5125 C C . GLU B 1 188 ? 100.857 117.098 82.554 1.00 14.73 188 GLU B C 1
ATOM 5126 O O . GLU B 1 188 ? 100.669 115.889 82.604 1.00 18.23 188 GLU B O 1
ATOM 5132 N N . PHE B 1 189 ? 101.718 117.660 81.724 1.00 15.06 189 PHE B N 1
ATOM 5133 C CA . PHE B 1 189 ? 102.504 116.916 80.771 1.00 11.58 189 PHE B CA 1
ATOM 5134 C C . PHE B 1 189 ? 103.973 11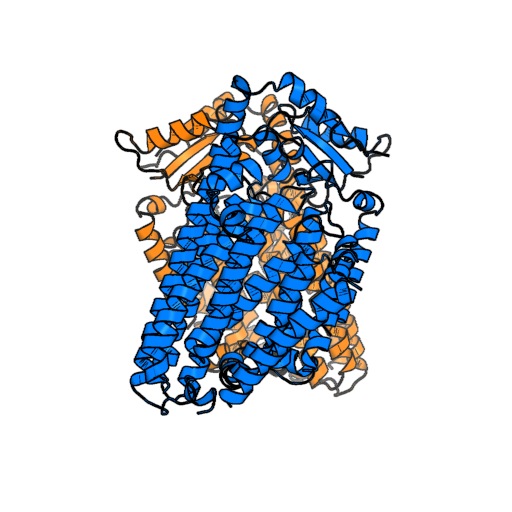6.978 81.111 1.00 12.70 189 PHE B C 1
ATOM 5135 O O . PHE B 1 189 ? 104.820 116.551 80.335 1.00 17.32 189 PHE B O 1
ATOM 5143 N N . THR B 1 190 ? 104.311 117.551 82.254 1.00 16.87 190 THR B N 1
ATOM 5144 C CA . THR B 1 190 ? 105.721 117.750 82.575 1.00 14.61 190 THR B CA 1
ATOM 5145 C C . THR B 1 190 ? 106.108 117.087 83.867 1.00 13.52 190 THR B C 1
ATOM 5146 O O . THR B 1 190 ? 105.385 117.131 84.864 1.00 14.58 190 THR B O 1
ATOM 5150 N N . VAL B 1 191 ? 107.263 116.467 83.826 1.00 11.96 191 VAL B N 1
ATOM 5151 C CA . VAL B 1 191 ? 107.866 115.780 84.934 1.00 10.96 191 VAL B CA 1
ATOM 5152 C C . VAL B 1 191 ? 109.175 116.396 85.347 1.00 10.63 191 VAL B C 1
ATOM 5153 O O . VAL B 1 191 ? 109.998 116.715 84.508 1.00 14.96 191 VAL B O 1
ATOM 5157 N N . LEU B 1 192 ? 109.360 116.610 86.631 1.00 10.57 192 LEU B N 1
ATOM 5158 C CA . LEU B 1 192 ? 110.626 117.104 87.102 1.00 12.28 192 LEU B CA 1
ATOM 5159 C C . LEU B 1 192 ? 111.455 115.919 87.505 1.00 16.84 192 LEU B C 1
ATOM 5160 O O . LEU B 1 192 ? 111.068 115.104 88.346 1.00 16.96 192 LEU B O 1
ATOM 5165 N N . VAL B 1 193 ? 112.578 115.786 86.843 1.00 15.91 193 VAL B N 1
ATOM 5166 C CA . VAL B 1 193 ? 113.472 114.688 87.024 1.00 13.36 193 VAL B CA 1
ATOM 5167 C C . VAL B 1 193 ? 114.636 115.169 87.827 1.00 16.99 193 VAL B C 1
ATOM 5168 O O . VAL B 1 193 ? 115.237 116.181 87.473 1.00 22.16 193 VAL B O 1
ATOM 5172 N N . SER B 1 194 ? 115.010 114.470 88.875 1.00 16.32 194 SER B N 1
ATOM 5173 C CA . SER B 1 194 ? 116.145 114.945 89.645 1.00 17.47 194 SER B CA 1
ATOM 5174 C C . SER B 1 194 ? 117.072 113.823 90.020 1.00 19.65 194 SER B C 1
ATOM 5175 O O . SER B 1 194 ? 116.694 112.650 90.064 1.00 21.19 194 SER B O 1
ATOM 5178 N N . GLY B 1 195 ? 118.312 114.159 90.319 1.00 22.31 195 GLY B N 1
ATOM 5179 C CA . GLY B 1 195 ? 119.225 113.097 90.646 1.00 18.49 195 GLY B CA 1
ATOM 5180 C C . GLY B 1 195 ? 119.738 112.556 89.341 1.00 15.25 195 GLY B C 1
ATOM 5181 O O . GLY B 1 195 ? 119.808 111.355 89.132 1.00 19.11 195 GLY B O 1
ATOM 5182 N N . VAL B 1 196 ? 119.960 113.444 88.408 1.00 14.97 196 VAL B N 1
ATOM 5183 C CA . VAL B 1 196 ? 120.453 113.052 87.121 1.00 14.73 196 VAL B CA 1
ATOM 5184 C C . VAL B 1 196 ? 121.896 112.627 87.324 1.00 20.21 196 VAL B C 1
ATOM 5185 O O . VAL B 1 196 ? 122.644 113.375 87.941 1.00 26.99 196 VAL B O 1
ATOM 5189 N N . PRO B 1 197 ? 122.331 111.456 86.850 1.00 22.87 197 PRO B N 1
ATOM 5190 C CA . PRO B 1 197 ? 123.658 110.914 86.988 1.00 26.06 197 PRO B CA 1
ATOM 5191 C C . PRO B 1 197 ? 124.713 111.803 86.401 1.00 29.80 197 PRO B C 1
ATOM 5192 O O . PRO B 1 197 ? 124.482 112.492 85.412 1.00 28.85 197 PRO B O 1
ATOM 5196 N N . LEU B 1 198 ? 125.888 111.739 86.979 1.00 35.01 198 LEU B N 1
ATOM 5197 C CA . LEU B 1 198 ? 126.991 112.491 86.448 1.00 34.64 198 LEU B CA 1
ATOM 5198 C C . LEU B 1 198 ? 127.738 111.547 85.562 1.00 35.16 198 LEU B C 1
ATOM 5199 O O . LEU B 1 198 ? 128.283 110.543 86.012 1.00 36.04 198 LEU B O 1
ATOM 5204 N N . VAL B 1 199 ? 127.731 111.851 84.294 1.00 36.91 199 VAL B N 1
ATOM 5205 C CA . VAL B 1 199 ? 128.326 110.993 83.306 1.00 38.88 199 VAL B CA 1
ATOM 5206 C C . VAL B 1 199 ? 129.501 111.705 82.692 1.00 43.31 199 VAL B C 1
ATOM 5207 O O . VAL B 1 199 ? 129.379 112.846 82.250 1.00 43.23 199 VAL B O 1
ATOM 5211 N N . SER B 1 200 ? 130.651 111.074 82.720 1.00 42.59 200 SER B N 1
ATOM 5212 C CA . SER B 1 200 ? 131.807 111.738 82.187 1.00 43.31 200 SER B CA 1
ATOM 5213 C C . SER B 1 200 ? 131.590 112.011 80.723 1.00 44.14 200 SER B C 1
ATOM 5214 O O . SER B 1 200 ? 131.032 111.182 80.002 1.00 43.56 200 SER B O 1
ATOM 5217 N N . GLY B 1 201 ? 132.016 113.188 80.285 1.00 43.88 201 GLY B N 1
ATOM 5218 C CA . GLY B 1 201 ? 131.949 113.565 78.880 1.00 47.07 201 GLY B CA 1
ATOM 5219 C C . GLY B 1 201 ? 130.580 114.062 78.450 1.00 45.75 201 GLY B C 1
ATOM 5220 O O . GLY B 1 201 ? 130.375 114.367 77.277 1.00 44.30 201 GLY B O 1
ATOM 5221 N N . ASN B 1 202 ? 129.651 114.156 79.391 1.00 44.43 202 ASN B N 1
ATOM 5222 C CA . ASN B 1 202 ? 128.291 114.552 79.092 1.00 41.62 202 ASN B CA 1
ATOM 5223 C C . ASN B 1 202 ? 127.729 115.560 80.087 1.00 37.77 202 ASN B C 1
ATOM 5224 O O . ASN B 1 202 ? 128.033 115.538 81.279 1.00 37.29 202 ASN B O 1
ATOM 5229 N N . SER B 1 203 ? 126.898 116.452 79.589 1.00 34.30 203 SER B N 1
ATOM 5230 C CA . SER B 1 203 ? 126.212 117.413 80.432 1.00 29.59 203 SER B CA 1
ATOM 5231 C C . SER B 1 203 ? 125.005 116.764 81.079 1.00 29.05 203 SER B C 1
ATOM 5232 O O . SER B 1 203 ? 124.614 115.645 80.712 1.00 31.44 203 SER B O 1
ATOM 5235 N N . ILE B 1 204 ? 124.395 117.458 82.031 1.00 25.25 204 ILE B N 1
ATOM 5236 C CA . ILE B 1 204 ? 123.163 116.978 82.642 1.00 22.93 204 ILE B CA 1
ATOM 5237 C C . ILE B 1 204 ? 122.094 116.895 81.584 1.00 22.88 204 ILE B C 1
ATOM 5238 O O . ILE B 1 204 ? 121.280 115.978 81.590 1.00 23.86 204 ILE B O 1
ATOM 5243 N N . SER B 1 205 ? 122.078 117.856 80.689 1.00 24.19 205 SER B N 1
ATOM 5244 C CA . SER B 1 205 ? 121.108 117.858 79.630 1.00 22.36 205 SER B CA 1
ATOM 5245 C C . SER B 1 205 ? 121.203 116.615 78.787 1.00 21.40 205 SER B C 1
ATOM 5246 O O . SER B 1 205 ? 120.196 115.955 78.532 1.00 23.25 205 SER B O 1
ATOM 5249 N N . GLU B 1 206 ? 122.419 116.252 78.402 1.00 24.49 206 GLU B N 1
ATOM 5250 C CA . GLU B 1 206 ? 122.622 115.073 77.593 1.00 22.36 206 GLU B CA 1
ATOM 5251 C C . GLU B 1 206 ? 122.240 113.816 78.327 1.00 20.29 206 GLU B C 1
ATOM 5252 O O . GLU B 1 206 ? 121.598 112.937 77.754 1.00 23.41 206 GLU B O 1
ATOM 5258 N N . THR B 1 207 ? 122.538 113.750 79.603 1.00 18.14 207 THR B N 1
ATOM 5259 C CA . THR B 1 207 ? 122.201 112.578 80.361 1.00 15.40 207 THR B CA 1
ATOM 5260 C C . THR B 1 207 ? 120.681 112.385 80.416 1.00 20.50 207 THR B C 1
ATOM 5261 O O . THR B 1 207 ? 120.197 111.258 80.238 1.00 21.49 207 THR B O 1
ATOM 5265 N N . VAL B 1 208 ? 119.917 113.473 80.643 1.00 23.34 208 VAL B N 1
ATOM 5266 C CA . VAL B 1 208 ? 118.451 113.398 80.712 1.00 16.62 208 VAL B CA 1
ATOM 5267 C C . VAL B 1 208 ? 117.804 113.061 79.408 1.00 13.82 208 VAL B C 1
ATOM 5268 O O . VAL B 1 208 ? 116.912 112.219 79.368 1.00 16.57 208 VAL B O 1
ATOM 5272 N N . GLU B 1 209 ? 118.195 113.695 78.335 1.00 16.80 209 GLU B N 1
ATOM 5273 C CA . GLU B 1 209 ? 117.515 113.332 77.132 1.00 16.40 209 GLU B CA 1
ATOM 5274 C C . GLU B 1 209 ? 117.885 111.954 76.704 1.00 15.67 209 GLU B C 1
ATOM 5275 O O . GLU B 1 209 ? 117.047 111.242 76.175 1.00 18.72 209 GLU B O 1
ATOM 5281 N N . ASN B 1 210 ? 119.092 111.487 76.979 1.00 17.22 210 ASN B N 1
ATOM 5282 C CA . ASN B 1 210 ? 119.366 110.153 76.530 1.00 14.59 210 ASN B CA 1
ATOM 5283 C C . ASN B 1 210 ? 118.549 109.151 77.306 1.00 15.33 210 ASN B C 1
ATOM 5284 O O . ASN B 1 210 ? 118.016 108.208 76.726 1.00 19.06 210 ASN B O 1
ATOM 5289 N N . PHE B 1 211 ? 118.356 109.370 78.597 1.00 13.41 211 PHE B N 1
ATOM 5290 C CA . PHE B 1 211 ? 117.564 108.440 79.369 1.00 10.72 211 PHE B CA 1
ATOM 5291 C C . PHE B 1 211 ? 116.122 108.401 78.899 1.00 13.52 211 PHE B C 1
ATOM 5292 O O . PHE B 1 211 ? 115.540 107.335 78.710 1.00 18.71 211 PHE B O 1
ATOM 5300 N N . PHE B 1 212 ? 115.500 109.558 78.722 1.00 16.05 212 PHE B N 1
ATOM 5301 C CA . PHE B 1 212 ? 114.100 109.533 78.350 1.00 10.71 212 PHE B CA 1
ATOM 5302 C C . PHE B 1 212 ? 113.900 109.145 76.908 1.00 11.10 212 PHE B C 1
ATOM 5303 O O . PHE B 1 212 ? 112.964 108.429 76.581 1.00 14.70 212 PHE B O 1
ATOM 5311 N N . ARG B 1 213 ? 114.786 109.522 76.023 1.00 13.61 213 ARG B N 1
ATOM 5312 C CA . ARG B 1 213 ? 114.589 109.116 74.659 1.00 16.03 213 ARG B CA 1
ATOM 5313 C C . ARG B 1 213 ? 114.674 107.607 74.536 1.00 18.49 213 ARG B C 1
ATOM 5314 O O . ARG B 1 213 ? 113.934 107.009 73.758 1.00 21.27 213 ARG B O 1
ATOM 5322 N N . GLU B 1 214 ? 115.573 106.990 75.295 1.00 18.99 214 GLU B N 1
ATOM 5323 C CA . GLU B 1 214 ? 115.746 105.560 75.261 1.00 19.38 214 GLU B CA 1
ATOM 5324 C C . GLU B 1 214 ? 114.619 104.788 75.933 1.00 20.08 214 GLU B C 1
ATOM 5325 O O . GLU B 1 214 ? 114.219 103.733 75.437 1.00 27.18 214 GLU B O 1
ATOM 5331 N N . TYR B 1 215 ? 114.087 105.280 77.049 1.00 15.86 215 TYR B N 1
ATOM 5332 C CA . TYR B 1 215 ? 113.071 104.510 77.749 1.00 14.17 215 TYR B CA 1
ATOM 5333 C C . TYR B 1 215 ? 111.621 104.946 77.544 1.00 15.64 215 TYR B C 1
ATOM 5334 O O . TYR B 1 215 ? 110.703 104.162 77.777 1.00 16.90 215 TYR B O 1
ATOM 5343 N N . HIS B 1 216 ? 111.396 106.159 77.065 1.00 18.36 216 HIS B N 1
ATOM 5344 C CA . HIS B 1 216 ? 110.073 106.719 76.842 1.00 12.86 216 HIS B CA 1
ATOM 5345 C C . HIS B 1 216 ? 110.013 107.296 75.447 1.00 16.70 216 HIS B C 1
ATOM 5346 O O . HIS B 1 216 ? 109.571 108.429 75.238 1.00 21.67 216 HIS B O 1
ATOM 5353 N N . SER B 1 217 ? 110.447 106.526 74.466 1.00 19.23 217 SER B N 1
ATOM 5354 C CA . SER B 1 217 ? 110.552 107.037 73.110 1.00 23.59 217 SER B CA 1
ATOM 5355 C C . SER B 1 217 ? 109.224 107.396 72.472 1.00 26.73 217 SER B C 1
ATOM 5356 O O . SER B 1 217 ? 109.162 108.267 71.603 1.00 26.79 217 SER B O 1
ATOM 5359 N N . SER B 1 218 ? 108.145 106.775 72.919 1.00 23.85 218 SER B N 1
ATOM 5360 C CA . SER B 1 218 ? 106.841 107.047 72.357 1.00 23.51 218 SER B CA 1
ATOM 5361 C C . SER B 1 218 ? 106.187 108.299 72.918 1.00 23.14 218 SER B C 1
ATOM 5362 O O . SER B 1 218 ? 105.180 108.757 72.376 1.00 22.51 218 SER B O 1
ATOM 5365 N N . SER B 1 219 ? 106.708 108.835 74.024 1.00 21.53 219 SER B N 1
ATOM 5366 C CA . SER B 1 219 ? 106.083 109.987 74.638 1.00 16.68 219 SER B CA 1
ATOM 5367 C C . SER B 1 219 ? 106.994 111.199 74.842 1.00 18.19 219 SER B C 1
ATOM 5368 O O . SER B 1 219 ? 106.501 112.304 75.046 1.00 20.46 219 SER B O 1
ATOM 5371 N N . TYR B 1 220 ? 108.307 111.048 74.780 1.00 17.91 220 TYR B N 1
ATOM 5372 C CA . TYR B 1 220 ? 109.214 112.171 75.036 1.00 14.59 220 TYR B CA 1
ATOM 5373 C C . TYR B 1 220 ? 109.154 113.305 74.022 1.00 16.91 220 TYR B C 1
ATOM 5374 O O . TYR B 1 220 ? 109.178 113.075 72.816 1.00 20.05 220 TYR B O 1
ATOM 5383 N N . LEU B 1 221 ? 109.115 114.542 74.517 1.00 17.43 221 LEU B N 1
ATOM 5384 C CA . LEU B 1 221 ? 109.162 115.737 73.683 1.00 16.54 221 LEU B CA 1
ATOM 5385 C C . LEU B 1 221 ? 110.507 116.432 73.724 1.00 16.98 221 LEU B C 1
ATOM 5386 O O . LEU B 1 221 ? 111.296 116.355 72.785 1.00 20.14 221 LEU B O 1
ATOM 5391 N N . SER B 1 222 ? 110.739 117.153 74.813 1.00 17.14 222 SER B N 1
ATOM 5392 C CA . SER B 1 222 ? 111.939 117.949 75.037 1.00 19.73 222 SER B CA 1
ATOM 5393 C C . SER B 1 222 ? 112.134 118.187 76.512 1.00 17.44 222 SER B C 1
ATOM 5394 O O . SER B 1 222 ? 111.324 117.751 77.331 1.00 18.21 222 SER B O 1
ATOM 5397 N N . HIS B 1 223 ? 113.246 118.816 76.876 1.00 20.22 223 HIS B N 1
ATOM 5398 C CA . HIS B 1 223 ? 113.495 119.104 78.276 1.00 20.60 223 HIS B CA 1
ATOM 5399 C C . HIS B 1 223 ? 114.393 120.324 78.443 1.00 20.77 223 HIS B C 1
ATOM 5400 O O . HIS B 1 223 ? 115.077 120.735 77.500 1.00 23.25 223 HIS B O 1
ATOM 5407 N N . ILE B 1 224 ? 114.366 120.913 79.635 1.00 20.18 224 ILE B N 1
ATOM 5408 C CA . ILE B 1 224 ? 115.312 121.979 79.978 1.00 23.01 224 ILE B CA 1
ATOM 5409 C C . ILE B 1 224 ? 115.993 121.675 81.329 1.00 23.24 224 ILE B C 1
ATOM 5410 O O . ILE B 1 224 ? 115.366 121.066 82.198 1.00 22.28 224 ILE B O 1
ATOM 5415 N N . VAL B 1 225 ? 117.229 122.188 81.553 1.00 23.74 225 VAL B N 1
ATOM 5416 C CA . VAL B 1 225 ? 117.981 122.016 82.819 1.00 22.80 225 VAL B CA 1
ATOM 5417 C C . VAL B 1 225 ? 117.907 123.326 83.608 1.00 32.50 225 VAL B C 1
ATOM 5418 O O . VAL B 1 225 ? 117.363 123.395 84.717 1.00 33.59 225 VAL B O 1
ATOM 5422 N N . PRO B 1 302 ? 121.910 119.046 87.717 1.00 29.18 302 PRO B N 1
ATOM 5423 C CA . PRO B 1 302 ? 121.571 117.714 88.220 1.00 23.87 302 PRO B CA 1
ATOM 5424 C C . PRO B 1 302 ? 120.043 117.413 88.256 1.00 24.88 302 PRO B C 1
ATOM 5425 O O . PRO B 1 302 ? 119.619 116.446 88.930 1.00 24.49 302 PRO B O 1
ATOM 5429 N N . ALA B 1 303 ? 119.221 118.212 87.515 1.00 24.43 303 ALA B N 1
ATOM 5430 C CA . ALA B 1 303 ? 117.768 118.076 87.396 1.00 20.51 303 ALA B CA 1
ATOM 5431 C C . ALA B 1 303 ? 117.310 118.682 86.094 1.00 20.85 303 ALA B C 1
ATOM 5432 O O . ALA B 1 303 ? 117.992 119.528 85.528 1.00 22.45 303 ALA B O 1
ATOM 5434 N N . ALA B 1 304 ? 116.152 118.247 85.623 1.00 16.33 304 ALA B N 1
ATOM 5435 C CA . ALA B 1 304 ? 115.579 118.807 84.419 1.00 13.75 304 ALA B CA 1
ATOM 5436 C C . ALA B 1 304 ? 114.077 118.666 84.362 1.00 16.26 304 ALA B C 1
ATOM 5437 O O . ALA B 1 304 ? 113.503 117.738 84.918 1.00 19.66 304 ALA B O 1
ATOM 5439 N N . PHE B 1 305 ? 113.431 119.552 83.627 1.00 17.83 305 PHE B N 1
ATOM 5440 C CA . PHE B 1 305 ? 112.001 119.427 83.392 1.00 13.39 305 PHE B CA 1
ATOM 5441 C C . PHE B 1 305 ? 111.808 118.752 82.059 1.00 13.54 305 PHE B C 1
ATOM 5442 O O . PHE B 1 305 ? 112.252 119.261 81.039 1.00 18.88 305 PHE B O 1
ATOM 5450 N N . VAL B 1 306 ? 111.185 117.591 82.065 1.00 13.46 306 VAL B N 1
ATOM 5451 C CA . VAL B 1 306 ? 110.984 116.779 80.879 1.00 12.21 306 VAL B CA 1
ATOM 5452 C C . VAL B 1 306 ? 109.532 116.759 80.471 1.00 13.09 306 VAL B C 1
ATOM 5453 O O . VAL B 1 306 ? 108.656 116.442 81.272 1.00 16.99 306 VAL B O 1
ATOM 5457 N N . SER B 1 307 ? 109.267 117.102 79.232 1.00 14.03 307 SER B N 1
ATOM 5458 C CA . SER B 1 307 ? 107.907 117.149 78.743 1.00 13.08 307 SER B CA 1
ATOM 5459 C C . SER B 1 307 ? 107.521 115.888 77.981 1.00 11.46 307 SER B C 1
ATOM 5460 O O . SER B 1 307 ? 108.349 115.305 77.274 1.00 14.01 307 SER B O 1
ATOM 5463 N N . PHE B 1 308 ? 106.252 115.510 78.107 1.00 14.33 308 PHE B N 1
ATOM 5464 C CA . PHE B 1 308 ? 105.654 114.368 77.440 1.00 12.47 308 PHE B CA 1
ATOM 5465 C C . PHE B 1 308 ? 104.467 114.736 76.587 1.00 12.46 308 PHE B C 1
ATOM 5466 O O . PHE B 1 308 ? 103.729 115.657 76.900 1.00 17.02 308 PHE B O 1
ATOM 5474 N N . ARG B 1 309 ? 104.229 113.945 75.573 1.00 10.54 309 ARG B N 1
ATOM 5475 C CA . ARG B 1 309 ? 103.113 114.130 74.692 1.00 8.09 309 ARG B CA 1
ATOM 5476 C C . ARG B 1 309 ? 101.764 113.982 75.334 1.00 11.29 309 ARG B C 1
ATOM 5477 O O . ARG B 1 309 ? 100.806 114.613 74.895 1.00 15.86 309 ARG B O 1
ATOM 5485 N N . THR B 1 310 ? 101.636 113.103 76.313 1.00 13.95 310 THR B N 1
ATOM 5486 C CA . THR B 1 310 ? 100.341 112.856 76.935 1.00 13.42 310 THR B CA 1
ATOM 5487 C C . THR B 1 310 ? 100.406 112.887 78.443 1.00 11.23 310 THR B C 1
ATOM 5488 O O . THR B 1 310 ? 101.484 112.766 79.032 1.00 13.26 310 THR B O 1
ATOM 5492 N N . ARG B 1 311 ? 99.239 112.977 79.081 1.00 13.72 311 ARG B N 1
ATOM 5493 C CA . ARG B 1 311 ? 99.191 112.948 80.517 1.00 12.11 311 ARG B CA 1
ATOM 5494 C C . ARG B 1 311 ? 99.483 111.556 80.974 1.00 14.12 311 ARG B C 1
ATOM 5495 O O . ARG B 1 311 ? 100.132 111.358 81.998 1.00 16.28 311 ARG B O 1
ATOM 5503 N N . HIS B 1 312 ? 99.024 110.565 80.199 1.00 14.67 312 HIS B N 1
ATOM 5504 C CA . HIS B 1 312 ? 99.281 109.188 80.561 1.00 12.83 312 HIS B CA 1
ATOM 5505 C C . HIS B 1 312 ? 100.785 108.939 80.487 1.00 14.69 312 HIS B C 1
ATOM 5506 O O . HIS B 1 312 ? 101.368 108.331 81.383 1.00 16.88 312 HIS B O 1
ATOM 5513 N N . GLY B 1 313 ? 101.442 109.449 79.455 1.00 11.70 313 GLY B N 1
ATOM 5514 C CA . GLY B 1 313 ? 102.865 109.259 79.330 1.00 9.62 313 GLY B CA 1
ATOM 5515 C C . GLY B 1 313 ? 103.586 109.789 80.560 1.00 11.63 313 GLY B C 1
ATOM 5516 O O . GLY B 1 313 ? 104.462 109.114 81.111 1.00 13.44 313 GLY B O 1
ATOM 5517 N N . ALA B 1 314 ? 103.250 111.005 80.984 1.00 13.26 314 ALA B N 1
ATOM 5518 C CA . ALA B 1 314 ? 103.904 111.560 82.144 1.00 10.17 314 ALA B CA 1
ATOM 5519 C C . ALA B 1 314 ? 103.628 110.717 83.359 1.00 10.51 314 ALA B C 1
ATOM 5520 O O . ALA B 1 314 ? 104.531 110.453 84.143 1.00 14.37 314 ALA B O 1
ATOM 5522 N N . ALA B 1 315 ? 102.416 110.195 83.479 1.00 12.91 315 ALA B N 1
ATOM 5523 C CA . ALA B 1 315 ? 102.072 109.372 84.619 1.00 12.65 315 ALA B CA 1
ATOM 5524 C C . ALA B 1 315 ? 102.962 108.166 84.701 1.00 12.78 315 ALA B C 1
ATOM 5525 O O . ALA B 1 315 ? 103.302 107.718 85.791 1.00 13.70 315 ALA B O 1
ATOM 5527 N N . ILE B 1 316 ? 103.330 107.611 83.571 1.00 13.46 316 ILE B N 1
ATOM 5528 C CA . ILE B 1 316 ? 104.194 106.461 83.589 1.00 10.79 316 ILE B CA 1
ATOM 5529 C C . ILE B 1 316 ? 105.563 106.885 84.089 1.00 11.97 316 ILE B C 1
ATOM 5530 O O . ILE B 1 316 ? 106.133 106.251 84.979 1.00 15.36 316 ILE B O 1
ATOM 5535 N N . ALA B 1 317 ? 106.084 107.996 83.580 1.00 12.45 317 ALA B N 1
ATOM 5536 C CA . ALA B 1 317 ? 107.389 108.460 84.033 1.00 9.16 317 ALA B CA 1
ATOM 5537 C C . ALA B 1 317 ? 107.416 108.727 85.529 1.00 9.20 317 ALA B C 1
ATOM 5538 O O . ALA B 1 317 ? 108.423 108.445 86.164 1.00 13.56 317 ALA B O 1
ATOM 5540 N N . THR B 1 318 ? 106.328 109.219 86.110 1.00 12.15 318 THR B N 1
ATOM 5541 C CA . THR B 1 318 ? 106.314 109.480 87.540 1.00 11.54 318 THR B CA 1
ATOM 5542 C C . THR B 1 318 ? 105.851 108.329 88.408 1.00 13.56 318 THR B C 1
ATOM 5543 O O . THR B 1 318 ? 106.152 108.313 89.600 1.00 16.15 318 THR B O 1
ATOM 5547 N N . ASN B 1 319 ? 105.135 107.353 87.862 1.00 13.58 319 ASN B N 1
ATOM 5548 C CA . ASN B 1 319 ? 104.629 106.290 88.710 1.00 13.79 319 ASN B CA 1
ATOM 5549 C C . ASN B 1 319 ? 105.488 105.038 88.752 1.00 13.97 319 ASN B C 1
ATOM 5550 O O . ASN B 1 319 ? 105.439 104.289 89.727 1.00 15.72 319 ASN B O 1
ATOM 5555 N N . ILE B 1 320 ? 106.286 104.798 87.728 1.00 13.59 320 ILE B N 1
ATOM 5556 C CA . ILE B 1 320 ? 107.096 103.597 87.699 1.00 12.09 320 ILE B CA 1
ATOM 5557 C C . ILE B 1 320 ? 108.564 103.935 87.898 1.00 13.26 320 ILE B C 1
ATOM 5558 O O . ILE B 1 320 ? 109.107 104.809 87.231 1.00 14.02 320 ILE B O 1
ATOM 5563 N N . GLN B 1 321 ? 109.228 103.230 88.826 1.00 14.87 321 GLN B N 1
ATOM 5564 C CA . GLN B 1 321 ? 110.648 103.474 89.096 1.00 11.47 321 GLN B CA 1
ATOM 5565 C C . GLN B 1 321 ? 111.380 103.466 87.791 1.00 11.81 321 GLN B C 1
ATOM 5566 O O . GLN B 1 321 ? 111.119 102.602 86.953 1.00 14.87 321 GLN B O 1
ATOM 5572 N N . GLN B 1 322 ? 112.256 104.444 87.603 1.00 10.89 322 GLN B N 1
ATOM 5573 C CA . GLN B 1 322 ? 112.942 104.586 86.343 1.00 9.99 322 GLN B CA 1
ATOM 5574 C C . GLN B 1 322 ? 114.288 103.916 86.238 1.00 11.24 322 GLN B C 1
ATOM 5575 O O . GLN B 1 322 ? 114.484 103.055 85.386 1.00 16.35 322 GLN B O 1
ATOM 5581 N N . GLY B 1 323 ? 115.236 104.278 87.061 1.00 12.80 323 GLY B N 1
ATOM 5582 C CA . GLY B 1 323 ? 116.545 103.681 86.873 1.00 14.96 323 GLY B CA 1
ATOM 5583 C C . GLY B 1 323 ? 116.717 102.441 87.708 1.00 14.91 323 GLY B C 1
ATOM 5584 O O . GLY B 1 323 ? 115.882 102.159 88.567 1.00 16.17 323 GLY B O 1
ATOM 5585 N N . ILE B 1 324 ? 117.864 101.782 87.542 1.00 16.29 324 ILE B N 1
ATOM 5586 C CA . ILE B 1 324 ? 118.169 100.586 88.321 1.00 15.27 324 ILE B CA 1
ATOM 5587 C C . ILE B 1 324 ? 118.290 100.998 89.763 1.00 15.89 324 ILE B C 1
ATOM 5588 O O . ILE B 1 324 ? 117.853 100.307 90.681 1.00 17.65 324 ILE B O 1
ATOM 5593 N N . ASP B 1 325 ? 118.950 102.116 89.954 1.00 18.30 325 ASP B N 1
ATOM 5594 C CA . ASP B 1 325 ? 119.165 102.708 91.249 1.00 16.97 325 ASP B CA 1
ATOM 5595 C C . ASP B 1 325 ? 118.048 103.688 91.548 1.00 16.73 325 ASP B C 1
ATOM 5596 O O . ASP B 1 325 ? 118.051 104.769 90.973 1.00 21.04 325 ASP B O 1
ATOM 5601 N N . PRO B 1 326 ? 117.123 103.401 92.459 1.00 16.67 326 PRO B N 1
ATOM 5602 C CA . PRO B 1 326 ? 115.933 104.159 92.746 1.00 16.61 326 PRO B CA 1
ATOM 5603 C C . PRO B 1 326 ? 116.191 105.503 93.365 1.00 19.31 326 PRO B C 1
ATOM 5604 O O . PRO B 1 326 ? 115.266 106.291 93.516 1.00 22.06 326 PRO B O 1
ATOM 5608 N N . THR B 1 327 ? 117.428 105.766 93.777 1.00 21.36 327 THR B N 1
ATOM 5609 C CA . THR B 1 327 ? 117.707 107.033 94.426 1.00 17.92 327 THR B CA 1
ATOM 5610 C C . THR B 1 327 ? 118.160 108.067 93.417 1.00 17.28 327 THR B C 1
ATOM 5611 O O . THR B 1 327 ? 118.425 109.215 93.768 1.00 23.09 327 THR B O 1
ATOM 5615 N N . GLN B 1 328 ? 118.227 107.672 92.156 1.00 16.37 328 GLN B N 1
ATOM 5616 C CA . GLN B 1 328 ? 118.602 108.570 91.085 1.00 17.40 328 GLN B CA 1
ATOM 5617 C C . GLN B 1 328 ? 117.585 108.417 89.972 1.00 17.60 328 GLN B C 1
ATOM 5618 O O . GLN B 1 328 ? 116.877 107.422 89.912 1.00 18.28 328 GLN B O 1
ATOM 5624 N N . TRP B 1 329 ? 117.474 109.437 89.141 1.00 18.18 329 TRP B N 1
ATOM 5625 C CA . TRP B 1 329 ? 116.425 109.527 88.139 1.00 13.04 329 TRP B CA 1
ATOM 5626 C C . TRP B 1 329 ? 115.091 109.511 88.834 1.00 15.38 329 TRP B C 1
ATOM 5627 O O . TRP B 1 329 ? 114.200 108.747 88.475 1.00 17.82 329 TRP B O 1
ATOM 5638 N N . LEU B 1 330 ? 114.953 110.352 89.833 1.00 16.64 330 LEU B N 1
ATOM 5639 C CA . LEU B 1 330 ? 113.745 110.458 90.604 1.00 13.87 330 LEU B CA 1
ATOM 5640 C C . LEU B 1 330 ? 112.769 111.269 89.811 1.00 16.39 330 LEU B C 1
ATOM 5641 O O . LEU B 1 330 ? 113.129 112.308 89.271 1.00 19.65 330 LEU B O 1
ATOM 5646 N N . THR B 1 331 ? 111.516 110.871 89.764 1.00 16.98 331 THR B N 1
ATOM 5647 C CA . THR B 1 331 ? 110.559 111.650 89.013 1.00 12.02 331 THR B CA 1
ATOM 5648 C C . THR B 1 331 ? 109.363 112.090 89.839 1.00 13.46 331 THR B C 1
ATOM 5649 O O . THR B 1 331 ? 108.794 111.318 90.609 1.00 17.54 331 THR B O 1
ATOM 5653 N N . GLU B 1 332 ? 108.945 113.330 89.614 1.00 15.55 332 GLU B N 1
ATOM 5654 C CA . GLU B 1 332 ? 107.797 113.934 90.278 1.00 14.39 332 GLU B CA 1
ATOM 5655 C C . GLU B 1 332 ? 107.031 114.837 89.338 1.00 13.18 332 GLU B C 1
ATOM 5656 O O . GLU B 1 332 ? 107.624 115.520 88.525 1.00 16.60 332 GLU B O 1
ATOM 5662 N N . ALA B 1 333 ? 105.717 114.866 89.400 1.00 13.04 333 ALA B N 1
ATOM 5663 C CA . ALA B 1 333 ? 105.025 115.761 88.478 1.00 12.37 333 ALA B CA 1
ATOM 5664 C C . ALA B 1 333 ? 105.435 117.199 88.720 1.00 13.80 333 ALA B C 1
ATOM 5665 O O . ALA B 1 333 ? 105.515 117.636 89.866 1.00 18.07 333 ALA B O 1
ATOM 5667 N N . ALA B 1 334 ? 105.662 117.946 87.649 1.00 12.51 334 ALA B N 1
ATOM 5668 C CA . ALA B 1 334 ? 106.057 119.330 87.781 1.00 10.89 334 ALA B CA 1
ATOM 5669 C C . ALA B 1 334 ? 104.907 120.175 88.297 1.00 15.13 334 ALA B C 1
ATOM 5670 O O . ALA B 1 334 ? 103.765 119.898 87.969 1.00 19.35 334 ALA B O 1
ATOM 5672 N N . PRO B 1 335 ? 105.162 121.207 89.105 1.00 17.59 335 PRO B N 1
ATOM 5673 C CA . PRO B 1 335 ? 104.235 122.207 89.585 1.00 17.08 335 PRO B CA 1
ATOM 5674 C C . PRO B 1 335 ? 104.056 123.192 88.478 1.00 17.51 335 PRO B C 1
ATOM 5675 O O . PRO B 1 335 ? 104.833 123.142 87.543 1.00 18.27 335 PRO B O 1
ATOM 5679 N N . GLU B 1 336 ? 103.126 124.123 88.581 1.00 19.86 336 GLU B N 1
ATOM 5680 C CA . GLU B 1 336 ? 103.001 125.130 87.537 1.00 18.86 336 GLU B CA 1
ATOM 5681 C C . GLU B 1 336 ? 104.272 125.904 87.347 1.00 18.36 336 GLU B C 1
ATOM 5682 O O . GLU B 1 336 ? 104.964 126.159 88.315 1.00 23.27 336 GLU B O 1
ATOM 5688 N N . PRO B 1 337 ? 104.593 126.367 86.140 1.00 16.90 337 PRO B N 1
ATOM 5689 C CA . PRO B 1 337 ? 105.738 127.191 85.846 1.00 17.90 337 PRO B CA 1
ATOM 5690 C C . PRO B 1 337 ? 105.895 128.394 86.751 1.00 24.63 337 PRO B C 1
ATOM 5691 O O . PRO B 1 337 ? 107.010 128.786 87.098 1.00 26.61 337 PRO B O 1
ATOM 5695 N N . GLU B 1 338 ? 104.773 128.992 87.142 1.00 27.25 338 GLU B N 1
ATOM 5696 C CA . GLU B 1 338 ? 104.756 130.158 88.014 1.00 28.08 338 GLU B CA 1
ATOM 5697 C C . GLU B 1 338 ? 104.800 129.812 89.491 1.00 24.68 338 GLU B C 1
ATOM 5698 O O . GLU B 1 338 ? 104.855 130.697 90.337 1.00 27.78 338 GLU B O 1
ATOM 5704 N N . ASP B 1 339 ? 104.717 128.534 89.797 1.00 23.59 339 ASP B N 1
ATOM 5705 C CA . ASP B 1 339 ? 104.727 128.045 91.148 1.00 20.76 339 ASP B CA 1
ATOM 5706 C C . ASP B 1 339 ? 105.984 127.265 91.445 1.00 24.08 339 ASP B C 1
ATOM 5707 O O . ASP B 1 339 ? 106.047 126.552 92.444 1.00 26.27 339 ASP B O 1
ATOM 5712 N N . VAL B 1 340 ? 106.993 127.377 90.608 1.00 22.15 340 VAL B N 1
ATOM 5713 C CA . VAL B 1 340 ? 108.187 126.614 90.869 1.00 17.91 340 VAL B CA 1
ATOM 5714 C C . VAL B 1 340 ? 109.004 127.296 91.920 1.00 23.93 340 VAL B C 1
ATOM 5715 O O . VAL B 1 340 ? 109.286 128.493 91.833 1.00 28.66 340 VAL B O 1
ATOM 5719 N N . HIS B 1 341 ? 109.415 126.559 92.925 1.00 24.67 341 HIS B N 1
ATOM 5720 C CA . HIS B 1 341 ? 110.254 127.152 93.938 1.00 25.60 341 HIS B CA 1
ATOM 5721 C C . HIS B 1 341 ? 111.660 127.116 93.408 1.00 35.22 341 HIS B C 1
ATOM 5722 O O . HIS B 1 341 ? 112.451 126.233 93.720 1.00 36.69 341 HIS B O 1
ATOM 5729 N N . TRP B 1 342 ? 111.984 128.098 92.591 1.00 32.22 342 TRP B N 1
ATOM 5730 C CA . TRP B 1 342 ? 113.236 128.108 91.874 1.00 28.72 342 TRP B CA 1
ATOM 5731 C C . TRP B 1 342 ? 114.488 127.925 92.728 1.00 32.77 342 TRP B C 1
ATOM 5732 O O . TRP B 1 342 ? 115.381 127.209 92.283 1.00 39.63 342 TRP B O 1
ATOM 5743 N N . PRO B 1 343 ? 114.605 128.473 93.963 1.00 37.67 343 PRO B N 1
ATOM 5744 C CA . PRO B 1 343 ? 115.749 128.320 94.857 1.00 41.32 343 PRO B CA 1
ATOM 5745 C C . PRO B 1 343 ? 116.079 126.859 95.148 1.00 41.02 343 PRO B C 1
ATOM 5746 O O . PRO B 1 343 ? 117.179 126.544 95.586 1.00 46.61 343 PRO B O 1
ATOM 5750 N N . PHE B 1 344 ? 115.141 125.962 94.908 1.00 40.80 344 PHE B N 1
ATOM 5751 C CA . PHE B 1 344 ? 115.319 124.541 95.111 1.00 43.12 344 PHE B CA 1
ATOM 5752 C C . PHE B 1 344 ? 116.555 124.022 94.434 1.00 45.11 344 PHE B C 1
ATOM 5753 O O . PHE B 1 344 ? 117.278 123.192 94.985 1.00 49.64 344 PHE B O 1
ATOM 5761 N N . PHE B 1 345 ? 116.769 124.495 93.211 1.00 46.09 345 PHE B N 1
ATOM 5762 C CA . PHE B 1 345 ? 117.816 124.038 92.323 1.00 45.81 345 PHE B CA 1
ATOM 5763 C C . PHE B 1 345 ? 119.209 124.518 92.706 1.00 47.36 345 PHE B C 1
ATOM 5764 O O . PHE B 1 345 ? 120.193 124.057 92.129 1.00 52.18 345 PHE B O 1
ATOM 5772 N N . THR B 1 346 ? 119.298 125.476 93.625 1.00 50.66 346 THR B N 1
ATOM 5773 C CA . THR B 1 346 ? 120.570 126.014 94.074 1.00 55.38 346 THR B CA 1
ATOM 5774 C C . THR B 1 346 ? 121.362 124.980 94.857 1.00 56.47 346 THR B C 1
ATOM 5775 O O . THR B 1 346 ? 122.590 124.927 94.778 1.00 58.26 346 THR B O 1
ATOM 5779 N N . ALA B 1 347 ? 120.667 124.226 95.695 1.00 57.21 347 ALA B N 1
ATOM 5780 C CA . ALA B 1 347 ? 121.288 123.237 96.552 1.00 60.84 347 ALA B CA 1
ATOM 5781 C C . ALA B 1 347 ? 121.572 121.924 95.836 1.00 62.66 347 ALA B C 1
ATOM 5782 O O . ALA B 1 347 ? 120.831 121.488 94.955 1.00 61.40 347 ALA B O 1
ATOM 5784 N N . SER B 1 348 ? 122.631 121.273 96.271 1.00 68.49 348 SER B N 1
ATOM 5785 C CA . SER B 1 348 ? 122.984 119.926 95.872 1.00 70.90 348 SER B CA 1
ATOM 5786 C C . SER B 1 348 ? 122.163 118.996 96.736 1.00 65.38 348 SER B C 1
ATOM 5787 O O . SER B 1 348 ? 121.516 119.460 97.677 1.00 73.39 348 SER B O 1
ATOM 5790 N N . PHE B 1 349 ? 122.168 117.695 96.456 1.00 71.33 349 PHE B N 1
ATOM 5791 C CA . PHE B 1 349 ? 121.379 116.794 97.292 1.00 65.45 349 PHE B CA 1
ATOM 5792 C C . PHE B 1 349 ? 121.836 116.779 98.729 1.00 73.15 349 PHE B C 1
ATOM 5793 O O . PHE B 1 349 ? 121.016 116.824 99.644 1.00 75.12 349 PHE B O 1
ATOM 5801 N N . VAL B 1 350 ? 123.131 116.778 98.949 1.00 70.29 350 VAL B N 1
ATOM 5802 C CA . VAL B 1 350 ? 123.581 116.777 100.312 1.00 73.42 350 VAL B CA 1
ATOM 5803 C C . VAL B 1 350 ? 123.223 118.089 100.965 1.00 69.30 350 VAL B C 1
ATOM 5804 O O . VAL B 1 350 ? 122.796 118.102 102.120 1.00 70.08 350 VAL B O 1
ATOM 5808 N N . ARG B 1 351 ? 123.426 119.196 100.264 1.00 65.96 351 ARG B N 1
ATOM 5809 C CA . ARG B 1 351 ? 123.139 120.478 100.861 1.00 70.70 351 ARG B CA 1
ATOM 5810 C C . ARG B 1 351 ? 121.670 120.618 101.274 1.00 87.72 351 ARG B C 1
ATOM 5811 O O . ARG B 1 351 ? 121.391 121.153 102.357 1.00 69.86 351 ARG B O 1
ATOM 5819 N N . ARG B 1 352 ? 120.722 120.137 100.443 1.00 74.81 352 ARG B N 1
ATOM 5820 C CA . ARG B 1 352 ? 119.324 120.268 100.836 1.00 62.92 352 ARG B CA 1
ATOM 5821 C C . ARG B 1 352 ? 118.956 119.268 101.930 1.00 65.45 352 ARG B C 1
ATOM 5822 O O . ARG B 1 352 ? 118.072 119.552 102.736 1.00 64.21 352 ARG B O 1
ATOM 5830 N N . TRP B 1 353 ? 119.623 118.113 101.992 1.00 65.33 353 TRP B N 1
ATOM 5831 C CA . TRP B 1 353 ? 119.343 117.179 103.070 1.00 61.33 353 TRP B CA 1
ATOM 5832 C C . TRP B 1 353 ? 119.778 117.819 104.383 1.00 65.29 353 TRP B C 1
ATOM 5833 O O . TRP B 1 353 ? 119.087 117.705 105.392 1.00 60.92 353 TRP B O 1
ATOM 5844 N N . ILE B 1 354 ? 120.888 118.557 104.365 1.00 64.27 354 ILE B N 1
ATOM 5845 C CA . ILE B 1 354 ? 121.337 119.233 105.570 1.00 64.93 354 ILE B CA 1
ATOM 5846 C C . ILE B 1 354 ? 120.296 120.244 105.992 1.00 63.13 354 ILE B C 1
ATOM 5847 O O . ILE B 1 354 ? 119.977 120.352 107.183 1.00 62.35 354 ILE B O 1
ATOM 5852 N N . SER B 1 355 ? 119.773 121.006 105.037 1.00 59.40 355 SER B N 1
ATOM 5853 C CA . SER B 1 355 ? 118.771 121.989 105.380 1.00 63.32 355 SER B CA 1
ATOM 5854 C C . SER B 1 355 ? 117.487 121.357 105.900 1.00 58.75 355 SER B C 1
ATOM 5855 O O . SER B 1 355 ? 116.893 121.900 106.828 1.00 55.77 355 SER B O 1
ATOM 5858 N N . ASN B 1 356 ? 117.044 120.196 105.377 1.00 58.76 356 ASN B N 1
ATOM 5859 C CA . ASN B 1 356 ? 115.775 119.690 105.900 1.00 60.45 356 ASN B CA 1
ATOM 5860 C C . ASN B 1 356 ? 115.937 119.228 107.349 1.00 56.02 356 ASN B C 1
ATOM 5861 O O . ASN B 1 356 ? 114.983 119.297 108.134 1.00 53.17 356 ASN B O 1
ATOM 5866 N N . VAL B 1 357 ? 117.162 118.876 107.740 1.00 57.94 357 VAL B N 1
ATOM 5867 C CA . VAL B 1 357 ? 117.425 118.539 109.120 1.00 56.23 357 VAL B CA 1
ATOM 5868 C C . VAL B 1 357 ? 117.290 119.795 109.936 1.00 56.12 357 VAL B C 1
ATOM 5869 O O . VAL B 1 357 ? 116.675 119.775 111.001 1.00 62.04 357 VAL B O 1
ATOM 5873 N N . VAL B 1 358 ? 117.839 120.895 109.434 1.00 54.22 358 VAL B N 1
ATOM 5874 C CA . VAL B 1 358 ? 117.736 122.166 110.130 1.00 61.56 358 VAL B CA 1
ATOM 5875 C C . VAL B 1 358 ? 116.277 122.583 110.268 1.00 57.89 358 VAL B C 1
ATOM 5876 O O . VAL B 1 358 ? 115.896 123.096 111.321 1.00 48.78 358 VAL B O 1
ATOM 5880 N N . VAL B 1 359 ? 115.467 122.377 109.223 1.00 56.43 359 VAL B N 1
ATOM 5881 C CA . VAL B 1 359 ? 114.053 122.731 109.278 1.00 53.62 359 VAL B CA 1
ATOM 5882 C C . VAL B 1 359 ? 113.350 121.947 110.357 1.00 52.98 359 VAL B C 1
ATOM 5883 O O . VAL B 1 359 ? 112.583 122.522 111.125 1.00 47.72 359 VAL B O 1
ATOM 5887 N N . LEU B 1 360 ? 113.608 120.649 110.444 1.00 52.83 360 LEU B N 1
ATOM 5888 C CA . LEU B 1 360 ? 112.975 119.865 111.476 1.00 51.57 360 LEU B CA 1
ATOM 5889 C C . LEU B 1 360 ? 113.372 120.348 112.845 1.00 49.29 360 LEU B C 1
ATOM 5890 O O . LEU B 1 360 ? 112.524 120.454 113.729 1.00 52.10 360 LEU B O 1
ATOM 5895 N N . VAL B 1 361 ? 114.640 120.652 113.038 1.00 50.21 361 VAL B N 1
ATOM 5896 C CA . VAL B 1 361 ? 115.063 121.104 114.334 1.00 51.25 361 VAL B CA 1
ATOM 5897 C C . VAL B 1 361 ? 114.421 122.421 114.686 1.00 52.17 361 VAL B C 1
ATOM 5898 O O . VAL 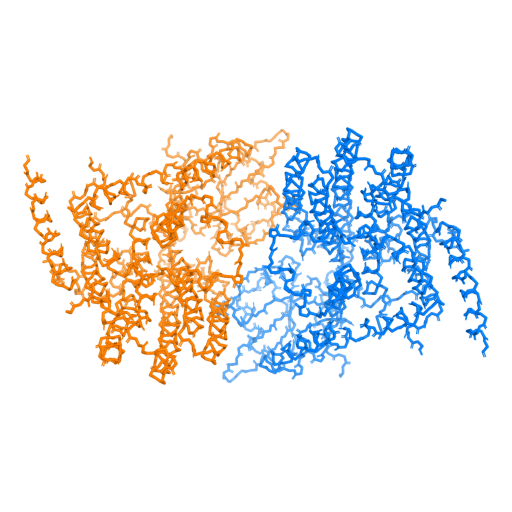B 1 361 ? 113.966 122.597 115.816 1.00 50.83 361 VAL B O 1
ATOM 5902 N N . ALA B 1 362 ? 114.398 123.363 113.752 1.00 50.33 362 ALA B N 1
ATOM 5903 C CA . ALA B 1 362 ? 113.796 124.648 114.021 1.00 50.26 362 ALA B CA 1
ATOM 5904 C C . ALA B 1 362 ? 112.304 124.501 114.319 1.00 53.11 362 ALA B C 1
ATOM 5905 O O . ALA B 1 362 ? 111.795 125.178 115.211 1.00 49.34 362 ALA B O 1
ATOM 5907 N N . PHE B 1 363 ? 111.614 123.596 113.615 1.00 53.50 363 PHE B N 1
ATOM 5908 C CA . PHE B 1 363 ? 110.199 123.324 113.841 1.00 48.11 363 PHE B CA 1
ATOM 5909 C C . PHE B 1 363 ? 109.965 122.830 115.248 1.00 46.65 363 PHE B C 1
ATOM 5910 O O . PHE B 1 363 ? 109.067 123.314 115.939 1.00 46.30 363 PHE B O 1
ATOM 5918 N N . VAL B 1 364 ? 110.759 121.861 115.679 1.00 47.93 364 VAL B N 1
ATOM 5919 C CA . VAL B 1 364 ? 110.595 121.336 117.009 1.00 44.91 364 VAL B CA 1
ATOM 5920 C C . VAL B 1 364 ? 110.895 122.407 118.035 1.00 43.22 364 VAL B C 1
ATOM 5921 O O . VAL B 1 364 ? 110.209 122.488 119.057 1.00 47.36 364 VAL B O 1
ATOM 5925 N N . ALA B 1 365 ? 111.937 123.199 117.816 1.00 45.95 365 ALA B N 1
ATOM 5926 C CA . ALA B 1 365 ? 112.259 124.263 118.743 1.00 47.08 365 ALA B CA 1
ATOM 5927 C C . ALA B 1 365 ? 111.104 125.259 118.851 1.00 49.40 365 ALA B C 1
ATOM 5928 O O . ALA B 1 365 ? 110.811 125.751 119.942 1.00 50.19 365 ALA B O 1
ATOM 5930 N N . LEU B 1 366 ? 110.414 125.511 117.730 1.00 48.72 366 LEU B N 1
ATOM 5931 C CA . LEU B 1 366 ? 109.267 126.411 117.671 1.00 46.82 366 LEU B CA 1
ATOM 5932 C C . LEU B 1 366 ? 108.110 125.825 118.489 1.00 46.41 366 LEU B C 1
ATOM 5933 O O . LEU B 1 366 ? 107.469 126.544 119.258 1.00 42.39 366 LEU B O 1
ATOM 5938 N N . LEU B 1 367 ? 107.873 124.507 118.366 1.00 44.36 367 LEU B N 1
ATOM 5939 C CA . LEU B 1 367 ? 106.831 123.834 119.164 1.00 41.80 367 LEU B CA 1
ATOM 5940 C C . LEU B 1 367 ? 107.125 123.887 120.677 1.00 43.39 367 LEU B C 1
ATOM 5941 O O . LEU B 1 367 ? 106.213 124.118 121.484 1.00 42.12 367 LEU B O 1
ATOM 5946 N N . ILE B 1 368 ? 108.412 123.715 121.056 1.00 47.60 368 ILE B N 1
ATOM 5947 C CA . ILE B 1 368 ? 108.919 123.693 122.420 1.00 49.20 368 ILE B CA 1
ATOM 5948 C C . ILE B 1 368 ? 109.815 124.918 122.575 1.00 47.84 368 ILE B C 1
ATOM 5949 O O . ILE B 1 368 ? 109.907 125.508 123.660 1.00 50.16 368 ILE B O 1
ATOM 5954 N N . LEU B 1 410 ? 91.254 141.060 128.584 1.00 80.68 410 LEU B N 1
ATOM 5955 C CA . LEU B 1 410 ? 91.301 139.745 127.980 1.00 78.11 410 LEU B CA 1
ATOM 5956 C C . LEU B 1 410 ? 92.733 139.495 127.396 1.00 74.80 410 LEU B C 1
ATOM 5957 O O . LEU B 1 410 ? 92.923 139.641 126.176 1.00 70.95 410 LEU B O 1
ATOM 5962 N N . PRO B 1 411 ? 93.763 139.025 128.213 1.00 74.22 411 PRO B N 1
ATOM 5963 C CA . PRO B 1 411 ? 95.168 138.776 127.827 1.00 74.61 411 PRO B CA 1
ATOM 5964 C C . PRO B 1 411 ? 95.311 137.653 126.798 1.00 68.06 411 PRO B C 1
ATOM 5965 O O . PRO B 1 411 ? 96.349 137.518 126.144 1.00 67.74 411 PRO B O 1
ATOM 5969 N N . SER B 1 412 ? 94.241 136.886 126.617 1.00 69.15 412 SER B N 1
ATOM 5970 C CA . SER B 1 412 ? 94.218 135.818 125.646 1.00 67.21 412 SER B CA 1
ATOM 5971 C C . SER B 1 412 ? 94.333 136.393 124.248 1.00 60.60 412 SER B C 1
ATOM 5972 O O . SER B 1 412 ? 94.720 135.686 123.313 1.00 60.58 412 SER B O 1
ATOM 5975 N N . LEU B 1 413 ? 94.048 137.691 124.100 1.00 61.22 413 LEU B N 1
ATOM 5976 C CA . LEU B 1 413 ? 94.203 138.333 122.824 1.00 60.66 413 LEU B CA 1
ATOM 5977 C C . LEU B 1 413 ? 95.672 138.419 122.482 1.00 60.65 413 LEU B C 1
ATOM 5978 O O . LEU B 1 413 ? 96.027 138.328 121.317 1.00 56.71 413 LEU B O 1
ATOM 5983 N N . ILE B 1 414 ? 96.538 138.618 123.473 1.00 61.93 414 ILE B N 1
ATOM 5984 C CA . ILE B 1 414 ? 97.952 138.766 123.211 1.00 61.05 414 ILE B CA 1
ATOM 5985 C C . ILE B 1 414 ? 98.434 137.458 122.647 1.00 58.39 414 ILE B C 1
ATOM 5986 O O . ILE B 1 414 ? 99.198 137.425 121.681 1.00 59.35 414 ILE B O 1
ATOM 5991 N N . PHE B 1 415 ? 97.993 136.376 123.271 1.00 59.68 415 PHE B N 1
ATOM 5992 C CA . PHE B 1 415 ? 98.354 135.050 122.810 1.00 56.02 415 PHE B CA 1
ATOM 5993 C C . PHE B 1 415 ? 97.943 134.866 121.366 1.00 51.33 415 PHE B C 1
ATOM 5994 O O . PHE B 1 415 ? 98.755 134.439 120.540 1.00 54.71 415 PHE B O 1
ATOM 6002 N N . GLN B 1 416 ? 96.704 135.220 121.042 1.00 51.61 416 GLN B N 1
ATOM 6003 C CA . GLN B 1 416 ? 96.275 135.061 119.674 1.00 49.02 416 GLN B CA 1
ATOM 6004 C C . GLN B 1 416 ? 97.067 135.927 118.715 1.00 51.64 416 GLN B C 1
ATOM 6005 O O . GLN B 1 416 ? 97.341 135.511 117.583 1.00 52.94 416 GLN B O 1
ATOM 6011 N N . LEU B 1 417 ? 97.441 137.125 119.133 1.00 53.89 417 LEU B N 1
ATOM 6012 C CA . LEU B 1 417 ? 98.189 137.986 118.243 1.00 52.81 417 LEU B CA 1
ATOM 6013 C C . LEU B 1 417 ? 99.557 137.390 117.934 1.00 51.77 417 LEU B C 1
ATOM 6014 O O . LEU B 1 417 ? 100.024 137.483 116.803 1.00 48.91 417 LEU B O 1
ATOM 6019 N N . PHE B 1 418 ? 100.190 136.725 118.895 1.00 52.18 418 PHE B N 1
ATOM 6020 C CA . PHE B 1 418 ? 101.458 136.074 118.590 1.00 51.00 418 PHE B CA 1
ATOM 6021 C C . PHE B 1 418 ? 101.254 134.862 117.700 1.00 45.67 418 PHE B C 1
ATOM 6022 O O . PHE B 1 418 ? 102.095 134.534 116.869 1.00 46.85 418 PHE B O 1
ATOM 6030 N N . LEU B 1 419 ? 100.123 134.196 117.819 1.00 46.76 419 LEU B N 1
ATOM 6031 C CA . LEU B 1 419 ? 99.897 133.065 116.941 1.00 42.68 419 LEU B CA 1
ATOM 6032 C C . LEU B 1 419 ? 99.791 133.534 115.507 1.00 41.39 419 LEU B C 1
ATOM 6033 O O . LEU B 1 419 ? 100.163 132.805 114.592 1.00 43.36 419 LEU B O 1
ATOM 6038 N N . LEU B 1 420 ? 99.371 134.775 115.279 1.00 41.69 420 LEU B N 1
ATOM 6039 C CA . LEU B 1 420 ? 99.243 135.280 113.916 1.00 43.66 420 LEU B CA 1
ATOM 6040 C C . LEU B 1 420 ? 100.567 135.327 113.159 1.00 45.31 420 LEU B C 1
ATOM 6041 O O . LEU B 1 420 ? 100.560 135.431 111.932 1.00 42.20 420 LEU B O 1
ATOM 6046 N N . ILE B 1 421 ? 101.710 135.283 113.848 1.00 42.95 421 ILE B N 1
ATOM 6047 C CA . ILE B 1 421 ? 102.961 135.325 113.108 1.00 38.74 421 ILE B CA 1
ATOM 6048 C C . ILE B 1 421 ? 103.520 133.934 112.899 1.00 38.35 421 ILE B C 1
ATOM 6049 O O . ILE B 1 421 ? 104.539 133.766 112.227 1.00 40.02 421 ILE B O 1
ATOM 6054 N N . VAL B 1 422 ? 102.876 132.922 113.462 1.00 38.63 422 VAL B N 1
ATOM 6055 C CA . VAL B 1 422 ? 103.410 131.605 113.287 1.00 35.53 422 VAL B CA 1
ATOM 6056 C C . VAL B 1 422 ? 103.315 131.151 111.843 1.00 34.91 422 VAL B C 1
ATOM 6057 O O . VAL B 1 422 ? 104.273 130.575 111.356 1.00 36.91 422 VAL B O 1
ATOM 6061 N N . PRO B 1 423 ? 102.198 131.262 111.121 1.00 30.14 423 PRO B N 1
ATOM 6062 C CA . PRO B 1 423 ? 102.141 130.852 109.745 1.00 32.37 423 PRO B CA 1
ATOM 6063 C C . PRO B 1 423 ? 103.353 131.379 108.938 1.00 38.77 423 PRO B C 1
ATOM 6064 O O . PRO B 1 423 ? 103.957 130.569 108.242 1.00 38.45 423 PRO B O 1
ATOM 6068 N N . PRO B 1 424 ? 103.721 132.696 108.920 1.00 37.38 424 PRO B N 1
ATOM 6069 C CA . PRO B 1 424 ? 104.927 133.182 108.280 1.00 31.88 424 PRO B CA 1
ATOM 6070 C C . PRO B 1 424 ? 106.163 132.433 108.696 1.00 32.42 424 PRO B C 1
ATOM 6071 O O . PRO B 1 424 ? 107.029 132.165 107.863 1.00 37.48 424 PRO B O 1
ATOM 6075 N N . ILE B 1 425 ? 106.238 132.029 109.954 1.00 31.64 425 ILE B N 1
ATOM 6076 C CA . ILE B 1 425 ? 107.405 131.302 110.372 1.00 31.11 425 ILE B CA 1
ATOM 6077 C C . ILE B 1 425 ? 107.418 129.954 109.723 1.00 30.81 425 ILE B C 1
ATOM 6078 O O . ILE B 1 425 ? 108.452 129.532 109.212 1.00 34.95 425 ILE B O 1
ATOM 6083 N N . MET B 1 426 ? 106.274 129.275 109.729 1.00 35.53 426 MET B N 1
ATOM 6084 C CA . MET B 1 426 ? 106.200 127.938 109.166 1.00 30.84 426 MET B CA 1
ATOM 6085 C C . MET B 1 426 ? 106.461 127.962 107.677 1.00 29.67 426 MET B C 1
ATOM 6086 O O . MET B 1 426 ? 107.045 127.029 107.143 1.00 33.44 426 MET B O 1
ATOM 6091 N N . LEU B 1 427 ? 106.046 129.012 106.998 1.00 30.35 427 LEU B N 1
ATOM 6092 C CA . LEU B 1 427 ? 106.292 129.110 105.574 1.00 33.17 427 LEU B CA 1
ATOM 6093 C C . LEU B 1 427 ? 107.751 129.331 105.230 1.00 35.20 427 LEU B C 1
ATOM 6094 O O . LEU B 1 427 ? 108.280 128.671 104.334 1.00 34.07 427 LEU B O 1
ATOM 6099 N N . LEU B 1 428 ? 108.432 130.199 105.966 1.00 38.01 428 LEU B N 1
ATOM 6100 C CA . LEU B 1 428 ? 109.832 130.447 105.682 1.00 35.16 428 LEU B CA 1
ATOM 6101 C C . LEU B 1 428 ? 110.643 129.228 106.033 1.00 37.68 428 LEU B C 1
ATOM 6102 O O . LEU B 1 428 ? 111.618 128.902 105.361 1.00 42.23 428 LEU B O 1
ATOM 6107 N N . LEU B 1 429 ? 110.212 128.540 107.073 1.00 35.40 429 LEU B N 1
ATOM 6108 C CA . LEU B 1 429 ? 110.818 127.336 107.558 1.00 34.83 429 LEU B CA 1
ATOM 6109 C C . LEU B 1 429 ? 110.670 126.208 106.542 1.00 37.86 429 LEU B C 1
ATOM 6110 O O . LEU B 1 429 ? 111.648 125.557 106.192 1.00 41.94 429 LEU B O 1
ATOM 6115 N N . SER B 1 430 ? 109.479 126.033 105.981 1.00 35.33 430 SER B N 1
ATOM 6116 C CA . SER B 1 430 ? 109.250 124.984 105.008 1.00 30.96 430 SER B CA 1
ATOM 6117 C C . SER B 1 430 ? 109.941 125.298 103.707 1.00 31.73 430 SER B C 1
ATOM 6118 O O . SER B 1 430 ? 110.367 124.394 102.989 1.00 35.97 430 SER B O 1
ATOM 6121 N N . SER B 1 431 ? 110.152 126.575 103.417 1.00 35.72 431 SER B N 1
ATOM 6122 C CA . SER B 1 431 ? 110.792 126.977 102.171 1.00 36.89 431 SER B CA 1
ATOM 6123 C C . SER B 1 431 ? 112.211 126.494 102.019 1.00 36.84 431 SER B C 1
ATOM 6124 O O . SER B 1 431 ? 112.733 126.471 100.905 1.00 39.22 431 SER B O 1
ATOM 6127 N N . MET B 1 432 ? 112.868 126.130 103.107 1.00 40.68 432 MET B N 1
ATOM 6128 C CA . MET B 1 432 ? 114.237 125.675 102.989 1.00 42.68 432 MET B CA 1
ATOM 6129 C C . MET B 1 432 ? 114.338 124.172 103.218 1.00 41.48 432 MET B C 1
ATOM 6130 O O . MET B 1 432 ? 115.427 123.647 103.410 1.00 46.79 432 MET B O 1
ATOM 6135 N N . GLN B 1 433 ? 113.211 123.468 103.160 1.00 36.59 433 GLN B N 1
ATOM 6136 C CA . GLN B 1 433 ? 113.161 122.030 103.413 1.00 39.29 433 GLN B CA 1
ATOM 6137 C C . GLN B 1 433 ? 113.359 121.134 102.183 1.00 35.39 433 GLN B C 1
ATOM 6138 O O . GLN B 1 433 ? 113.342 119.916 102.323 1.00 37.28 433 GLN B O 1
ATOM 6144 N N . GLY B 1 434 ? 113.499 121.699 100.983 1.00 32.78 434 GLY B N 1
ATOM 6145 C CA . GLY B 1 434 ? 113.668 120.848 99.802 1.00 35.64 434 GLY B CA 1
ATOM 6146 C C . GLY B 1 434 ? 112.434 120.632 98.922 1.00 31.34 434 GLY B C 1
ATOM 6147 O O . GLY B 1 434 ? 112.386 119.665 98.164 1.00 34.43 434 GLY B O 1
ATOM 6148 N N . PHE B 1 435 ? 111.428 121.479 99.050 1.00 29.57 435 PHE B N 1
ATOM 6149 C CA . PHE B 1 435 ? 110.217 121.375 98.249 1.00 23.42 435 PHE B CA 1
ATOM 6150 C C . PHE B 1 435 ? 110.468 121.985 96.910 1.00 24.58 435 PHE B C 1
ATOM 6151 O O . PHE B 1 435 ? 111.379 122.795 96.774 1.00 31.35 435 PHE B O 1
ATOM 6159 N N . ILE B 1 436 ? 109.699 121.596 95.908 1.00 22.73 436 ILE B N 1
ATOM 6160 C CA . ILE B 1 436 ? 109.936 122.133 94.584 1.00 23.44 436 ILE B CA 1
ATOM 6161 C C . ILE B 1 436 ? 108.935 123.169 94.157 1.00 23.04 436 ILE B C 1
ATOM 6162 O O . ILE B 1 436 ? 109.027 123.685 93.047 1.00 25.89 436 ILE B O 1
ATOM 6167 N N . SER B 1 437 ? 107.967 123.477 95.001 1.00 24.50 437 SER B N 1
ATOM 6168 C CA . SER B 1 437 ? 106.935 124.430 94.621 1.00 21.15 437 SER B CA 1
ATOM 6169 C C . SER B 1 437 ? 106.363 125.172 95.780 1.00 19.93 437 SER B C 1
ATOM 6170 O O . SER B 1 437 ? 106.435 124.715 96.925 1.00 21.05 437 SER B O 1
ATOM 6173 N N . HIS B 1 438 ? 105.704 126.281 95.485 1.00 20.27 438 HIS B N 1
ATOM 6174 C CA . HIS B 1 438 ? 105.122 127.040 96.570 1.00 19.76 438 HIS B CA 1
ATOM 6175 C C . HIS B 1 438 ? 103.894 126.318 97.064 1.00 21.15 438 HIS B C 1
ATOM 6176 O O . HIS B 1 438 ? 103.566 126.408 98.243 1.00 22.23 438 HIS B O 1
ATOM 6183 N N . SER B 1 439 ? 103.241 125.528 96.208 1.00 21.42 439 SER B N 1
ATOM 6184 C CA . SER B 1 439 ? 102.103 124.759 96.661 1.00 19.02 439 SER B CA 1
ATOM 6185 C C . SER B 1 439 ? 102.514 123.780 97.722 1.00 17.35 439 SER B C 1
ATOM 6186 O O . SER B 1 439 ? 101.812 123.616 98.716 1.00 20.10 439 SER B O 1
ATOM 6189 N N . GLN B 1 440 ? 103.659 123.133 97.530 1.00 18.96 440 GLN B N 1
ATOM 6190 C CA . GLN B 1 440 ? 104.158 122.184 98.496 1.00 16.72 440 GLN B CA 1
ATOM 6191 C C . GLN B 1 440 ? 104.628 122.861 99.743 1.00 19.10 440 GLN B C 1
ATOM 6192 O O . GLN B 1 440 ? 104.460 122.322 100.829 1.00 21.46 440 GLN B O 1
ATOM 6198 N N . ILE B 1 441 ? 105.216 124.041 99.613 1.00 20.61 441 ILE B N 1
ATOM 6199 C CA . ILE B 1 441 ? 105.671 124.758 100.782 1.00 19.59 441 ILE B CA 1
ATOM 6200 C C . ILE B 1 441 ? 104.501 125.167 101.626 1.00 20.63 441 ILE B C 1
ATOM 6201 O O . ILE B 1 441 ? 104.555 125.017 102.842 1.00 23.10 441 ILE B O 1
ATOM 6206 N N . GLU B 1 442 ? 103.452 125.707 101.011 1.00 21.56 442 GLU B N 1
ATOM 6207 C CA . GLU B 1 442 ? 102.289 126.119 101.764 1.00 20.70 442 GLU B CA 1
ATOM 6208 C C . GLU B 1 442 ? 101.541 124.940 102.332 1.00 19.38 442 GLU B C 1
ATOM 6209 O O . GLU B 1 442 ? 101.058 125.024 103.455 1.00 21.25 442 GLU B O 1
ATOM 6215 N N . LYS B 1 443 ? 101.452 123.833 101.593 1.00 19.90 443 LYS B N 1
ATOM 6216 C CA . LYS B 1 443 ? 100.788 122.656 102.102 1.00 16.82 443 LYS B CA 1
ATOM 6217 C C . LYS B 1 443 ? 101.580 122.122 103.263 1.00 17.12 443 LYS B C 1
ATOM 6218 O O . LYS B 1 443 ? 101.011 121.686 104.258 1.00 21.02 443 LYS B O 1
ATOM 6224 N N . SER B 1 444 ? 102.897 122.132 103.145 1.00 19.71 444 SER B N 1
ATOM 6225 C CA . SER B 1 444 ? 103.760 121.669 104.195 1.00 18.37 444 SER B CA 1
ATOM 6226 C C . SER B 1 444 ? 103.597 122.545 105.410 1.00 20.47 444 SER B C 1
ATOM 6227 O O . SER B 1 444 ? 103.516 122.045 106.532 1.00 21.55 444 SER B O 1
ATOM 6230 N N . ALA B 1 445 ? 103.544 123.866 105.210 1.00 21.03 445 ALA B N 1
ATOM 6231 C CA . ALA B 1 445 ? 103.345 124.775 106.313 1.00 20.52 445 ALA B CA 1
ATOM 6232 C C . ALA B 1 445 ? 101.997 124.523 106.945 1.00 20.88 445 ALA B C 1
ATOM 6233 O O . ALA B 1 445 ? 101.890 124.569 108.162 1.00 23.94 445 ALA B O 1
ATOM 6235 N N . CYS B 1 446 ? 100.978 124.209 106.136 1.00 22.15 446 CYS B N 1
ATOM 6236 C CA . CYS B 1 446 ? 99.640 123.924 106.628 1.00 19.76 446 CYS B CA 1
ATOM 6237 C C . CYS B 1 446 ? 99.700 122.748 107.569 1.00 17.76 446 CYS B C 1
ATOM 6238 O O . CYS B 1 446 ? 99.146 122.793 108.665 1.00 19.39 446 CYS B O 1
ATOM 6241 N N . ILE B 1 447 ? 100.385 121.697 107.159 1.00 18.93 447 ILE B N 1
ATOM 6242 C CA . ILE B 1 447 ? 100.491 120.533 107.990 1.00 15.40 447 ILE B CA 1
ATOM 6243 C C . ILE B 1 447 ? 101.243 120.879 109.249 1.00 17.80 447 ILE B C 1
ATOM 6244 O O . ILE B 1 447 ? 100.850 120.433 110.326 1.00 22.65 447 ILE B O 1
ATOM 6249 N N . LYS B 1 448 ? 102.333 121.638 109.152 1.00 19.40 448 LYS B N 1
ATOM 6250 C CA . LYS B 1 448 ? 103.055 122.007 110.357 1.00 19.45 448 LYS B CA 1
ATOM 6251 C C . LYS B 1 448 ? 102.176 122.796 111.297 1.00 19.72 448 LYS B C 1
ATOM 6252 O O . LYS B 1 448 ? 102.260 122.593 112.501 1.00 22.79 448 LYS B O 1
ATOM 6258 N N . LEU B 1 449 ? 101.318 123.670 110.773 1.00 19.36 449 LEU B N 1
ATOM 6259 C CA . LEU B 1 449 ? 100.390 124.427 111.590 1.00 17.11 449 LEU B CA 1
ATOM 6260 C C . LEU B 1 449 ? 99.359 123.539 112.233 1.00 17.45 449 LEU B C 1
ATOM 6261 O O . LEU B 1 449 ? 98.912 123.834 113.336 1.00 18.64 449 LEU B O 1
ATOM 6266 N N . LEU B 1 450 ? 98.919 122.479 111.558 1.00 18.60 450 LEU B N 1
ATOM 6267 C CA . LEU B 1 450 ? 97.955 121.592 112.183 1.00 14.95 450 LEU B CA 1
ATOM 6268 C C . LEU B 1 450 ? 98.606 120.896 113.341 1.00 14.70 450 LEU B C 1
ATOM 6269 O O . LEU B 1 450 ? 98.008 120.792 114.408 1.00 18.80 450 LEU B O 1
ATOM 6274 N N . ILE B 1 451 ? 99.854 120.495 113.171 1.00 17.52 451 ILE B N 1
ATOM 6275 C CA . ILE B 1 451 ? 100.580 119.826 114.228 1.00 16.34 451 ILE B CA 1
ATOM 6276 C C . ILE B 1 451 ? 100.841 120.780 115.360 1.00 18.04 451 ILE B C 1
ATOM 6277 O O . ILE B 1 451 ? 100.701 120.425 116.530 1.00 21.01 451 ILE B O 1
ATOM 6282 N N . PHE B 1 452 ? 101.267 121.975 115.013 1.00 18.29 452 PHE B N 1
ATOM 6283 C CA . PHE B 1 452 ? 101.575 123.016 115.947 1.00 18.79 452 PHE B CA 1
ATOM 6284 C C . PHE B 1 452 ? 100.359 123.402 116.745 1.00 21.05 452 PHE B C 1
ATOM 6285 O O . PHE B 1 452 ? 100.432 123.467 117.954 1.00 23.38 452 PHE B O 1
ATOM 6293 N N . THR B 1 453 ? 99.218 123.638 116.111 1.00 20.03 453 THR B N 1
ATOM 6294 C CA . THR B 1 453 ? 98.036 124.051 116.844 1.00 16.07 453 THR B CA 1
ATOM 6295 C C . THR B 1 453 ? 97.532 122.945 117.753 1.00 16.54 453 THR B C 1
ATOM 6296 O O . THR B 1 453 ? 97.178 123.188 118.911 1.00 18.53 453 THR B O 1
ATOM 6300 N N . VAL B 1 454 ? 97.533 121.714 117.283 1.00 18.11 454 VAL B N 1
ATOM 6301 C CA . VAL B 1 454 ? 97.067 120.669 118.146 1.00 14.11 454 VAL B CA 1
ATOM 6302 C C . VAL B 1 454 ? 97.967 120.574 119.354 1.00 17.55 454 VAL B C 1
ATOM 6303 O O . VAL B 1 454 ? 97.464 120.381 120.458 1.00 22.61 454 VAL B O 1
ATOM 6307 N N . TRP B 1 455 ? 99.286 120.648 119.176 1.00 19.65 455 TRP B N 1
ATOM 6308 C CA . TRP B 1 455 ? 100.188 120.583 120.313 1.00 20.93 455 TRP B CA 1
ATOM 6309 C C . TRP B 1 455 ? 100.127 121.806 121.234 1.00 20.23 455 TRP B C 1
ATOM 6310 O O . TRP B 1 455 ? 99.915 121.670 122.437 1.00 24.13 455 TRP B O 1
ATOM 6321 N N . ASN B 1 456 ? 100.279 122.997 120.666 1.00 20.87 456 ASN B N 1
ATOM 6322 C CA . ASN B 1 456 ? 100.396 124.242 121.406 1.00 21.38 456 ASN B CA 1
ATOM 6323 C C . ASN B 1 456 ? 99.103 124.883 121.867 1.00 22.13 456 ASN B C 1
ATOM 6324 O O . ASN B 1 456 ? 99.141 125.744 122.745 1.00 26.11 456 ASN B O 1
ATOM 6329 N N . SER B 1 457 ? 97.967 124.497 121.313 1.00 22.30 457 SER B N 1
ATOM 6330 C CA . SER B 1 457 ? 96.706 125.037 121.769 1.00 19.54 457 SER B CA 1
ATOM 6331 C C . SER B 1 457 ? 95.910 123.938 122.470 1.00 20.49 457 SER B C 1
ATOM 6332 O O . SER B 1 457 ? 95.565 124.064 123.648 1.00 21.77 457 SER B O 1
ATOM 6335 N N . PHE B 1 458 ? 95.589 122.851 121.776 1.00 20.05 458 PHE B N 1
ATOM 6336 C CA . PHE B 1 458 ? 94.755 121.870 122.469 1.00 17.17 458 PHE B CA 1
ATOM 6337 C C . PHE B 1 458 ? 95.503 121.131 123.546 1.00 17.07 458 PHE B C 1
ATOM 6338 O O . PHE B 1 458 ? 95.146 121.199 124.716 1.00 21.45 458 PHE B O 1
ATOM 6346 N N . PHE B 1 459 ? 96.593 120.464 123.215 1.00 19.23 459 PHE B N 1
ATOM 6347 C CA . PHE B 1 459 ? 97.211 119.681 124.262 1.00 18.89 459 PHE B CA 1
ATOM 6348 C C . PHE B 1 459 ? 97.900 120.551 125.274 1.00 21.04 459 PHE B C 1
ATOM 6349 O O . PHE B 1 459 ? 97.868 120.264 126.462 1.00 25.41 459 PHE B O 1
ATOM 6357 N N . ALA B 1 460 ? 98.467 121.661 124.868 1.00 19.88 460 ALA B N 1
ATOM 6358 C CA . ALA B 1 460 ? 99.093 122.531 125.838 1.00 19.19 460 ALA B CA 1
ATOM 6359 C C . ALA B 1 460 ? 98.122 123.041 126.890 1.00 21.62 460 ALA B C 1
ATOM 6360 O O . ALA B 1 460 ? 98.519 123.255 128.034 1.00 27.75 460 ALA B O 1
ATOM 6362 N N . ASN B 1 461 ? 96.853 123.287 126.537 1.00 22.49 461 ASN B N 1
ATOM 6363 C CA . ASN B 1 461 ? 95.925 123.797 127.542 1.00 21.21 461 ASN B CA 1
ATOM 6364 C C . ASN B 1 461 ? 95.240 122.688 128.324 1.00 22.02 461 ASN B C 1
ATOM 6365 O O . ASN B 1 461 ? 94.919 122.853 129.498 1.00 25.10 461 ASN B O 1
ATOM 6370 N N . VAL B 1 462 ? 95.056 121.542 127.695 1.00 22.53 462 VAL B N 1
ATOM 6371 C CA . VAL B 1 462 ? 94.434 120.420 128.350 1.00 18.93 462 VAL B CA 1
ATOM 6372 C C . VAL B 1 462 ? 95.417 119.739 129.277 1.00 22.77 462 VAL B C 1
ATOM 6373 O O . VAL B 1 462 ? 95.164 119.584 130.470 1.00 26.46 462 VAL B O 1
ATOM 6377 N N . LEU B 1 463 ? 96.580 119.386 128.759 1.00 23.77 463 LEU B N 1
ATOM 6378 C CA . LEU B 1 463 ? 97.624 118.732 129.522 1.00 25.96 463 LEU B CA 1
ATOM 6379 C C . LEU B 1 463 ? 98.558 119.777 130.058 1.00 28.79 463 LEU B C 1
ATOM 6380 O O . LEU B 1 463 ? 99.739 119.835 129.694 1.00 32.28 463 LEU B O 1
ATOM 6385 N N . SER B 1 464 ? 98.029 120.597 130.926 1.00 29.49 464 SER B N 1
ATOM 6386 C CA . SER B 1 464 ? 98.811 121.692 131.439 1.00 33.52 464 SER B CA 1
ATOM 6387 C C . SER B 1 464 ? 100.047 121.168 132.128 1.00 39.72 464 SER B C 1
ATOM 6388 O O . SER B 1 464 ? 99.980 120.220 132.913 1.00 41.34 464 SER B O 1
ATOM 6391 N N . GLY B 1 465 ? 101.182 121.798 131.853 1.00 41.37 465 GLY B N 1
ATOM 6392 C CA . GLY B 1 465 ? 102.453 121.376 132.420 1.00 44.78 465 GLY B CA 1
ATOM 6393 C C . GLY B 1 465 ? 103.597 121.706 131.466 1.00 41.87 465 GLY B C 1
ATOM 6394 O O . GLY B 1 465 ? 103.460 122.554 130.576 1.00 43.79 465 GLY B O 1
ATOM 6395 N N . SER B 1 466 ? 104.752 121.098 131.709 1.00 44.35 466 SER B N 1
ATOM 6396 C CA . SER B 1 466 ? 105.950 121.311 130.909 1.00 42.35 466 SER B CA 1
ATOM 6397 C C . SER B 1 466 ? 105.887 120.531 129.611 1.00 40.33 466 SER B C 1
ATOM 6398 O O . SER B 1 466 ? 105.056 119.629 129.457 1.00 39.97 466 SER B O 1
ATOM 6401 N N . ALA B 1 467 ? 106.766 120.855 128.659 1.00 39.67 467 ALA B N 1
ATOM 6402 C CA . ALA B 1 467 ? 106.789 120.088 127.423 1.00 38.16 467 ALA B CA 1
ATOM 6403 C C . ALA B 1 467 ? 107.167 118.649 127.690 1.00 39.71 467 ALA B C 1
ATOM 6404 O O . ALA B 1 467 ? 106.654 117.746 127.037 1.00 40.59 467 ALA B O 1
ATOM 6406 N N . LEU B 1 468 ? 108.047 118.419 128.662 1.00 43.18 468 LEU B N 1
ATOM 6407 C CA . LEU B 1 468 ? 108.455 117.060 128.959 1.00 44.49 468 LEU B CA 1
ATOM 6408 C C . LEU B 1 468 ? 107.294 116.274 129.512 1.00 43.83 468 LEU B C 1
ATOM 6409 O O . LEU B 1 468 ? 107.105 115.115 129.144 1.00 44.09 468 LEU B O 1
ATOM 6414 N N . TYR B 1 469 ? 106.514 116.894 130.387 1.00 41.30 469 TYR B N 1
ATOM 6415 C CA . TYR B 1 469 ? 105.345 116.244 130.933 1.00 40.36 469 TYR B CA 1
ATOM 6416 C C . TYR B 1 469 ? 104.418 115.794 129.829 1.00 39.76 469 TYR B C 1
ATOM 6417 O O . TYR B 1 469 ? 103.977 114.644 129.823 1.00 39.87 469 TYR B O 1
ATOM 6426 N N . ARG B 1 470 ? 104.110 116.687 128.893 1.00 38.26 470 ARG B N 1
ATOM 6427 C CA . ARG B 1 470 ? 103.207 116.318 127.825 1.00 34.92 470 ARG B CA 1
ATOM 6428 C C . ARG B 1 470 ? 103.753 115.201 126.981 1.00 38.11 470 ARG B C 1
ATOM 6429 O O . ARG B 1 470 ? 103.008 114.306 126.580 1.00 40.75 470 ARG B O 1
ATOM 6437 N N . VAL B 1 471 ? 105.044 115.204 126.717 1.00 37.98 471 VAL B N 1
ATOM 6438 C CA . VAL B 1 471 ? 105.581 114.120 125.935 1.00 35.81 471 VAL B CA 1
ATOM 6439 C C . VAL B 1 471 ? 105.430 112.818 126.689 1.00 37.29 471 VAL B C 1
ATOM 6440 O O . VAL B 1 471 ? 105.028 111.821 126.103 1.00 38.69 471 VAL B O 1
ATOM 6444 N N . ASN B 1 472 ? 105.704 112.812 127.985 1.00 36.99 472 ASN B N 1
ATOM 6445 C CA . ASN B 1 472 ? 105.579 111.586 128.742 1.00 35.61 472 ASN B CA 1
ATOM 6446 C C . ASN B 1 472 ? 104.153 111.069 128.762 1.00 36.14 472 ASN B C 1
ATOM 6447 O O . ASN B 1 472 ? 103.936 109.863 128.718 1.00 37.81 472 ASN B O 1
ATOM 6452 N N . VAL B 1 473 ? 103.169 111.952 128.729 1.00 37.25 473 VAL B N 1
ATOM 6453 C CA . VAL B 1 473 ? 101.774 111.521 128.713 1.00 34.25 473 VAL B CA 1
ATOM 6454 C C . VAL B 1 473 ? 101.501 110.662 127.501 1.00 34.38 473 VAL B C 1
ATOM 6455 O O . VAL B 1 473 ? 100.816 109.644 127.585 1.00 35.68 473 VAL B O 1
ATOM 6459 N N . PHE B 1 474 ? 102.059 111.025 126.374 1.00 33.93 474 PHE B N 1
ATOM 6460 C CA . PHE B 1 474 ? 101.760 110.274 125.182 1.00 34.26 474 PHE B CA 1
ATOM 6461 C C . PHE B 1 474 ? 102.616 109.042 124.992 1.00 35.55 474 PHE B C 1
ATOM 6462 O O . PHE B 1 474 ? 102.505 108.361 123.974 1.00 38.61 474 PHE B O 1
ATOM 6470 N N . LEU B 1 475 ? 103.462 108.728 125.963 1.00 38.26 475 LEU B N 1
ATOM 6471 C CA . LEU B 1 475 ? 104.269 107.527 125.895 1.00 34.93 475 LEU B CA 1
ATOM 6472 C C . LEU B 1 475 ? 103.602 106.402 126.658 1.00 33.90 475 LEU B C 1
ATOM 6473 O O . LEU B 1 475 ? 104.135 105.298 126.722 1.00 36.99 475 LEU B O 1
ATOM 6478 N N . GLU B 1 476 ? 102.425 106.650 127.225 1.00 33.93 476 GLU B N 1
ATOM 6479 C CA . GLU B 1 476 ? 101.736 105.611 127.968 1.00 30.31 476 GLU B CA 1
ATOM 6480 C C . GLU B 1 476 ? 100.299 105.444 127.497 1.00 31.90 476 GLU B C 1
ATOM 6481 O O . GLU B 1 476 ? 99.394 105.875 128.202 1.00 34.08 476 GLU B O 1
ATOM 6487 N N . PRO B 1 477 ? 100.041 104.820 126.338 1.00 30.50 477 PRO B N 1
ATOM 6488 C CA . PRO B 1 477 ? 98.744 104.715 125.705 1.00 31.15 477 PRO B CA 1
ATOM 6489 C C . PRO B 1 477 ? 97.611 104.197 126.575 1.00 29.64 477 PRO B C 1
ATOM 6490 O O . PRO B 1 477 ? 96.479 104.648 126.445 1.00 31.79 477 PRO B O 1
ATOM 6494 N N . LYS B 1 478 ? 97.893 103.315 127.518 1.00 29.83 478 LYS B N 1
ATOM 6495 C CA . LYS B 1 478 ? 96.821 102.762 128.333 1.00 29.71 478 LYS B CA 1
ATOM 6496 C C . LYS B 1 478 ? 96.198 103.776 129.276 1.00 30.08 478 LYS B C 1
ATOM 6497 O O . LYS B 1 478 ? 95.144 103.516 129.852 1.00 31.71 478 LYS B O 1
ATOM 6503 N N . THR B 1 479 ? 96.864 104.905 129.506 1.00 30.22 479 THR B N 1
ATOM 6504 C CA . THR B 1 479 ? 96.318 105.890 130.413 1.00 28.01 479 THR B CA 1
ATOM 6505 C C . THR B 1 479 ? 95.796 107.085 129.652 1.00 26.70 479 THR B C 1
ATOM 6506 O O . THR B 1 479 ? 95.149 107.955 130.245 1.00 27.58 479 THR B O 1
ATOM 6510 N N . ILE B 1 480 ? 95.984 107.138 128.329 1.00 25.69 480 ILE B N 1
ATOM 6511 C CA . ILE B 1 480 ? 95.580 108.342 127.648 1.00 23.02 480 ILE B CA 1
ATOM 6512 C C . ILE B 1 480 ? 94.108 108.608 127.817 1.00 23.72 480 ILE B C 1
ATOM 6513 O O . ILE B 1 480 ? 93.742 109.740 128.119 1.00 25.48 480 ILE B O 1
ATOM 6518 N N . PRO B 1 481 ? 93.200 107.644 127.638 1.00 22.14 481 PRO B N 1
ATOM 6519 C CA . PRO B 1 481 ? 91.802 107.879 127.777 1.00 18.88 481 PRO B CA 1
ATOM 6520 C C . PRO B 1 481 ? 91.425 108.550 129.076 1.00 19.05 481 PRO B C 1
ATOM 6521 O O . PRO B 1 481 ? 90.525 109.379 129.073 1.00 23.95 481 PRO B O 1
ATOM 6525 N N . ARG B 1 482 ? 92.120 108.283 130.180 1.00 21.03 482 ARG B N 1
ATOM 6526 C CA . ARG B 1 482 ? 91.702 108.903 131.423 1.00 20.76 482 ARG B CA 1
ATOM 6527 C C . ARG B 1 482 ? 92.344 110.239 131.615 1.00 20.09 482 ARG B C 1
ATOM 6528 O O . ARG B 1 482 ? 91.748 111.145 132.194 1.00 21.36 482 ARG B O 1
ATOM 6536 N N . VAL B 1 483 ? 93.541 110.398 131.095 1.00 22.41 483 VAL B N 1
ATOM 6537 C CA . VAL B 1 483 ? 94.199 111.666 131.246 1.00 21.96 483 VAL B CA 1
ATOM 6538 C C . VAL B 1 483 ? 93.404 112.711 130.491 1.00 21.64 483 VAL B C 1
ATOM 6539 O O . VAL B 1 483 ? 93.225 113.819 130.985 1.00 21.92 483 VAL B O 1
ATOM 6543 N N . LEU B 1 484 ? 92.941 112.378 129.286 1.00 20.66 484 LEU B N 1
ATOM 6544 C CA . LEU B 1 484 ? 92.166 113.342 128.539 1.00 16.96 484 LEU B CA 1
ATOM 6545 C C . LEU B 1 484 ? 90.728 113.418 129.015 1.00 17.73 484 LEU B C 1
ATOM 6546 O O . LEU B 1 484 ? 90.183 114.502 129.180 1.00 21.08 484 LEU B O 1
ATOM 6551 N N . ALA B 1 485 ? 90.102 112.317 129.370 1.00 18.24 485 ALA B N 1
ATOM 6552 C CA . ALA B 1 485 ? 88.724 112.420 129.803 1.00 16.58 485 ALA B CA 1
ATOM 6553 C C . ALA B 1 485 ? 88.583 113.297 131.024 1.00 18.28 485 ALA B C 1
ATOM 6554 O O . ALA B 1 485 ? 87.570 113.966 131.190 1.00 23.31 485 ALA B O 1
ATOM 6556 N N . ALA B 1 486 ? 89.566 113.285 131.904 1.00 19.57 486 ALA B N 1
ATOM 6557 C CA . ALA B 1 486 ? 89.527 114.097 133.099 1.00 17.49 486 ALA B CA 1
ATOM 6558 C C . ALA B 1 486 ? 90.080 115.505 132.912 1.00 18.50 486 ALA B C 1
ATOM 6559 O O . ALA B 1 486 ? 90.053 116.297 133.851 1.00 22.16 486 ALA B O 1
ATOM 6561 N N . ALA B 1 487 ? 90.650 115.806 131.750 1.00 20.21 487 ALA B N 1
ATOM 6562 C CA . ALA B 1 487 ? 91.313 117.086 131.516 1.00 18.96 487 ALA B CA 1
ATOM 6563 C C . ALA B 1 487 ? 90.600 117.967 130.521 1.00 18.43 487 ALA B C 1
ATOM 6564 O O . ALA B 1 487 ? 90.656 119.189 130.628 1.00 20.82 487 ALA B O 1
ATOM 6566 N N . VAL B 1 488 ? 89.993 117.359 129.520 1.00 18.81 488 VAL B N 1
ATOM 6567 C CA . VAL B 1 488 ? 89.359 118.091 128.460 1.00 16.97 488 VAL B CA 1
ATOM 6568 C C . VAL B 1 488 ? 88.104 118.843 128.891 1.00 19.85 488 VAL B C 1
ATOM 6569 O O . VAL B 1 488 ? 88.047 120.032 128.636 1.00 22.12 488 VAL B O 1
ATOM 6573 N N . PRO B 1 489 ? 87.104 118.249 129.578 1.00 19.09 489 PRO B N 1
ATOM 6574 C CA . PRO B 1 489 ? 85.860 118.897 129.961 1.00 18.58 489 PRO B CA 1
ATOM 6575 C C . PRO B 1 489 ? 86.056 120.206 130.710 1.00 22.71 489 PRO B C 1
ATOM 6576 O O . PRO B 1 489 ? 85.300 121.161 130.534 1.00 24.95 489 PRO B O 1
ATOM 6580 N N . ALA B 1 490 ? 87.125 120.276 131.487 1.00 22.16 490 ALA B N 1
ATOM 6581 C CA . ALA B 1 490 ? 87.459 121.428 132.297 1.00 19.07 490 ALA B CA 1
ATOM 6582 C C . ALA B 1 490 ? 87.821 122.640 131.481 1.00 21.93 490 ALA B C 1
ATOM 6583 O O . ALA B 1 490 ? 87.828 123.753 131.996 1.00 26.38 490 ALA B O 1
ATOM 6585 N N . GLN B 1 491 ? 88.173 122.439 130.224 1.00 22.21 491 GLN B N 1
ATOM 6586 C CA . GLN B 1 491 ? 88.575 123.514 129.355 1.00 19.69 491 GLN B CA 1
ATOM 6587 C C . GLN B 1 491 ? 87.450 124.018 128.505 1.00 20.45 491 GLN B C 1
ATOM 6588 O O . GLN B 1 491 ? 87.659 124.915 127.695 1.00 26.76 491 GLN B O 1
ATOM 6594 N N . ALA B 1 492 ? 86.237 123.529 128.687 1.00 21.30 492 ALA B N 1
ATOM 6595 C CA . ALA B 1 492 ? 85.178 123.995 127.809 1.00 20.16 492 ALA B CA 1
ATOM 6596 C C . ALA B 1 492 ? 84.996 125.508 127.844 1.00 22.75 492 ALA B C 1
ATOM 6597 O O . ALA B 1 492 ? 84.712 126.105 126.806 1.00 24.85 492 ALA B O 1
ATOM 6599 N N . SER B 1 493 ? 85.154 126.145 129.004 1.00 23.02 493 SER B N 1
ATOM 6600 C CA . SER B 1 493 ? 84.968 127.587 129.076 1.00 22.62 493 SER B CA 1
ATOM 6601 C C . SER B 1 493 ? 86.119 128.330 128.422 1.00 22.46 493 SER B C 1
ATOM 6602 O O . SER B 1 493 ? 85.938 129.419 127.861 1.00 24.61 493 SER B O 1
ATOM 6605 N N . PHE B 1 494 ? 87.301 127.718 128.454 1.00 22.85 494 PHE B N 1
ATOM 6606 C CA . PHE B 1 494 ? 88.493 128.252 127.826 1.00 19.69 494 PHE B CA 1
ATOM 6607 C C . PHE B 1 494 ? 88.302 128.285 126.363 1.00 17.79 494 PHE B C 1
ATOM 6608 O O . PHE B 1 494 ? 88.603 129.282 125.721 1.00 22.62 494 PHE B O 1
ATOM 6616 N N . PHE B 1 495 ? 87.831 127.180 125.826 1.00 20.09 495 PHE B N 1
ATOM 6617 C CA . PHE B 1 495 ? 87.668 127.079 124.417 1.00 16.79 495 PHE B CA 1
ATOM 6618 C C . PHE B 1 495 ? 86.543 127.939 123.913 1.00 19.49 495 PHE B C 1
ATOM 6619 O O . PHE B 1 495 ? 86.622 128.430 122.800 1.00 24.58 495 PHE B O 1
ATOM 6627 N N . VAL B 1 496 ? 85.512 128.213 124.701 1.00 21.95 496 VAL B N 1
ATOM 6628 C CA . VAL B 1 496 ? 84.541 129.163 124.172 1.00 20.08 496 VAL B CA 1
ATOM 6629 C C . VAL B 1 496 ? 85.231 130.502 123.981 1.00 22.90 496 VAL B C 1
ATOM 6630 O O . VAL B 1 496 ? 85.072 131.133 122.937 1.00 24.29 496 VAL B O 1
ATOM 6634 N N . SER B 1 497 ? 86.017 130.936 124.966 1.00 23.06 497 SER B N 1
ATOM 6635 C CA . SER B 1 497 ? 86.730 132.194 124.838 1.00 20.59 497 SER B CA 1
ATOM 6636 C C . SER B 1 497 ? 87.715 132.145 123.677 1.00 22.19 497 SER B C 1
ATOM 6637 O O . SER B 1 497 ? 87.798 133.086 122.890 1.00 27.72 497 SER B O 1
ATOM 6640 N N . TYR B 1 498 ? 88.445 131.042 123.541 1.00 23.35 498 TYR B N 1
ATOM 6641 C CA . TYR B 1 498 ? 89.416 130.848 122.479 1.00 21.33 498 TYR B CA 1
ATOM 6642 C C . TYR B 1 498 ? 88.780 130.995 121.131 1.00 21.58 498 TYR B C 1
ATOM 6643 O O . TYR B 1 498 ? 89.325 131.674 120.273 1.00 27.11 498 TYR B O 1
ATOM 6652 N N . VAL B 1 499 ? 87.648 130.336 120.915 1.00 22.63 499 VAL B N 1
ATOM 6653 C CA . VAL B 1 499 ? 86.968 130.383 119.641 1.00 21.11 499 VAL B CA 1
ATOM 6654 C C . VAL B 1 499 ? 86.490 131.769 119.354 1.00 25.14 499 VAL B C 1
ATOM 6655 O O . VAL B 1 499 ? 86.620 132.235 118.229 1.00 29.88 499 VAL B O 1
ATOM 6659 N N . VAL B 1 500 ? 85.932 132.458 120.335 1.00 26.44 500 VAL B N 1
ATOM 6660 C CA . VAL B 1 500 ? 85.476 133.807 120.071 1.00 26.18 500 VAL B CA 1
ATOM 6661 C C . VAL B 1 500 ? 86.633 134.749 119.746 1.00 30.49 500 VAL B C 1
ATOM 6662 O O . VAL B 1 500 ? 86.551 135.493 118.767 1.00 32.79 500 VAL B O 1
ATOM 6666 N N . THR B 1 501 ? 87.713 134.696 120.528 1.00 33.99 501 THR B N 1
ATOM 6667 C CA . THR B 1 501 ? 88.854 135.566 120.318 1.00 29.71 501 THR B CA 1
ATOM 6668 C C . THR B 1 501 ? 89.545 135.268 119.023 1.00 31.11 501 THR B C 1
ATOM 6669 O O . THR B 1 501 ? 89.785 136.173 118.231 1.00 39.68 501 THR B O 1
ATOM 6673 N N . SER B 1 502 ? 89.836 134.002 118.760 1.00 31.36 502 SER B N 1
ATOM 6674 C CA . SER B 1 502 ? 90.532 133.650 117.544 1.00 30.57 502 SER B CA 1
ATOM 6675 C C . SER B 1 502 ? 89.619 133.789 116.369 1.00 29.89 502 SER B C 1
ATOM 6676 O O . SER B 1 502 ? 90.066 134.103 115.269 1.00 35.46 502 SER B O 1
ATOM 6679 N N . GLY B 1 503 ? 88.329 133.659 116.596 1.00 26.87 503 GLY B N 1
ATOM 6680 C CA . GLY B 1 503 ? 87.365 133.826 115.560 1.00 26.72 503 GLY B CA 1
ATOM 6681 C C . GLY B 1 503 ? 87.381 135.248 115.053 1.00 34.96 503 GLY B C 1
ATOM 6682 O O . GLY B 1 503 ? 87.657 135.482 113.873 1.00 38.95 503 GLY B O 1
ATOM 6683 N N . TRP B 1 504 ? 87.125 136.238 115.928 1.00 38.05 504 TRP B N 1
ATOM 6684 C CA . TRP B 1 504 ? 87.138 137.595 115.399 1.00 39.38 504 TRP B CA 1
ATOM 6685 C C . TRP B 1 504 ? 88.519 138.079 115.044 1.00 38.01 504 TRP B C 1
ATOM 6686 O O . TRP B 1 504 ? 88.655 138.897 114.141 1.00 43.74 504 TRP B O 1
ATOM 6697 N N . THR B 1 505 ? 89.563 137.575 115.688 1.00 40.61 505 THR B N 1
ATOM 6698 C CA . THR B 1 505 ? 90.872 138.048 115.328 1.00 37.71 505 THR B CA 1
ATOM 6699 C C . THR B 1 505 ? 91.158 137.597 113.933 1.00 39.65 505 THR B C 1
ATOM 6700 O O . THR B 1 505 ? 91.622 138.378 113.112 1.00 46.58 505 THR B O 1
ATOM 6704 N N . GLY B 1 506 ? 90.857 136.341 113.641 1.00 37.74 506 GLY B N 1
ATOM 6705 C CA . GLY B 1 506 ? 91.094 135.757 112.349 1.00 36.68 506 GLY B CA 1
ATOM 6706 C C . GLY B 1 506 ? 90.311 136.452 111.262 1.00 36.88 506 GLY B C 1
ATOM 6707 O O . GLY B 1 506 ? 90.885 136.860 110.252 1.00 45.56 506 GLY B O 1
ATOM 6708 N N . LEU B 1 507 ? 89.008 136.602 111.450 1.00 36.28 507 LEU B N 1
ATOM 6709 C CA . LEU B 1 507 ? 88.206 137.212 110.413 1.00 37.92 507 LEU B CA 1
ATOM 6710 C C . LEU B 1 507 ? 88.522 138.692 110.208 1.00 48.74 507 LEU B C 1
ATOM 6711 O O . LEU B 1 507 ? 88.552 139.154 109.063 1.00 51.33 507 LEU B O 1
ATOM 6716 N N . SER B 1 508 ? 88.780 139.455 111.276 1.00 49.14 508 SER B N 1
ATOM 6717 C CA . SER B 1 508 ? 89.090 140.857 111.074 1.00 50.39 508 SER B CA 1
ATOM 6718 C C . SER B 1 508 ? 90.463 140.999 110.480 1.00 49.51 508 SER B C 1
ATOM 6719 O O . SER B 1 508 ? 90.668 141.853 109.619 1.00 58.46 508 SER B O 1
ATOM 6722 N N . SER B 1 509 ? 91.394 140.129 110.864 1.00 45.95 509 SER B N 1
ATOM 6723 C CA . SER B 1 509 ? 92.730 140.193 110.340 1.00 50.16 509 SER B CA 1
ATOM 6724 C C . SER B 1 509 ? 92.695 140.000 108.858 1.00 54.89 509 SER B C 1
ATOM 6725 O O . SER B 1 509 ? 93.348 140.722 108.101 1.00 64.34 509 SER B O 1
ATOM 6728 N N . GLU B 1 510 ? 91.913 139.041 108.398 1.00 50.19 510 GLU B N 1
ATOM 6729 C CA . GLU B 1 510 ? 91.845 138.832 106.979 1.00 54.74 510 GLU B CA 1
ATOM 6730 C C . GLU B 1 510 ? 91.157 139.963 106.232 1.00 57.34 510 GLU B C 1
ATOM 6731 O O . GLU B 1 510 ? 91.663 140.418 105.211 1.00 62.03 510 GLU B O 1
ATOM 6737 N N . ILE B 1 511 ? 90.059 140.492 106.751 1.00 56.47 511 ILE B N 1
ATOM 6738 C CA . ILE B 1 511 ? 89.334 141.560 106.058 1.00 58.47 511 ILE B CA 1
ATOM 6739 C C . ILE B 1 511 ? 90.183 142.809 105.886 1.00 60.25 511 ILE B C 1
ATOM 6740 O O . ILE B 1 511 ? 90.158 143.455 104.840 1.00 61.71 511 ILE B O 1
ATOM 6745 N N . LEU B 1 512 ? 90.927 143.147 106.916 1.00 62.75 512 LEU B N 1
ATOM 6746 C CA . LEU B 1 512 ? 91.766 144.321 106.952 1.00 65.44 512 LEU B CA 1
ATOM 6747 C C . LEU B 1 512 ? 93.159 144.075 106.389 1.00 64.76 512 LEU B C 1
ATOM 6748 O O . LEU B 1 512 ? 94.004 144.979 106.377 1.00 73.38 512 LEU B O 1
ATOM 6753 N N . ARG B 1 513 ? 93.417 142.850 105.933 1.00 61.32 513 ARG B N 1
ATOM 6754 C CA . ARG B 1 513 ? 94.705 142.453 105.402 1.00 64.90 513 ARG B CA 1
ATOM 6755 C C . ARG B 1 513 ? 95.843 142.728 106.374 1.00 68.05 513 ARG B C 1
ATOM 6756 O O . ARG B 1 513 ? 96.901 143.227 105.977 1.00 73.10 513 ARG B O 1
ATOM 6764 N N . LEU B 1 514 ? 95.675 142.328 107.628 1.00 64.94 514 LEU B N 1
ATOM 6765 C CA . LEU B 1 514 ? 96.700 142.623 108.605 1.00 69.39 514 LEU B CA 1
ATOM 6766 C C . LEU B 1 514 ? 97.911 141.729 108.466 1.00 72.53 514 LEU B C 1
ATOM 6767 O O . LEU B 1 514 ? 98.988 142.089 108.937 1.00 73.51 514 LEU B O 1
ATOM 6772 N N . VAL B 1 515 ? 97.766 140.573 107.828 1.00 70.92 515 VAL B N 1
ATOM 6773 C CA . VAL B 1 515 ? 98.908 139.698 107.660 1.00 73.98 515 VAL B CA 1
ATOM 6774 C C . VAL B 1 515 ? 99.987 140.304 106.757 1.00 73.53 515 VAL B C 1
ATOM 6775 O O . VAL B 1 515 ? 101.140 140.325 107.179 1.00 75.80 515 VAL B O 1
ATOM 6779 N N . PRO B 1 516 ? 99.721 140.722 105.497 1.00 74.60 516 PRO B N 1
ATOM 6780 C CA . PRO B 1 516 ? 100.725 141.393 104.690 1.00 75.94 516 PRO B CA 1
ATOM 6781 C C . PRO B 1 516 ? 101.193 142.767 105.227 1.00 74.69 516 PRO B C 1
ATOM 6782 O O . PRO B 1 516 ? 102.329 143.153 104.943 1.00 79.83 516 PRO B O 1
ATOM 6786 N N . LEU B 1 517 ? 100.373 143.479 106.057 1.00 79.54 517 LEU B N 1
ATOM 6787 C CA . LEU B 1 517 ? 100.727 144.764 106.664 1.00 78.14 517 LEU B CA 1
ATOM 6788 C C . LEU B 1 517 ? 101.665 144.519 107.844 1.00 78.52 517 LEU B C 1
ATOM 6789 O O . LEU B 1 517 ? 102.380 145.424 108.291 1.00 84.21 517 LEU B O 1
ATOM 6794 N N . VAL B 1 536 ? 104.242 136.305 101.180 1.00 50.04 536 VAL B N 1
ATOM 6795 C CA . VAL B 1 536 ? 102.911 136.194 101.750 1.00 52.15 536 VAL B CA 1
ATOM 6796 C C . VAL B 1 536 ? 102.115 135.242 100.811 1.00 50.72 536 VAL B C 1
ATOM 6797 O O . VAL B 1 536 ? 102.286 135.368 99.587 1.00 50.64 536 VAL B O 1
ATOM 6801 N N . PRO B 1 537 ? 101.289 134.238 101.319 1.00 49.58 537 PRO B N 1
ATOM 6802 C CA . PRO B 1 537 ? 100.421 133.344 100.538 1.00 46.80 537 PRO B CA 1
ATOM 6803 C C . PRO B 1 537 ? 99.389 134.113 99.709 1.00 45.15 537 PRO B C 1
ATOM 6804 O O . PRO B 1 537 ? 98.836 135.110 100.166 1.00 43.85 537 PRO B O 1
ATOM 6808 N N . SER B 1 538 ? 99.114 133.622 98.514 1.00 39.23 538 SER B N 1
ATOM 6809 C CA . SER B 1 538 ? 98.162 134.233 97.602 1.00 39.18 538 SER B CA 1
ATOM 6810 C C . SER B 1 538 ? 96.718 133.841 97.865 1.00 39.44 538 SER B C 1
ATOM 6811 O O . SER B 1 538 ? 95.778 134.401 97.276 1.00 41.17 538 SER B O 1
ATOM 6814 N N . THR B 1 539 ? 96.558 132.846 98.733 1.00 39.02 539 THR B N 1
ATOM 6815 C CA . THR B 1 539 ? 95.280 132.267 99.113 1.00 34.91 539 THR B CA 1
ATOM 6816 C C . THR B 1 539 ? 95.246 132.147 100.643 1.00 30.71 539 THR B C 1
ATOM 6817 O O . THR B 1 539 ? 96.294 132.140 101.275 1.00 34.22 539 THR B O 1
ATOM 6821 N N . PRO B 1 540 ? 94.084 131.995 101.283 1.00 29.16 540 PRO B N 1
ATOM 6822 C CA . PRO B 1 540 ? 93.930 131.816 102.711 1.00 26.03 540 PRO B CA 1
ATOM 6823 C C . PRO B 1 540 ? 94.061 130.389 103.205 1.00 25.11 540 PRO B C 1
ATOM 6824 O O . PRO B 1 540 ? 93.849 130.124 104.370 1.00 25.16 540 PRO B O 1
ATOM 6828 N N . PHE B 1 541 ? 94.367 129.451 102.340 1.00 26.67 541 PHE B N 1
ATOM 6829 C CA . PHE B 1 541 ? 94.286 128.043 102.694 1.00 21.91 541 PHE B CA 1
ATOM 6830 C C . PHE B 1 541 ? 95.276 127.621 103.716 1.00 21.32 541 PHE B C 1
ATOM 6831 O O . PHE B 1 541 ? 94.955 126.901 104.655 1.00 24.22 541 PHE B O 1
ATOM 6839 N N . CYS B 1 542 ? 96.479 128.119 103.584 1.00 26.06 542 CYS B N 1
ATOM 6840 C CA . CYS B 1 542 ? 97.552 127.757 104.478 1.00 26.02 542 CYS B CA 1
ATOM 6841 C C . CYS B 1 542 ? 97.219 128.116 105.909 1.00 25.41 542 CYS B C 1
ATOM 6842 O O . CYS B 1 542 ? 97.567 127.391 106.834 1.00 24.56 542 CYS B O 1
ATOM 6845 N N . GLN B 1 543 ? 96.610 129.282 106.102 1.00 27.65 543 GLN B N 1
ATOM 6846 C CA . GLN B 1 543 ? 96.299 129.747 107.437 1.00 26.42 543 GLN B CA 1
ATOM 6847 C C . GLN B 1 543 ? 94.906 129.396 107.935 1.00 25.68 543 GLN B C 1
ATOM 6848 O O . GLN B 1 543 ? 94.725 129.153 109.129 1.00 24.26 543 GLN B O 1
ATOM 6854 N N . GLU B 1 544 ? 93.918 129.390 107.043 1.00 23.22 544 GLU B N 1
ATOM 6855 C CA . GLU B 1 544 ? 92.554 129.135 107.443 1.00 20.26 544 GLU B CA 1
ATOM 6856 C C . GLU B 1 544 ? 92.214 127.660 107.555 1.00 20.64 544 GLU B C 1
ATOM 6857 O O . GLU B 1 544 ? 91.486 127.288 108.465 1.00 21.68 544 GLU B O 1
ATOM 6863 N N . ILE B 1 545 ? 92.725 126.768 106.697 1.00 21.48 545 ILE B N 1
ATOM 6864 C CA . ILE B 1 545 ? 92.299 125.390 106.866 1.00 16.25 545 ILE B CA 1
ATOM 6865 C C . ILE B 1 545 ? 92.572 124.908 108.281 1.00 15.77 545 ILE B C 1
ATOM 6866 O O . ILE B 1 545 ? 91.711 124.230 108.823 1.00 18.08 545 ILE B O 1
ATOM 6871 N N . PRO B 1 546 ? 93.737 125.149 108.900 1.00 16.15 546 PRO B N 1
ATOM 6872 C CA . PRO B 1 546 ? 93.999 124.824 110.272 1.00 14.49 546 PRO B CA 1
ATOM 6873 C C . PRO B 1 546 ? 93.110 125.496 111.299 1.00 16.03 546 PRO B C 1
ATOM 6874 O O . PRO B 1 546 ? 93.003 124.992 112.411 1.00 17.77 546 PRO B O 1
ATOM 6878 N N . ARG B 1 547 ? 92.480 126.623 110.987 1.00 17.66 547 ARG B N 1
ATOM 6879 C CA . ARG B 1 547 ? 91.603 127.245 111.956 1.00 16.48 547 ARG B CA 1
ATOM 6880 C C . ARG B 1 547 ? 90.285 126.527 111.892 1.00 16.61 547 ARG B C 1
ATOM 6881 O O . ARG B 1 547 ? 89.670 126.231 112.912 1.00 19.12 547 ARG B O 1
ATOM 6889 N N . ILE B 1 548 ? 89.860 126.208 110.679 1.00 16.36 548 ILE B N 1
ATOM 6890 C CA . ILE B 1 548 ? 88.598 125.537 110.485 1.00 13.94 548 ILE B CA 1
ATOM 6891 C C . ILE B 1 548 ? 88.669 124.172 111.106 1.00 15.04 548 ILE B C 1
ATOM 6892 O O . ILE B 1 548 ? 87.774 123.786 111.859 1.00 18.72 548 ILE B O 1
ATOM 6897 N N . LEU B 1 549 ? 89.740 123.443 110.812 1.00 16.43 549 LEU B N 1
ATOM 6898 C CA . LEU B 1 549 ? 89.909 122.120 111.346 1.00 12.31 549 LEU B CA 1
ATOM 6899 C C . LEU B 1 549 ? 90.137 122.106 112.831 1.00 12.22 549 LEU B C 1
ATOM 6900 O O . LEU B 1 549 ? 89.635 121.207 113.501 1.00 15.42 549 LEU B O 1
ATOM 6905 N N . PHE B 1 550 ? 90.857 123.063 113.382 1.00 13.09 550 PHE B N 1
ATOM 6906 C CA . PHE B 1 550 ? 91.029 123.042 114.805 1.00 11.07 550 PHE B CA 1
ATOM 6907 C C . PHE B 1 550 ? 89.698 123.240 115.454 1.00 14.09 550 PHE B C 1
ATOM 6908 O O . PHE B 1 550 ? 89.344 122.527 116.386 1.00 18.19 550 PHE B O 1
ATOM 6916 N N . PHE B 1 551 ? 88.916 124.184 114.968 1.00 15.64 551 PHE B N 1
ATOM 6917 C CA . PHE B 1 551 ? 87.626 124.409 115.564 1.00 14.87 551 PHE B CA 1
ATOM 6918 C C . PHE B 1 551 ? 86.783 123.161 115.463 1.00 14.22 551 PHE B C 1
ATOM 6919 O O . PHE B 1 551 ? 86.130 122.783 116.432 1.00 16.91 551 PHE B O 1
ATOM 6927 N N . GLY B 1 552 ? 86.856 122.461 114.343 1.00 14.68 552 GLY B N 1
ATOM 6928 C CA . GLY B 1 552 ? 86.121 121.228 114.178 1.00 13.81 552 GLY B CA 1
ATOM 6929 C C . GLY B 1 552 ? 86.523 120.192 115.225 1.00 13.90 552 GLY B C 1
ATOM 6930 O O . GLY B 1 552 ? 85.682 119.411 115.674 1.00 15.97 552 GLY B O 1
ATOM 6931 N N . LEU B 1 553 ? 87.796 120.194 115.645 1.00 15.02 553 LEU B N 1
ATOM 6932 C CA . LEU B 1 553 ? 88.289 119.265 116.648 1.00 12.51 553 LEU B CA 1
ATOM 6933 C C . LEU B 1 553 ? 87.567 119.525 117.935 1.00 13.21 553 LEU B C 1
ATOM 6934 O O . LEU B 1 553 ? 87.164 118.585 118.628 1.00 16.51 553 LEU B O 1
ATOM 6939 N N . LEU B 1 554 ? 87.392 120.809 118.250 1.00 14.43 554 LEU B N 1
ATOM 6940 C CA . LEU B 1 554 ? 86.748 121.214 119.484 1.00 13.52 554 LEU B CA 1
ATOM 6941 C C . LEU B 1 554 ? 85.266 120.920 119.404 1.00 13.39 554 LEU B C 1
ATOM 6942 O O . LEU B 1 554 ? 84.640 120.536 120.380 1.00 15.22 554 LEU B O 1
ATOM 6947 N N . GLY B 1 555 ? 84.692 121.087 118.242 1.00 14.45 555 GLY B N 1
ATOM 6948 C CA . GLY B 1 555 ? 83.286 120.833 118.061 1.00 13.28 555 GLY B CA 1
ATOM 6949 C C . GLY B 1 555 ? 82.950 119.387 118.302 1.00 13.15 555 GLY B C 1
ATOM 6950 O O . GLY B 1 555 ? 82.016 119.077 119.037 1.00 15.63 555 GLY B O 1
ATOM 6951 N N . ILE B 1 556 ? 83.697 118.491 117.686 1.00 14.97 556 ILE B N 1
ATOM 6952 C CA . ILE B 1 556 ? 83.456 117.078 117.850 1.00 12.18 556 ILE B CA 1
ATOM 6953 C C . ILE B 1 556 ? 83.710 116.660 119.284 1.00 13.64 556 ILE B C 1
ATOM 6954 O O . ILE B 1 556 ? 82.882 115.983 119.883 1.00 16.92 556 ILE B O 1
ATOM 6959 N N . THR B 1 557 ? 84.810 117.107 119.871 1.00 13.16 557 THR B N 1
ATOM 6960 C CA . THR B 1 557 ? 85.135 116.753 121.238 1.00 11.26 557 THR B CA 1
ATOM 6961 C C . THR B 1 557 ? 84.094 117.222 122.231 1.00 12.87 557 THR B C 1
ATOM 6962 O O . THR B 1 557 ? 83.696 116.473 123.134 1.00 17.66 557 THR B O 1
ATOM 6966 N N . TYR B 1 558 ? 83.627 118.449 122.080 1.00 14.93 558 TYR B N 1
ATOM 6967 C CA . TYR B 1 558 ? 82.694 118.966 123.037 1.00 13.45 558 TYR B CA 1
ATOM 6968 C C . TYR B 1 558 ? 81.245 118.665 122.717 1.00 15.12 558 TYR B C 1
ATOM 6969 O O . TYR B 1 558 ? 80.411 118.780 123.591 1.00 18.76 558 TYR B O 1
ATOM 6978 N N . PHE B 1 559 ? 80.904 118.169 121.537 1.00 16.25 559 PHE B N 1
ATOM 6979 C CA . PHE B 1 559 ? 79.523 117.744 121.350 1.00 15.71 559 PHE B CA 1
ATOM 6980 C C . PHE B 1 559 ? 79.184 116.769 122.424 1.00 16.68 559 PHE B C 1
ATOM 6981 O O . PHE B 1 559 ? 78.154 116.853 123.085 1.00 20.42 559 PHE B O 1
ATOM 6989 N N . PHE B 1 560 ? 80.049 115.805 122.570 1.00 17.86 560 PHE B N 1
ATOM 6990 C CA . PHE B 1 560 ? 79.896 114.793 123.565 1.00 17.46 560 PHE B CA 1
ATOM 6991 C C . PHE B 1 560 ? 79.975 115.370 124.986 1.00 18.87 560 PHE B C 1
ATOM 6992 O O . PHE B 1 560 ? 79.111 115.092 125.810 1.00 21.44 560 PHE B O 1
ATOM 7000 N N . LEU B 1 561 ? 80.992 116.197 125.278 1.00 18.92 561 LEU B N 1
ATOM 7001 C CA . LEU B 1 561 ? 81.192 116.662 126.650 1.00 15.84 561 LEU B CA 1
ATOM 7002 C C . LEU B 1 561 ? 80.483 117.940 127.133 1.00 18.56 561 LEU B C 1
ATOM 7003 O O . LEU B 1 561 ? 80.102 118.023 128.295 1.00 21.63 561 LEU B O 1
ATOM 7008 N N . SER B 1 562 ? 80.344 118.959 126.298 1.00 19.71 562 SER B N 1
ATOM 7009 C CA . SER B 1 562 ? 79.776 120.254 126.689 1.00 18.35 562 SER B CA 1
ATOM 7010 C C . SER B 1 562 ? 79.217 121.023 125.475 1.00 19.18 562 SER B C 1
ATOM 7011 O O . SER B 1 562 ? 79.890 121.917 124.942 1.00 21.06 562 SER B O 1
ATOM 7014 N N . PRO B 1 563 ? 77.957 120.771 125.086 1.00 19.29 563 PRO B N 1
ATOM 7015 C CA . PRO B 1 563 ? 77.259 121.259 123.913 1.00 17.79 563 PRO B CA 1
ATOM 7016 C C . PRO B 1 563 ? 77.128 122.763 123.772 1.00 20.22 563 PRO B C 1
ATOM 7017 O O . PRO B 1 563 ? 76.827 123.239 122.687 1.00 22.23 563 PRO B O 1
ATOM 7021 N N . LEU B 1 564 ? 77.338 123.533 124.826 1.00 21.00 564 LEU B N 1
ATOM 7022 C CA . LEU B 1 564 ? 77.183 124.976 124.700 1.00 19.02 564 LEU B CA 1
ATOM 7023 C C . LEU B 1 564 ? 78.249 125.628 123.846 1.00 19.70 564 LEU B C 1
ATOM 7024 O O . LEU B 1 564 ? 78.120 126.793 123.495 1.00 21.43 564 LEU B O 1
ATOM 7029 N N . ILE B 1 565 ? 79.313 124.913 123.509 1.00 20.61 565 ILE B N 1
ATOM 7030 C CA . ILE B 1 565 ? 80.303 125.473 122.600 1.00 16.83 565 ILE B CA 1
ATOM 7031 C C . ILE B 1 565 ? 79.774 125.488 121.186 1.00 16.31 565 ILE B C 1
ATOM 7032 O O . ILE B 1 565 ? 80.232 126.272 120.353 1.00 20.22 565 ILE B O 1
ATOM 7037 N N . LEU B 1 566 ? 78.879 124.557 120.875 1.00 18.15 566 LEU B N 1
ATOM 7038 C CA . LEU B 1 566 ? 78.504 124.314 119.510 1.00 17.32 566 LEU B CA 1
ATOM 7039 C C . LEU B 1 566 ? 77.907 125.487 118.768 1.00 18.14 566 LEU B C 1
ATOM 7040 O O . LEU B 1 566 ? 78.240 125.642 117.599 1.00 22.17 566 LEU B O 1
ATOM 7045 N N . PRO B 1 567 ? 77.023 126.321 119.329 1.00 18.48 567 PRO B N 1
ATOM 7046 C CA . PRO B 1 567 ? 76.497 127.472 118.658 1.00 16.35 567 PRO B CA 1
ATOM 7047 C C . PRO B 1 567 ? 77.556 128.504 118.324 1.00 17.86 567 PRO B C 1
ATOM 7048 O O . PRO B 1 567 ? 77.354 129.295 117.416 1.00 20.40 567 PRO B O 1
ATOM 7052 N N . PHE B 1 568 ? 78.700 128.504 119.014 1.00 19.68 568 PHE B N 1
ATOM 7053 C CA . PHE B 1 568 ? 79.712 129.495 118.714 1.00 16.44 568 PHE B CA 1
ATOM 7054 C C . PHE B 1 568 ? 80.430 129.040 117.504 1.00 16.72 568 PHE B C 1
ATOM 7055 O O . PHE B 1 568 ? 80.750 129.828 116.617 1.00 19.63 568 PHE B O 1
ATOM 7063 N N . LEU B 1 569 ? 80.661 127.747 117.449 1.00 17.14 569 LEU B N 1
ATOM 7064 C CA . LEU B 1 569 ? 81.323 127.192 116.311 1.00 15.65 569 LEU B CA 1
ATOM 7065 C C . LEU B 1 569 ? 80.435 127.315 115.113 1.00 16.58 569 LEU B C 1
ATOM 7066 O O . LEU B 1 569 ? 80.911 127.651 114.037 1.00 20.57 569 LEU B O 1
ATOM 7071 N N . LEU B 1 570 ? 79.135 127.119 115.292 1.00 17.04 570 LEU B N 1
ATOM 7072 C CA . LEU B 1 570 ? 78.236 127.189 114.167 1.00 16.80 570 LEU B CA 1
ATOM 7073 C C . LEU B 1 570 ? 78.176 128.603 113.631 1.00 18.27 570 LEU B C 1
ATOM 7074 O O . LEU B 1 570 ? 78.172 128.786 112.412 1.00 21.65 570 LEU B O 1
ATOM 7079 N N . VAL B 1 571 ? 78.166 129.611 114.507 1.00 19.28 571 VAL B N 1
ATOM 7080 C CA . VAL B 1 571 ? 78.187 130.976 114.024 1.00 17.95 571 VAL B CA 1
ATOM 7081 C C . VAL B 1 571 ? 79.472 131.259 113.305 1.00 18.32 571 VAL B C 1
ATOM 7082 O O . VAL B 1 571 ? 79.445 131.898 112.259 1.00 21.75 571 VAL B O 1
ATOM 7086 N N . TYR B 1 572 ? 80.602 130.820 113.849 1.00 19.23 572 TYR B N 1
ATOM 7087 C CA . TYR B 1 572 ? 81.852 131.050 113.179 1.00 16.85 572 TYR B CA 1
ATOM 7088 C C . TYR B 1 572 ? 81.819 130.476 111.802 1.00 17.41 572 TYR B C 1
ATOM 7089 O O . TYR B 1 572 ? 82.212 131.144 110.853 1.00 21.05 572 TYR B O 1
ATOM 7098 N N . TYR B 1 573 ? 81.368 129.235 111.662 1.00 17.44 573 TYR B N 1
ATOM 7099 C CA . TYR B 1 573 ? 81.386 128.620 110.365 1.00 15.64 573 TYR B CA 1
ATOM 7100 C C . TYR B 1 573 ? 80.441 129.286 109.417 1.00 17.03 573 TYR B C 1
ATOM 7101 O O . TYR B 1 573 ? 80.765 129.412 108.246 1.00 21.29 573 TYR B O 1
ATOM 7110 N N . CYS B 1 574 ? 79.284 129.728 109.877 1.00 19.27 574 CYS B N 1
ATOM 7111 C CA . CYS B 1 574 ? 78.359 130.400 108.981 1.00 19.13 574 CYS B CA 1
ATOM 7112 C C . CYS B 1 574 ? 78.929 131.742 108.515 1.00 20.70 574 CYS B C 1
ATOM 7113 O O . CYS B 1 574 ? 78.863 132.078 107.330 1.00 23.65 574 CYS B O 1
ATOM 7116 N N . LEU B 1 575 ? 79.535 132.502 109.429 1.00 21.25 575 LEU B N 1
ATOM 7117 C CA . LEU B 1 575 ? 80.116 133.772 109.048 1.00 19.49 575 LEU B CA 1
ATOM 7118 C C . LEU B 1 575 ? 81.278 133.549 108.157 1.00 20.99 575 LEU B C 1
ATOM 7119 O O . LEU B 1 575 ? 81.467 134.286 107.202 1.00 27.05 575 LEU B O 1
ATOM 7124 N N . GLY B 1 576 ? 82.054 132.523 108.441 1.00 19.88 576 GLY B N 1
ATOM 7125 C CA . GLY B 1 576 ? 83.193 132.195 107.647 1.00 18.27 576 GLY B CA 1
ATOM 7126 C C . GLY B 1 576 ? 82.694 131.882 106.264 1.00 20.10 576 GLY B C 1
ATOM 7127 O O . GLY B 1 576 ? 83.104 132.484 105.299 1.00 24.79 576 GLY B O 1
ATOM 7128 N N . TYR B 1 577 ? 81.717 131.028 106.139 1.00 18.25 577 TYR B N 1
ATOM 7129 C CA . TYR B 1 577 ? 81.210 130.675 104.840 1.00 17.83 577 TYR B CA 1
ATOM 7130 C C . TYR B 1 577 ? 80.844 131.916 104.029 1.00 23.46 577 TYR B C 1
ATOM 7131 O O . TYR B 1 577 ? 81.285 132.051 102.886 1.00 29.83 577 TYR B O 1
ATOM 7140 N N . ILE B 1 578 ? 80.104 132.864 104.606 1.00 26.34 578 ILE B N 1
ATOM 7141 C CA . ILE B 1 578 ? 79.736 134.072 103.857 1.00 25.46 578 ILE B CA 1
ATOM 7142 C C . ILE B 1 578 ? 80.948 134.933 103.510 1.00 23.36 578 ILE B C 1
ATOM 7143 O O . ILE B 1 578 ? 81.073 135.418 102.378 1.00 28.56 578 ILE B O 1
ATOM 7148 N N . ILE B 1 579 ? 81.816 135.144 104.485 1.00 22.75 579 ILE B N 1
ATOM 7149 C CA . ILE B 1 579 ? 82.984 135.967 104.326 1.00 21.36 579 ILE B CA 1
ATOM 7150 C C . ILE B 1 579 ? 83.938 135.411 103.335 1.00 25.29 579 ILE B C 1
ATOM 7151 O O . ILE B 1 579 ? 84.451 136.178 102.535 1.00 34.43 579 ILE B O 1
ATOM 7156 N N . TYR B 1 580 ? 84.204 134.123 103.387 1.00 25.77 580 TYR B N 1
ATOM 7157 C CA . TYR B 1 580 ? 85.127 133.503 102.489 1.00 24.55 580 TYR B CA 1
ATOM 7158 C C . TYR B 1 580 ? 84.574 133.335 101.128 1.00 27.36 580 TYR B C 1
ATOM 7159 O O . TYR B 1 580 ? 85.320 133.388 100.161 1.00 35.76 580 TYR B O 1
ATOM 7168 N N . ARG B 1 581 ? 83.283 133.156 100.967 1.00 24.88 581 ARG B N 1
ATOM 7169 C CA . ARG B 1 581 ? 82.844 133.122 99.601 1.00 28.29 581 ARG B CA 1
ATOM 7170 C C . ARG B 1 581 ? 83.152 134.490 98.979 1.00 36.89 581 ARG B C 1
ATOM 7171 O O . ARG B 1 581 ? 83.667 134.558 97.859 1.00 38.69 581 ARG B O 1
ATOM 7179 N N . ASN B 1 582 ? 82.950 135.582 99.739 1.00 35.32 582 ASN B N 1
ATOM 7180 C CA . ASN B 1 582 ? 83.275 136.901 99.219 1.00 36.29 582 ASN B CA 1
ATOM 7181 C C . ASN B 1 582 ? 84.767 137.100 99.036 1.00 35.04 582 ASN B C 1
ATOM 7182 O O . ASN B 1 582 ? 85.195 137.619 98.010 1.00 41.02 582 ASN B O 1
ATOM 7187 N N . GLN B 1 583 ? 85.572 136.688 99.998 1.00 33.47 583 GLN B N 1
ATOM 7188 C CA . GLN B 1 583 ? 86.988 136.914 99.866 1.00 33.87 583 GLN B CA 1
ATOM 7189 C C . GLN B 1 583 ? 87.572 136.109 98.725 1.00 38.75 583 GLN B C 1
ATOM 7190 O O . GLN B 1 583 ? 88.412 136.605 97.964 1.00 43.00 583 GLN B O 1
ATOM 7196 N N . LEU B 1 584 ? 87.107 134.888 98.513 1.00 34.77 584 LEU B N 1
ATOM 7197 C CA . LEU B 1 584 ? 87.691 134.137 97.429 1.00 36.45 584 LEU B CA 1
ATOM 7198 C C . LEU B 1 584 ? 87.317 134.755 96.091 1.00 42.09 584 LEU B C 1
ATOM 7199 O O . LEU B 1 584 ? 88.153 134.814 95.186 1.00 44.41 584 LEU B O 1
ATOM 7204 N N . LEU B 1 585 ? 86.078 135.239 95.952 1.00 40.43 585 LEU B N 1
ATOM 7205 C CA . LEU B 1 585 ? 85.652 135.845 94.695 1.00 45.73 585 LEU B CA 1
ATOM 7206 C C . LEU B 1 585 ? 86.228 137.240 94.408 1.00 45.02 585 LEU B C 1
ATOM 7207 O O . LEU B 1 585 ? 86.539 137.555 93.258 1.00 45.26 585 LEU B O 1
ATOM 7212 N N . ASN B 1 586 ? 86.359 138.082 95.432 1.00 45.02 586 ASN B N 1
ATOM 7213 C CA . ASN B 1 586 ? 86.801 139.451 95.229 1.00 43.83 586 ASN B CA 1
ATOM 7214 C C . ASN B 1 586 ? 88.167 139.897 95.777 1.00 45.77 586 ASN B C 1
ATOM 7215 O O . ASN B 1 586 ? 88.620 140.984 95.424 1.00 51.16 586 ASN B O 1
ATOM 7220 N N . VAL B 1 587 ? 88.812 139.133 96.655 1.00 42.76 587 VAL B N 1
ATOM 7221 C CA . VAL B 1 587 ? 90.065 139.578 97.263 1.00 41.70 587 VAL B CA 1
ATOM 7222 C C . VAL B 1 587 ? 91.300 138.795 96.861 1.00 43.25 587 VAL B C 1
ATOM 7223 O O . VAL B 1 587 ? 92.352 139.385 96.613 1.00 45.80 587 VAL B O 1
ATOM 7227 N N . TYR B 1 588 ? 91.193 137.480 96.880 1.00 44.81 588 TYR B N 1
ATOM 7228 C CA . TYR B 1 588 ? 92.328 136.601 96.637 1.00 43.29 588 TYR B CA 1
ATOM 7229 C C . TYR B 1 588 ? 92.714 136.414 95.190 1.00 45.59 588 TYR B C 1
ATOM 7230 O O . TYR B 1 588 ? 91.912 136.613 94.279 1.00 46.91 588 TYR B O 1
ATOM 7239 N N . ALA B 1 589 ? 93.986 136.081 94.966 1.00 42.49 589 ALA B N 1
ATOM 7240 C CA . ALA B 1 589 ? 94.486 135.901 93.618 1.00 43.25 589 ALA B CA 1
ATOM 7241 C C . ALA B 1 589 ? 95.489 134.782 93.593 1.00 43.54 589 ALA B C 1
ATOM 7242 O O . ALA B 1 589 ? 96.692 135.023 93.575 1.00 43.94 589 ALA B O 1
ATOM 7244 N N . ALA B 1 590 ? 94.994 133.560 93.615 1.00 42.89 590 ALA B N 1
ATOM 7245 C CA . ALA B 1 590 ? 95.848 132.404 93.761 1.00 38.30 590 ALA B CA 1
ATOM 7246 C C . ALA B 1 590 ? 96.895 132.345 92.688 1.00 38.41 590 ALA B C 1
ATOM 7247 O O . ALA B 1 590 ? 96.612 132.589 91.519 1.00 40.39 590 ALA B O 1
ATOM 7249 N N . LYS B 1 591 ? 98.102 131.951 93.073 1.00 37.81 591 LYS B N 1
ATOM 7250 C CA . LYS B 1 591 ? 99.180 131.813 92.102 1.00 37.72 591 LYS B CA 1
ATOM 7251 C C . LYS B 1 591 ? 99.413 130.371 91.701 1.00 33.74 591 LYS B C 1
ATOM 7252 O O . LYS B 1 591 ? 100.391 130.064 91.033 1.00 31.55 591 LYS B O 1
ATOM 7258 N N . TYR B 1 592 ? 98.543 129.492 92.148 1.00 33.54 592 TYR B N 1
ATOM 7259 C CA . TYR B 1 592 ? 98.652 128.084 91.834 1.00 29.57 592 TYR B CA 1
ATOM 7260 C C . TYR B 1 592 ? 97.325 127.372 91.970 1.00 30.25 592 TYR B C 1
ATOM 7261 O O . TYR B 1 592 ? 96.423 127.852 92.653 1.00 33.48 592 TYR B O 1
ATOM 7270 N N . GLU B 1 593 ? 97.233 126.195 91.369 1.00 28.37 593 GLU B N 1
ATOM 7271 C CA . GLU B 1 593 ? 96.099 125.310 91.529 1.00 29.55 593 GLU B CA 1
ATOM 7272 C C . GLU B 1 593 ? 96.587 123.937 91.967 1.00 29.30 593 GLU B C 1
ATOM 7273 O O . GLU B 1 593 ? 97.414 123.318 91.307 1.00 31.13 593 GLU B O 1
ATOM 7279 N N . THR B 1 594 ? 96.019 123.423 93.040 1.00 28.05 594 THR B N 1
ATOM 7280 C CA . THR B 1 594 ? 96.378 122.122 93.580 1.00 24.80 594 THR B CA 1
ATOM 7281 C C . THR B 1 594 ? 95.261 121.127 93.534 1.00 24.03 594 THR B C 1
ATOM 7282 O O . THR B 1 594 ? 95.200 120.214 94.355 1.00 24.21 594 THR B O 1
ATOM 7286 N N . GLY B 1 595 ? 94.357 121.289 92.593 1.00 24.87 595 GLY B N 1
ATOM 7287 C CA . GLY B 1 595 ? 93.273 120.354 92.507 1.00 20.34 595 GLY B CA 1
ATOM 7288 C C . GLY B 1 595 ? 92.515 120.479 93.791 1.00 20.36 595 GLY B C 1
ATOM 7289 O O . GLY B 1 595 ? 92.021 121.544 94.105 1.00 24.76 595 GLY B O 1
ATOM 7290 N N . GLY B 1 596 ? 92.365 119.390 94.497 1.00 17.43 596 GLY B N 1
ATOM 7291 C CA . GLY B 1 596 ? 91.656 119.407 95.747 1.00 14.58 596 GLY B CA 1
ATOM 7292 C C . GLY B 1 596 ? 92.506 118.686 96.753 1.00 14.52 596 GLY B C 1
ATOM 7293 O O . GLY B 1 596 ? 91.988 118.026 97.639 1.00 17.81 596 GLY B O 1
ATOM 7294 N N . LYS B 1 597 ? 93.818 118.867 96.661 1.00 18.13 597 LYS B N 1
ATOM 7295 C CA . LYS B 1 597 ? 94.814 118.206 97.505 1.00 17.04 597 LYS B CA 1
ATOM 7296 C C . LYS B 1 597 ? 94.753 118.534 98.971 1.00 15.13 597 LYS B C 1
ATOM 7297 O O . LYS B 1 597 ? 95.392 117.863 99.773 1.00 17.09 597 LYS B O 1
ATOM 7303 N N . PHE B 1 598 ? 94.024 119.559 99.333 1.00 14.62 598 PHE B N 1
ATOM 7304 C CA . PHE B 1 598 ? 93.816 119.839 100.731 1.00 14.72 598 PHE B CA 1
ATOM 7305 C C . PHE B 1 598 ? 92.726 118.925 101.286 1.00 15.24 598 PHE B C 1
ATOM 7306 O O . PHE B 1 598 ? 92.649 118.711 102.494 1.00 16.30 598 PHE B O 1
ATOM 7314 N N . TRP B 1 599 ? 91.863 118.376 100.429 1.00 14.90 599 TRP B N 1
ATOM 7315 C CA . TRP B 1 599 ? 90.785 117.534 100.912 1.00 13.70 599 TRP B CA 1
ATOM 7316 C C . TRP B 1 599 ? 91.272 116.357 101.769 1.00 13.59 599 TRP B C 1
ATOM 7317 O O . TRP B 1 599 ? 90.700 116.128 102.827 1.00 15.94 599 TRP B O 1
ATOM 7328 N N . PRO B 1 600 ? 92.283 115.566 101.385 1.00 12.21 600 PRO B N 1
ATOM 7329 C CA . PRO B 1 600 ? 92.839 114.512 102.184 1.00 10.37 600 PRO B CA 1
ATOM 7330 C C . PRO B 1 600 ? 93.279 114.972 103.560 1.00 11.98 600 PRO B C 1
ATOM 7331 O O . PRO B 1 600 ? 93.327 114.161 104.478 1.00 13.89 600 PRO B O 1
ATOM 7335 N N . ILE B 1 601 ? 93.617 116.251 103.732 1.00 14.21 601 ILE B N 1
ATOM 7336 C CA . ILE B 1 601 ? 94.016 116.740 105.027 1.00 12.56 601 ILE B CA 1
ATOM 7337 C C . ILE B 1 601 ? 92.786 116.810 105.859 1.00 12.54 601 ILE B C 1
ATOM 7338 O O . ILE B 1 601 ? 92.800 116.471 107.037 1.00 14.94 601 ILE B O 1
ATOM 7343 N N . VAL B 1 602 ? 91.721 117.309 105.258 1.00 13.86 602 VAL B N 1
ATOM 7344 C CA . VAL B 1 602 ? 90.476 117.472 105.960 1.00 12.42 602 VAL B CA 1
ATOM 7345 C C . VAL B 1 602 ? 89.943 116.135 106.377 1.00 11.82 602 VAL B C 1
ATOM 7346 O O . VAL B 1 602 ? 89.484 115.987 107.505 1.00 12.93 602 VAL B O 1
ATOM 7350 N N . HIS B 1 603 ? 89.999 115.154 105.486 1.00 13.07 603 HIS B N 1
ATOM 7351 C CA . HIS B 1 603 ? 89.548 113.817 105.824 1.00 10.82 603 HIS B CA 1
ATOM 7352 C C . HIS B 1 603 ? 90.316 113.240 106.974 1.00 10.75 603 HIS B C 1
ATOM 7353 O O . HIS B 1 603 ? 89.736 112.782 107.956 1.00 13.88 603 HIS B O 1
ATOM 7360 N N . SER B 1 604 ? 91.628 113.262 106.880 1.00 12.47 604 SER B N 1
ATOM 7361 C CA . SER B 1 604 ? 92.426 112.652 107.896 1.00 10.34 604 SER B CA 1
ATOM 7362 C C . SER B 1 604 ? 92.327 113.372 109.203 1.00 9.83 604 SER B C 1
ATOM 7363 O O . SER B 1 604 ? 92.317 112.742 110.261 1.00 12.73 604 SER B O 1
ATOM 7366 N N . TYR B 1 605 ? 92.237 114.687 109.160 1.00 11.13 605 TYR B N 1
ATOM 7367 C CA . TYR B 1 605 ? 92.139 115.445 110.366 1.00 10.11 605 TYR B CA 1
ATOM 7368 C C . TYR B 1 605 ? 90.797 115.136 111.009 1.00 11.64 605 TYR B C 1
ATOM 7369 O O . TYR B 1 605 ? 90.726 115.018 112.224 1.00 13.53 605 TYR B O 1
ATOM 7378 N N . THR B 1 606 ? 89.717 115.033 110.217 1.00 13.10 606 THR B N 1
ATOM 7379 C CA . THR B 1 606 ? 88.400 114.720 110.757 1.00 10.77 606 THR B CA 1
ATOM 7380 C C . THR B 1 606 ? 88.381 113.356 111.412 1.00 11.55 606 THR B C 1
ATOM 7381 O O . THR B 1 606 ? 87.783 113.211 112.474 1.00 14.28 606 THR B O 1
ATOM 7385 N N . ILE B 1 607 ? 89.009 112.350 110.804 1.00 11.78 607 ILE B N 1
ATOM 7386 C CA . ILE B 1 607 ? 89.045 111.045 111.434 1.00 9.43 607 ILE B CA 1
ATOM 7387 C C . ILE B 1 607 ? 89.789 111.175 112.732 1.00 10.24 607 ILE B C 1
ATOM 7388 O O . ILE B 1 607 ? 89.370 110.588 113.716 1.00 13.41 607 ILE B O 1
ATOM 7393 N N . PHE B 1 608 ? 90.882 111.923 112.765 1.00 11.51 608 PHE B N 1
ATOM 7394 C CA . PHE B 1 608 ? 91.553 112.187 114.018 1.00 9.87 608 PHE B CA 1
ATOM 7395 C C . PHE B 1 608 ? 90.610 112.800 115.005 1.00 11.24 608 PHE B C 1
ATOM 7396 O O . PHE B 1 608 ? 90.548 112.342 116.136 1.00 13.82 608 PHE B O 1
ATOM 7404 N N . SER B 1 609 ? 89.849 113.813 114.625 1.00 12.31 609 SER B N 1
ATOM 7405 C CA . SER B 1 609 ? 88.955 114.423 115.577 1.00 10.54 609 SER B CA 1
ATOM 7406 C C . SER B 1 609 ? 87.939 113.437 116.119 1.00 11.77 609 SER B C 1
ATOM 7407 O O . SER B 1 609 ? 87.676 113.426 117.325 1.00 13.90 609 SER B O 1
ATOM 7410 N N . LEU B 1 610 ? 87.386 112.576 115.267 1.00 12.43 610 LEU B N 1
ATOM 7411 C CA . LEU B 1 610 ? 86.434 111.605 115.758 1.00 9.27 610 LEU B CA 1
ATOM 7412 C C . LEU B 1 610 ? 87.078 110.606 116.659 1.00 10.61 610 LEU B C 1
ATOM 7413 O O . LEU B 1 610 ? 86.533 110.318 117.716 1.00 15.20 610 LEU B O 1
ATOM 7418 N N . VAL B 1 611 ? 88.259 110.130 116.307 1.00 12.24 611 VAL B N 1
ATOM 7419 C CA . VAL B 1 611 ? 88.925 109.136 117.110 1.00 10.36 611 VAL B CA 1
ATOM 7420 C C . VAL B 1 611 ? 89.336 109.715 118.433 1.00 11.59 611 VAL B C 1
ATOM 7421 O O . VAL B 1 611 ? 89.230 109.031 119.440 1.00 15.94 611 VAL B O 1
ATOM 7425 N N . LEU B 1 612 ? 89.833 110.939 118.462 1.00 12.41 612 LEU B N 1
ATOM 7426 C CA . LEU B 1 612 ? 90.237 111.517 119.717 1.00 11.84 612 LEU B CA 1
ATOM 7427 C C . LEU B 1 612 ? 89.026 111.606 120.606 1.00 12.81 612 LEU B C 1
ATOM 7428 O O . LEU B 1 612 ? 89.105 111.295 121.791 1.00 16.27 612 LEU B O 1
ATOM 7433 N N . MET B 1 613 ? 87.893 112.021 120.050 1.00 13.56 613 MET B N 1
ATOM 7434 C CA . MET B 1 613 ? 86.667 112.115 120.811 1.00 12.93 613 MET B CA 1
ATOM 7435 C C . MET B 1 613 ? 86.218 110.767 121.322 1.00 13.60 613 MET B C 1
ATOM 7436 O O . MET B 1 613 ? 85.747 110.671 122.450 1.00 16.83 613 MET B O 1
ATOM 7441 N N . HIS B 1 614 ? 86.394 109.723 120.531 1.00 14.01 614 HIS B N 1
ATOM 7442 C CA . HIS B 1 614 ? 86.016 108.402 120.949 1.00 11.05 614 HIS B CA 1
ATOM 7443 C C . HIS B 1 614 ? 86.912 107.943 122.068 1.00 13.06 614 HIS B C 1
ATOM 7444 O O . HIS B 1 614 ? 86.430 107.305 122.990 1.00 17.65 614 HIS B O 1
ATOM 7451 N N . ILE B 1 615 ? 88.200 108.282 122.021 1.00 13.59 615 ILE B N 1
ATOM 7452 C CA . ILE B 1 615 ? 89.145 107.938 123.078 1.00 11.70 615 ILE B CA 1
ATOM 7453 C C . ILE B 1 615 ? 88.723 108.610 124.354 1.00 13.36 615 ILE B C 1
ATOM 7454 O O . ILE B 1 615 ? 88.716 107.986 125.417 1.00 19.99 615 ILE B O 1
ATOM 7459 N N . ILE B 1 616 ? 88.344 109.868 124.254 1.00 14.20 616 ILE B N 1
ATOM 7460 C CA . ILE B 1 616 ? 87.878 110.613 125.395 1.00 14.24 616 ILE B CA 1
ATOM 7461 C C . ILE B 1 616 ? 86.625 109.971 125.940 1.00 15.39 616 ILE B C 1
ATOM 7462 O O . ILE B 1 616 ? 86.488 109.840 127.146 1.00 17.04 616 ILE B O 1
ATOM 7467 N N . ALA B 1 617 ? 85.689 109.595 125.079 1.00 17.39 617 ALA B N 1
ATOM 7468 C CA . ALA B 1 617 ? 84.472 108.952 125.518 1.00 15.71 617 ALA B CA 1
ATOM 7469 C C . ALA B 1 617 ? 84.714 107.637 126.196 1.00 18.23 617 ALA B C 1
ATOM 7470 O O . ALA B 1 617 ? 84.091 107.365 127.213 1.00 21.64 617 ALA B O 1
ATOM 7472 N N . VAL B 1 618 ? 85.669 106.852 125.723 1.00 18.80 618 VAL B N 1
ATOM 7473 C CA . VAL B 1 618 ? 85.964 105.602 126.383 1.00 17.24 618 VAL B CA 1
ATOM 7474 C C . VAL B 1 618 ? 86.459 105.891 127.769 1.00 18.79 618 VAL B C 1
ATOM 7475 O O . VAL B 1 618 ? 86.024 105.256 128.739 1.00 24.28 618 VAL B O 1
ATOM 7479 N N . GLY B 1 619 ? 87.362 106.847 127.882 1.00 17.52 619 GLY B N 1
ATOM 7480 C CA . GLY B 1 619 ? 87.889 107.199 129.166 1.00 17.49 619 GLY B CA 1
ATOM 7481 C C . GLY B 1 619 ? 86.825 107.751 130.079 1.00 19.63 619 GLY B C 1
ATOM 7482 O O . GLY B 1 619 ? 86.797 107.415 131.264 1.00 24.92 619 GLY B O 1
ATOM 7483 N N . LEU B 1 620 ? 85.915 108.545 129.528 1.00 20.75 620 LEU B N 1
ATOM 7484 C CA . LEU B 1 620 ? 84.886 109.170 130.322 1.00 22.68 620 LEU B CA 1
ATOM 7485 C C . LEU B 1 620 ? 83.827 108.205 130.786 1.00 22.76 620 LEU B C 1
ATOM 7486 O O . LEU B 1 620 ? 83.436 108.246 131.940 1.00 24.54 620 LEU B O 1
ATOM 7491 N N . PHE B 1 621 ? 83.410 107.269 129.952 1.00 20.98 621 PHE B N 1
ATOM 7492 C CA . PHE B 1 621 ? 82.412 106.344 130.409 1.00 18.45 621 PHE B CA 1
ATOM 7493 C C . PHE B 1 621 ? 83.048 105.548 131.526 1.00 22.59 621 PHE B C 1
ATOM 7494 O O . PHE B 1 621 ? 82.368 105.135 132.466 1.00 29.00 621 PHE B O 1
ATOM 7502 N N . GLY B 1 622 ? 84.361 105.337 131.448 1.00 21.56 622 GLY B N 1
ATOM 7503 C CA . GLY B 1 622 ? 85.086 104.690 132.518 1.00 22.55 622 GLY B CA 1
ATOM 7504 C C . GLY B 1 622 ? 84.982 105.531 133.808 1.00 24.77 622 GLY B C 1
ATOM 7505 O O . GLY B 1 622 ? 84.577 105.029 134.854 1.00 30.86 622 GLY B O 1
ATOM 7506 N N . LEU B 1 623 ? 85.283 106.825 133.720 1.00 23.68 623 LEU B N 1
ATOM 7507 C CA . LEU B 1 623 ? 85.248 107.742 134.868 1.00 24.92 623 LEU B CA 1
ATOM 7508 C C . LEU B 1 623 ? 83.863 107.925 135.463 1.00 27.35 623 LEU B C 1
ATOM 7509 O O . LEU B 1 623 ? 83.722 108.133 136.665 1.00 29.73 623 LEU B O 1
ATOM 7514 N N . LYS B 1 624 ? 82.838 107.819 134.627 1.00 28.95 624 LYS B N 1
ATOM 7515 C CA . LYS B 1 624 ? 81.441 107.992 135.002 1.00 28.59 624 LYS B CA 1
ATOM 7516 C C . LYS B 1 624 ? 80.802 106.695 135.453 1.00 30.27 624 LYS B C 1
ATOM 7517 O O . LYS B 1 624 ? 79.579 106.618 135.606 1.00 30.45 624 LYS B O 1
ATOM 7523 N N . GLU B 1 625 ? 81.614 105.667 135.658 1.00 29.09 625 GLU B N 1
ATOM 7524 C CA . GLU B 1 625 ? 81.156 104.397 136.147 1.00 27.96 625 GLU B CA 1
ATOM 7525 C C . GLU B 1 625 ? 80.133 103.710 135.281 1.00 29.05 625 GLU B C 1
ATOM 7526 O O . GLU B 1 625 ? 79.178 103.121 135.792 1.00 32.46 625 GLU B O 1
ATOM 7532 N N . LEU B 1 626 ? 80.335 103.735 133.972 1.00 26.81 626 LEU B N 1
ATOM 7533 C CA . LEU B 1 626 ? 79.471 103.002 133.077 1.00 27.51 626 LEU B CA 1
ATOM 7534 C C . LEU B 1 626 ? 80.377 102.165 132.171 1.00 28.20 626 LEU B C 1
ATOM 7535 O O . LEU B 1 626 ? 80.336 102.339 130.949 1.00 27.00 626 LEU B O 1
ATOM 7540 N N . PRO B 1 627 ? 81.093 101.154 132.722 1.00 28.52 627 PRO B N 1
ATOM 7541 C CA . PRO B 1 627 ? 82.139 100.381 132.089 1.00 25.63 627 PRO B CA 1
ATOM 7542 C C . PRO B 1 627 ? 81.652 99.580 130.917 1.00 28.04 627 PRO B C 1
ATOM 7543 O O . PRO B 1 627 ? 82.442 99.148 130.083 1.00 30.34 627 PRO B O 1
ATOM 7547 N N . VAL B 1 628 ? 80.357 99.346 130.857 1.00 30.73 628 VAL B N 1
ATOM 7548 C CA . VAL B 1 628 ? 79.824 98.598 129.752 1.00 30.27 628 VAL B CA 1
ATOM 7549 C C . VAL B 1 628 ? 79.911 99.464 128.523 1.00 29.33 628 VAL B C 1
ATOM 7550 O O . VAL B 1 628 ? 80.230 98.977 127.449 1.00 28.20 628 VAL B O 1
ATOM 7554 N N . ALA B 1 629 ? 79.560 100.741 128.672 1.00 29.13 629 ALA B N 1
ATOM 7555 C CA . ALA B 1 629 ? 79.599 101.680 127.576 1.00 25.84 629 ALA B CA 1
ATOM 7556 C C . ALA B 1 629 ? 81.037 101.912 127.212 1.00 26.58 629 ALA B C 1
ATOM 7557 O O . ALA B 1 629 ? 81.390 102.057 126.043 1.00 26.56 629 ALA B O 1
ATOM 7559 N N . SER B 1 630 ? 81.900 101.906 128.222 1.00 25.92 630 SER B N 1
ATOM 7560 C CA . SER B 1 630 ? 83.307 102.139 127.962 1.00 24.07 630 SER B CA 1
ATOM 7561 C C . SER B 1 630 ? 83.823 101.052 127.046 1.00 26.46 630 SER B C 1
ATOM 7562 O O . SER B 1 630 ? 84.494 101.334 126.052 1.00 27.56 630 SER B O 1
ATOM 7565 N N . SER B 1 631 ? 83.456 99.805 127.348 1.00 28.90 631 SER B N 1
ATOM 7566 C CA . SER B 1 631 ? 83.823 98.642 126.556 1.00 27.40 631 SER B CA 1
ATOM 7567 C C . SER B 1 631 ? 83.180 98.613 125.171 1.00 26.82 631 SER B C 1
ATOM 7568 O O . SER B 1 631 ? 83.855 98.378 124.168 1.00 27.42 631 SER B O 1
ATOM 7571 N N . LEU B 1 632 ? 81.883 98.925 125.092 1.00 27.99 632 LEU B N 1
ATOM 7572 C CA . LEU B 1 632 ? 81.140 98.899 123.835 1.00 27.55 632 LEU B CA 1
ATOM 7573 C C . LEU B 1 632 ? 81.539 100.010 122.894 1.00 26.00 632 LEU B C 1
ATOM 7574 O O . LEU B 1 632 ? 81.301 99.917 121.685 1.00 24.96 632 LEU B O 1
ATOM 7579 N N . THR B 1 633 ? 82.184 101.041 123.420 1.00 26.41 633 THR B N 1
ATOM 7580 C CA . THR B 1 633 ? 82.658 102.133 122.616 1.00 22.95 633 THR B CA 1
ATOM 7581 C C . THR B 1 633 ? 84.004 101.777 121.994 1.00 25.09 633 THR B C 1
ATOM 7582 O O . THR B 1 633 ? 84.402 102.438 121.058 1.00 23.73 633 THR B O 1
ATOM 7586 N N . ILE B 1 634 ? 84.715 100.723 122.432 1.00 24.90 634 ILE B N 1
ATOM 7587 C CA . ILE B 1 634 ? 86.011 100.417 121.815 1.00 21.52 634 ILE B CA 1
ATOM 7588 C C . ILE B 1 634 ? 85.884 100.157 120.305 1.00 21.68 634 ILE B C 1
ATOM 7589 O O . ILE B 1 634 ? 86.761 100.581 119.548 1.00 23.93 634 ILE B O 1
ATOM 7594 N N . PRO B 1 635 ? 84.896 99.399 119.821 1.00 23.19 635 PRO B N 1
ATOM 7595 C CA . PRO B 1 635 ? 84.625 99.195 118.429 1.00 21.98 635 PRO B CA 1
ATOM 7596 C C . PRO B 1 635 ? 84.324 100.462 117.673 1.00 20.66 635 PRO B C 1
ATOM 7597 O O . PRO B 1 635 ? 84.351 100.443 116.455 1.00 21.38 635 PRO B O 1
ATOM 7601 N N . LEU B 1 636 ? 83.947 101.547 118.339 1.00 21.86 636 LEU B N 1
ATOM 7602 C CA . LEU B 1 636 ? 83.620 102.720 117.585 1.00 18.00 636 LEU B CA 1
ATOM 7603 C C . LEU B 1 636 ? 84.872 103.306 116.928 1.00 18.20 636 LEU B C 1
ATOM 7604 O O . LEU B 1 636 ? 84.815 103.551 115.724 1.00 19.74 636 LEU B O 1
ATOM 7609 N N . PRO B 1 637 ? 85.999 103.593 117.633 1.00 16.33 637 PRO B N 1
ATOM 7610 C CA . PRO B 1 637 ? 87.247 103.981 117.050 1.00 14.64 637 PRO B CA 1
ATOM 7611 C C . PRO B 1 637 ? 87.687 103.009 116.017 1.00 18.23 637 PRO B C 1
ATOM 7612 O O . PRO B 1 637 ? 88.244 103.402 115.003 1.00 20.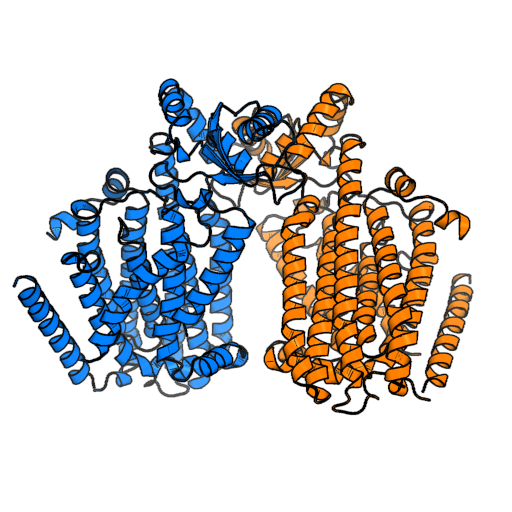32 637 PRO B O 1
ATOM 7616 N N . VAL B 1 638 ? 87.410 101.724 116.234 1.00 19.98 638 VAL B N 1
ATOM 7617 C CA . VAL B 1 638 ? 87.867 100.765 115.258 1.00 19.32 638 VAL B CA 1
ATOM 7618 C C . VAL B 1 638 ? 87.091 100.852 113.979 1.00 19.57 638 VAL B C 1
ATOM 7619 O O . VAL B 1 638 ? 87.688 100.839 112.911 1.00 21.43 638 VAL B O 1
ATOM 7623 N N . LEU B 1 639 ? 85.778 100.938 114.060 1.00 20.31 639 LEU B N 1
ATOM 7624 C CA . LEU B 1 639 ? 84.988 101.042 112.859 1.00 19.75 639 LEU B CA 1
ATOM 7625 C C . LEU B 1 639 ? 85.264 102.340 112.155 1.00 19.63 639 LEU B C 1
ATOM 7626 O O . LEU B 1 639 ? 85.248 102.380 110.931 1.00 19.82 639 LEU B O 1
ATOM 7631 N N . THR B 1 640 ? 85.514 103.406 112.915 1.00 20.42 640 THR B N 1
ATOM 7632 C CA . THR B 1 640 ? 85.800 104.705 112.344 1.00 16.05 640 THR B CA 1
ATOM 7633 C C . THR B 1 640 ? 87.103 104.637 111.579 1.00 16.87 640 THR B C 1
ATOM 7634 O O . THR B 1 640 ? 87.189 105.149 110.464 1.00 17.69 640 THR B O 1
ATOM 7638 N N . VAL B 1 641 ? 88.110 103.979 112.148 1.00 17.74 641 VAL B N 1
ATOM 7639 C CA . VAL B 1 641 ? 89.360 103.799 111.458 1.00 15.83 641 VAL B CA 1
ATOM 7640 C C . VAL B 1 641 ? 89.176 102.895 110.260 1.00 18.33 641 VAL B C 1
ATOM 7641 O O . VAL B 1 641 ? 89.792 103.149 109.236 1.00 23.67 641 VAL B O 1
ATOM 7645 N N . LEU B 1 642 ? 88.396 101.823 110.360 1.00 17.97 642 LEU B N 1
ATOM 7646 C CA . LEU B 1 642 ? 88.194 100.972 109.197 1.00 19.14 642 LEU B CA 1
ATOM 7647 C C . LEU B 1 642 ? 87.482 101.737 108.100 1.00 18.61 642 LEU B C 1
ATOM 7648 O O . LEU B 1 642 ? 87.777 101.531 106.931 1.00 20.01 642 LEU B O 1
ATOM 7653 N N . PHE B 1 643 ? 86.550 102.613 108.465 1.00 18.97 643 PHE B N 1
ATOM 7654 C CA . PHE B 1 643 ? 85.868 103.487 107.532 1.00 16.28 643 PHE B CA 1
ATOM 7655 C C . PHE B 1 643 ? 86.889 104.352 106.855 1.00 17.19 643 PHE B C 1
ATOM 7656 O O . PHE B 1 643 ? 86.849 104.534 105.637 1.00 18.66 643 PHE B O 1
ATOM 7664 N N . SER B 1 644 ? 87.796 104.923 107.642 1.00 18.61 644 SER B N 1
ATOM 7665 C CA . SER B 1 644 ? 88.832 105.754 107.096 1.00 16.49 644 SER B CA 1
ATOM 7666 C C . SER B 1 644 ? 89.665 104.969 106.129 1.00 16.82 644 SER B C 1
ATOM 7667 O O . SER B 1 644 ? 89.928 105.465 105.043 1.00 19.22 644 SER B O 1
ATOM 7670 N N . ILE B 1 645 ? 90.030 103.734 106.470 1.00 18.59 645 ILE B N 1
ATOM 7671 C CA . ILE B 1 645 ? 90.826 102.914 105.580 1.00 17.07 645 ILE B CA 1
ATOM 7672 C C . ILE B 1 645 ? 90.057 102.632 104.325 1.00 16.74 645 ILE B C 1
ATOM 7673 O O . ILE B 1 645 ? 90.614 102.696 103.231 1.00 22.81 645 ILE B O 1
ATOM 7678 N N . TYR B 1 646 ? 88.788 102.324 104.446 1.00 16.03 646 TYR B N 1
ATOM 7679 C CA . TYR B 1 646 ? 87.993 102.107 103.277 1.00 16.01 646 TYR B CA 1
ATOM 7680 C C . TYR B 1 646 ? 88.114 103.312 102.364 1.00 16.53 646 TYR B C 1
ATOM 7681 O O . TYR B 1 646 ? 88.393 103.138 101.186 1.00 18.06 646 TYR B O 1
ATOM 7690 N N . CYS B 1 647 ? 87.945 104.529 102.904 1.00 19.00 647 CYS B N 1
ATOM 7691 C CA . CYS B 1 647 ? 88.051 105.769 102.136 1.00 15.50 647 CYS B CA 1
ATOM 7692 C C . CYS B 1 647 ? 89.464 105.994 101.596 1.00 15.80 647 CYS B C 1
ATOM 7693 O O . CYS B 1 647 ? 89.637 106.497 100.481 1.00 16.78 647 CYS B O 1
ATOM 7696 N N . GLN B 1 648 ? 90.473 105.552 102.335 1.00 16.50 648 GLN B N 1
ATOM 7697 C CA . GLN B 1 648 ? 91.856 105.650 101.906 1.00 15.29 648 GLN B CA 1
ATOM 7698 C C . GLN B 1 648 ? 92.105 104.781 100.709 1.00 16.86 648 GLN B C 1
ATOM 7699 O O . GLN B 1 648 ? 92.996 105.054 99.915 1.00 19.84 648 GLN B O 1
ATOM 7705 N N . ARG B 1 649 ? 91.385 103.685 100.592 1.00 16.66 649 ARG B N 1
ATOM 7706 C CA . ARG B 1 649 ? 91.551 102.852 99.432 1.00 16.64 649 ARG B CA 1
ATOM 7707 C C . ARG B 1 649 ? 90.556 103.200 98.329 1.00 16.87 649 ARG B C 1
ATOM 7708 O O . ARG B 1 649 ? 90.875 103.076 97.155 1.00 19.02 649 ARG B O 1
ATOM 7716 N N . ARG B 1 650 ? 89.361 103.645 98.707 1.00 16.68 650 ARG B N 1
ATOM 7717 C CA . ARG B 1 650 ? 88.252 103.914 97.805 1.00 16.29 650 ARG B CA 1
ATOM 7718 C C . ARG B 1 650 ? 88.212 105.283 97.151 1.00 16.11 650 ARG B C 1
ATOM 7719 O O . ARG B 1 650 ? 87.710 105.413 96.036 1.00 17.62 650 ARG B O 1
ATOM 7727 N N . PHE B 1 651 ? 88.636 106.323 97.855 1.00 18.73 651 PHE B N 1
ATOM 7728 C CA . PHE B 1 651 ? 88.523 107.666 97.330 1.00 14.45 651 PHE B CA 1
ATOM 7729 C C . PHE B 1 651 ? 89.835 108.402 97.273 1.00 14.03 651 PHE B C 1
ATOM 7730 O O . PHE B 1 651 ? 90.175 109.005 96.257 1.00 16.10 651 PHE B O 1
ATOM 7738 N N . LEU B 1 652 ? 90.615 108.328 98.340 1.00 14.74 652 LEU B N 1
ATOM 7739 C CA . LEU B 1 652 ? 91.774 109.192 98.431 1.00 15.12 652 LEU B CA 1
ATOM 7740 C C . LEU B 1 652 ? 92.833 109.086 97.344 1.00 15.44 652 LEU B C 1
ATOM 7741 O O . LEU B 1 652 ? 93.401 110.113 96.996 1.00 18.21 652 LEU B O 1
ATOM 7746 N N . PRO B 1 653 ? 93.161 107.941 96.754 1.00 15.33 653 PRO B N 1
ATOM 7747 C CA . PRO B 1 653 ? 94.153 107.852 95.718 1.00 14.77 653 PRO B CA 1
ATOM 7748 C C . PRO B 1 653 ? 93.829 108.747 94.532 1.00 15.18 653 PRO B C 1
ATOM 7749 O O . PRO B 1 653 ? 94.737 109.187 93.823 1.00 18.08 653 PRO B O 1
ATOM 7753 N N . ASN B 1 654 ? 92.557 109.113 94.347 1.00 16.40 654 ASN B N 1
ATOM 7754 C CA . ASN B 1 654 ? 92.215 109.918 93.198 1.00 14.55 654 ASN B CA 1
ATOM 7755 C C . ASN B 1 654 ? 92.543 111.375 93.395 1.00 15.30 654 ASN B C 1
ATOM 7756 O O . ASN B 1 654 ? 92.407 112.169 92.464 1.00 17.76 654 ASN B O 1
ATOM 7761 N N . PHE B 1 655 ? 93.002 111.727 94.588 1.00 16.23 655 PHE B N 1
ATOM 7762 C CA . PHE B 1 655 ? 93.423 113.071 94.900 1.00 14.87 655 PHE B CA 1
ATOM 7763 C C . PHE B 1 655 ? 94.917 113.189 94.792 1.00 15.89 655 PHE B C 1
ATOM 7764 O O . PHE B 1 655 ? 95.473 114.254 95.029 1.00 20.21 655 PHE B O 1
ATOM 7772 N N . LYS B 1 656 ? 95.583 112.107 94.420 1.00 16.67 656 LYS B N 1
ATOM 7773 C CA . LYS B 1 656 ? 97.013 112.162 94.264 1.00 14.30 656 LYS B CA 1
ATOM 7774 C C . LYS B 1 656 ? 97.301 112.120 92.789 1.00 16.20 656 LYS B C 1
ATOM 7775 O O . LYS B 1 656 ? 98.226 112.773 92.306 1.00 21.21 656 LYS B O 1
ATOM 7781 N N . SER B 1 657 ? 96.481 111.381 92.061 1.00 15.41 657 SER B N 1
ATOM 7782 C CA . SER B 1 657 ? 96.644 111.241 90.635 1.00 14.99 657 SER B CA 1
ATOM 7783 C C . SER B 1 657 ? 95.359 110.809 89.991 1.00 13.77 657 SER B C 1
ATOM 7784 O O . SER B 1 657 ? 94.426 110.386 90.657 1.00 17.66 657 SER B O 1
ATOM 7787 N N . TYR B 1 658 ? 95.299 110.886 88.683 1.00 15.57 658 TYR B N 1
ATOM 7788 C CA . TYR B 1 658 ? 94.139 110.379 87.997 1.00 14.92 658 TYR B CA 1
ATOM 7789 C C . TYR B 1 658 ? 94.485 108.997 87.464 1.00 16.34 658 TYR B C 1
ATOM 7790 O O . TYR B 1 658 ? 95.637 108.768 87.106 1.00 19.03 658 TYR B O 1
ATOM 7799 N N . PRO B 1 659 ? 93.536 108.060 87.428 1.00 14.67 659 PRO B N 1
ATOM 7800 C CA . PRO B 1 659 ? 93.653 106.704 86.945 1.00 11.15 659 PRO B CA 1
ATOM 7801 C C . PRO B 1 659 ? 93.759 106.628 85.468 1.00 11.64 659 PRO B C 1
ATOM 7802 O O . PRO B 1 659 ? 93.421 107.591 84.785 1.00 16.10 659 PRO B O 1
ATOM 7806 N N . THR B 1 660 ? 94.164 105.470 84.972 1.00 11.74 660 THR B N 1
ATOM 7807 C CA . THR B 1 660 ? 94.295 105.249 83.549 1.00 11.13 660 THR B CA 1
ATOM 7808 C C . THR B 1 660 ? 93.007 105.495 82.823 1.00 12.29 660 THR B C 1
ATOM 7809 O O . THR B 1 660 ? 92.991 106.208 81.834 1.00 16.10 660 THR B O 1
ATOM 7813 N N . GLN B 1 661 ? 91.898 104.985 83.309 1.00 11.82 661 GLN B N 1
ATOM 7814 C CA . GLN B 1 661 ? 90.658 105.184 82.586 1.00 12.47 661 GLN B CA 1
ATOM 7815 C C . GLN B 1 661 ? 90.365 106.659 82.364 1.00 14.32 661 GLN B C 1
ATOM 7816 O O . GLN B 1 661 ? 90.049 107.086 81.254 1.00 17.80 661 GLN B O 1
ATOM 7822 N N . CYS B 1 662 ? 90.541 107.456 83.403 1.00 17.45 662 CYS B N 1
ATOM 7823 C CA . CYS B 1 662 ? 90.301 108.888 83.351 1.00 16.31 662 CYS B CA 1
ATOM 7824 C C . CYS B 1 662 ? 91.268 109.624 82.441 1.00 14.83 662 CYS B C 1
ATOM 7825 O O . CYS B 1 662 ? 90.859 110.424 81.592 1.00 18.25 662 CYS B O 1
ATOM 7828 N N . LEU B 1 663 ? 92.556 109.364 82.609 1.00 17.09 663 LEU B N 1
ATOM 7829 C CA . LEU B 1 663 ? 93.540 110.054 81.825 1.00 9.54 663 LEU B CA 1
ATOM 7830 C C . LEU B 1 663 ? 93.447 109.690 80.393 1.00 13.08 663 LEU B C 1
ATOM 7831 O O . LEU B 1 663 ? 93.634 110.547 79.546 1.00 19.33 663 LEU B O 1
ATOM 7836 N N . VAL B 1 664 ? 93.160 108.443 80.086 1.00 11.69 664 VAL B N 1
ATOM 7837 C CA . VAL B 1 664 ? 93.064 108.062 78.705 1.00 12.28 664 VAL B CA 1
ATOM 7838 C C . VAL B 1 664 ? 91.867 108.677 78.053 1.00 15.96 664 VAL B C 1
ATOM 7839 O O . VAL B 1 664 ? 91.975 109.133 76.919 1.00 21.70 664 VAL B O 1
ATOM 7843 N N . ASN B 1 665 ? 90.718 108.694 78.723 1.00 17.95 665 ASN B N 1
ATOM 7844 C CA . ASN B 1 665 ? 89.554 109.282 78.097 1.00 16.13 665 ASN B CA 1
ATOM 7845 C C . ASN B 1 665 ? 89.805 110.742 77.770 1.00 16.87 665 ASN B C 1
ATOM 7846 O O . ASN B 1 665 ? 89.375 111.230 76.722 1.00 20.21 665 ASN B O 1
ATOM 7851 N N . LYS B 1 666 ? 90.511 111.444 78.650 1.00 18.73 666 LYS B N 1
ATOM 7852 C CA . LYS B 1 666 ? 90.831 112.825 78.393 1.00 17.74 666 LYS B CA 1
ATOM 7853 C C . LYS B 1 666 ? 91.896 112.988 77.347 1.00 19.52 666 LYS B C 1
ATOM 7854 O O . LYS B 1 666 ? 91.770 113.849 76.493 1.00 26.50 666 LYS B O 1
ATOM 7860 N N . ASP B 1 667 ? 92.938 112.169 77.347 1.00 19.05 667 ASP B N 1
ATOM 7861 C CA . ASP B 1 667 ? 93.936 112.350 76.324 1.00 17.41 667 ASP B CA 1
ATOM 7862 C C . ASP B 1 667 ? 93.274 112.156 74.975 1.00 21.93 667 ASP B C 1
ATOM 7863 O O . ASP B 1 667 ? 93.548 112.925 74.052 1.00 28.42 667 ASP B O 1
ATOM 7868 N N . LYS B 1 668 ? 92.356 111.184 74.856 1.00 19.55 668 LYS B N 1
ATOM 7869 C CA . LYS B 1 668 ? 91.678 110.987 73.587 1.00 21.85 668 LYS B CA 1
ATOM 7870 C C . LYS B 1 668 ? 90.792 112.171 73.255 1.00 25.79 668 LYS B C 1
ATOM 7871 O O . LYS B 1 668 ? 90.704 112.579 72.100 1.00 35.61 668 LYS B O 1
ATOM 7877 N N . ALA B 1 669 ? 90.106 112.747 74.243 1.00 26.21 669 ALA B N 1
ATOM 7878 C CA . ALA B 1 669 ? 89.295 113.924 73.954 1.00 28.14 669 ALA B CA 1
ATOM 7879 C C . ALA B 1 669 ? 90.158 115.085 73.491 1.00 27.11 669 ALA B C 1
ATOM 7880 O O . ALA B 1 669 ? 89.840 115.780 72.533 1.00 31.30 669 ALA B O 1
ATOM 7882 N N . ASP B 1 670 ? 91.316 115.261 74.091 1.00 26.10 670 ASP B N 1
ATOM 7883 C CA . ASP B 1 670 ? 92.145 116.370 73.706 1.00 24.25 670 ASP B CA 1
ATOM 7884 C C . ASP B 1 670 ? 92.600 116.245 72.284 1.00 25.81 670 ASP B C 1
ATOM 7885 O O . ASP B 1 670 ? 92.662 117.239 71.563 1.00 34.56 670 ASP B O 1
ATOM 7890 N N . GLU B 1 671 ? 92.778 115.029 71.812 1.00 28.24 671 GLU B N 1
ATOM 7891 C CA . GLU B 1 671 ? 93.195 114.818 70.436 1.00 33.78 671 GLU B CA 1
ATOM 7892 C C . GLU B 1 671 ? 92.159 115.319 69.428 1.00 36.46 671 GLU B C 1
ATOM 7893 O O . GLU B 1 671 ? 92.481 115.491 68.252 1.00 40.66 671 GLU B O 1
ATOM 7899 N N . ARG B 1 672 ? 90.903 115.472 69.850 1.00 35.94 672 ARG B N 1
ATOM 7900 C CA . ARG B 1 672 ? 89.845 115.927 68.964 1.00 36.74 672 ARG B CA 1
ATOM 7901 C C . ARG B 1 672 ? 89.409 117.377 69.251 1.00 36.77 672 ARG B C 1
ATOM 7902 O O . ARG B 1 672 ? 88.991 118.100 68.345 1.00 37.60 672 ARG B O 1
ATOM 7910 N N . GLU B 1 673 ? 89.498 117.785 70.520 1.00 36.74 673 GLU B N 1
ATOM 7911 C CA . GLU B 1 673 ? 88.988 119.070 70.988 1.00 33.20 673 GLU B CA 1
ATOM 7912 C C . GLU B 1 673 ? 89.989 120.204 71.222 1.00 33.05 673 GLU B C 1
ATOM 7913 O O . GLU B 1 673 ? 89.599 121.369 71.178 1.00 35.68 673 GLU B O 1
ATOM 7919 N N . GLN B 1 674 ? 91.245 119.903 71.538 1.00 34.23 674 GLN B N 1
ATOM 7920 C CA . GLN B 1 674 ? 92.193 120.954 71.890 1.00 32.27 674 GLN B CA 1
ATOM 7921 C C . GLN B 1 674 ? 93.224 121.157 70.806 1.00 35.03 674 GLN B C 1
ATOM 7922 O O . GLN B 1 674 ? 93.651 120.201 70.153 1.00 35.50 674 GLN B O 1
ATOM 7928 N N . ASN B 1 675 ? 93.754 122.364 70.665 1.00 34.57 675 ASN B N 1
ATOM 7929 C CA . ASN B 1 675 ? 94.797 122.483 69.670 1.00 34.69 675 ASN B CA 1
ATOM 7930 C C . ASN B 1 675 ? 96.136 122.157 70.279 1.00 32.94 675 ASN B C 1
ATOM 7931 O O . ASN B 1 675 ? 96.897 123.048 70.681 1.00 34.26 675 ASN B O 1
ATOM 7936 N N . MET B 1 676 ? 96.431 120.877 70.290 1.00 32.56 676 MET B N 1
ATOM 7937 C CA . MET B 1 676 ? 97.619 120.365 70.923 1.00 26.58 676 MET B CA 1
ATOM 7938 C C . MET B 1 676 ? 98.868 120.796 70.198 1.00 25.80 676 MET B C 1
ATOM 7939 O O . MET B 1 676 ? 99.956 120.754 70.763 1.00 28.95 676 MET B O 1
ATOM 7944 N N . SER B 1 677 ? 98.749 121.202 68.936 1.00 30.52 677 SER B N 1
ATOM 7945 C CA . SER B 1 677 ? 99.950 121.584 68.222 1.00 29.83 677 SER B CA 1
ATOM 7946 C C . SER B 1 677 ? 100.465 122.916 68.734 1.00 31.79 677 SER B C 1
ATOM 7947 O O . SER B 1 677 ? 101.633 123.246 68.528 1.00 31.47 677 SER B O 1
ATOM 7950 N N . GLU B 1 678 ? 99.609 123.700 69.415 1.00 35.11 678 GLU B N 1
ATOM 7951 C CA . GLU B 1 678 ? 100.056 124.964 69.971 1.00 34.54 678 GLU B CA 1
ATOM 7952 C C . GLU B 1 678 ? 100.391 124.758 71.426 1.00 27.06 678 GLU B C 1
ATOM 7953 O O . GLU B 1 678 ? 101.397 125.273 71.911 1.00 29.73 678 GLU B O 1
ATOM 7959 N N . PHE B 1 679 ? 99.631 123.900 72.097 1.00 26.64 679 PHE B N 1
ATOM 7960 C CA . PHE B 1 679 ? 99.893 123.601 73.493 1.00 24.17 679 PHE B CA 1
ATOM 7961 C C . PHE B 1 679 ? 101.310 123.127 73.634 1.00 23.94 679 PHE B C 1
ATOM 7962 O O . PHE B 1 679 ? 102.014 123.546 74.548 1.00 26.99 679 PHE B O 1
ATOM 7970 N N . TYR B 1 680 ? 101.739 122.243 72.737 1.00 24.89 680 TYR B N 1
ATOM 7971 C CA . TYR B 1 680 ? 103.072 121.700 72.802 1.00 23.15 680 TYR B CA 1
ATOM 7972 C C . TYR B 1 680 ? 104.146 122.751 72.589 1.00 26.85 680 TYR B C 1
ATOM 7973 O O . TYR B 1 680 ? 105.270 122.557 73.039 1.00 29.49 680 TYR B O 1
ATOM 7982 N N . SER B 1 681 ? 103.866 123.850 71.892 1.00 25.98 681 SER B N 1
ATOM 7983 C CA . SER B 1 681 ? 104.907 124.832 71.707 1.00 25.68 681 SER B CA 1
ATOM 7984 C C . SER B 1 681 ? 105.054 125.644 72.976 1.00 28.50 681 SER B C 1
ATOM 7985 O O . SER B 1 681 ? 106.131 126.153 73.279 1.00 28.95 681 SER B O 1
ATOM 7988 N N . GLU B 1 682 ? 103.973 125.760 73.740 1.00 27.47 682 GLU B N 1
ATOM 7989 C CA . GLU B 1 682 ? 104.065 126.463 75.002 1.00 25.80 682 GLU B CA 1
ATOM 7990 C C . GLU B 1 682 ? 104.688 125.554 76.031 1.00 23.70 682 GLU B C 1
ATOM 7991 O O . GLU B 1 682 ? 105.495 125.974 76.852 1.00 26.00 682 GLU B O 1
ATOM 7997 N N . LEU B 1 683 ? 104.367 124.277 75.948 1.00 23.03 683 LEU B N 1
ATOM 7998 C CA . LEU B 1 683 ? 104.827 123.298 76.899 1.00 21.56 683 LEU B CA 1
ATOM 7999 C C . LEU B 1 683 ? 106.327 123.229 76.920 1.00 23.15 683 LEU B C 1
ATOM 8000 O O . LEU B 1 683 ? 106.943 123.285 77.983 1.00 23.34 683 LEU B O 1
ATOM 8005 N N . VAL B 1 684 ? 106.939 123.206 75.759 1.00 22.77 684 VAL B N 1
ATOM 8006 C CA . VAL B 1 684 ? 108.377 123.060 75.693 1.00 20.51 684 VAL B CA 1
ATOM 8007 C C . VAL B 1 684 ? 109.205 124.204 76.263 1.00 24.58 684 VAL B C 1
ATOM 8008 O O . VAL B 1 684 ? 110.409 124.041 76.441 1.00 27.84 684 VAL B O 1
ATOM 8012 N N . VAL B 1 685 ? 108.619 125.373 76.492 1.00 25.48 685 VAL B N 1
ATOM 8013 C CA . VAL B 1 685 ? 109.367 126.481 77.094 1.00 22.67 685 VAL B CA 1
ATOM 8014 C C . VAL B 1 685 ? 108.720 126.950 78.378 1.00 19.17 685 VAL B C 1
ATOM 8015 O O . VAL B 1 685 ? 109.124 127.954 78.958 1.00 20.06 685 VAL B O 1
ATOM 8019 N N . ALA B 1 686 ? 107.714 126.225 78.825 1.00 19.07 686 ALA B N 1
ATOM 8020 C CA . ALA B 1 686 ? 106.920 126.653 79.940 1.00 14.75 686 ALA B CA 1
ATOM 8021 C C . ALA B 1 686 ? 107.718 126.815 81.181 1.00 16.69 686 ALA B C 1
ATOM 8022 O O . ALA B 1 686 ? 107.485 127.736 81.944 1.00 20.43 686 ALA B O 1
ATOM 8024 N N . TYR B 1 687 ? 108.711 125.982 81.373 1.00 19.37 687 TYR B N 1
ATOM 8025 C CA . TYR B 1 687 ? 109.469 126.021 82.599 1.00 17.59 687 TYR B CA 1
ATOM 8026 C C . TYR B 1 687 ? 110.776 126.720 82.459 1.00 20.96 687 TYR B C 1
ATOM 8027 O O . TYR B 1 687 ? 111.638 126.579 83.315 1.00 23.88 687 TYR B O 1
ATOM 8036 N N . ARG B 1 688 ? 110.973 127.457 81.379 1.00 22.77 688 ARG B N 1
ATOM 8037 C CA . ARG B 1 688 ? 112.222 128.155 81.275 1.00 21.95 688 ARG B CA 1
ATOM 8038 C C . ARG B 1 688 ? 112.336 129.004 82.500 1.00 29.25 688 ARG B C 1
ATOM 8039 O O . ARG B 1 688 ? 111.406 129.725 82.839 1.00 33.45 688 ARG B O 1
ATOM 8047 N N . ASP B 1 689 ? 113.483 128.953 83.155 1.00 36.18 689 ASP B N 1
ATOM 8048 C CA . ASP B 1 689 ? 113.688 129.720 84.370 1.00 38.12 689 ASP B CA 1
ATOM 8049 C C . ASP B 1 689 ? 113.573 131.187 83.967 1.00 46.35 689 ASP B C 1
ATOM 8050 O O . ASP B 1 689 ? 114.353 131.644 83.126 1.00 48.95 689 ASP B O 1
ATOM 8055 N N . PRO B 1 690 ? 112.589 131.952 84.470 1.00 45.36 690 PRO B N 1
ATOM 8056 C CA . PRO B 1 690 ? 112.315 133.327 84.073 1.00 52.16 690 PRO B CA 1
ATOM 8057 C C . PRO B 1 690 ? 113.295 134.323 84.696 1.00 55.69 690 PRO B C 1
ATOM 8058 O O . PRO B 1 690 ? 112.898 135.133 85.539 1.00 55.96 690 PRO B O 1
ATOM 8062 N N . ALA B 1 691 ? 114.576 134.218 84.294 1.00 54.79 691 ALA B N 1
ATOM 8063 C CA . ALA B 1 691 ? 115.715 134.994 84.797 1.00 58.38 691 ALA B CA 1
ATOM 8064 C C . ALA B 1 691 ? 116.830 135.028 83.738 1.00 64.26 691 ALA B C 1
ATOM 8065 O O . ALA B 1 691 ? 116.602 134.677 82.575 1.00 60.86 691 ALA B O 1
#

Organism: Arabidopsis thaliana (NCBI:txid3702)

Sequence (1008 aa):
LLSALLTSVGINLGLCFLFFTLYSIWVKRALEPTNDEILSNLGLDALVFIRVFVFSIRVFSFASVVGIFILLPVNYKSMDNFSISNVNDGSNKLWIHFCAIYIFTAVVCSLLYYEHKYILTKRIAHLYSSKPQPQEFTVLVSGVPLVSGNSISETVENFFREYHSSSYLSHIVPAAFVSFRTRHGAAIATNIQQGIDPTQWLTEAAPEPEDVHWPFFTASFVRRWISNVVVLVAFVALLILPSLIFQLFLLIVPPIMLLLSSMQGFISHSQIEKSACIKLLIFTVWNSFFANVLSGSALYRVNVFLEPKTIPRVLAAAVPAQASFFVSYVVTSGWTGLSSEILRLVPLVPSTPFCQEIPRILFFGLLGITYFFLSPLILPFLLVYYCLGYIIYRNQLLNVYAAKYETGGKFWPIVHSYTIFSLVLMHIIAVGLFGLKELPVASSLTIPLPVLTVLFSIYCQRRFLPNFKSYPTQCLVNKDKADEREQNMSEFYSELVVAYRDPALLSALLTSVGINLGLCFLFFTLYSIWVKRALEPTNDEILSNLGLDALVFIRVFVFSIRVFSFASVVGIFILLPVNYKSMDNFSISNVNDGSNKLWIHFCAIYIFTAVVCSLLYYEHKYILTKRIAHLYSSKPQPQEFTVLVSGVPLVSGNSISETVENFFREYHSSSYLSHIVPAAFVSFRTRHGAAIATNIQQGIDPTQWLTEAAPEPEDVHWPFFTASFVRRWISNVVVLVAFVALLILPSLIFQLFLLIVPPIMLLLSSMQGFISHSQIEKSACIKLLIFTVWNSFFANVLSGSALYRVNVFLEPKTIPRVLAAAVPAQASFFVSYVVTSGWTGLSSEILRLVPLVPSTPFCQEIPRILFFGLLGITYFFLSPLILPFLLVYYCLGYIIYRNQLLNVYAAKYETGGKFWPIVHSYTIFSLVLMHIIAVGLFGLKELPVASSLTIPLPVLTVLFSIYCQRRFLPNFKSYPTQCLVNKDKADEREQNMSEFYSELVVAYRDPA

GO terms:
  GO:0008381 mechanosensitive monoatomic ion channel activity (F, IDA)